Protein 7RLK (pdb70)

Solvent-accessible surface area: 30787 Å² total; per-residue (Å²): 88,1,0,73,1,63,0,22,0,1,34,73,0,123,22,0,55,84,0,70,1,90,0,33,55,64,32,168,133,134,74,66,104,106,56,14,62,24,112,3,43,120,79,0,72,9,128,70,24,14,73,76,147,62,10,30,111,19,38,0,30,0,32,0,44,5,35,58,11,4,125,88,76,74,45,85,15,17,5,40,50,0,14,3,2,0,47,0,23,89,85,44,93,61,46,13,32,0,24,3,35,2,9,2,38,6,6,17,2,6,1,24,13,55,133,78,0,1,70,1,59,0,25,1,0,39,70,0,131,26,0,61,96,0,43,1,82,0,32,54,73,35,173,133,156,74,65,112,96,22,13,62,22,121,4,57,126,73,0,52,16,142,148,15,10,73,78,146,122,1,34,125,18,54,0,30,0,34,0,43,6,35,55,16,3,124,88,75,71,46,82,16,16,9,42,48,6,10,0,3,0,52,0,96,28,123,57,52,5,30,0,24,2,34,2,7,2,43,7,7,23,1,9,0,27,11,54,140,74,1,2,72,1,64,0,23,0,1,41,125,0,95,22,0,59,93,0,13,1,45,0,35,52,59,33,178,107,147,66,63,94,26,21,5,26,14,87,2,59,120,80,0,60,15,136,120,16,8,67,73,135,86,5,31,111,19,40,0,30,0,35,1,25,5,34,39,18,5,128,90,71,73,49,87,17,16,7,44,47,4,11,4,2,0,46,0,22,88,83,44,93,70,49,13,30,0,22,5,35,1,8,2,43,6,6,18,2,7,1,28,29,65,146,80,2,0,67,1,64,0,23,1,0,37,86,0,94,24,0,58,83,0,64,2,94,0,34,65,63,35,164,132,123,76,67,116,99,55,15,64,23,121,2,54,119,82,0,68,9,102,145,15,14,69,70,145,162,5,35,111,17,37,0,30,0,35,0,45,6,32,52,19,3,125,89,72,72,44,89,18,16,9,42,46,5,8,1,2,0,47,0,22,88,85,44,80,73,34,12,30,0,24,3,34,2,8,2,46,7,6,21,1,9,1,26,25,60,73,65,180,69,1,0,67,1,63,0,70,2,52,92,84,69,129,38,0,40,83,0,51,0,72,0,34,62,61,38,163,117,134,68,61,108,105,53,12,62,21,121,3,61,117,81,0,66,10,112,141,15,9,64,72,144,154,6,33,111,20,37,0,30,0,35,0,42,5,31,58,14,4,126,89,75,72,46,88,17,16,9,43,49,4,15,3,2,0,48,0,22,90,86,43,97,70,50,13,26,0,28,3,78,2,33,28,95,28,6,29,2,55,7,101,52,64,146,63,1,1,49,1,60,0,73,2,51,96,110,63,146,36,0,53,80,0,35,1,61,0,34,53,70,35,108,129,74,74,66,78,27,45,5,28,17,78,2,65,119,80,0,55,14,109,115,16,15,58,71,134,104,4,32,106,10,37,0,30,0,37,0,38,5,29,51,14,5,128,88,83,72,50,90,18,17,9,42,45,6,14,2,3,0,44,0,20,100,80,42,82,72,48,14,31,0,27,4,80,1,32,29,100,29,8,28,2,57,8,107,55,63,126

Sequence (690 aa):
CPLMVKVLDAVRGRPAVNVDVKVFKKTEEQTWELFAAGKTNDNGEIHELTTDDKFGEGLYKVEFDTISYWKALGVSPFHEYADVVFTANDAGHRHYTIAALLSPYSFSTTAIVSNCPLMVKVLDAVRGRPAVNVDVKVFKKTEEQTWELFAAGKTNDNGEIHELTTDDKFGEGLYKVEFDTISYWKALGVSPFHEYADVVFTANDHRHYTIAALLSPYSFSTTAIVSNCPLMVKVLDAVRGRPAVNVDVKVFKKTEEQTWELFAAGKTNDNGEIHELTTDDKFGEGLYKVEFDTISYWKALGVSPFHEYADVVFTANDAGHRHYTIAALLSPYSFSTTAIVSNCPLMVKVLDAVRGRPAVNVDVKVFKKTEEQTWELFAAGKTNDNGEIHELTTDDKFGEGLYKVEFDTISYWKALGVSPFHEYADVVFTANDAGHRHYTIAALLSPYSFSTTAIVSNPTCPLMVKVLDAVRGRPAVNVDVKVFKKTEEQTWELFAAGKTNDNGEIHELTTDDKFGEGLYKVEFDTISYWKALGVSPFHHEYADVVFTANDAGHRHYTIAALLSPYSFSTTAIVSNCPLMVKVLDAVRGRPAVNVDVKVFKKTEEQTWELFAAGKTNDNGEIHELTTDDKFGEGLYKVEFDTISYWKALGVSPFHEYADVVFTANDAGHRHYTIAALLSPYSFSTTAIVSN

Organism: Notamacropus eugenii (NCBI:txid9315)

Secondary structure (DSSP, 8-state):
--EEEEEEETTTTEE--S-EEEEEEE-TTS-EEEEEEEE--TTSB-S-S--TTT--SEEEEEEE-HHHHHHTTT---SBS-EEEEEEESSSS--EEEEEEEEETTEEEEEEEEE-/--EEEEEEETTTTEE--S-EEEEEEE-TTS-EEEEEEEE--TTSB-S-S--TTT--SEEEEEEE-HHHHHHTTT---S-SBEEEEEEE----EEEEEEEEETTEEEEEEEEE-/--EEEEEEETTTTEE--S-EEEEEEE-TTS-EEEEEEEE--TTSEES-S--TTT--SEEEEEEE-HHHHHHTTT---SEEEEEEEEEESSSS--EEEEEEEEETTEEEEEEEEE-/--EEEEEEETTTTEE--S-EEEEEEE-TTS-EEEEEEEE--TTSEE--S--TTT--SEEEEEEE-HHHHHHTTT---SEEEEEEEEEESSSS--EEEEEEEEETTEEEEEEEEE---/--EEEEEEETTTTEE--S-EEEEEEE-TTS-EEEEEEEE--TTSEE--S--TTT--SEEEEEEE-HHHHHHTTT---SEEEEEEEEEESSSS--EEEEEEEEETTEEEEEEEEE-/--EEEEEEETTTTEE--S-EEEEEEE-TTS-EEEEEEEE--TTSEES-S--TTT--SEEEEEEE-HHHHHHTTT---SEEEEEEEEEESSSS--EEEEEEEEETTEEEEEEEEE-

CATH classification: 2.60.40.180

Foldseek 3Di:
DQEKEWEAEPVVRFTQWFWKKWKWFADPVRDTDTQFIDTQHRRNMGPDRDDLVSPDWGKMKIKTQVQVSQVVVVHHADDRIDIDIDTAQPPHHKGWYWYWYDDRDDIDIDIDIGD/DQEKEFEAEPVVRFTQWFWKKWKWFADPVRDTHTQFIDTQHRRNMDDPRDDPVSDAWGKMKIKTQVCVSQVVVVHHADDRIDIDIDTCHDVKGWYWYWYDDRDDIDIDIDIDD/DQEKEFEAEPVPRFTQWFWKKWKWFADPVGDTDTQFIDTQHRRNMDDPRDDQVSDEWGKMKIKTQVQVSQVVVVHHADDRIDIDIDTPQPVHHKGWYWYWYDDRDDIDIDIDIGD/DQEKEWEAEPVVRFTQWFWKKWKWFADPVRDTDTQFIDTQHRRNMDDPRDDPVSDEWGKMKIKTQVCVSQVVVVHHADDRIDIDIDTAQPPHHKGWYWYWYDDRDDIDIDIDIGDPD/DQEKEFEAEPVPRFTQWFWKKWKWFADPVRDTDTQFIDTQHRRNMDDPRDDLVSDEWGKMKMKTQVCVSQVVVVHHADDRIDIDIDTDQPVHHKGWYWYWYDDRDDIDIDIDIGD/DFEKEFEAEPVVRFTQWFWKKWKWFADPVRDTHTDFIDTQHRRNMDDPRDDQVSDEWGKMKIKTQVCVSQVVVVHHADDRIDIDIDTPQPVHRKGWYWYWYDDRDDIDIDIDIGD

Radius of gyration: 29.16 Å; Cα contacts (8 Å, |Δi|>4): 1873; chains: 6; bounding box: 82×69×70 Å

Nearest PDB structures (foldseek):
  7rlk-assembly2_E  TM=1.007E+00  e=9.568E-22  Notamacropus eugenii
  2qpf-assembly1_C  TM=9.992E-01  e=1.055E-18  Mus musculus
  1iii-assembly1_A-2  TM=1.001E+00  e=2.161E-18  Homo sapiens
  4tm9-assembly1_B-2  TM=9.997E-01  e=2.284E-18  Homo sapiens
  3do4-assembly2_B  TM=9.943E-01  e=2.550E-18  Homo sapiens

Structure (mmCIF, N/CA/C/O backbone):
data_7RLK
#
_entry.id   7RLK
#
_cell.length_a   66.516
_cell.length_b   112.152
_cell.length_c   245.281
_cell.angle_alpha   90.000
_cell.angle_beta   90.000
_cell.angle_gamma   90.000
#
_symmetry.space_group_name_H-M   'C 2 2 21'
#
loop_
_entity.id
_entity.type
_entity.pdbx_description
1 polymer Transthyretin
2 non-polymer 'ZINC ION'
3 water water
#
loop_
_atom_site.group_PDB
_atom_site.id
_atom_site.type_symbol
_atom_site.label_atom_id
_atom_site.label_alt_id
_atom_site.label_comp_id
_atom_site.label_asym_id
_atom_site.label_entity_id
_atom_site.label_seq_id
_atom_site.pdbx_PDB_ins_code
_atom_site.Cartn_x
_atom_site.Cartn_y
_atom_site.Cartn_z
_atom_site.occupancy
_atom_site.B_iso_or_equiv
_atom_site.auth_seq_id
_atom_site.auth_comp_id
_atom_site.auth_asym_id
_atom_site.auth_atom_id
_atom_site.pdbx_PDB_model_num
ATOM 1 N N . CYS A 1 1 ? 9.14900 16.89000 -38.87600 1.000 87.43074 10 CYS A N 1
ATOM 2 C CA . CYS A 1 1 ? 8.46000 15.95100 -39.85700 1.000 83.15426 10 CYS A CA 1
ATOM 3 C C . CYS A 1 1 ? 7.83000 14.73500 -39.17600 1.000 77.63157 10 CYS A C 1
ATOM 4 O O . CYS A 1 1 ? 8.52000 13.76300 -38.86300 1.000 75.71943 10 CYS A O 1
ATOM 7 N N . PRO A 1 2 ? 6.49100 14.74100 -38.95400 1.000 73.98837 11 PRO A N 1
ATOM 8 C CA . PRO A 1 2 ? 5.84800 13.78000 -38.06200 1.000 70.41728 11 PRO A CA 1
ATOM 9 C C . PRO A 1 2 ? 5.47700 12.42800 -38.68100 1.000 65.73196 11 PRO A C 1
ATOM 10 O O . PRO A 1 2 ? 5.05500 11.59800 -37.92800 1.000 63.59449 11 PRO A O 1
ATOM 14 N N . LEU A 1 3 ? 5.61500 12.25800 -40.00100 1.000 64.10108 12 LEU A N 1
ATOM 15 C CA . LEU A 1 3 ? 5.34100 10.97300 -40.63900 1.000 61.38919 12 LEU A CA 1
ATOM 16 C C . LEU A 1 3 ? 6.38300 10.70500 -41.73000 1.000 61.36782 12 LEU A C 1
ATOM 17 O O . LEU A 1 3 ? 6.37800 11.36400 -42.74500 1.000 63.13243 12 LEU A O 1
ATOM 22 N N . MET A 1 4 ? 7.29000 9.75100 -41.48700 1.000 60.85529 13 MET A N 1
ATOM 23 C CA . MET A 1 4 ? 8.36700 9.39500 -42.41800 1.000 60.01803 13 MET A CA 1
ATOM 24 C C . MET A 1 4 ? 8.23700 7.93300 -42.76800 1.000 55.01114 13 MET A C 1
ATOM 25 O O . MET A 1 4 ? 7.58700 7.18200 -42.06600 1.000 51.27989 13 MET A O 1
ATOM 30 N N . VAL A 1 5 ? 8.81000 7.54600 -43.90600 1.000 53.04736 14 VAL A N 1
ATOM 31 C CA . VAL A 1 5 ? 8.93800 6.16000 -44.27100 1.000 49.30232 14 VAL A CA 1
ATOM 32 C C . VAL A 1 5 ? 10.37500 5.87800 -44.66300 1.000 48.34762 14 VAL A C 1
ATOM 33 O O . VAL A 1 5 ? 11.10000 6.73500 -45.06300 1.000 50.96591 14 VAL A O 1
ATOM 37 N N . LYS A 1 6 ? 10.79200 4.63200 -44.50400 1.000 47.09086 15 LYS A N 1
ATOM 38 C CA . LYS A 1 6 ? 12.11600 4.18100 -44.85600 1.000 45.24124 15 LYS A CA 1
ATOM 39 C C . LYS A 1 6 ? 11.82600 2.79900 -45.47700 1.000 41.99810 15 LYS A C 1
ATOM 40 O O . LYS A 1 6 ? 11.22100 1.96500 -44.83000 1.000 39.65712 15 LYS A O 1
ATOM 46 N N . VAL A 1 7 ? 12.20700 2.59300 -46.74000 1.000 40.57652 16 VAL A N 1
ATOM 47 C CA . VAL A 1 7 ? 11.94800 1.34100 -47.42700 1.000 38.09830 16 VAL A CA 1
ATOM 48 C C . VAL A 1 7 ? 13.26100 0.72400 -47.90000 1.000 37.50002 16 VAL A C 1
ATOM 49 O O . VAL A 1 7 ? 14.03000 1.39700 -48.57200 1.000 38.95725 16 VAL A O 1
ATOM 53 N N . LEU A 1 8 ? 13.48300 -0.54200 -47.52100 1.000 35.65241 17 LEU A N 1
ATOM 54 C CA . LEU A 1 8 ? 14.66900 -1.29600 -47.89700 1.000 36.18714 17 LEU A CA 1
ATOM 55 C C . LEU A 1 8 ? 14.27700 -2.50300 -48.71300 1.000 34.10999 17 LEU A C 1
ATOM 56 O O . LEU A 1 8 ? 13.24500 -3.08000 -48.47200 1.000 30.18180 17 LEU A O 1
ATOM 61 N N . ASP A 1 9 ? 15.14900 -2.86300 -49.67700 1.000 35.08963 18 ASP A N 1
ATOM 62 C CA . ASP A 1 9 ? 14.99000 -3.99400 -50.60000 1.000 34.10336 18 ASP A CA 1
ATOM 63 C C . ASP A 1 9 ? 15.98000 -5.08100 -50.10800 1.000 33.04479 18 ASP A C 1
ATOM 64 O O . ASP A 1 9 ? 17.20300 -4.89500 -50.13700 1.000 31.57471 18 ASP A O 1
ATOM 69 N N . ALA A 1 10 ? 15.41300 -6.20500 -49.65100 1.000 31.23210 19 ALA A N 1
ATOM 70 C CA . ALA A 1 10 ? 16.16000 -7.29100 -49.05800 1.000 32.64139 19 ALA A CA 1
ATOM 71 C C . ALA A 1 10 ? 16.82400 -8.18200 -50.07900 1.000 32.41858 19 ALA A C 1
ATOM 72 O O . ALA A 1 10 ? 17.66000 -8.98900 -49.71100 1.000 33.36535 19 ALA A O 1
ATOM 74 N N . VAL A 1 11 ? 16.44100 -8.03900 -51.34600 1.000 31.66693 20 VAL A N 1
ATOM 75 C CA . VAL A 1 11 ? 17.09800 -8.74200 -52.41300 1.000 33.19239 20 VAL A CA 1
ATOM 76 C C . VAL A 1 11 ? 18.44200 -8.12700 -52.79600 1.000 36.08397 20 VAL A C 1
ATOM 77 O O . VAL A 1 11 ? 19.41000 -8.82400 -53.01100 1.000 36.77330 20 VAL A O 1
ATOM 81 N N . ARG A 1 12 ? 18.50200 -6.79600 -52.86500 1.000 39.55530 21 ARG A N 1
ATOM 82 C CA . ARG A 1 12 ? 19.69300 -6.05900 -53.38200 1.000 41.33493 21 ARG A CA 1
ATOM 83 C C . ARG A 1 12 ? 20.49300 -5.47000 -52.23200 1.000 40.80885 21 ARG A C 1
ATOM 84 O O . ARG A 1 12 ? 21.66000 -5.08700 -52.48200 1.000 43.72735 21 ARG A O 1
ATOM 92 N N . GLY A 1 13 ? 19.94000 -5.40100 -51.02600 1.000 37.61212 22 GLY A N 1
ATOM 93 C CA . GLY A 1 13 ? 20.66600 -4.76900 -49.93600 1.000 38.24943 22 GLY A CA 1
ATOM 94 C C . GLY A 1 13 ? 20.89000 -3.28200 -50.17200 1.000 38.22369 22 GLY A C 1
ATOM 95 O O . GLY A 1 13 ? 21.94900 -2.76400 -49.94500 1.000 37.73951 22 GLY A O 1
ATOM 96 N N . ARG A 1 14 ? 19.84900 -2.62000 -50.65800 1.000 39.15861 23 ARG A N 1
ATOM 97 C CA . ARG A 1 14 ? 19.84200 -1.19000 -51.05100 1.000 43.68902 23 ARG A CA 1
ATOM 98 C C . ARG A 1 14 ? 18.53000 -0.59600 -50.57500 1.000 38.98122 23 ARG A C 1
ATOM 99 O O . ARG A 1 14 ? 17.53200 -1.31000 -50.48200 1.000 38.09448 23 ARG A O 1
ATOM 107 N N . PRO A 1 15 ? 18.46800 0.72200 -50.31600 1.000 37.20730 24 PRO A N 1
ATOM 108 C CA . PRO A 1 15 ? 17.19600 1.40400 -50.14100 1.000 35.71063 24 PRO A CA 1
ATOM 109 C C . PRO A 1 15 ? 16.35100 1.15600 -51.40200 1.000 35.88832 24 PRO A C 1
ATOM 110 O O . PRO A 1 15 ? 16.93200 1.11200 -52.48400 1.000 36.28765 24 PRO A O 1
ATOM 114 N N . ALA A 1 16 ? 15.03000 0.99200 -51.25200 1.000 35.02016 25 ALA A N 1
ATOM 115 C CA . ALA A 1 16 ? 14.14000 0.87900 -52.37700 1.000 35.59583 25 ALA A CA 1
ATOM 116 C C . ALA A 1 16 ? 13.75500 2.25000 -52.90700 1.000 37.16277 25 ALA A C 1
ATOM 117 O O . ALA A 1 16 ? 13.02800 2.95700 -52.25000 1.000 38.40071 25 ALA A O 1
ATOM 119 N N . VAL A 1 17 ? 14.21800 2.57400 -54.10700 1.000 39.30408 26 VAL A N 1
ATOM 120 C CA . VAL A 1 17 ? 14.03400 3.86800 -54.74600 1.000 42.40899 26 VAL A CA 1
ATOM 121 C C . VAL A 1 17 ? 12.82500 3.80300 -55.64300 1.000 43.72446 26 VAL A C 1
ATOM 122 O O . VAL A 1 17 ? 12.55200 2.73800 -56.24000 1.000 42.30951 26 VAL A O 1
ATOM 126 N N . ASN A 1 18 ? 12.12000 4.93400 -55.75800 1.000 46.92209 27 ASN A N 1
ATOM 127 C CA . ASN A 1 18 ? 10.90100 5.01800 -56.55000 1.000 50.55374 27 ASN A CA 1
ATOM 128 C C . ASN A 1 18 ? 9.79900 4.07200 -56.21000 1.000 47.40420 27 ASN A C 1
ATOM 129 O O . ASN A 1 18 ? 9.19400 3.46500 -57.09700 1.000 46.98937 27 ASN A O 1
ATOM 134 N N . VAL A 1 19 ? 9.52600 3.97100 -54.91400 1.000 47.04106 28 VAL A N 1
ATOM 135 C CA . VAL A 1 19 ? 8.34600 3.19300 -54.46800 1.000 47.40286 28 VAL A CA 1
ATOM 136 C C . VAL A 1 19 ? 7.26800 4.25000 -54.26200 1.000 48.99198 28 VAL A C 1
ATOM 137 O O . VAL A 1 19 ? 7.49700 5.16800 -53.47100 1.000 50.43377 28 VAL A O 1
ATOM 141 N N . ASP A 1 20 ? 6.17100 4.15100 -55.00300 1.000 50.18870 29 ASP A N 1
ATOM 142 C CA . ASP A 1 20 ? 5.04800 5.09900 -54.83800 1.000 51.70463 29 ASP A CA 1
ATOM 143 C C . ASP A 1 20 ? 4.40600 4.85700 -53.47600 1.000 48.43088 29 ASP A C 1
ATOM 144 O O . ASP A 1 20 ? 4.11400 3.70300 -53.16000 1.000 45.77095 29 ASP A O 1
ATOM 149 N N . VAL A 1 21 ? 4.23500 5.91900 -52.69500 1.000 47.57888 30 VAL A N 1
ATOM 150 C CA . VAL A 1 21 ? 3.63800 5.79300 -51.34000 1.000 47.09326 30 VAL A CA 1
ATOM 151 C C . VAL A 1 21 ? 2.44900 6.73800 -51.20700 1.000 49.37166 30 VAL A C 1
ATOM 152 O O . VAL A 1 21 ? 2.63300 7.91900 -51.44400 1.000 54.48586 30 VAL A O 1
ATOM 156 N N . LYS A 1 22 ? 1.26900 6.21100 -50.90700 1.000 49.46461 31 LYS A N 1
ATOM 157 C CA . LYS A 1 22 ? 0.09000 7.00700 -50.63000 1.000 54.09041 31 LYS A CA 1
ATOM 158 C C . LYS A 1 22 ? -0.25900 6.88800 -49.16700 1.000 52.43652 31 LYS A C 1
ATOM 159 O O . LYS A 1 22 ? -0.18200 5.79600 -48.59000 1.000 51.10988 31 LYS A O 1
ATOM 165 N N . VAL A 1 23 ? -0.67000 8.01100 -48.57300 1.000 52.21381 32 VAL A N 1
ATOM 166 C CA . VAL A 1 23 ? -1.18800 8.01200 -47.23100 1.000 51.44830 32 VAL A CA 1
ATOM 167 C C . VAL A 1 23 ? -2.65400 8.38200 -47.32200 1.000 53.39739 32 VAL A C 1
ATOM 168 O O . VAL A 1 23 ? -3.00800 9.40500 -47.94200 1.000 58.24731 32 VAL A O 1
ATOM 172 N N . PHE A 1 24 ? -3.50400 7.55700 -46.70100 1.000 51.13125 33 PHE A N 1
ATOM 173 C CA . PHE A 1 24 ? -4.92000 7.86000 -46.59700 1.000 53.98317 33 PHE A CA 1
ATOM 174 C C . PHE A 1 24 ? -5.31900 8.13700 -45.16400 1.000 55.58948 33 PHE A C 1
ATOM 175 O O . PHE A 1 24 ? -4.64300 7.72600 -44.23300 1.000 53.07175 33 PHE A O 1
ATOM 183 N N . LYS A 1 25 ? -6.45500 8.82700 -45.01300 1.000 59.42503 34 LYS A N 1
ATOM 184 C CA . LYS A 1 25 ? -7.03700 9.07300 -43.71800 1.000 61.88087 34 LYS A CA 1
ATOM 185 C C . LYS A 1 25 ? -8.48100 8.71400 -43.73600 1.000 64.27303 34 LYS A C 1
ATOM 186 O O . LYS A 1 25 ? -9.17100 9.03300 -44.68300 1.000 63.80385 34 LYS A O 1
ATOM 192 N N . LYS A 1 26 ? -8.93200 8.04200 -42.67200 1.000 67.33704 35 LYS A N 1
ATOM 193 C CA . LYS A 1 26 ? -10.30800 7.59700 -42.55200 1.000 71.36683 35 LYS A CA 1
ATOM 194 C C . LYS A 1 26 ? -11.17700 8.77800 -42.25900 1.000 74.57439 35 LYS A C 1
ATOM 195 O O . LYS A 1 26 ? -10.79100 9.62100 -41.48700 1.000 75.50304 35 LYS A O 1
ATOM 201 N N . THR A 1 27 ? -12.35900 8.80400 -42.86800 1.000 78.16957 36 THR A N 1
ATOM 202 C CA . THR A 1 27 ? -13.32900 9.90400 -42.73100 1.000 83.59506 36 THR A CA 1
ATOM 203 C C . THR A 1 27 ? -14.50700 9.47800 -41.89000 1.000 85.78785 36 THR A C 1
ATOM 204 O O . THR A 1 27 ? -14.67200 8.29600 -41.60500 1.000 82.46681 36 THR A O 1
ATOM 208 N N . GLU A 1 28 ? -15.36800 10.44600 -41.55500 1.000 92.43121 37 GLU A N 1
ATOM 209 C CA . GLU A 1 28 ? -16.61500 10.18000 -40.84200 1.000 96.65822 37 GLU A CA 1
ATOM 210 C C . GLU A 1 28 ? -17.51600 9.20600 -41.64600 1.000 98.30236 37 GLU A C 1
ATOM 211 O O . GLU A 1 28 ? -18.21700 8.39300 -41.04900 1.000 100.85585 37 GLU A O 1
ATOM 217 N N . GLU A 1 29 ? -17.45100 9.25300 -42.98900 1.000 97.63691 38 GLU A N 1
ATOM 218 C CA . GLU A 1 29 ? -18.24000 8.38700 -43.85400 1.000 97.49437 38 GLU A CA 1
ATOM 219 C C . GLU A 1 29 ? -17.67500 6.98700 -43.95200 1.000 94.01677 38 GLU A C 1
ATOM 220 O O . GLU A 1 29 ? -18.16700 6.19300 -44.74300 1.000 92.96179 38 GLU A O 1
ATOM 226 N N . GLN A 1 30 ? -16.62100 6.69900 -43.18100 1.000 93.27059 39 GLN A N 1
ATOM 227 C CA . GLN A 1 30 ? -16.00100 5.36400 -43.13100 1.000 90.51087 39 GLN A CA 1
ATOM 228 C C . GLN A 1 30 ? -15.30600 4.97500 -44.44700 1.000 84.17149 39 GLN A C 1
ATOM 229 O O . GLN A 1 30 ? -15.34600 3.82700 -44.85400 1.000 80.02826 39 GLN A O 1
ATOM 235 N N . THR A 1 31 ? -14.68700 5.95200 -45.11100 1.000 82.17527 40 THR A N 1
ATOM 236 C CA . THR A 1 31 ? -13.97600 5.73700 -46.35500 1.000 77.63900 40 THR A CA 1
ATOM 237 C C . THR A 1 31 ? -12.58500 6.27300 -46.20100 1.000 73.51023 40 THR A C 1
ATOM 238 O O . THR A 1 31 ? -12.33500 7.10700 -45.33800 1.000 73.09659 40 THR A O 1
ATOM 242 N N . TRP A 1 32 ? -11.68500 5.80200 -47.06300 1.000 69.81812 41 TRP A N 1
ATOM 243 C CA . TRP A 1 32 ? -10.31200 6.26300 -47.07700 1.000 68.00570 41 TRP A CA 1
ATOM 244 C C . TRP A 1 32 ? -10.14000 7.42100 -48.03600 1.000 69.15229 41 TRP A C 1
ATOM 245 O O . TRP A 1 32 ? -10.31300 7.25000 -49.22100 1.000 71.24825 41 TRP A O 1
ATOM 256 N N . GLU A 1 33 ? -9.74300 8.58800 -47.53100 1.000 69.50406 42 GLU A N 1
ATOM 257 C CA . GLU A 1 33 ? -9.52400 9.75300 -48.38400 1.000 70.61790 42 GLU A CA 1
ATOM 258 C C . GLU A 1 33 ? -8.01500 10.01100 -48.47500 1.000 67.71669 42 GLU A C 1
ATOM 259 O O . GLU A 1 33 ? -7.30600 9.95800 -47.46400 1.000 67.93880 42 GLU A O 1
ATOM 265 N N . LEU A 1 34 ? -7.53100 10.27100 -49.69700 1.000 65.39798 43 LEU A N 1
ATOM 266 C CA . LEU A 1 34 ? -6.11200 10.48200 -49.96200 1.000 62.08847 43 LEU A CA 1
ATOM 267 C C . LEU A 1 34 ? -5.61400 11.70700 -49.18300 1.000 63.35766 43 LEU A C 1
ATOM 268 O O . LEU A 1 34 ? -6.18500 12.78300 -49.29700 1.000 64.68616 43 LEU A O 1
ATOM 273 N N . PHE A 1 35 ? -4.53900 11.52800 -48.40200 1.000 60.02966 44 PHE A N 1
ATOM 274 C CA . PHE A 1 35 ? -4.06400 12.55400 -47.49800 1.000 62.02354 44 PHE A CA 1
ATOM 275 C C . PHE A 1 35 ? -2.69900 13.13200 -47.93900 1.000 61.52312 44 PHE A C 1
ATOM 276 O O . PHE A 1 35 ? -2.42700 14.30900 -47.74300 1.000 63.13963 44 PHE A O 1
ATOM 284 N N . ALA A 1 36 ? -1.85400 12.27100 -48.52100 1.000 58.23470 45 ALA A N 1
ATOM 285 C CA . ALA A 1 36 ? -0.48800 12.59000 -48.88700 1.000 57.95126 45 ALA A CA 1
ATOM 286 C C . ALA A 1 36 ? 0.02900 11.52000 -49.82900 1.000 54.83799 45 ALA A C 1
ATOM 287 O O . ALA A 1 36 ? -0.50800 10.42300 -49.90400 1.000 52.84407 45 ALA A O 1
ATOM 289 N N . ALA A 1 37 ? 1.13400 11.82800 -50.51100 1.000 55.11366 46 ALA A N 1
ATOM 290 C CA . ALA A 1 37 ? 1.68400 10.98100 -51.53900 1.000 52.09874 46 ALA A CA 1
ATOM 291 C C . ALA A 1 37 ? 3.11100 11.34900 -51.82400 1.000 51.99265 46 ALA A C 1
ATOM 292 O O . ALA A 1 37 ? 3.48900 12.47000 -51.72500 1.000 53.91197 46 ALA A O 1
ATOM 294 N N . GLY A 1 38 ? 3.88700 10.36500 -52.26700 1.000 50.81174 47 GLY A N 1
ATOM 295 C CA . GLY A 1 38 ? 5.24500 10.62100 -52.69100 1.000 52.39502 47 GLY A CA 1
ATOM 296 C C . GLY A 1 38 ? 5.89800 9.41100 -53.28100 1.000 50.94185 47 GLY A C 1
ATOM 297 O O . GLY A 1 38 ? 5.29200 8.39700 -53.47200 1.000 48.99650 47 GLY A O 1
ATOM 298 N N . LYS A 1 39 ? 7.17400 9.55800 -53.60000 1.000 52.80281 48 LYS A N 1
ATOM 299 C CA . LYS A 1 39 ? 8.00000 8.51000 -54.12900 1.000 52.73245 48 LYS A CA 1
ATOM 300 C C . LYS A 1 39 ? 9.25400 8.47400 -53.29700 1.000 49.03834 48 LYS A C 1
ATOM 301 O O . LYS A 1 39 ? 9.84700 9.48100 -53.07000 1.000 50.07629 48 LYS A O 1
ATOM 307 N N . THR A 1 40 ? 9.67400 7.28000 -52.88300 1.000 44.42058 49 THR A N 1
ATOM 308 C CA . THR A 1 40 ? 10.92300 7.15800 -52.14000 1.000 42.63280 49 THR A CA 1
ATOM 309 C C . THR A 1 40 ? 12.09200 7.66900 -52.98900 1.000 44.06488 49 THR A C 1
ATOM 310 O O . THR A 1 40 ? 12.18500 7.39500 -54.19200 1.000 44.23153 49 THR A O 1
ATOM 314 N N . ASN A 1 41 ? 12.95600 8.44100 -52.33200 1.000 45.34110 50 ASN A N 1
ATOM 315 C CA . ASN A 1 41 ? 14.19000 8.93900 -52.90800 1.000 47.81834 50 ASN A CA 1
ATOM 316 C C . ASN A 1 41 ? 15.29600 7.87800 -52.90900 1.000 46.12149 50 ASN A C 1
ATOM 317 O O . ASN A 1 41 ? 15.04800 6.71500 -52.62200 1.000 42.82258 50 ASN A O 1
ATOM 322 N N . ASP A 1 42 ? 16.51700 8.30500 -53.20600 1.000 50.34282 51 ASP A N 1
ATOM 323 C CA . ASP A 1 42 ? 17.71600 7.46900 -53.28100 1.000 52.54502 51 ASP A CA 1
ATOM 324 C C . ASP A 1 42 ? 18.02500 6.68500 -52.01300 1.000 50.99657 51 ASP A C 1
ATOM 325 O O . ASP A 1 42 ? 18.71800 5.69200 -52.07800 1.000 50.33615 51 ASP A O 1
ATOM 330 N N . ASN A 1 43 ? 17.52700 7.16600 -50.86000 1.000 51.66753 52 ASN A N 1
ATOM 331 C CA . ASN A 1 43 ? 17.66800 6.52700 -49.56200 1.000 50.11091 52 ASN A CA 1
ATOM 332 C C . ASN A 1 43 ? 16.43900 5.80800 -49.10200 1.000 48.96500 52 ASN A C 1
ATOM 333 O O . ASN A 1 43 ? 16.34500 5.42200 -47.95000 1.000 51.54122 52 ASN A O 1
ATOM 338 N N . GLY A 1 44 ? 15.47700 5.62000 -49.99800 1.000 48.50323 53 GLY A N 1
ATOM 339 C CA . GLY A 1 44 ? 14.25600 4.92200 -49.66000 1.000 46.52659 53 GLY A CA 1
ATOM 340 C C . GLY A 1 44 ? 13.38700 5.67500 -48.67200 1.000 47.21413 53 GLY A C 1
ATOM 341 O O . GLY A 1 44 ? 12.56800 5.09500 -48.03000 1.000 46.10914 53 GLY A O 1
ATOM 342 N N . GLU A 1 45 ? 13.55300 6.98800 -48.58800 1.000 51.44441 54 GLU A N 1
ATOM 343 C CA . GLU A 1 45 ? 12.81100 7.83000 -47.66700 1.000 54.68660 54 GLU A CA 1
ATOM 344 C C . GLU A 1 45 ? 11.90500 8.77000 -48.41400 1.000 57.51900 54 GLU A C 1
ATOM 345 O O . GLU A 1 45 ? 12.20400 9.20000 -49.51500 1.000 57.93677 54 GLU A O 1
ATOM 351 N N . ILE A 1 46 ? 10.83500 9.20000 -47.75700 1.000 61.13389 55 ILE A N 1
ATOM 352 C CA . ILE A 1 46 ? 9.99200 10.25600 -48.38600 1.000 69.36234 55 ILE A CA 1
ATOM 353 C C . ILE A 1 46 ? 10.12600 11.53700 -47.56300 1.000 78.08688 55 ILE A C 1
ATOM 354 O O . ILE A 1 46 ? 9.71800 11.53200 -46.38700 1.000 79.64260 55 ILE A O 1
ATOM 359 N N . HIS A 1 47 ? 10.72000 12.57400 -48.15900 1.000 85.46204 56 HIS A N 1
ATOM 360 C CA . HIS A 1 47 ? 10.84800 13.88800 -47.48800 1.000 96.11197 56 HIS A CA 1
ATOM 361 C C . HIS A 1 47 ? 9.47900 14.56100 -47.51200 1.000 102.44631 56 HIS A C 1
ATOM 362 O O . HIS A 1 47 ? 8.73000 14.26900 -48.46100 1.000 98.81669 56 HIS A O 1
ATOM 369 N N . GLU A 1 48 ? 9.17500 15.39700 -46.51700 1.000 105.38599 57 GLU A N 1
ATOM 370 C CA . GLU A 1 48 ? 7.86800 16.09800 -46.40500 1.000 104.00196 57 GLU A CA 1
ATOM 371 C C . GLU A 1 48 ? 6.77100 15.13400 -45.97600 1.000 94.39663 57 GLU A C 1
ATOM 372 O O . GLU A 1 48 ? 6.77100 14.79400 -44.78100 1.000 96.68873 57 GLU A O 1
ATOM 374 N N . LEU A 1 49 ? 5.89600 14.74200 -46.90100 1.000 82.67052 58 LEU A N 1
ATOM 375 C CA . LEU A 1 49 ? 4.71600 13.88400 -46.60300 1.000 76.41961 58 LEU A CA 1
ATOM 376 C C . LEU A 1 49 ? 3.64700 14.74600 -45.93300 1.000 77.41096 58 LEU A C 1
ATOM 377 O O . LEU A 1 49 ? 2.66600 15.05900 -46.62000 1.000 78.88305 58 LEU A O 1
ATOM 382 N N . THR A 1 50 ? 3.83700 15.14500 -44.67300 1.000 77.76280 59 THR A N 1
ATOM 383 C CA . THR A 1 50 ? 2.86000 16.06200 -44.07200 1.000 80.12769 59 THR A CA 1
ATOM 384 C C . THR A 1 50 ? 3.59200 16.95500 -43.07300 1.000 80.77792 59 THR A C 1
ATOM 385 O O . THR A 1 50 ? 4.83400 17.02800 -43.08600 1.000 82.39700 59 THR A O 1
ATOM 389 N N . THR A 1 51 ? 2.81900 17.64100 -42.21300 1.000 80.88143 60 THR A N 1
ATOM 390 C CA . THR A 1 51 ? 3.34400 18.63600 -41.26800 1.000 82.58665 60 THR A CA 1
ATOM 391 C C . THR A 1 51 ? 2.61900 18.50800 -39.93400 1.000 81.67077 60 THR A C 1
ATOM 392 O O . THR A 1 51 ? 1.49100 18.04400 -39.89400 1.000 79.73764 60 THR A O 1
ATOM 396 N N . ASP A 1 52 ? 3.26100 18.92200 -38.83900 1.000 83.53890 61 ASP A N 1
ATOM 397 C CA . ASP A 1 52 ? 2.62800 18.86300 -37.51600 1.000 86.18073 61 ASP A CA 1
ATOM 398 C C . ASP A 1 52 ? 1.20800 19.48600 -37.54600 1.000 89.73961 61 ASP A C 1
ATOM 399 O O . ASP A 1 52 ? 0.26900 18.91900 -36.99900 1.000 89.37977 61 ASP A O 1
ATOM 404 N N . ASP A 1 53 ? 1.06100 20.62100 -38.24200 1.000 93.90176 62 ASP A N 1
ATOM 405 C CA . ASP A 1 53 ? -0.23800 21.29800 -38.39400 1.000 97.72365 62 ASP A CA 1
ATOM 406 C C . ASP A 1 53 ? -1.34200 20.52700 -39.10900 1.000 95.82688 62 ASP A C 1
ATOM 407 O O . ASP A 1 53 ? -2.45100 20.46300 -38.63000 1.000 96.04759 62 ASP A O 1
ATOM 412 N N . LYS A 1 54 ? -1.01900 20.02900 -40.30600 1.000 95.07375 63 LYS A N 1
ATOM 413 C CA . LYS A 1 54 ? -2.03400 19.37500 -41.17000 1.000 94.96897 63 LYS A CA 1
ATOM 414 C C . LYS A 1 54 ? -2.25800 17.91700 -40.78100 1.000 90.79160 63 LYS A C 1
ATOM 415 O O . LYS A 1 54 ? -3.18000 17.31600 -41.34700 1.000 87.32262 63 LYS A O 1
ATOM 417 N N . PHE A 1 55 ? -1.45000 17.38200 -39.86600 1.000 90.30934 64 PHE A N 1
ATOM 418 C CA . PHE A 1 55 ? -1.56700 15.95600 -39.47400 1.000 86.65722 64 PHE A CA 1
ATOM 419 C C . PHE A 1 55 ? -2.78300 15.79300 -38.57400 1.000 87.57366 64 PHE A C 1
ATOM 420 O O . PHE A 1 55 ? -3.92500 15.94800 -39.02900 1.000 90.09974 64 PHE A O 1
ATOM 428 N N . GLY A 1 56 ? -2.55000 15.42200 -37.32500 1.000 85.42057 65 GLY A N 1
ATOM 429 C CA . GLY A 1 56 ? -3.70100 15.39000 -36.41500 1.000 87.76739 65 GLY A CA 1
ATOM 430 C C . GLY A 1 56 ? -4.16500 14.01100 -36.03400 1.000 84.78214 65 GLY A C 1
ATOM 431 O O . GLY A 1 56 ? -3.61700 13.03400 -36.55200 1.000 83.32633 65 GLY A O 1
ATOM 432 N N . GLU A 1 57 ? -5.15600 13.95000 -35.15500 1.000 86.34980 66 GLU A N 1
ATOM 433 C CA . GLU A 1 57 ? -5.66000 12.68700 -34.66000 1.000 84.43450 66 GLU A CA 1
ATOM 434 C C . GLU A 1 57 ? -6.43800 12.00900 -35.76800 1.000 81.88658 66 GLU A C 1
ATOM 435 O O . GLU A 1 57 ? -7.07100 12.66900 -36.55500 1.000 85.20719 66 GLU A O 1
ATOM 441 N N . GLY A 1 58 ? -6.39100 10.68000 -35.80500 1.000 77.28849 67 GLY A N 1
ATOM 442 C CA . GLY A 1 58 ? -7.23200 9.91000 -36.69000 1.000 74.33619 67 GLY A CA 1
ATOM 443 C C . GLY A 1 58 ? -6.56500 8.58800 -37.03700 1.000 69.56076 67 GLY A C 1
ATOM 444 O O . GLY A 1 58 ? -5.48700 8.22900 -36.52500 1.000 65.94534 67 GLY A O 1
ATOM 445 N N . LEU A 1 59 ? -7.23400 7.87600 -37.94400 1.000 67.71021 68 LEU A N 1
ATOM 446 C CA . LEU A 1 59 ? -6.84000 6.59600 -38.45300 1.000 63.37796 68 LEU A CA 1
ATOM 447 C C . LEU A 1 59 ? -6.26400 6.77200 -39.86000 1.000 59.53588 68 LEU A C 1
ATOM 448 O O . LEU A 1 59 ? -6.91900 7.27200 -40.77200 1.000 58.51229 68 LEU A O 1
ATOM 453 N N . TYR A 1 60 ? -5.00900 6.34700 -40.02400 1.000 56.60195 69 TYR A N 1
ATOM 454 C CA . TYR A 1 60 ? -4.22600 6.53500 -41.26800 1.000 54.20440 69 TYR A CA 1
ATOM 455 C C . TYR A 1 60 ? -3.82300 5.17900 -41.85200 1.000 51.15405 69 TYR A C 1
ATOM 456 O O . TYR A 1 60 ? -3.69100 4.19700 -41.10700 1.000 50.17480 69 TYR A O 1
ATOM 465 N N . LYS A 1 61 ? -3.64500 5.15700 -43.17200 1.000 50.06429 70 LYS A N 1
ATOM 466 C CA . LYS A 1 61 ? -3.19200 4.01900 -43.90900 1.000 47.91520 70 LYS A CA 1
ATOM 467 C C . LYS A 1 61 ? -2.07800 4.48900 -44.81000 1.000 47.49630 70 LYS A C 1
ATOM 468 O O . LYS A 1 61 ? -2.30300 5.35900 -45.64600 1.000 50.64211 70 LYS A O 1
ATOM 474 N N . VAL A 1 62 ? -0.87900 3.92200 -44.61700 1.000 45.22180 71 VAL A N 1
ATOM 475 C CA . VAL A 1 62 ? 0.27100 4.16300 -45.46800 1.000 44.33859 71 VAL A CA 1
ATOM 476 C C . VAL A 1 62 ? 0.44000 2.98600 -46.39400 1.000 43.06391 71 VAL A C 1
ATOM 477 O O . VAL A 1 62 ? 0.64600 1.88000 -45.94000 1.000 43.93667 71 VAL A O 1
ATOM 481 N N . GLU A 1 63 ? 0.34200 3.22900 -47.70500 1.000 44.19365 72 GLU A N 1
ATOM 482 C CA . GLU A 1 63 ? 0.42300 2.18200 -48.70300 1.000 41.93794 72 GLU A CA 1
ATOM 483 C C . GLU A 1 63 ? 1.63300 2.30200 -49.58600 1.000 40.96283 72 GLU A C 1
ATOM 484 O O . GLU A 1 63 ? 1.85200 3.31800 -50.23500 1.000 43.04506 72 GLU A O 1
ATOM 490 N N . PHE A 1 64 ? 2.42400 1.23200 -49.63900 1.000 37.63990 73 PHE A N 1
ATOM 491 C CA . PHE A 1 64 ? 3.56000 1.12700 -50.53700 1.000 35.90365 73 PHE A CA 1
ATOM 492 C C . PHE A 1 64 ? 3.19000 0.33200 -51.75600 1.000 34.55885 73 PHE A C 1
ATOM 493 O O . PHE A 1 64 ? 2.70600 -0.73200 -51.64100 1.000 35.65640 73 PHE A O 1
ATOM 501 N N . ASP A 1 65 ? 3.43600 0.86800 -52.94100 1.000 36.93135 74 ASP A N 1
ATOM 502 C CA . ASP A 1 65 ? 3.14900 0.16300 -54.19300 1.000 37.46631 74 ASP A CA 1
ATOM 503 C C . ASP A 1 65 ? 4.30300 -0.81300 -54.53800 1.000 36.14751 74 ASP A C 1
ATOM 504 O O . ASP A 1 65 ? 5.15400 -0.52600 -55.39000 1.000 37.05346 74 ASP A O 1
ATOM 509 N N . THR A 1 66 ? 4.27300 -1.98300 -53.89900 1.000 34.02864 75 THR A N 1
ATOM 510 C CA . THR A 1 66 ? 5.31500 -2.95400 -54.01000 1.000 34.18819 75 THR A CA 1
ATOM 511 C C . THR A 1 66 ? 5.30800 -3.66300 -55.34700 1.000 33.31545 75 THR A C 1
ATOM 512 O O . THR A 1 66 ? 6.36300 -3.93100 -55.91400 1.000 34.17292 75 THR A O 1
ATOM 516 N N . ILE A 1 67 ? 4.12400 -3.91700 -55.88700 1.000 32.30431 76 ILE A N 1
ATOM 517 C CA . ILE A 1 67 ? 4.02800 -4.64800 -57.14700 1.000 31.21790 76 ILE A CA 1
ATOM 518 C C . ILE A 1 67 ? 4.71200 -3.90500 -58.30800 1.000 31.44766 76 ILE A C 1
ATOM 519 O O . ILE A 1 67 ? 5.37100 -4.51900 -59.12300 1.000 30.57680 76 ILE A O 1
ATOM 524 N N . SER A 1 68 ? 4.55300 -2.57800 -58.37700 1.000 32.78128 77 SER A N 1
ATOM 525 C CA . SER A 1 68 ? 5.20800 -1.79200 -59.42800 1.000 35.08128 77 SER A CA 1
ATOM 526 C C . SER A 1 68 ? 6.69300 -1.76300 -59.22300 1.000 35.14089 77 SER A C 1
ATOM 527 O O . SER A 1 68 ? 7.45300 -1.82900 -60.18600 1.000 36.51816 77 SER A O 1
ATOM 530 N N . TYR A 1 69 ? 7.11700 -1.67600 -57.96100 1.000 34.19131 78 TYR A N 1
ATOM 531 C CA . TYR A 1 69 ? 8.54600 -1.63900 -57.62200 1.000 34.14550 78 TYR A CA 1
ATOM 532 C C . TYR A 1 69 ? 9.20500 -2.88100 -58.21500 1.000 34.23040 78 TYR A C 1
ATOM 533 O O . TYR A 1 69 ? 10.15400 -2.69900 -59.03300 1.000 37.40454 78 TYR A O 1
ATOM 542 N N . TRP A 1 70 ? 8.68200 -4.06700 -57.88500 1.000 32.12811 79 TRP A N 1
ATOM 543 C CA . TRP A 1 70 ? 9.27100 -5.32300 -58.28000 1.000 32.59078 79 TRP A CA 1
ATOM 544 C C . TRP A 1 70 ? 9.15800 -5.56700 -59.78700 1.000 35.12363 79 TRP A C 1
ATOM 545 O O . TRP A 1 70 ? 10.15600 -5.93700 -60.45800 1.000 36.63210 79 TRP A O 1
ATOM 556 N N . LYS A 1 71 ? 7.95500 -5.36200 -60.33200 1.000 34.54313 80 LYS A N 1
ATOM 557 C CA . LYS A 1 71 ? 7.73400 -5.59100 -61.74300 1.000 35.99472 80 LYS A CA 1
ATOM 558 C C . LYS A 1 71 ? 8.73400 -4.80600 -62.60500 1.000 38.09028 80 LYS A C 1
ATOM 559 O O . LYS A 1 71 ? 9.26300 -5.33300 -63.59000 1.000 41.63117 80 LYS A O 1
ATOM 565 N N . ALA A 1 72 ? 8.99700 -3.55400 -62.22600 1.000 37.32104 81 ALA A N 1
ATOM 566 C CA . ALA A 1 72 ? 9.95500 -2.69700 -62.91500 1.000 38.92944 81 ALA A CA 1
ATOM 567 C C . ALA A 1 72 ? 11.38000 -3.25000 -62.87200 1.000 39.94107 81 ALA A C 1
ATOM 568 O O . ALA A 1 72 ? 12.18600 -2.87600 -63.71100 1.000 42.87471 81 ALA A O 1
ATOM 570 N N . LEU A 1 73 ? 11.68200 -4.13700 -61.90500 1.000 37.70452 82 LEU A N 1
ATOM 571 C CA . LEU A 1 73 ? 12.97200 -4.78400 -61.83000 1.000 37.98295 82 LEU A CA 1
ATOM 572 C C . LEU A 1 73 ? 12.91700 -6.18900 -62.40800 1.000 39.06694 82 LEU A C 1
ATOM 573 O O . LEU A 1 73 ? 13.80700 -7.00900 -62.18800 1.000 39.12863 82 LEU A O 1
ATOM 578 N N . GLY A 1 74 ? 11.84300 -6.47900 -63.15000 1.000 39.50343 83 GLY A N 1
ATOM 579 C CA . GLY A 1 74 ? 11.64000 -7.76800 -63.76900 1.000 39.04466 83 GLY A CA 1
ATOM 580 C C . GLY A 1 74 ? 11.32800 -8.89200 -62.79800 1.000 36.48961 83 GLY A C 1
ATOM 581 O O . GLY A 1 74 ? 11.51900 -10.03200 -63.11600 1.000 36.12097 83 GLY A O 1
ATOM 582 N N . VAL A 1 75 ? 10.82500 -8.56200 -61.62000 1.000 34.29983 84 VAL A N 1
ATOM 583 C CA . VAL A 1 75 ? 10.46200 -9.56800 -60.65700 1.000 35.42554 84 VAL A CA 1
ATOM 584 C C . VAL A 1 75 ? 8.94500 -9.61700 -60.55600 1.000 36.99387 84 VAL A C 1
ATOM 585 O O . VAL A 1 75 ? 8.23700 -8.60200 -60.63300 1.000 38.92057 84 VAL A O 1
ATOM 589 N N . SER A 1 76 ? 8.45500 -10.83900 -60.36700 1.000 37.42189 85 SER A N 1
ATOM 590 C CA . SER A 1 76 ? 7.07300 -11.13300 -60.27700 1.000 37.17895 85 SER A CA 1
ATOM 591 C C . SER A 1 76 ? 6.77700 -11.38400 -58.79900 1.000 34.70852 85 SER A C 1
ATOM 592 O O . SER A 1 76 ? 7.11200 -12.43400 -58.24000 1.000 36.44198 85 SER A O 1
ATOM 595 N N . PRO A 1 77 ? 6.18400 -10.38800 -58.10400 1.000 32.06640 86 PRO A N 1
ATOM 596 C CA . PRO A 1 77 ? 6.00200 -10.49600 -56.66500 1.000 31.47152 86 PRO A CA 1
ATOM 597 C C . PRO A 1 77 ? 4.65400 -11.12100 -56.32500 1.000 32.38776 86 PRO A C 1
ATOM 598 O O . PRO A 1 77 ? 3.87600 -11.32300 -57.18700 1.000 31.81446 86 PRO A O 1
ATOM 602 N N . PHE A 1 78 ? 4.41000 -11.31600 -55.04300 1.000 33.02336 87 PHE A N 1
ATOM 603 C CA . PHE A 1 78 ? 3.16300 -11.88000 -54.58100 1.000 32.43021 87 PHE A CA 1
ATOM 604 C C . PHE A 1 78 ? 2.09500 -10.84500 -54.27100 1.000 33.65315 87 PHE A C 1
ATOM 605 O O . PHE A 1 78 ? 0.97100 -10.98800 -54.68200 1.000 39.47354 87 PHE A O 1
ATOM 613 N N . HIS A 1 79 ? 2.45100 -9.82400 -53.47500 1.000 33.78978 88 HIS A N 1
ATOM 614 C CA . HIS A 1 79 ? 1.51900 -8.87500 -52.91900 1.000 33.76421 88 HIS A CA 1
ATOM 615 C C . HIS A 1 79 ? 1.18000 -7.81500 -53.92300 1.000 34.10672 88 HIS A C 1
ATOM 616 O O . HIS A 1 79 ? 2.05700 -7.37400 -54.68000 1.000 33.11154 88 HIS A O 1
ATOM 623 N N . GLU A 1 80 ? -0.07700 -7.35600 -53.88100 1.000 34.50101 89 GLU A N 1
ATOM 624 C CA . GLU A 1 80 ? -0.47900 -6.17700 -54.66200 1.000 35.49557 89 GLU A CA 1
ATOM 625 C C . GLU A 1 80 ? 0.23900 -4.94100 -54.16300 1.000 35.62275 89 GLU A C 1
ATOM 626 O O . GLU A 1 80 ? 0.66700 -4.09400 -54.92200 1.000 35.85017 89 GLU A O 1
ATOM 632 N N . TYR A 1 81 ? 0.28600 -4.81100 -52.84100 1.000 35.08772 90 TYR A N 1
ATOM 633 C CA . TYR A 1 81 ? 0.91700 -3.67000 -52.14200 1.000 34.13713 90 TYR A CA 1
ATOM 634 C C . TYR A 1 81 ? 1.17300 -4.05500 -50.68900 1.000 35.30789 90 TYR A C 1
ATOM 635 O O . TYR A 1 81 ? 0.85700 -5.19500 -50.32500 1.000 34.42036 90 TYR A O 1
ATOM 644 N N . ALA A 1 82 ? 1.77100 -3.14300 -49.91900 1.000 37.29592 91 ALA A N 1
ATOM 645 C CA . ALA A 1 82 ? 1.90000 -3.31200 -48.47600 1.000 39.46700 91 ALA A CA 1
ATOM 646 C C . ALA A 1 82 ? 1.31900 -2.09200 -47.74800 1.000 40.25855 91 ALA A C 1
ATOM 647 O O . ALA A 1 82 ? 1.71500 -1.01600 -48.03200 1.000 41.38781 91 ALA A O 1
ATOM 649 N N . ASP A 1 83 ? 0.34000 -2.32600 -46.87700 1.000 42.98663 92 ASP A N 1
ATOM 650 C CA . ASP A 1 83 ? -0.36700 -1.33500 -46.06300 1.000 47.00374 92 ASP A CA 1
ATOM 651 C C . ASP A 1 83 ? 0.18100 -1.30800 -44.66200 1.000 42.72041 92 ASP A C 1
ATOM 652 O O . ASP A 1 83 ? 0.49300 -2.31000 -44.12700 1.000 46.04670 92 ASP A O 1
ATOM 657 N N . VAL A 1 84 ? 0.13700 -0.15300 -44.04100 1.000 41.71940 93 VAL A N 1
ATOM 658 C CA . VAL A 1 84 ? 0.22600 -0.03100 -42.60200 1.000 42.02914 93 VAL A CA 1
ATOM 659 C C . VAL A 1 84 ? -0.92500 0.82800 -42.17000 1.000 43.79813 93 VAL A C 1
ATOM 660 O O . VAL A 1 84 ? -1.02700 1.96400 -42.59000 1.000 45.29048 93 VAL A O 1
ATOM 664 N N . VAL A 1 85 ? -1.79700 0.27200 -41.33500 1.000 44.30696 94 VAL A N 1
ATOM 665 C CA . VAL A 1 85 ? -2.91400 1.01000 -40.76500 1.000 46.08528 94 VAL A CA 1
ATOM 666 C C . VAL A 1 85 ? -2.73600 1.20500 -39.25300 1.000 48.12358 94 VAL A C 1
ATOM 667 O O . VAL A 1 85 ? -2.47700 0.27600 -38.50900 1.000 49.00447 94 VAL A O 1
ATOM 671 N N . PHE A 1 86 ? -2.93700 2.43400 -38.78500 1.000 51.14066 95 PHE A N 1
ATOM 672 C CA . PHE A 1 86 ? -2.73700 2.75900 -37.39100 1.000 52.40269 95 PHE A CA 1
ATOM 673 C C . PHE A 1 86 ? -3.45800 4.01900 -37.02800 1.000 55.27283 95 PHE A C 1
ATOM 674 O O . PHE A 1 86 ? -3.69400 4.85500 -37.88500 1.000 53.68116 95 PHE A O 1
ATOM 682 N N . THR A 1 87 ? -3.78500 4.13500 -35.73400 1.000 58.91943 96 THR A N 1
ATOM 683 C CA . THR A 1 87 ? -4.34400 5.34500 -35.15600 1.000 63.46476 96 THR A CA 1
ATOM 684 C C . THR A 1 87 ? -3.17600 6.19300 -34.71900 1.000 65.64695 96 THR A C 1
ATOM 685 O O . THR A 1 87 ? -2.22400 5.67000 -34.19100 1.000 66.57319 96 THR A O 1
ATOM 689 N N . ALA A 1 88 ? -3.24200 7.49900 -34.97900 1.000 70.39927 97 ALA A N 1
ATOM 690 C CA . ALA A 1 88 ? -2.15800 8.41200 -34.69900 1.000 73.26184 97 ALA A CA 1
ATOM 691 C C . ALA A 1 88 ? -2.64200 9.60400 -33.90600 1.000 79.46936 97 ALA A C 1
ATOM 692 O O . ALA A 1 88 ? -3.74200 10.14200 -34.15300 1.000 84.42670 97 ALA A O 1
ATOM 694 N N . ASN A 1 89 ? -1.77100 10.05100 -32.99100 1.000 80.02471 98 ASN A N 1
ATOM 695 C CA . ASN A 1 89 ? -1.90800 11.30300 -32.24900 1.000 85.36592 98 ASN A CA 1
ATOM 696 C C . ASN A 1 89 ? -3.16200 11.39200 -31.36800 1.000 87.95728 98 ASN A C 1
ATOM 697 O O . ASN A 1 89 ? -3.85700 12.40200 -31.35100 1.000 89.69087 98 ASN A O 1
ATOM 702 N N . ASP A 1 90 ? -3.43400 10.29700 -30.65500 1.000 87.57754 99 ASP A N 1
ATOM 703 C CA . ASP A 1 90 ? -4.60000 10.18000 -29.79300 1.000 91.30210 99 ASP A CA 1
ATOM 704 C C . ASP A 1 90 ? -4.25800 10.20400 -28.29100 1.000 95.71262 99 ASP A C 1
ATOM 705 O O . ASP A 1 90 ? -5.15400 10.30900 -27.45600 1.000 99.84445 99 ASP A O 1
ATOM 710 N N . ALA A 1 91 ? -2.96400 10.13900 -27.96900 1.000 95.67433 100 ALA A N 1
ATOM 711 C CA . ALA A 1 91 ? -2.47900 10.07500 -26.58500 1.000 97.01820 100 ALA A CA 1
ATOM 712 C C . ALA A 1 91 ? -1.26300 10.99200 -26.52300 1.000 97.20806 100 ALA A C 1
ATOM 713 O O . ALA A 1 91 ? -0.21500 10.64700 -25.93600 1.000 95.81845 100 ALA A O 1
ATOM 715 N N . GLY A 1 92 ? -1.38400 12.16600 -27.15100 1.000 98.28240 101 GLY A N 1
ATOM 716 C CA . GLY A 1 92 ? -0.27400 13.08500 -27.23800 1.000 97.84468 101 GLY A CA 1
ATOM 717 C C . GLY A 1 92 ? 0.51600 12.97500 -28.52800 1.000 93.82678 101 GLY A C 1
ATOM 718 O O . GLY A 1 92 ? 0.52100 11.91100 -29.26100 1.000 89.74410 101 GLY A O 1
ATOM 719 N N . HIS A 1 93 ? 1.21900 14.08300 -28.80300 1.000 93.11530 102 HIS A N 1
ATOM 720 C CA . HIS A 1 93 ? 1.87100 14.33000 -30.06100 1.000 90.10049 102 HIS A CA 1
ATOM 721 C C . HIS A 1 93 ? 3.08200 13.41800 -30.18400 1.000 86.43401 102 HIS A C 1
ATOM 722 O O . HIS A 1 93 ? 3.96800 13.43800 -29.33100 1.000 87.96163 102 HIS A O 1
ATOM 729 N N . ARG A 1 94 ? 3.11400 12.64000 -31.27000 1.000 82.01644 103 ARG A N 1
ATOM 730 C CA . ARG A 1 94 ? 4.23400 11.72400 -31.61100 1.000 77.40810 103 ARG A CA 1
ATOM 731 C C . ARG A 1 94 ? 4.72400 11.99900 -33.03700 1.000 73.22791 103 ARG A C 1
ATOM 732 O O . ARG A 1 94 ? 4.00700 12.66400 -33.81900 1.000 76.30619 103 ARG A O 1
ATOM 740 N N . HIS A 1 95 ? 5.93300 11.51400 -33.32600 1.000 68.01608 104 HIS A N 1
ATOM 741 C CA . HIS A 1 95 ? 6.43700 11.34200 -34.68600 1.000 63.91923 104 HIS A CA 1
ATOM 742 C C . HIS A 1 95 ? 6.51200 9.86200 -34.96500 1.000 58.02903 104 HIS A C 1
ATOM 743 O O . HIS A 1 95 ? 6.83100 9.05900 -34.09900 1.000 56.10438 104 HIS A O 1
ATOM 750 N N . TYR A 1 96 ? 6.18800 9.50200 -36.19900 1.000 55.13794 105 TYR A N 1
ATOM 751 C CA . TYR A 1 96 ? 6.07100 8.10100 -36.66800 1.000 50.67062 105 TYR A CA 1
ATOM 752 C C . TYR A 1 96 ? 7.01700 7.93100 -37.85100 1.000 47.60084 105 TYR A C 1
ATOM 753 O O . TYR A 1 96 ? 6.97900 8.73700 -38.78400 1.000 46.65913 105 TYR A O 1
ATOM 762 N N . THR A 1 97 ? 7.87100 6.92000 -37.76400 1.000 46.23797 106 THR A N 1
ATOM 763 C CA . THR A 1 97 ? 8.62300 6.43400 -38.90900 1.000 44.57157 106 THR A CA 1
ATOM 764 C C . THR A 1 97 ? 8.10500 5.02300 -39.18000 1.000 42.66883 106 THR A C 1
ATOM 765 O O . THR A 1 97 ? 8.08200 4.20600 -38.27000 1.000 42.88179 106 THR A O 1
ATOM 769 N N . ILE A 1 98 ? 7.66800 4.77200 -40.41300 1.000 41.94013 107 ILE A N 1
ATOM 770 C CA . ILE A 1 98 ? 7.25800 3.45200 -40.85400 1.000 41.85350 107 ILE A CA 1
ATOM 771 C C . ILE A 1 98 ? 8.39300 2.87000 -41.68400 1.000 40.05727 107 ILE A C 1
ATOM 772 O O . ILE A 1 98 ? 8.67100 3.36000 -42.77200 1.000 39.96867 107 ILE A O 1
ATOM 777 N N . ALA A 1 99 ? 9.04500 1.81500 -41.16400 1.000 38.77094 108 ALA A N 1
ATOM 778 C CA . ALA A 1 99 ? 10.09800 1.10400 -41.89900 1.000 38.31055 108 ALA A CA 1
ATOM 779 C C . ALA A 1 99 ? 9.50200 -0.12100 -42.56600 1.000 38.15998 108 ALA A C 1
ATOM 780 O O . ALA A 1 99 ? 8.67400 -0.80800 -41.98900 1.000 41.14339 108 ALA A O 1
ATOM 782 N N . ALA A 1 100 ? 9.81600 -0.33000 -43.84000 1.000 37.31472 109 ALA A N 1
ATOM 783 C CA . ALA A 1 100 ? 9.32200 -1.49800 -44.54700 1.000 35.64445 109 ALA A CA 1
ATOM 784 C C . ALA A 1 100 ? 10.49600 -2.21300 -45.18100 1.000 32.90956 109 ALA A C 1
ATOM 785 O O . ALA A 1 100 ? 11.35300 -1.56000 -45.80600 1.000 34.51348 109 ALA A O 1
ATOM 787 N N . LEU A 1 101 ? 10.54200 -3.53500 -44.99700 1.000 29.86584 110 LEU A N 1
ATOM 788 C CA . LEU A 1 101 ? 11.58900 -4.33500 -45.61300 1.000 30.32198 110 LEU A CA 1
ATOM 789 C C . LEU A 1 101 ? 10.90900 -5.21300 -46.65700 1.000 30.65057 110 LEU A C 1
ATOM 790 O O . LEU A 1 101 ? 9.96200 -5.94500 -46.32400 1.000 32.61228 110 LEU A O 1
ATOM 795 N N . LEU A 1 102 ? 11.33700 -5.09500 -47.92000 1.000 30.52213 111 LEU A N 1
ATOM 796 C CA . LEU A 1 102 ? 10.66500 -5.73800 -49.03600 1.000 29.80257 111 LEU A CA 1
ATOM 797 C C . LEU A 1 102 ? 11.42900 -6.91600 -49.59300 1.000 29.47042 111 LEU A C 1
ATOM 798 O O . LEU A 1 102 ? 12.61000 -6.83000 -49.84900 1.000 27.98635 111 LEU A O 1
ATOM 803 N N . SER A 1 103 ? 10.72300 -8.04500 -49.73600 1.000 30.78837 112 SER A N 1
ATOM 804 C CA . SER A 1 103 ? 11.14100 -9.18400 -50.55100 1.000 30.76999 112 SER A CA 1
ATOM 805 C C . SER A 1 103 ? 9.97100 -9.49700 -51.48000 1.000 30.94491 112 SER A C 1
ATOM 806 O O . SER A 1 103 ? 8.84100 -9.10900 -51.20700 1.000 31.32362 112 SER A O 1
ATOM 809 N N . PRO A 1 104 ? 10.20100 -10.18900 -52.61300 1.000 30.83210 113 PRO A N 1
ATOM 810 C CA . PRO A 1 104 ? 9.11900 -10.46400 -53.55500 1.000 31.15801 113 PRO A CA 1
ATOM 811 C C . PRO A 1 104 ? 7.88700 -11.15100 -52.94400 1.000 31.27882 113 PRO A C 1
ATOM 812 O O . PRO A 1 104 ? 6.75700 -10.83900 -53.30900 1.000 31.77156 113 PRO A O 1
ATOM 816 N N . TYR A 1 105 ? 8.10800 -12.07600 -52.02000 1.000 32.02413 114 TYR A N 1
ATOM 817 C CA . TYR A 1 105 ? 7.04300 -12.89900 -51.40200 1.000 33.23040 114 TYR A CA 1
ATOM 818 C C . TYR A 1 105 ? 6.95900 -12.63800 -49.89700 1.000 32.72727 114 TYR A C 1
ATOM 819 O O . TYR A 1 105 ? 6.30700 -13.43100 -49.21600 1.000 36.51595 114 TYR A O 1
ATOM 828 N N . SER A 1 106 ? 7.51900 -11.53800 -49.41000 1.000 32.24394 115 SER A N 1
ATOM 829 C CA . SER A 1 106 ? 7.49200 -11.27700 -48.00800 1.000 33.06401 115 SER A CA 1
ATOM 830 C C . SER A 1 106 ? 7.62800 -9.82500 -47.71700 1.000 32.02054 115 SER A C 1
ATOM 831 O O . SER A 1 106 ? 8.29600 -9.10600 -48.42200 1.000 33.37879 115 SER A O 1
ATOM 834 N N . PHE A 1 107 ? 6.98800 -9.38200 -46.65300 1.000 32.31913 116 PHE A N 1
ATOM 835 C CA . PHE A 1 107 ? 7.22000 -8.03300 -46.19900 1.000 32.03299 116 PHE A CA 1
ATOM 836 C C . PHE A 1 107 ? 7.11500 -7.87800 -44.73900 1.000 30.67562 116 PHE A C 1
ATOM 837 O O . PHE A 1 107 ? 6.41100 -8.57900 -44.03300 1.000 28.75238 116 PHE A O 1
ATOM 845 N N . SER A 1 108 ? 7.89000 -6.92500 -44.25400 1.000 30.32604 117 SER A N 1
ATOM 846 C CA . SER A 1 108 ? 7.80900 -6.59700 -42.86200 1.000 32.00319 117 SER A CA 1
ATOM 847 C C . SER A 1 108 ? 7.59800 -5.09200 -42.73600 1.000 32.06823 117 SER A C 1
ATOM 848 O O . SER A 1 108 ? 8.09400 -4.28900 -43.53000 1.000 32.70043 117 SER A O 1
ATOM 851 N N . THR A 1 109 ? 6.87100 -4.71400 -41.70100 1.000 33.05379 118 THR A N 1
ATOM 852 C CA . THR A 1 109 ? 6.73900 -3.31100 -41.41200 1.000 35.91560 118 THR A CA 1
ATOM 853 C C . THR A 1 109 ? 6.83100 -3.05100 -39.92500 1.000 38.37537 118 THR A C 1
ATOM 854 O O . THR A 1 109 ? 6.24500 -3.78600 -39.08300 1.000 40.26774 118 THR A O 1
ATOM 858 N N . THR A 1 110 ? 7.62100 -2.03500 -39.57100 1.000 37.60032 119 THR A N 1
ATOM 859 C CA . THR A 1 110 ? 7.92000 -1.71300 -38.18000 1.000 38.61772 119 THR A CA 1
ATOM 860 C C . THR A 1 110 ? 7.76100 -0.23500 -37.98100 1.000 39.17820 119 THR A C 1
ATOM 861 O O . THR A 1 110 ? 8.18200 0.56300 -38.82800 1.000 42.32969 119 THR A O 1
ATOM 865 N N . ALA A 1 111 ? 7.15500 0.13400 -36.86500 1.000 40.04365 120 ALA A N 1
ATOM 866 C CA . ALA A 1 111 ? 6.96000 1.53300 -36.51600 1.000 43.22403 120 ALA A CA 1
ATOM 867 C C . ALA A 1 111 ? 7.92700 1.94300 -35.42600 1.000 43.41942 120 ALA A C 1
ATOM 868 O O . ALA A 1 111 ? 8.06900 1.24500 -34.43500 1.000 40.39979 120 ALA A O 1
ATOM 870 N N . ILE A 1 112 ? 8.57700 3.09400 -35.64300 1.000 46.06694 121 ILE A N 1
ATOM 871 C CA . ILE A 1 112 ? 9.40800 3.77800 -34.65100 1.000 49.88263 121 ILE A CA 1
ATOM 872 C C . ILE A 1 112 ? 8.68600 5.04700 -34.25100 1.000 51.51147 121 ILE A C 1
ATOM 873 O O . ILE A 1 112 ? 8.34900 5.87400 -35.09300 1.000 52.28907 121 ILE A O 1
ATOM 878 N N . VAL A 1 113 ? 8.39000 5.16600 -32.95700 1.000 52.49875 122 VAL A N 1
ATOM 879 C CA . VAL A 1 113 ? 7.52100 6.22700 -32.49000 1.000 56.11349 122 VAL A CA 1
ATOM 880 C C . VAL A 1 113 ? 8.31400 6.98600 -31.47200 1.000 59.20306 122 VAL A C 1
ATOM 881 O O . VAL A 1 113 ? 8.86400 6.38700 -30.57300 1.000 60.80938 122 VAL A O 1
ATOM 885 N N . SER A 1 114 ? 8.43200 8.30100 -31.67300 1.000 62.41214 123 SER A N 1
ATOM 886 C CA . SER A 1 114 ? 9.21700 9.20800 -30.81100 1.000 66.65659 123 SER A CA 1
ATOM 887 C C . SER A 1 114 ? 8.40700 10.35500 -30.30100 1.000 70.97725 123 SER A C 1
ATOM 888 O O . SER A 1 114 ? 7.30000 10.59700 -30.77800 1.000 70.10314 123 SER A O 1
ATOM 891 N N . ASN A 1 115 ? 9.00800 11.07000 -29.34600 1.000 77.34573 124 ASN A N 1
ATOM 892 C CA . ASN A 1 115 ? 8.37800 12.13500 -28.60000 1.000 83.67276 124 ASN A CA 1
ATOM 893 C C . ASN A 1 115 ? 9.06000 13.51200 -28.68800 1.000 88.15925 124 ASN A C 1
ATOM 894 O O . ASN A 1 115 ? 8.84100 14.24300 -29.65800 1.000 84.23866 124 ASN A O 1
ATOM 899 N N . CYS B 1 1 ? -7.09700 -28.02000 -48.90400 1.000 76.61846 10 CYS B N 1
ATOM 900 C CA . CYS B 1 1 ? -7.31100 -26.66600 -48.29600 1.000 73.66206 10 CYS B CA 1
ATOM 901 C C . CYS B 1 1 ? -6.44500 -25.56900 -48.92300 1.000 69.39165 10 CYS B C 1
ATOM 902 O O . CYS B 1 1 ? -5.27100 -25.42400 -48.58200 1.000 75.16834 10 CYS B O 1
ATOM 905 N N . PRO B 1 2 ? -7.00600 -24.74000 -49.83300 1.000 64.09719 11 PRO B N 1
ATOM 906 C CA . PRO B 1 2 ? -6.21100 -23.88800 -50.70700 1.000 58.92371 11 PRO B CA 1
ATOM 907 C C . PRO B 1 2 ? -5.79800 -22.52300 -50.15300 1.000 54.66749 11 PRO B C 1
ATOM 908 O O . PRO B 1 2 ? -5.06900 -21.85400 -50.81900 1.000 51.13983 11 PRO B O 1
ATOM 912 N N . LEU B 1 3 ? -6.29800 -22.13600 -48.97800 1.000 55.21607 12 LEU B N 1
ATOM 913 C CA . LEU B 1 3 ? -5.90500 -20.90200 -48.33000 1.000 51.44600 12 LEU B CA 1
ATOM 914 C C . LEU B 1 3 ? -5.77400 -21.12100 -46.82900 1.000 52.33844 12 LEU B C 1
ATOM 915 O O . LEU B 1 3 ? -6.75900 -21.36200 -46.14900 1.000 54.51924 12 LEU B O 1
ATOM 920 N N . MET B 1 4 ? -4.53100 -21.06800 -46.32500 1.000 51.45930 13 MET B N 1
ATOM 921 C CA . MET B 1 4 ? -4.20600 -21.29200 -44.92200 1.000 51.15135 13 MET B CA 1
ATOM 922 C C . MET B 1 4 ? -3.53100 -20.06800 -44.38700 1.000 45.61544 13 MET B C 1
ATOM 923 O O . MET B 1 4 ? -3.03600 -19.25900 -45.12000 1.000 44.53848 13 MET B O 1
ATOM 928 N N . VAL B 1 5 ? -3.55000 -19.91200 -43.06900 1.000 43.87587 14 VAL B N 1
ATOM 929 C CA . VAL B 1 5 ? -2.79300 -18.95100 -42.36100 1.000 40.35050 14 VAL B CA 1
ATOM 930 C C . VAL B 1 5 ? -2.04900 -19.66500 -41.25300 1.000 41.46885 14 VAL B C 1
ATOM 931 O O . VAL B 1 5 ? -2.48100 -20.68300 -40.72500 1.000 40.93943 14 VAL B O 1
ATOM 935 N N . LYS B 1 6 ? -0.88900 -19.10600 -40.90300 1.000 41.70468 15 LYS B N 1
ATOM 936 C CA . LYS B 1 6 ? -0.08300 -19.59800 -39.81700 1.000 42.88842 15 LYS B CA 1
ATOM 937 C C . LYS B 1 6 ? 0.37400 -18.32200 -39.12000 1.000 41.29093 15 LYS B C 1
ATOM 938 O O . LYS B 1 6 ? 0.94500 -17.47000 -39.75400 1.000 40.08861 15 LYS B O 1
ATOM 944 N N . VAL B 1 7 ? 0.03500 -18.14100 -37.84100 1.000 41.43625 16 VAL B N 1
ATOM 945 C CA . VAL B 1 7 ? 0.34600 -16.90000 -37.12200 1.000 40.36241 16 VAL B CA 1
ATOM 946 C C . VAL B 1 7 ? 1.18500 -17.22500 -35.90500 1.000 42.10781 16 VAL B C 1
ATOM 947 O O . VAL B 1 7 ? 0.82600 -18.06000 -35.12400 1.000 45.04787 16 VAL B O 1
ATOM 951 N N . LEU B 1 8 ? 2.33200 -16.54700 -35.77900 1.000 40.83102 17 LEU B N 1
ATOM 952 C CA . LEU B 1 8 ? 3.29500 -16.74500 -34.70700 1.000 42.28673 17 LEU B CA 1
ATOM 953 C C . LEU B 1 8 ? 3.44200 -15.46500 -33.92600 1.000 41.27477 17 LEU B C 1
ATOM 954 O O . LEU B 1 8 ? 3.35900 -14.40200 -34.50300 1.000 40.45611 17 LEU B O 1
ATOM 959 N N . ASP B 1 9 ? 3.68700 -15.60100 -32.61400 1.000 40.44699 18 ASP B N 1
ATOM 960 C CA . ASP B 1 9 ? 3.89800 -14.50800 -31.67100 1.000 40.37373 18 ASP B CA 1
ATOM 961 C C . ASP B 1 9 ? 5.38200 -14.49500 -31.32800 1.000 38.30891 18 ASP B C 1
ATOM 962 O O . ASP B 1 9 ? 5.87900 -15.42000 -30.71600 1.000 38.74811 18 ASP B O 1
ATOM 967 N N . ALA B 1 10 ? 6.07500 -13.42800 -31.72900 1.000 37.64730 19 ALA B N 1
ATOM 968 C CA . ALA B 1 10 ? 7.51000 -13.27700 -31.59300 1.000 37.32045 19 ALA B CA 1
ATOM 969 C C . ALA B 1 10 ? 7.93300 -12.88000 -30.22200 1.000 40.29518 19 ALA B C 1
ATOM 970 O O . ALA B 1 10 ? 9.12700 -12.98000 -29.89800 1.000 42.57578 19 ALA B O 1
ATOM 972 N N . VAL B 1 11 ? 6.98200 -12.43800 -29.39100 1.000 41.95800 20 VAL B N 1
ATOM 973 C CA . VAL B 1 11 ? 7.25900 -12.18300 -28.00500 1.000 45.58507 20 VAL B CA 1
ATOM 974 C C . VAL B 1 11 ? 7.32700 -13.47000 -27.18900 1.000 49.29628 20 VAL B C 1
ATOM 975 O O . VAL B 1 11 ? 8.19000 -13.59800 -26.34500 1.000 51.73295 20 VAL B O 1
ATOM 979 N N . ARG B 1 12 ? 6.42600 -14.42400 -27.43600 1.000 52.06356 21 ARG B N 1
ATOM 980 C CA . ARG B 1 12 ? 6.29100 -15.65400 -26.60300 1.000 54.44823 21 ARG B CA 1
ATOM 981 C C . ARG B 1 12 ? 7.01800 -16.85000 -27.24100 1.000 51.42829 21 ARG B C 1
ATOM 982 O O . ARG B 1 12 ? 7.29000 -17.83000 -26.55000 1.000 49.83217 21 ARG B O 1
ATOM 990 N N . GLY B 1 13 ? 7.30000 -16.78300 -28.54600 1.000 47.04509 22 GLY B N 1
ATOM 991 C CA . GLY B 1 13 ? 7.79300 -17.93100 -29.25800 1.000 46.14914 22 GLY B CA 1
ATOM 992 C C . GLY B 1 13 ? 6.82600 -19.08100 -29.27300 1.000 45.42973 22 GLY B C 1
ATOM 993 O O . GLY B 1 13 ? 7.22100 -20.19800 -29.12000 1.000 43.76041 22 GLY B O 1
ATOM 994 N N . ARG B 1 14 ? 5.55500 -18.75800 -29.49200 1.000 47.18209 23 ARG B N 1
ATOM 995 C CA . ARG B 1 14 ? 4.40400 -19.70000 -29.55300 1.000 50.64835 23 ARG B CA 1
ATOM 996 C C . ARG B 1 14 ? 3.54400 -19.29300 -30.73700 1.000 46.67650 23 ARG B C 1
ATOM 997 O O . ARG B 1 14 ? 3.53400 -18.14000 -31.12800 1.000 42.86540 23 ARG B O 1
ATOM 1005 N N . PRO B 1 15 ? 2.76300 -20.22300 -31.30100 1.000 48.11096 24 PRO B N 1
ATOM 1006 C CA . PRO B 1 15 ? 1.70000 -19.85800 -32.23500 1.000 47.03928 24 PRO B CA 1
ATOM 1007 C C . PRO B 1 15 ? 0.75400 -18.86200 -31.55100 1.000 46.06129 24 PRO B C 1
ATOM 1008 O O . PRO B 1 15 ? 0.56500 -18.99800 -30.40200 1.000 48.54748 24 PRO B O 1
ATOM 1012 N N . ALA B 1 16 ? 0.24200 -17.88500 -32.29100 1.000 45.11585 25 ALA B N 1
ATOM 1013 C CA . ALA B 1 16 ? -0.68200 -16.87100 -31.79700 1.000 46.59064 25 ALA B CA 1
ATOM 1014 C C . ALA B 1 16 ? -2.09300 -17.42400 -31.89500 1.000 50.37489 25 ALA B C 1
ATOM 1015 O O . ALA B 1 16 ? -2.62000 -17.61500 -33.02100 1.000 50.12686 25 ALA B O 1
ATOM 1017 N N . VAL B 1 17 ? -2.70600 -17.65800 -30.71500 1.000 54.54410 26 VAL B N 1
ATOM 1018 C CA . VAL B 1 17 ? -4.03400 -18.22900 -30.61800 1.000 58.59469 26 VAL B CA 1
ATOM 1019 C C . VAL B 1 17 ? -5.07600 -17.13700 -30.55500 1.000 59.06448 26 VAL B C 1
ATOM 1020 O O . VAL B 1 17 ? -4.81900 -16.09100 -30.02500 1.000 59.22310 26 VAL B O 1
ATOM 1024 N N . ASN B 1 18 ? -6.26700 -17.42900 -31.07800 1.000 59.92836 27 ASN B N 1
ATOM 1025 C CA . ASN B 1 18 ? -7.39400 -16.50000 -31.13500 1.000 61.20057 27 ASN B CA 1
ATOM 1026 C C . ASN B 1 18 ? -7.14300 -15.18100 -31.79100 1.000 57.32269 27 ASN B C 1
ATOM 1027 O O . ASN B 1 18 ? -7.56200 -14.15600 -31.26900 1.000 56.92807 27 ASN B O 1
ATOM 1032 N N . VAL B 1 19 ? -6.52700 -15.23800 -32.97100 1.000 54.57399 28 VAL B N 1
ATOM 1033 C CA . VAL B 1 19 ? -6.37400 -14.01000 -33.79200 1.000 52.36638 28 VAL B CA 1
ATOM 1034 C C . VAL B 1 19 ? -7.54800 -14.05600 -34.76000 1.000 52.31506 28 VAL B C 1
ATOM 1035 O O . VAL B 1 19 ? -7.70900 -15.07200 -35.43700 1.000 49.35685 28 VAL B O 1
ATOM 1039 N N . ASP B 1 20 ? -8.36600 -13.01400 -34.75100 1.000 54.23504 29 ASP B N 1
ATOM 1040 C CA . ASP B 1 20 ? -9.51300 -12.94200 -35.67800 1.000 55.02602 29 ASP B CA 1
ATOM 1041 C C . ASP B 1 20 ? -8.97400 -12.76000 -37.09100 1.000 50.08792 29 ASP B C 1
ATOM 1042 O O . ASP B 1 20 ? -8.19000 -11.83600 -37.30200 1.000 44.51973 29 ASP B O 1
ATOM 1047 N N . VAL B 1 21 ? -9.37200 -13.64400 -38.00100 1.000 50.24314 30 VAL B N 1
ATOM 1048 C CA . VAL B 1 21 ? -8.91900 -13.54900 -39.41300 1.000 49.43360 30 VAL B CA 1
ATOM 1049 C C . VAL B 1 21 ? -10.11300 -13.49200 -40.36100 1.000 49.32583 30 VAL B C 1
ATOM 1050 O O . VAL B 1 21 ? -10.90400 -14.41900 -40.33400 1.000 50.68594 30 VAL B O 1
ATOM 1054 N N . LYS B 1 22 ? -10.24600 -12.41400 -41.12600 1.000 48.99694 31 LYS B N 1
ATOM 1055 C CA . LYS B 1 22 ? -11.25400 -12.26200 -42.16300 1.000 49.69711 31 LYS B CA 1
ATOM 1056 C C . LYS B 1 22 ? -10.55700 -12.31300 -43.51300 1.000 45.71655 31 LYS B C 1
ATOM 1057 O O . LYS B 1 22 ? -9.51500 -11.72000 -43.70100 1.000 42.15104 31 LYS B O 1
ATOM 1063 N N . VAL B 1 23 ? -11.17300 -13.01000 -44.45900 1.000 45.42741 32 VAL B N 1
ATOM 1064 C CA . VAL B 1 23 ? -10.74100 -12.98900 -45.83300 1.000 43.31832 32 VAL B CA 1
ATOM 1065 C C . VAL B 1 23 ? -11.81900 -12.30100 -46.64900 1.000 43.59562 32 VAL B C 1
ATOM 1066 O O . VAL B 1 23 ? -12.99500 -12.66900 -46.56700 1.000 44.82953 32 VAL B O 1
ATOM 1070 N N . PHE B 1 24 ? -11.41000 -11.29700 -47.42100 1.000 41.83526 33 PHE B N 1
ATOM 1071 C CA . PHE B 1 24 ? -12.30900 -10.62200 -48.34600 1.000 43.25346 33 PHE B CA 1
ATOM 1072 C C . PHE B 1 24 ? -11.91400 -10.91500 -49.80400 1.000 43.03141 33 PHE B C 1
ATOM 1073 O O . PHE B 1 24 ? -10.77900 -11.29800 -50.10200 1.000 42.18568 33 PHE B O 1
ATOM 1081 N N . LYS B 1 25 ? -12.87900 -10.72000 -50.69800 1.000 44.20537 34 LYS B N 1
ATOM 1082 C CA . LYS B 1 25 ? -12.67200 -10.84200 -52.10900 1.000 44.47538 34 LYS B CA 1
ATOM 1083 C C . LYS B 1 25 ? -13.21200 -9.62900 -52.82100 1.000 46.23945 34 LYS B C 1
ATOM 1084 O O . LYS B 1 25 ? -14.26100 -9.17100 -52.49600 1.000 47.36699 34 LYS B O 1
ATOM 1090 N N . LYS B 1 26 ? -12.44900 -9.10800 -53.78800 1.000 47.26555 35 LYS B N 1
ATOM 1091 C CA . LYS B 1 26 ? -12.80900 -7.88700 -54.50600 1.000 49.47851 35 LYS B CA 1
ATOM 1092 C C . LYS B 1 26 ? -13.90000 -8.23000 -55.49000 1.000 52.76071 35 LYS B C 1
ATOM 1093 O O . LYS B 1 26 ? -13.83800 -9.30300 -56.10100 1.000 53.30766 35 LYS B O 1
ATOM 1099 N N . THR B 1 27 ? -14.88600 -7.33300 -55.62300 1.000 54.23871 36 THR B N 1
ATOM 1100 C CA . THR B 1 27 ? -16.02000 -7.50100 -56.49700 1.000 56.81616 36 THR B CA 1
ATOM 1101 C C . THR B 1 27 ? -15.96000 -6.55800 -57.68000 1.000 57.80589 36 THR B C 1
ATOM 1102 O O . THR B 1 27 ? -15.17100 -5.63000 -57.71200 1.000 53.43299 36 THR B O 1
ATOM 1106 N N . GLU B 1 28 ? -16.88500 -6.77300 -58.63700 1.000 63.54558 37 GLU B N 1
ATOM 1107 C CA . GLU B 1 28 ? -17.03400 -5.88800 -59.79700 1.000 66.14728 37 GLU B CA 1
ATOM 1108 C C . GLU B 1 28 ? -17.40900 -4.46900 -59.38200 1.000 67.44778 37 GLU B C 1
ATOM 110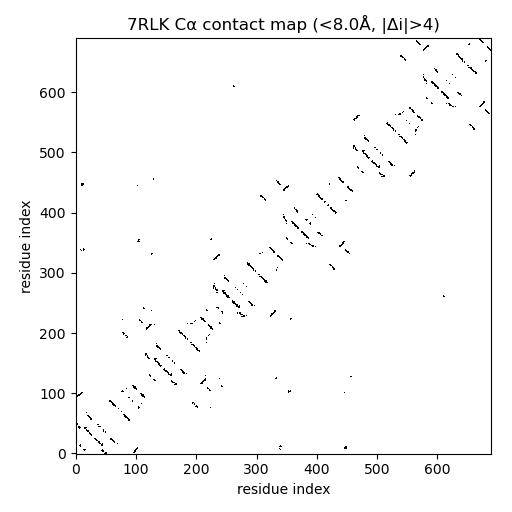9 O O . GLU B 1 28 ? -17.09600 -3.54000 -60.05900 1.000 67.98550 37 GLU B O 1
ATOM 1115 N N . GLU B 1 29 ? -18.09100 -4.30900 -58.24300 1.000 68.78273 38 GLU B N 1
ATOM 1116 C CA . GLU B 1 29 ? -18.46700 -2.98200 -57.70400 1.000 69.95815 38 GLU B CA 1
ATOM 1117 C C . GLU B 1 29 ? -17.31100 -2.28700 -57.03900 1.000 68.79608 38 GLU B C 1
ATOM 1118 O O . GLU B 1 29 ? -17.48900 -1.24500 -56.46600 1.000 69.36132 38 GLU B O 1
ATOM 1124 N N . GLN B 1 30 ? -16.11700 -2.89000 -57.09900 1.000 68.37250 39 GLN B N 1
ATOM 1125 C CA . GLN B 1 30 ? -14.88300 -2.29800 -56.54700 1.000 66.39552 39 GLN B CA 1
ATOM 1126 C C . GLN B 1 30 ? -14.89400 -2.22300 -55.01900 1.000 64.36351 39 GLN B C 1
ATOM 1127 O O . GLN B 1 30 ? -14.36100 -1.29800 -54.46400 1.000 64.77028 39 GLN B O 1
ATOM 1133 N N . THR B 1 31 ? -15.51000 -3.20600 -54.35500 1.000 62.92596 40 THR B N 1
ATOM 1134 C CA . THR B 1 31 ? -15.60500 -3.24700 -52.91700 1.000 60.70889 40 THR B CA 1
ATOM 1135 C C . THR B 1 31 ? -15.07300 -4.57000 -52.45600 1.000 58.70750 40 THR B C 1
ATOM 1136 O O . THR B 1 31 ? -15.03100 -5.53600 -53.21900 1.000 60.24190 40 THR B O 1
ATOM 1140 N N . TRP B 1 32 ? -14.71200 -4.62500 -51.17200 1.000 55.89033 41 TRP B N 1
ATOM 1141 C CA . TRP B 1 32 ? -14.28500 -5.86100 -50.54200 1.000 53.99956 41 TRP B CA 1
ATOM 1142 C C . TRP B 1 32 ? -15.45600 -6.58100 -49.90800 1.000 55.43531 41 TRP B C 1
ATOM 1143 O O . TRP B 1 32 ? -16.03100 -6.07300 -48.99800 1.000 57.44953 41 TRP B O 1
ATOM 1154 N N . GLU B 1 33 ? -15.78200 -7.78500 -50.37600 1.000 55.41416 42 GLU B N 1
ATOM 1155 C CA . GLU B 1 33 ? -16.88400 -8.55800 -49.83900 1.000 57.54714 42 GLU B CA 1
ATOM 1156 C C . GLU B 1 33 ? -16.31900 -9.70900 -49.00000 1.000 56.43526 42 GLU B C 1
ATOM 1157 O O . GLU B 1 33 ? -15.38100 -10.37200 -49.40400 1.000 56.19131 42 GLU B O 1
ATOM 1163 N N . LEU B 1 34 ? -16.86900 -9.88600 -47.78400 1.000 56.64019 43 LEU B N 1
ATOM 1164 C CA . LEU B 1 34 ? -16.40100 -10.88500 -46.83100 1.000 54.15369 43 LEU B CA 1
ATOM 1165 C C . LEU B 1 34 ? -16.57400 -12.27100 -47.40800 1.000 54.01135 43 LEU B C 1
ATOM 1166 O O . LEU B 1 34 ? -17.62100 -12.62300 -47.80700 1.000 56.38728 43 LEU B O 1
ATOM 1171 N N . PHE B 1 35 ? -15.50400 -13.06000 -47.42400 1.000 52.61958 44 PHE B N 1
ATOM 1172 C CA . PHE B 1 35 ? -15.45900 -14.33000 -48.14500 1.000 54.23462 44 PHE B CA 1
ATOM 1173 C C . PHE B 1 35 ? -15.31300 -15.52200 -47.19700 1.000 54.36224 44 PHE B C 1
ATOM 1174 O O . PHE B 1 35 ? -15.78000 -16.60600 -47.49200 1.000 57.66703 44 PHE B O 1
ATOM 1182 N N . ALA B 1 36 ? -14.61100 -15.30900 -46.07000 1.000 52.59334 45 ALA B N 1
ATOM 1183 C CA . ALA B 1 36 ? -14.29600 -16.33600 -45.08300 1.000 52.22443 45 ALA B CA 1
ATOM 1184 C C . ALA B 1 36 ? -13.85400 -15.65100 -43.80800 1.000 51.17527 45 ALA B C 1
ATOM 1185 O O . ALA B 1 36 ? -13.42700 -14.49100 -43.82700 1.000 49.36481 45 ALA B O 1
ATOM 1187 N N . ALA B 1 37 ? -13.92200 -16.39600 -42.69600 1.000 52.63480 46 ALA B N 1
ATOM 1188 C CA . ALA B 1 37 ? -13.58000 -15.84600 -41.38500 1.000 52.53545 46 ALA B CA 1
ATOM 1189 C C . ALA B 1 37 ? -13.30500 -16.94000 -40.41000 1.000 55.48530 46 ALA B C 1
ATOM 1190 O O . ALA B 1 37 ? -13.82600 -18.02000 -40.53300 1.000 58.25062 46 ALA B O 1
ATOM 1192 N N . GLY B 1 38 ? -12.44300 -16.66400 -39.43000 1.000 56.46006 47 GLY B N 1
ATOM 1193 C CA . GLY B 1 38 ? -12.12900 -17.62500 -38.39900 1.000 59.01341 47 GLY B CA 1
ATOM 1194 C C . GLY B 1 38 ? -11.28800 -17.04600 -37.30400 1.000 58.82072 47 GLY B C 1
ATOM 1195 O O . GLY B 1 38 ? -11.00600 -15.86900 -37.27900 1.000 57.03261 47 GLY B O 1
ATOM 1196 N N . LYS B 1 39 ? -10.89500 -17.91200 -36.37300 1.000 62.44839 48 LYS B N 1
ATOM 1197 C CA . LYS B 1 39 ? -9.99200 -17.56600 -35.29800 1.000 62.99467 48 LYS B CA 1
ATOM 1198 C C . LYS B 1 39 ? -8.89300 -18.60600 -35.28100 1.000 59.59843 48 LYS B C 1
ATOM 1199 O O . LYS B 1 39 ? -9.16400 -19.77700 -35.36900 1.000 64.14404 48 LYS B O 1
ATOM 1205 N N . THR B 1 40 ? -7.65200 -18.17100 -35.13800 1.000 54.53653 49 THR B N 1
ATOM 1206 C CA . THR B 1 40 ? -6.53900 -19.11600 -35.06300 1.000 52.58211 49 THR B CA 1
ATOM 1207 C C . THR B 1 40 ? -6.68300 -20.05500 -33.87600 1.000 54.11594 49 THR B C 1
ATOM 1208 O O . THR B 1 40 ? -7.05100 -19.64400 -32.80800 1.000 55.03008 49 THR B O 1
ATOM 1212 N N . ASN B 1 41 ? -6.41100 -21.33500 -34.11900 1.000 54.50431 50 ASN B N 1
ATOM 1213 C CA . ASN B 1 41 ? -6.36300 -22.36200 -33.10500 1.000 57.89515 50 ASN B CA 1
ATOM 1214 C C . ASN B 1 41 ? -5.04800 -22.34400 -32.32700 1.000 58.94147 50 ASN B C 1
ATOM 1215 O O . ASN B 1 41 ? -4.24900 -21.44500 -32.46900 1.000 57.48545 50 ASN B O 1
ATOM 1220 N N . ASP B 1 42 ? -4.83500 -23.37300 -31.49800 1.000 66.04092 51 ASP B N 1
ATOM 1221 C CA . ASP B 1 42 ? -3.63900 -23.55100 -30.67200 1.000 67.74434 51 ASP B CA 1
ATOM 1222 C C . ASP B 1 42 ? -2.32900 -23.58300 -31.42400 1.000 65.57482 51 ASP B C 1
ATOM 1223 O O . ASP B 1 42 ? -1.30900 -23.35600 -30.81000 1.000 64.33502 51 ASP B O 1
ATOM 1228 N N . ASN B 1 43 ? -2.38400 -23.88700 -32.72600 1.000 65.36503 52 ASN B N 1
ATOM 1229 C CA . ASN B 1 43 ? -1.22300 -23.87400 -33.62400 1.000 63.83079 52 ASN B CA 1
ATOM 1230 C C . ASN B 1 43 ? -1.13400 -22.65800 -34.48900 1.000 58.71512 52 ASN B C 1
ATOM 1231 O O . ASN B 1 43 ? -0.35100 -22.62400 -35.41500 1.000 57.14312 52 ASN B O 1
ATOM 1236 N N . GLY B 1 44 ? -1.95700 -21.65400 -34.20000 1.000 56.48268 53 GLY B N 1
ATOM 1237 C CA . GLY B 1 44 ? -1.97200 -20.43200 -34.96300 1.000 52.94162 53 GLY B CA 1
ATOM 1238 C C . GLY B 1 44 ? -2.46100 -20.61400 -36.37300 1.000 51.39148 53 GLY B C 1
ATOM 1239 O O . GLY B 1 44 ? -2.16400 -19.81800 -37.19500 1.000 51.27808 53 GLY B O 1
ATOM 1240 N N . GLU B 1 45 ? -3.23500 -21.65600 -36.63600 1.000 54.38622 54 GLU B N 1
ATOM 1241 C CA . GLU B 1 45 ? -3.76000 -21.97600 -37.95600 1.000 55.18639 54 GLU B CA 1
ATOM 1242 C C . GLU B 1 45 ? -5.25400 -21.85900 -37.99200 1.000 57.31443 54 GLU B C 1
ATOM 1243 O O . GLU B 1 45 ? -5.92200 -22.06600 -36.98600 1.000 57.25483 54 GLU B O 1
ATOM 1249 N N . ILE B 1 46 ? -5.81400 -21.50300 -39.15100 1.000 59.55982 55 ILE B N 1
ATOM 1250 C CA . ILE B 1 46 ? -7.22800 -21.68400 -39.34700 1.000 66.08696 55 ILE B CA 1
ATOM 1251 C C . ILE B 1 46 ? -7.44600 -22.81000 -40.33900 1.000 72.37969 55 ILE B C 1
ATOM 1252 O O . ILE B 1 46 ? -6.79200 -22.83900 -41.39100 1.000 74.93019 55 ILE B O 1
ATO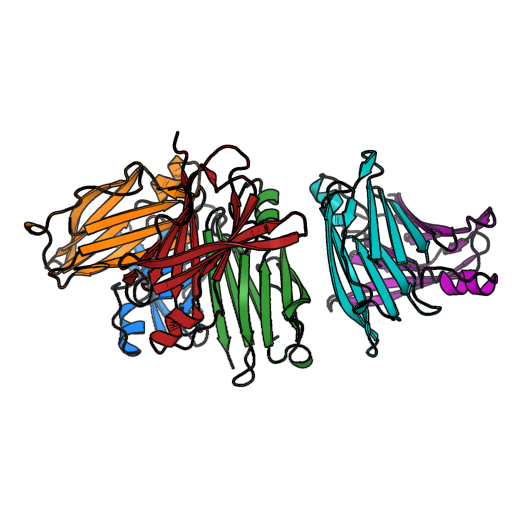M 1257 N N . HIS B 1 47 ? -8.37700 -23.67800 -39.94400 1.000 77.88998 56 HIS B N 1
ATOM 1258 C CA . HIS B 1 47 ? -8.53700 -25.03900 -40.38600 1.000 82.87280 56 HIS B CA 1
ATOM 1259 C C . HIS B 1 47 ? -9.86400 -25.01500 -41.08900 1.000 80.75237 56 HIS B C 1
ATOM 1260 O O . HIS B 1 47 ? -10.85700 -24.80700 -40.43600 1.000 79.58389 56 HIS B O 1
ATOM 1267 N N . GLU B 1 48 ? -9.81900 -25.07600 -42.42800 1.000 77.09188 57 GLU B N 1
ATOM 1268 C CA . GLU B 1 48 ? -10.93800 -24.98600 -43.37700 1.000 76.13687 57 GLU B CA 1
ATOM 1269 C C . GLU B 1 48 ? -11.45200 -23.55300 -43.52700 1.000 71.75173 57 GLU B C 1
ATOM 1270 O O . GLU B 1 48 ? -12.55900 -23.23600 -43.19200 1.000 72.89528 57 GLU B O 1
ATOM 1276 N N . LEU B 1 49 ? -10.60600 -22.68200 -44.05100 1.000 68.47052 58 LEU B N 1
ATOM 1277 C CA . LEU B 1 49 ? -10.94400 -21.28300 -44.25800 1.000 68.03701 58 LEU B CA 1
ATOM 1278 C C . LEU B 1 49 ? -11.80400 -21.15700 -45.52900 1.000 69.57820 58 LEU B C 1
ATOM 1279 O O . LEU B 1 49 ? -12.80200 -20.45400 -45.51600 1.000 71.85594 58 LEU B O 1
ATOM 1284 N N . THR B 1 50 ? -11.43800 -21.88100 -46.59100 1.000 69.35956 59 THR B N 1
ATOM 1285 C CA . THR B 1 50 ? -12.30800 -22.04900 -47.76100 1.000 70.43946 59 THR B CA 1
ATOM 1286 C C . THR B 1 50 ? -12.08400 -23.43100 -48.40600 1.000 71.96500 59 THR B C 1
ATOM 1287 O O . THR B 1 50 ? -11.52200 -24.29700 -47.76300 1.000 71.47680 59 THR B O 1
ATOM 1291 N N . THR B 1 51 ? -12.49100 -23.60500 -49.67200 1.000 72.79057 60 THR B N 1
ATOM 1292 C CA . THR B 1 51 ? -12.49200 -24.88900 -50.38400 1.000 74.98707 60 THR B CA 1
ATOM 1293 C C . THR B 1 51 ? -12.09900 -24.66800 -51.85800 1.000 73.63010 60 THR B C 1
ATOM 1294 O O . THR B 1 51 ? -12.35400 -23.59000 -52.37900 1.000 69.01988 60 THR B O 1
ATOM 1298 N N . ASP B 1 52 ? -11.45400 -25.65700 -52.51300 1.000 77.34767 61 ASP B N 1
ATOM 1299 C CA . ASP B 1 52 ? -11.05900 -25.50400 -53.91400 1.000 80.08877 61 ASP B CA 1
ATOM 1300 C C . ASP B 1 52 ? -12.23400 -24.98100 -54.79100 1.000 82.40308 61 ASP B C 1
ATOM 1301 O O . ASP B 1 52 ? -12.04900 -24.10700 -55.61400 1.000 77.77180 61 ASP B O 1
ATOM 1306 N N . ASP B 1 53 ? -13.44600 -25.50500 -54.55700 1.000 88.10460 62 ASP B N 1
ATOM 1307 C CA . ASP B 1 53 ? -14.64600 -25.05500 -55.25700 1.000 91.99910 62 ASP B CA 1
ATOM 1308 C C . ASP B 1 53 ? -15.05800 -23.60000 -55.09500 1.000 89.40732 62 ASP B C 1
ATOM 1309 O O . ASP B 1 53 ? -15.34500 -22.93700 -56.08400 1.000 90.79333 62 ASP B O 1
ATOM 1314 N N . LYS B 1 54 ? -15.09300 -23.11800 -53.85300 1.000 87.98045 63 LYS B N 1
ATOM 1315 C CA . LYS B 1 54 ? -15.49600 -21.73600 -53.57500 1.000 87.11781 63 LYS B CA 1
ATOM 1316 C C . LYS B 1 54 ? -14.40000 -20.67900 -53.87000 1.000 79.74790 63 LYS B C 1
ATOM 1317 O O . LYS B 1 54 ? -14.71000 -19.50500 -54.00200 1.000 78.79673 63 LYS B O 1
ATOM 1323 N N . PHE B 1 55 ? -13.13600 -21.12000 -53.96900 1.000 73.70241 64 PHE B N 1
ATOM 1324 C CA . PHE B 1 55 ? -11.94600 -20.24700 -54.07900 1.000 66.37588 64 PHE B CA 1
ATOM 1325 C C . PHE B 1 55 ? -11.42700 -20.10300 -55.52200 1.000 63.82521 64 PHE B C 1
ATOM 1326 O O . PHE B 1 55 ? -10.52100 -20.83200 -55.96500 1.000 63.08593 64 PHE B O 1
ATOM 1334 N N . GLY B 1 56 ? -11.98800 -19.14000 -56.25300 1.000 60.22698 65 GLY B N 1
ATOM 1335 C CA . GLY B 1 56 ? -11.67600 -18.95200 -57.65100 1.000 58.27056 65 GLY B CA 1
ATOM 1336 C C . GLY B 1 56 ? -10.63500 -17.87900 -57.84300 1.000 54.95891 65 GLY B C 1
ATOM 1337 O O . GLY B 1 56 ? -10.09000 -17.36200 -56.89600 1.000 51.18528 65 GLY B O 1
ATOM 1338 N N . GLU B 1 57 ? -10.37000 -17.53800 -59.10600 1.000 55.49788 66 GLU B N 1
ATOM 1339 C CA . GLU B 1 57 ? -9.41800 -16.50700 -59.47000 1.000 53.24200 66 GLU B CA 1
ATOM 1340 C C . GLU B 1 57 ? -9.97000 -15.17800 -58.93600 1.000 49.95000 66 GLU B C 1
ATOM 1341 O O . GLU B 1 57 ? -11.17400 -14.98500 -58.89000 1.000 51.63631 66 GLU B O 1
ATOM 1347 N N . GLY B 1 58 ? -9.08100 -14.27900 -58.53200 1.000 45.34342 67 GLY B N 1
ATOM 1348 C CA . GLY B 1 58 ? -9.44000 -12.93200 -58.21800 1.000 43.86236 67 GLY B CA 1
ATOM 1349 C C . GLY B 1 58 ? -8.52000 -12.30000 -57.23100 1.000 41.74975 67 GLY B C 1
ATOM 1350 O O . GLY B 1 58 ? -7.36900 -12.68900 -57.15700 1.000 41.39005 67 GLY B O 1
ATOM 1351 N N . LEU B 1 59 ? -8.98100 -11.22600 -56.60100 1.000 41.36006 68 LEU B N 1
ATOM 1352 C CA . LEU B 1 59 ? -8.16600 -10.42300 -55.72000 1.000 40.31149 68 LEU B CA 1
ATOM 1353 C C . LEU B 1 59 ? -8.68500 -10.62900 -54.31400 1.000 40.54265 68 LEU B C 1
ATOM 1354 O O . LEU B 1 59 ? -9.85700 -10.34500 -54.02200 1.000 39.92517 68 LEU B O 1
ATOM 1359 N N . TYR B 1 60 ? -7.80200 -11.07000 -53.41300 1.000 39.13789 69 TYR B N 1
ATOM 1360 C CA . TYR B 1 60 ? -8.15300 -11.40900 -52.01300 1.000 39.96956 69 TYR B CA 1
ATOM 1361 C C . TYR B 1 60 ? -7.38400 -10.54700 -51.02400 1.000 40.78547 69 TYR B C 1
ATOM 1362 O O . TYR B 1 60 ? -6.28100 -10.08000 -51.33300 1.000 41.25110 69 TYR B O 1
ATOM 1371 N N . LYS B 1 61 ? -7.99600 -10.33600 -49.85800 1.000 43.53034 70 LYS B N 1
ATOM 1372 C CA . LYS B 1 61 ? -7.40800 -9.61400 -48.75100 1.000 43.97500 70 LYS B CA 1
ATOM 1373 C C . LYS B 1 61 ? -7.62100 -10.46400 -47.53100 1.000 43.74438 70 LYS B C 1
ATOM 1374 O O . LYS B 1 61 ? -8.75100 -10.73700 -47.16400 1.000 45.67786 70 LYS B O 1
ATOM 1380 N N . VAL B 1 62 ? -6.51800 -10.86300 -46.89400 1.000 43.53729 71 VAL B N 1
ATOM 1381 C CA . VAL B 1 62 ? -6.52000 -11.54900 -45.60100 1.000 44.34520 71 VAL B CA 1
ATOM 1382 C C . VAL B 1 62 ? -6.21400 -10.52600 -44.51600 1.000 42.83310 71 VAL B C 1
ATOM 1383 O O . VAL B 1 62 ? -5.18800 -9.91600 -44.54000 1.000 41.99544 71 VAL B O 1
ATOM 1387 N N . GLU B 1 63 ? -7.13500 -10.34400 -43.57800 1.000 44.65565 72 GLU B N 1
ATOM 1388 C CA . GLU B 1 63 ? -7.00100 -9.40500 -42.47600 1.000 45.59336 72 GLU B CA 1
ATOM 1389 C C . GLU B 1 63 ? -6.84200 -10.07400 -41.12600 1.000 46.02291 72 GLU B C 1
ATOM 1390 O O . GLU B 1 63 ? -7.70400 -10.82900 -40.71700 1.000 47.30549 72 GLU B O 1
ATOM 1396 N N . PHE B 1 64 ? -5.74700 -9.75800 -40.43400 1.000 45.20181 73 PHE B N 1
ATOM 1397 C CA . PHE B 1 64 ? -5.53600 -10.21200 -39.06800 1.000 44.64042 73 PHE B CA 1
ATOM 1398 C C . PHE B 1 64 ? -5.88600 -9.10400 -38.10000 1.000 43.52712 73 PHE B C 1
ATOM 1399 O O . PHE B 1 64 ? -5.34000 -8.03600 -38.19200 1.000 43.19152 73 PHE B O 1
ATOM 1407 N N . ASP B 1 65 ? -6.73400 -9.39000 -37.12000 1.000 45.92702 74 ASP B N 1
ATOM 1408 C CA . ASP B 1 65 ? -7.09000 -8.38500 -36.10900 1.000 47.88210 74 ASP B CA 1
ATOM 1409 C C . ASP B 1 65 ? -6.07100 -8.37700 -34.97000 1.000 47.71304 74 ASP B C 1
ATOM 1410 O O . ASP B 1 65 ? -6.27400 -8.95600 -33.90700 1.000 51.39541 74 ASP B O 1
ATOM 1415 N N . THR B 1 66 ? -4.95600 -7.70200 -35.21300 1.000 47.57871 75 THR B N 1
ATOM 1416 C CA . THR B 1 66 ? -3.80000 -7.73700 -34.31700 1.000 47.66837 75 THR B CA 1
ATOM 1417 C C . THR B 1 66 ? -4.04000 -6.88400 -33.09300 1.000 48.76279 75 THR B C 1
ATOM 1418 O O . THR B 1 66 ? -3.60100 -7.26500 -32.01200 1.000 52.03751 75 THR B O 1
ATOM 1422 N N . ILE B 1 67 ? -4.78600 -5.78400 -33.22900 1.000 46.93552 76 ILE B N 1
ATOM 1423 C CA . ILE B 1 67 ? -5.00900 -4.92400 -32.06900 1.000 48.38138 76 ILE B CA 1
ATOM 1424 C C . ILE B 1 67 ? -5.78800 -5.61300 -30.95100 1.000 50.22661 76 ILE B C 1
ATOM 1425 O O . ILE B 1 67 ? -5.46100 -5.44100 -29.79100 1.000 52.52762 76 ILE B O 1
ATOM 1430 N N . SER B 1 68 ? -6.79900 -6.42100 -31.29700 1.000 49.73212 77 SER B N 1
ATOM 1431 C CA . SER B 1 68 ? -7.50400 -7.21700 -30.31100 1.000 52.03204 77 SER B CA 1
ATOM 1432 C C . SER B 1 68 ? -6.64100 -8.25900 -29.70100 1.000 51.49015 77 SER B C 1
ATOM 1433 O O . SER B 1 68 ? -6.71200 -8.51000 -28.49900 1.000 56.16561 77 SER B O 1
ATOM 1436 N N . TYR B 1 69 ? -5.79700 -8.88600 -30.51000 1.000 49.36466 78 TYR B N 1
ATOM 1437 C CA . TYR B 1 69 ? -4.89400 -9.96800 -30.04400 1.000 48.92468 78 TYR B CA 1
ATOM 1438 C C . TYR B 1 69 ? -4.06400 -9.40600 -28.88800 1.000 50.27739 78 TYR B C 1
ATOM 1439 O O . TYR B 1 69 ? -4.14600 -9.97700 -27.76800 1.000 53.02170 78 TYR B O 1
ATOM 1448 N N . TRP B 1 70 ? -3.37700 -8.28500 -29.14100 1.000 48.32483 79 TRP B N 1
ATOM 1449 C CA . TRP B 1 70 ? -2.45900 -7.70800 -28.20400 1.000 48.50086 79 TRP B CA 1
ATOM 1450 C C . TRP B 1 70 ? -3.15700 -7.09800 -27.00100 1.000 51.99531 79 TRP B C 1
ATOM 1451 O O . TRP B 1 70 ? -2.74900 -7.33100 -25.85400 1.000 54.32813 79 TRP B O 1
ATOM 1462 N N . LYS B 1 71 ? -4.20100 -6.30900 -27.24500 1.000 52.97220 80 LYS B N 1
ATOM 1463 C CA . LYS B 1 71 ? -4.93200 -5.66300 -26.15800 1.000 56.47262 80 LYS B CA 1
ATOM 1464 C C . LYS B 1 71 ? -5.41300 -6.67600 -25.12700 1.000 58.92293 80 LYS B C 1
ATOM 1465 O O . LYS B 1 71 ? -5.28500 -6.44300 -23.91100 1.000 61.61081 80 LYS B O 1
ATOM 1471 N N . ALA B 1 72 ? -5.89900 -7.82300 -25.60900 1.000 57.97928 81 ALA B N 1
ATOM 1472 C CA . ALA B 1 72 ? -6.32200 -8.93300 -24.74200 1.000 60.08754 81 ALA B CA 1
ATOM 1473 C C . ALA B 1 72 ? -5.20600 -9.50800 -23.90400 1.000 58.98306 81 ALA B C 1
ATOM 1474 O O . ALA B 1 72 ? -5.48100 -10.15400 -22.93900 1.000 59.91779 81 ALA B O 1
ATOM 1476 N N . LEU B 1 73 ? -3.94400 -9.31000 -24.31600 1.000 56.84679 82 LEU B N 1
ATOM 1477 C CA . LEU B 1 73 ? -2.78700 -9.72000 -23.54700 1.000 58.63361 82 LEU B CA 1
ATOM 1478 C C . LEU B 1 73 ? -2.18500 -8.57200 -22.77000 1.000 60.28184 82 LEU B C 1
ATOM 1479 O O . LEU B 1 73 ? -1.02300 -8.64100 -22.32300 1.000 60.76960 82 LEU B O 1
ATOM 1484 N N . GLY B 1 74 ? -2.94700 -7.48200 -22.66100 1.000 61.43322 83 GLY B N 1
ATOM 1485 C CA . GLY B 1 74 ? -2.50800 -6.30200 -21.96500 1.000 63.47310 83 GLY B CA 1
ATOM 1486 C C . GLY B 1 74 ? -1.40800 -5.51000 -22.63000 1.000 61.20347 83 GLY B C 1
ATOM 1487 O O . GLY B 1 74 ? -0.73800 -4.75700 -21.99500 1.000 62.13018 83 GLY B O 1
ATOM 1488 N N . VAL B 1 75 ? -1.26000 -5.65900 -23.94400 1.000 59.46666 84 VAL B N 1
ATOM 1489 C CA . VAL B 1 75 ? -0.28100 -4.89300 -24.68900 1.000 57.44164 84 VAL B CA 1
ATOM 1490 C C . VAL B 1 75 ? -0.99400 -3.88400 -25.54500 1.000 58.10377 84 VAL B C 1
ATOM 1491 O O . VAL B 1 75 ? -2.05100 -4.15300 -26.10200 1.000 58.33812 84 VAL B O 1
ATOM 1495 N N . SER B 1 76 ? -0.38500 -2.70900 -25.64700 1.000 59.03981 85 SER B N 1
ATOM 1496 C CA . SER B 1 76 ? -0.92200 -1.62900 -26.42500 1.000 59.37332 85 SER B CA 1
ATOM 1497 C C . SER B 1 76 ? -0.10600 -1.51300 -27.70900 1.000 56.52248 85 SER B C 1
ATOM 1498 O O . SER B 1 76 ? 0.95100 -0.92000 -27.69600 1.000 56.13679 85 SER B O 1
ATOM 1501 N N . PRO B 1 77 ? -0.54700 -2.11300 -28.83000 1.000 53.64845 86 PRO B N 1
ATOM 1502 C CA . PRO B 1 77 ? 0.29200 -2.27600 -30.01500 1.000 50.06481 86 PRO B CA 1
ATOM 1503 C C . PRO B 1 77 ? 0.18100 -1.09900 -30.98300 1.000 49.20179 86 PRO B C 1
ATOM 1504 O O . PRO B 1 77 ? -0.58100 -0.24500 -30.73900 1.000 53.72717 86 PRO B O 1
ATOM 1508 N N . PHE B 1 78 ? 0.88600 -1.14600 -32.09500 1.000 46.83549 87 PHE B N 1
ATOM 1509 C CA . PHE B 1 78 ? 0.86600 -0.09500 -33.08100 1.000 46.58948 87 PHE B CA 1
ATOM 1510 C C . PHE B 1 78 ? -0.21200 -0.22900 -34.14400 1.000 46.05648 87 PHE B C 1
ATOM 1511 O O . PHE B 1 78 ? -0.89300 0.75900 -34.41700 1.000 45.78713 87 PHE B O 1
ATOM 1519 N N . HIS B 1 79 ? -0.33300 -1.40500 -34.77400 1.000 46.26659 88 HIS B N 1
ATOM 1520 C CA . HIS B 1 79 ? -1.22800 -1.54300 -35.94800 1.000 48.95520 88 HIS B CA 1
ATOM 1521 C C . HIS B 1 79 ? -2.64600 -1.73800 -35.51700 1.000 49.24273 88 HIS B C 1
ATOM 1522 O O . HIS B 1 79 ? -2.85600 -2.45100 -34.56300 1.000 49.54403 88 HIS B O 1
ATOM 1529 N N . GLU B 1 80 ? -3.60700 -1.12900 -36.22500 1.000 52.07483 89 GLU B N 1
ATOM 1530 C CA . GLU B 1 80 ? -5.03300 -1.45300 -36.03000 1.000 54.82701 89 GLU B CA 1
ATOM 1531 C C . GLU B 1 80 ? -5.28600 -2.87600 -36.41600 1.000 52.30230 89 GLU B C 1
ATOM 1532 O O . GLU B 1 80 ? -6.00900 -3.57700 -35.75300 1.000 54.61025 89 GLU B O 1
ATOM 1538 N N . TYR B 1 81 ? -4.74500 -3.25400 -37.56900 1.000 49.14576 90 TYR B N 1
ATOM 1539 C CA . TYR B 1 81 ? -4.80300 -4.62800 -38.11200 1.000 47.05446 90 TYR B CA 1
ATOM 1540 C C . TYR B 1 81 ? -3.68500 -4.76700 -39.14500 1.000 43.04727 90 TYR B C 1
ATOM 1541 O O . TYR B 1 81 ? -2.98400 -3.78200 -39.40900 1.000 44.07818 90 TYR B O 1
ATOM 1550 N N . ALA B 1 82 ? -3.54900 -5.95700 -39.71000 1.000 40.53826 91 ALA B N 1
ATOM 1551 C CA . ALA B 1 82 ? -2.55400 -6.24700 -40.72100 1.000 38.97770 91 ALA B CA 1
ATOM 1552 C C . ALA B 1 82 ? -3.23700 -6.97100 -41.89000 1.000 40.08441 91 ALA B C 1
ATOM 1553 O O . ALA B 1 82 ? -3.91100 -7.98300 -41.66400 1.000 42.40123 91 ALA B O 1
ATOM 1555 N N . ASP B 1 83 ? -3.16600 -6.36800 -43.08900 1.000 41.78891 92 ASP B N 1
ATOM 1556 C CA . ASP B 1 83 ? -3.80000 -6.85600 -44.32600 1.000 43.41344 92 ASP B CA 1
ATOM 1557 C C . ASP B 1 83 ? -2.73000 -7.52500 -45.16900 1.000 42.60689 92 ASP B C 1
ATOM 1558 O O . ASP B 1 83 ? -1.57400 -7.05900 -45.26500 1.000 39.42569 92 ASP B O 1
ATOM 1563 N N . VAL B 1 84 ? -3.09200 -8.59500 -45.87000 1.000 43.32530 93 VAL B N 1
ATOM 1564 C CA . VAL B 1 84 ? -2.28500 -9.13700 -46.93600 1.000 39.88309 93 VAL B CA 1
ATOM 1565 C C . VAL B 1 84 ? -3.17600 -9.21600 -48.16300 1.000 38.23474 93 VAL B C 1
ATOM 1566 O O . VAL B 1 84 ? -4.17300 -9.90600 -48.15100 1.000 40.04792 93 VAL B O 1
ATOM 1570 N N . VAL B 1 85 ? -2.81900 -8.46800 -49.20600 1.000 35.82425 94 VAL B N 1
ATOM 1571 C CA . VAL B 1 85 ? -3.59200 -8.40500 -50.41800 1.000 36.66789 94 VAL B CA 1
ATOM 1572 C C . VAL B 1 85 ? -2.79500 -9.00000 -51.59200 1.000 36.14968 94 VAL B C 1
ATOM 1573 O O . VAL B 1 85 ? -1.65200 -8.63600 -51.84800 1.000 34.11475 94 VAL B O 1
ATOM 1577 N N . PHE B 1 86 ? -3.45600 -9.85700 -52.37100 1.000 36.35064 95 PHE B N 1
ATOM 1578 C CA . PHE B 1 86 ? -2.82500 -10.52000 -53.46700 1.000 35.25143 95 PHE B CA 1
ATOM 1579 C C . PHE B 1 86 ? -3.85200 -11.00100 -54.46700 1.000 36.19634 95 PHE B C 1
ATOM 1580 O O . PHE B 1 86 ? -4.97400 -11.23700 -54.12500 1.000 37.45699 95 PHE B O 1
ATOM 1588 N N . THR B 1 87 ? -3.38000 -11.23100 -55.69700 1.000 37.34128 96 THR B N 1
ATOM 1589 C CA . THR B 1 87 ? -4.25600 -11.76500 -56.77000 1.000 40.23307 96 THR B CA 1
ATOM 1590 C C . THR B 1 87 ? -4.00900 -13.26800 -56.90400 1.000 42.45696 96 THR B C 1
ATOM 1591 O O . THR B 1 87 ? -2.84000 -13.65000 -57.10300 1.000 41.97358 96 THR B O 1
ATOM 1595 N N . ALA B 1 88 ? -5.05200 -14.09000 -56.76800 1.000 45.99325 97 ALA B N 1
ATOM 1596 C CA . ALA B 1 88 ? -4.90100 -15.54300 -57.00700 1.000 48.25938 97 ALA B CA 1
ATOM 1597 C C . ALA B 1 88 ? -5.24700 -15.80500 -58.47500 1.000 51.54099 97 ALA B C 1
ATOM 1598 O O . ALA B 1 88 ? -6.37400 -15.47500 -58.87100 1.000 53.12708 97 ALA B O 1
ATOM 1600 N N . ASN B 1 89 ? -4.29300 -16.23600 -59.30000 1.000 55.04480 98 ASN B N 1
ATOM 1601 C CA . ASN B 1 89 ? -4.55300 -16.52500 -60.73600 1.000 59.57775 98 ASN B CA 1
ATOM 1602 C C . ASN B 1 89 ? -4.58100 -18.03600 -60.91700 1.000 63.09865 98 ASN B C 1
ATOM 1603 O O . ASN B 1 89 ? -4.51900 -18.47800 -62.06600 1.000 65.00636 98 ASN B O 1
ATOM 1608 N N . ASP B 1 90 ? -4.71300 -18.77100 -59.81600 1.000 67.75271 99 ASP B N 1
ATOM 1609 C CA . ASP B 1 90 ? -4.66600 -20.25600 -59.82000 1.000 72.44899 99 ASP B CA 1
ATOM 1610 C C . ASP B 1 90 ? -5.41100 -20.84900 -61.01500 1.000 75.57054 99 ASP B C 1
ATOM 1611 O O . ASP B 1 90 ? -4.89300 -21.84900 -61.54800 1.000 72.62937 99 ASP B O 1
ATOM 1616 N N . HIS B 1 93 ? -3.54300 -25.58000 -60.52600 1.000 83.38861 102 HIS B N 1
ATOM 1617 C CA . HIS B 1 93 ? -4.16100 -24.91900 -59.36200 1.000 81.21625 102 HIS B CA 1
ATOM 1618 C C . HIS B 1 93 ? -3.20000 -24.84000 -58.13400 1.000 79.32786 102 HIS B C 1
ATOM 1619 O O . HIS B 1 93 ? -2.32400 -25.71300 -57.93900 1.000 79.56482 102 HIS B O 1
ATOM 1626 N N . ARG B 1 94 ? -3.25400 -23.74000 -57.37300 1.000 76.82801 103 ARG B N 1
ATOM 1627 C CA . ARG B 1 94 ? -2.23200 -23.43900 -56.33400 1.000 72.48330 103 ARG B CA 1
ATOM 1628 C C . ARG B 1 94 ? -2.86500 -23.26500 -54.96100 1.000 66.01836 103 ARG B C 1
ATOM 1629 O O . ARG B 1 94 ? -4.09000 -23.02200 -54.89400 1.000 65.71856 103 ARG B O 1
ATOM 1637 N N . HIS B 1 95 ? -2.06500 -23.59900 -53.94100 1.000 60.15121 104 HIS B N 1
ATOM 1638 C CA . HIS B 1 95 ? -2.43700 -23.45300 -52.54100 1.000 57.04123 104 HIS B CA 1
ATOM 1639 C C . HIS B 1 95 ? -1.56300 -22.34900 -51.97100 1.000 50.16788 104 HIS B C 1
ATOM 1640 O O . HIS B 1 95 ? -0.40500 -22.20600 -52.31100 1.000 48.39937 104 HIS B O 1
ATOM 1647 N N . TYR B 1 96 ? -2.14500 -21.53900 -51.11000 1.000 45.92981 105 TYR B N 1
ATOM 1648 C CA . TYR B 1 96 ? -1.52700 -20.31800 -50.53800 1.000 42.80630 105 TYR B CA 1
ATOM 1649 C C . TYR B 1 96 ? -1.54600 -20.44500 -49.01200 1.000 42.98619 105 TYR B C 1
ATOM 1650 O O . TYR B 1 96 ? -2.60500 -20.76700 -48.45800 1.000 45.73920 105 TYR B O 1
ATOM 1659 N N . THR B 1 97 ? -0.38900 -20.30900 -48.37800 1.000 41.32240 106 THR B N 1
ATOM 1660 C CA . THR B 1 97 ? -0.29300 -20.15100 -46.96000 1.000 40.88017 106 THR B CA 1
ATOM 1661 C C . THR B 1 97 ? 0.21200 -18.72900 -46.71400 1.000 39.18943 106 THR B C 1
ATOM 1662 O O . THR B 1 97 ? 1.23300 -18.32900 -47.28900 1.000 39.90397 106 THR B O 1
ATOM 1666 N N . ILE B 1 98 ? -0.50500 -17.97400 -45.87900 1.000 37.52396 107 ILE B N 1
ATOM 1667 C CA . ILE B 1 98 ? -0.08200 -16.65300 -45.42600 1.000 35.86681 107 ILE B CA 1
ATOM 1668 C C . ILE B 1 98 ? 0.44500 -16.81000 -44.02900 1.000 35.83759 107 ILE B C 1
ATOM 1669 O O . ILE B 1 98 ? -0.30600 -17.13000 -43.11000 1.000 38.24619 107 ILE B O 1
ATOM 1674 N N . ALA B 1 99 ? 1.76900 -16.62400 -43.85000 1.000 35.91897 108 ALA B N 1
ATOM 1675 C CA . ALA B 1 99 ? 2.41000 -16.70400 -42.52100 1.000 33.60004 108 ALA B CA 1
ATOM 1676 C C . ALA B 1 99 ? 2.56700 -15.30000 -41.99800 1.000 32.89510 108 ALA B C 1
ATOM 1677 O O . ALA B 1 99 ? 2.94400 -14.39900 -42.73300 1.000 36.07469 108 ALA B O 1
ATOM 1679 N N . ALA B 1 100 ? 2.18400 -15.06500 -40.74900 1.000 33.81843 109 ALA B N 1
ATOM 1680 C CA . ALA B 1 100 ? 2.39100 -13.76500 -40.12600 1.000 33.00412 109 ALA B CA 1
ATOM 1681 C C . ALA B 1 100 ? 3.11400 -13.93400 -38.83100 1.000 33.84901 109 ALA B C 1
ATOM 1682 O O . ALA B 1 100 ? 2.80700 -14.81700 -38.06500 1.000 34.42917 109 ALA B O 1
ATOM 1684 N N . LEU B 1 101 ? 4.15100 -13.10600 -38.60200 1.000 32.56754 110 LEU B N 1
ATOM 1685 C CA . LEU B 1 101 ? 4.87600 -13.03300 -37.35000 1.000 31.44234 110 LEU B CA 1
ATOM 1686 C C . LEU B 1 101 ? 4.48000 -11.74100 -36.67500 1.000 31.91352 110 LEU B C 1
ATOM 1687 O O . LEU B 1 101 ? 4.60400 -10.66200 -37.26800 1.000 34.38495 110 LEU B O 1
ATOM 1692 N N . LEU B 1 102 ? 3.97200 -11.83500 -35.44600 1.000 33.52891 111 LEU B N 1
ATOM 1693 C CA . LEU B 1 102 ? 3.44500 -10.67400 -34.69900 1.000 34.36033 111 LEU B CA 1
ATOM 1694 C C . LEU B 1 102 ? 4.37300 -10.22700 -33.58500 1.000 34.82020 111 LEU B C 1
ATOM 1695 O O . LEU B 1 102 ? 4.82600 -11.02400 -32.78000 1.000 34.27412 111 LEU B O 1
ATOM 1700 N N . SER B 1 103 ? 4.69800 -8.92800 -33.60400 1.000 35.93543 112 SER B N 1
ATOM 1701 C CA . SER B 1 103 ? 5.28400 -8.21600 -32.48000 1.000 37.18437 112 SER B CA 1
ATOM 1702 C C . SER B 1 103 ? 4.43200 -6.97200 -32.27200 1.000 38.32540 112 SER B C 1
ATOM 1703 O O . SER B 1 103 ? 3.73400 -6.53800 -33.17800 1.000 36.56132 112 SER B O 1
ATOM 1706 N N . PRO B 1 104 ? 4.42800 -6.35900 -31.07400 1.000 41.61990 113 PRO B N 1
ATOM 1707 C CA . PRO B 1 104 ? 3.57500 -5.19100 -30.82300 1.000 43.88915 113 PRO B CA 1
ATOM 1708 C C . PRO B 1 104 ? 3.73600 -4.05100 -31.84200 1.000 43.74819 113 PRO B C 1
ATOM 1709 O O . PRO B 1 104 ? 2.73800 -3.44300 -32.21200 1.000 44.11305 113 PRO B O 1
ATOM 1713 N N . TYR B 1 105 ? 4.96800 -3.78500 -32.28200 1.000 42.18814 114 TYR B N 1
ATOM 1714 C CA . TYR B 1 105 ? 5.24600 -2.66600 -33.21200 1.000 42.78246 114 TYR B CA 1
ATOM 1715 C C . TYR B 1 105 ? 5.80900 -3.17100 -34.54700 1.000 39.39996 114 TYR B C 1
ATOM 1716 O O . TYR B 1 105 ? 6.34300 -2.37400 -35.30300 1.000 40.08388 114 TYR B O 1
ATOM 1725 N N . SER B 1 106 ? 5.66500 -4.44800 -34.83500 1.000 37.60552 115 SER B N 1
ATOM 1726 C CA . SER B 1 106 ? 6.16600 -4.98300 -36.07300 1.000 36.51843 115 SER B CA 1
ATOM 1727 C C . SER B 1 106 ? 5.33300 -6.13700 -36.52600 1.000 35.36992 115 SER B C 1
ATOM 1728 O O . SER B 1 106 ? 4.80900 -6.89700 -35.76600 1.000 36.31271 115 SER B O 1
ATOM 1731 N N . PHE B 1 107 ? 5.17300 -6.20900 -37.82800 1.000 37.04168 116 PHE B N 1
ATOM 1732 C CA . PHE B 1 107 ? 4.40100 -7.25200 -38.42900 1.000 36.62647 116 PHE B CA 1
ATOM 1733 C C . PHE B 1 107 ? 5.12900 -7.73400 -39.67700 1.000 33.51351 116 PHE B C 1
ATOM 1734 O O . PHE B 1 107 ? 5.65500 -6.96100 -40.48600 1.000 32.61263 116 PHE B O 1
ATOM 1742 N N . SER B 1 108 ? 5.21800 -9.03900 -39.78600 1.000 33.22192 117 SER B N 1
ATOM 1743 C CA . SER B 1 108 ? 6.00800 -9.59900 -40.86100 1.000 32.94100 117 SER B CA 1
ATOM 1744 C C . SER B 1 108 ? 5.17300 -10.64600 -41.54300 1.000 32.22931 117 SER B C 1
ATOM 1745 O O . SER B 1 108 ? 4.40100 -11.36300 -40.90100 1.000 30.89025 117 SER B O 1
ATOM 1748 N N . THR B 1 109 ? 5.21700 -10.67800 -42.86700 1.000 32.50292 118 THR B N 1
ATOM 1749 C CA . THR B 1 109 ? 4.39800 -11.64200 -43.55800 1.000 32.35626 118 THR B CA 1
ATOM 1750 C C . THR B 1 109 ? 5.08900 -12.28600 -44.70300 1.000 31.87464 118 THR B C 1
ATOM 1751 O O . THR B 1 109 ? 5.76100 -11.63500 -45.45200 1.000 29.84199 118 THR B O 1
ATOM 1755 N N . THR B 1 110 ? 4.88600 -13.59900 -44.82300 1.000 36.30591 119 THR B N 1
ATOM 1756 C CA . THR B 1 110 ? 5.42500 -14.38600 -45.92600 1.000 37.82494 119 THR B CA 1
ATOM 1757 C C . THR B 1 110 ? 4.33000 -15.20200 -46.56600 1.000 37.55692 119 THR B C 1
ATOM 1758 O O . THR B 1 110 ? 3.48100 -15.76500 -45.87800 1.000 38.15735 119 THR B O 1
ATOM 1762 N N . ALA B 1 111 ? 4.36800 -15.27200 -47.89500 1.000 35.80833 120 ALA B N 1
ATOM 1763 C CA . ALA B 1 111 ? 3.49500 -16.16700 -48.64300 1.000 36.89751 120 ALA B CA 1
ATOM 1764 C C . ALA B 1 111 ? 4.23600 -17.39300 -49.10200 1.000 36.85606 120 ALA B C 1
ATOM 1765 O O . ALA B 1 111 ? 5.31800 -17.27500 -49.66100 1.000 36.83718 120 ALA B O 1
ATOM 1767 N N . ILE B 1 112 ? 3.64700 -18.56400 -48.84600 1.000 37.88366 121 ILE B N 1
ATOM 1768 C CA . ILE B 1 112 ? 4.13800 -19.85700 -49.35200 1.000 41.29510 121 ILE B CA 1
ATOM 1769 C C . ILE B 1 112 ? 3.13700 -20.36700 -50.37000 1.000 41.25395 121 ILE B C 1
ATOM 1770 O O . ILE B 1 112 ? 1.99100 -20.51100 -50.05900 1.000 41.80730 121 ILE B O 1
ATOM 1775 N N . VAL B 1 113 ? 3.58500 -20.61400 -51.59500 1.000 42.56132 122 VAL B N 1
ATOM 1776 C CA . VAL B 1 113 ? 2.70400 -21.06800 -52.64600 1.000 46.29744 122 VAL B CA 1
ATOM 1777 C C . VAL B 1 113 ? 3.18600 -22.42300 -53.07600 1.000 49.62690 122 VAL B C 1
ATOM 1778 O O . VAL B 1 113 ? 4.39200 -22.62300 -53.28300 1.000 53.07138 122 VAL B O 1
ATOM 1782 N N . SER B 1 114 ? 2.26400 -23.39100 -53.09600 1.000 51.85191 123 SER B N 1
ATOM 1783 C CA . SER B 1 114 ? 2.53700 -24.78500 -53.52400 1.000 54.27350 123 SER B CA 1
ATOM 1784 C C . SER B 1 114 ? 1.62600 -25.23100 -54.61500 1.000 55.53187 123 SER B C 1
ATOM 1785 O O . SER B 1 114 ? 0.64000 -24.56200 -54.92300 1.000 52.14174 123 SER B O 1
ATOM 1788 N N . ASN B 1 115 ? 1.90100 -26.43400 -55.14200 1.000 60.98120 124 ASN B N 1
ATOM 1789 C CA . ASN B 1 115 ? 1.00500 -27.14300 -56.08500 1.000 64.14264 124 ASN B CA 1
ATOM 1790 C C . ASN B 1 115 ? 0.19700 -28.36200 -55.59300 1.000 65.71046 124 ASN B C 1
ATOM 1791 O O . ASN B 1 115 ? 0.31000 -29.50600 -56.05100 1.000 67.15039 124 ASN B O 1
ATOM 1796 N N . CYS C 1 1 ? 32.42900 6.73700 -42.60100 1.000 86.42277 10 CYS C N 1
ATOM 1797 C CA . CYS C 1 1 ? 32.18900 5.61500 -41.57200 1.000 80.99024 10 CYS C CA 1
ATOM 1798 C C . CYS C 1 1 ? 31.68400 4.33200 -42.22400 1.000 74.56620 10 CYS C C 1
ATOM 1799 O O . CYS C 1 1 ? 30.49900 4.21200 -42.52700 1.000 75.73832 10 CYS C O 1
ATOM 1802 N N . PRO C 1 2 ? 32.57000 3.33400 -42.45500 1.000 69.70149 11 PRO C N 1
ATOM 1803 C CA . PRO C 1 2 ? 32.28600 2.22400 -43.36200 1.000 64.68082 11 PRO C CA 1
ATOM 1804 C C . PRO C 1 2 ? 31.52300 1.04600 -42.75600 1.000 58.04727 11 PRO C C 1
ATOM 1805 O O . PRO C 1 2 ? 31.22300 0.16000 -43.51800 1.000 55.85812 11 PRO C O 1
ATOM 1809 N N . LEU C 1 3 ? 31.30300 1.03100 -41.43700 1.000 56.08495 12 LEU C N 1
ATOM 1810 C CA . LEU C 1 3 ? 30.55300 -0.03700 -40.79200 1.000 53.98437 12 LEU C CA 1
ATOM 1811 C C . LEU C 1 3 ? 29.64300 0.54300 -39.72000 1.000 53.64671 12 LEU C C 1
ATOM 1812 O O . LEU C 1 3 ? 30.11200 0.99300 -38.66900 1.000 55.77163 12 LEU C O 1
ATOM 1817 N N . MET C 1 4 ? 28.33400 0.54800 -39.99600 1.000 52.76993 13 MET C N 1
ATOM 1818 C CA . MET C 1 4 ? 27.31500 1.09300 -39.09600 1.000 53.87346 13 MET C CA 1
ATOM 1819 C C . MET C 1 4 ? 26.35500 0.00600 -38.70100 1.000 50.10247 13 MET C C 1
ATOM 1820 O O . MET C 1 4 ? 26.27000 -0.99200 -39.36500 1.000 49.94152 13 MET C O 1
ATOM 1825 N N . VAL C 1 5 ? 25.69800 0.17400 -37.56500 1.000 49.18899 14 VAL C N 1
ATOM 1826 C CA . VAL C 1 5 ? 24.63000 -0.68600 -37.14900 1.000 47.11460 14 VAL C CA 1
ATOM 1827 C C . VAL C 1 5 ? 23.44000 0.16800 -36.76600 1.000 46.66560 14 VAL C C 1
ATOM 1828 O O . VAL C 1 5 ? 23.57500 1.29400 -36.37600 1.000 49.32714 14 VAL C O 1
ATOM 1832 N N . LYS C 1 6 ? 22.24700 -0.39400 -36.91400 1.000 45.47148 15 LYS C N 1
ATOM 1833 C CA . LYS C 1 6 ? 21.01800 0.28100 -36.57800 1.000 47.00233 15 LYS C CA 1
ATOM 1834 C C . LYS C 1 6 ? 20.19100 -0.82500 -35.94200 1.000 45.06270 15 LYS C C 1
ATOM 1835 O O . LYS C 1 6 ? 19.98700 -1.85100 -36.56700 1.000 45.46947 15 LYS C O 1
ATOM 1841 N N . VAL C 1 7 ? 19.80800 -0.67900 -34.66900 1.000 44.09859 16 VAL C N 1
ATOM 1842 C CA . VAL C 1 7 ? 19.07600 -1.72600 -33.95900 1.000 41.41923 16 VAL C CA 1
ATOM 1843 C C . VAL C 1 7 ? 17.75400 -1.17700 -33.47000 1.000 41.35304 16 VAL C C 1
ATOM 1844 O O . VAL C 1 7 ? 17.71400 -0.14600 -32.82200 1.000 43.26334 16 VAL C O 1
ATOM 1848 N N . LEU C 1 8 ? 16.66600 -1.87800 -33.81800 1.000 39.71508 17 LEU C N 1
ATOM 1849 C CA . LEU C 1 8 ? 15.30600 -1.51500 -33.42000 1.000 38.83823 17 LEU C CA 1
ATOM 1850 C C . LEU C 1 8 ? 14.71800 -2.61200 -32.54600 1.000 36.02790 17 LEU C C 1
ATOM 1851 O O . LEU C 1 8 ? 15.03500 -3.78500 -32.73600 1.000 31.46163 17 LEU C O 1
ATOM 1856 N N . ASP C 1 9 ? 13.86300 -2.19200 -31.60600 1.000 38.03067 18 ASP C N 1
ATOM 1857 C CA . ASP C 1 9 ? 13.13900 -3.06700 -30.69200 1.000 39.36449 18 ASP C CA 1
ATOM 1858 C C . ASP C 1 9 ? 11.66200 -3.10000 -31.15800 1.000 40.33764 18 ASP C C 1
ATOM 1859 O O . ASP C 1 9 ? 10.94500 -2.07700 -31.11100 1.000 41.20435 18 ASP C O 1
ATOM 1864 N N . ALA C 1 10 ? 11.22800 -4.28700 -31.60100 1.000 39.83076 19 ALA C N 1
ATOM 1865 C CA . ALA C 1 10 ? 9.91300 -4.50600 -32.17900 1.000 39.69114 19 ALA C CA 1
ATOM 1866 C C . ALA C 1 10 ? 8.82400 -4.60800 -31.14000 1.000 42.30148 19 ALA C C 1
ATOM 1867 O O . ALA C 1 10 ? 7.66300 -4.57800 -31.46800 1.000 44.84194 19 ALA C O 1
ATOM 1869 N N . VAL C 1 11 ? 9.20800 -4.78600 -29.87200 1.000 44.34383 20 VAL C N 1
ATOM 1870 C CA . VAL C 1 11 ? 8.25800 -4.75400 -28.78400 1.000 46.64263 20 VAL C CA 1
ATOM 1871 C C . VAL C 1 11 ? 7.84200 -3.31600 -28.41800 1.000 50.28422 20 VAL C C 1
ATOM 1872 O O . VAL C 1 11 ? 6.68300 -3.05000 -28.19900 1.000 52.22228 20 VAL C O 1
ATOM 1876 N N . ARG C 1 12 ? 8.80200 -2.39800 -28.37000 1.000 51.88077 21 ARG C N 1
ATOM 1877 C CA . ARG C 1 12 ? 8.59800 -1.01800 -27.84800 1.000 55.79025 21 ARG C CA 1
ATOM 1878 C C . ARG C 1 12 ? 8.38200 -0.00300 -28.98400 1.000 52.81455 21 ARG C C 1
ATOM 1879 O O . ARG C 1 12 ? 7.89600 1.09900 -28.71400 1.000 53.75817 21 ARG C O 1
ATOM 1887 N N . GLY C 1 13 ? 8.75400 -0.34400 -30.21100 1.000 49.50412 22 GLY C N 1
ATOM 1888 C CA . GLY C 1 13 ? 8.69900 0.60500 -31.28700 1.000 48.37415 22 GLY C CA 1
ATOM 1889 C C . GLY C 1 13 ? 9.63900 1.76100 -31.09000 1.000 48.88294 22 GLY C C 1
ATOM 1890 O O . GLY C 1 13 ? 9.28700 2.89500 -31.35100 1.000 50.19109 22 GLY C O 1
ATOM 1891 N N . ARG C 1 14 ? 10.84900 1.45500 -30.63000 1.000 48.36994 23 ARG C N 1
ATOM 1892 C CA . ARG C 1 14 ? 11.89900 2.45300 -30.28300 1.000 50.62378 23 ARG C CA 1
ATOM 1893 C C . ARG C 1 14 ? 13.21300 1.86100 -30.76500 1.000 47.94795 23 ARG C C 1
ATOM 1894 O O . ARG C 1 14 ? 13.36400 0.62400 -30.85400 1.000 44.89185 23 ARG C O 1
ATOM 1902 N N . PRO C 1 15 ? 14.21700 2.72000 -31.08600 1.000 46.97555 24 PRO C N 1
ATOM 1903 C CA . PRO C 1 15 ? 15.57400 2.22700 -31.28900 1.000 44.85988 24 PRO C CA 1
ATOM 1904 C C . PRO C 1 15 ? 16.01700 1.49600 -30.01600 1.000 44.11862 24 PRO C C 1
ATOM 1905 O O . PRO C 1 15 ? 15.60500 1.92000 -28.96000 1.000 44.41480 24 PRO C O 1
ATOM 1909 N N . ALA C 1 16 ? 16.78200 0.41000 -30.15500 1.000 43.33647 25 ALA C N 1
ATOM 1910 C CA . ALA C 1 16 ? 17.26800 -0.36500 -29.01200 1.000 45.18052 25 ALA C CA 1
ATOM 1911 C C . ALA C 1 16 ? 18.55300 0.26400 -28.49200 1.000 49.04848 25 ALA C C 1
ATOM 1912 O O . ALA C 1 16 ? 19.57400 0.23500 -29.17800 1.000 48.86497 25 ALA C O 1
ATOM 1914 N N . VAL C 1 17 ? 18.48300 0.82900 -27.27900 1.000 51.76544 26 VAL C N 1
ATOM 1915 C CA . VAL C 1 17 ? 19.57200 1.56300 -26.66500 1.000 54.34445 26 VAL C CA 1
ATOM 1916 C C . VAL C 1 17 ? 20.36800 0.63800 -25.78000 1.000 54.51662 26 VAL C C 1
ATOM 1917 O O . VAL C 1 17 ? 19.80700 -0.29200 -25.19000 1.000 53.45194 26 VAL C O 1
ATOM 1921 N N . ASN C 1 18 ? 21.67200 0.89400 -25.68400 1.000 56.42236 27 ASN C N 1
ATOM 1922 C CA . ASN C 1 18 ? 22.60500 0.06300 -24.91400 1.000 57.98873 27 ASN C CA 1
ATOM 1923 C C . ASN C 1 18 ? 22.64100 -1.40100 -25.24300 1.000 53.56693 27 ASN C C 1
ATOM 1924 O O . ASN C 1 18 ? 22.62500 -2.23900 -24.33500 1.000 55.38306 27 ASN C O 1
ATOM 1929 N N . VAL C 1 19 ? 22.76300 -1.69900 -26.53300 1.000 49.68194 28 VAL C N 1
ATOM 1930 C CA . VAL C 1 19 ? 22.99100 -3.10600 -26.94300 1.000 46.47202 28 VAL C CA 1
ATOM 1931 C C . VAL C 1 19 ? 24.49900 -3.18800 -27.16600 1.000 47.50205 28 VAL C C 1
ATOM 1932 O O . VAL C 1 19 ? 25.01900 -2.37300 -27.92500 1.000 45.12248 28 VAL C O 1
ATOM 1936 N N . ASP C 1 20 ? 25.16300 -4.10500 -26.47700 1.000 50.50137 29 ASP C N 1
ATOM 1937 C CA . ASP C 1 20 ? 26.61600 -4.29100 -26.66900 1.000 55.38438 29 ASP C CA 1
ATOM 1938 C C . ASP C 1 20 ? 26.86100 -4.87600 -28.05400 1.000 50.45517 29 ASP C C 1
ATOM 1939 O O . ASP C 1 20 ? 26.24800 -5.89400 -28.37400 1.000 49.79846 29 ASP C O 1
ATOM 1941 N N . VAL C 1 21 ? 27.73400 -4.24100 -28.83000 1.000 48.91478 30 VAL C N 1
ATOM 1942 C CA . VAL C 1 21 ? 28.07500 -4.76800 -30.17600 1.000 46.90421 30 VAL C CA 1
ATOM 1943 C C . VAL C 1 21 ? 29.57700 -4.98400 -30.28000 1.000 48.57074 30 VAL C C 1
ATOM 1944 O O . VAL C 1 21 ? 30.30600 -4.02600 -30.10100 1.000 53.18068 30 VAL C O 1
ATOM 1948 N N . LYS C 1 22 ? 30.00100 -6.21800 -30.49200 1.000 48.69899 31 LYS C N 1
ATOM 1949 C CA . LYS C 1 22 ? 31.38600 -6.54700 -30.74600 1.000 50.65959 31 LYS C CA 1
ATOM 1950 C C . LYS C 1 22 ? 31.53700 -6.93200 -32.21600 1.000 49.70356 31 LYS C C 1
ATOM 1951 O O . LYS C 1 22 ? 30.66000 -7.60600 -32.78700 1.000 47.19056 31 LYS C O 1
ATOM 1957 N N . VAL C 1 23 ? 32.63800 -6.48600 -32.82500 1.000 47.53843 32 VAL C N 1
ATOM 1958 C CA . VAL C 1 23 ? 32.96400 -6.84800 -34.15900 1.000 45.22609 32 VAL C CA 1
ATOM 1959 C C . VAL C 1 23 ? 34.23800 -7.64600 -34.12100 1.000 45.65552 32 VAL C C 1
ATOM 1960 O O . VAL C 1 23 ? 35.22900 -7.20700 -33.52800 1.000 48.75436 32 VAL C O 1
ATOM 1964 N N . PHE C 1 24 ? 34.21800 -8.82900 -34.74100 1.000 44.15576 33 PHE C N 1
ATOM 1965 C CA . PHE C 1 24 ? 35.39400 -9.67000 -34.86800 1.000 46.26031 33 PHE C CA 1
ATOM 1966 C C . PHE C 1 24 ? 35.83800 -9.78200 -36.31900 1.000 47.28332 33 PHE C C 1
ATOM 1967 O O . PHE C 1 24 ? 35.05300 -9.56500 -37.23800 1.000 43.65212 33 PHE C O 1
ATOM 1975 N N . LYS C 1 25 ? 37.11300 -10.14200 -36.50000 1.000 50.32469 34 LYS C N 1
ATOM 1976 C CA . LYS C 1 25 ? 37.65800 -10.39800 -37.81700 1.000 53.26777 34 LYS C CA 1
ATOM 1977 C C . LYS C 1 25 ? 38.39900 -11.69600 -37.83200 1.000 55.14022 34 LYS C C 1
ATOM 1978 O O . LYS C 1 25 ? 39.12200 -11.98400 -36.91600 1.000 56.41114 34 LYS C O 1
ATOM 1984 N N . LYS C 1 26 ? 38.19600 -12.49000 -38.88100 1.000 57.28509 35 LYS C N 1
ATOM 1985 C CA . LYS C 1 26 ? 38.83100 -13.79500 -39.01400 1.000 61.87907 35 LYS C CA 1
ATOM 1986 C C . LYS C 1 26 ? 40.27600 -13.61600 -39.35800 1.000 64.91272 35 LYS C C 1
ATOM 1987 O O . LYS C 1 26 ? 40.60200 -12.76300 -40.13000 1.000 65.03068 35 LYS C O 1
ATOM 1993 N N . THR C 1 27 ? 41.12100 -14.45900 -38.77000 1.000 70.25658 36 THR C N 1
ATOM 1994 C CA . THR C 1 27 ? 42.56800 -14.44300 -38.94400 1.000 77.15577 36 THR C CA 1
ATOM 1995 C C . THR C 1 27 ? 43.02600 -15.60200 -39.80500 1.000 81.92197 36 THR C C 1
ATOM 1996 O O . THR C 1 27 ? 42.24000 -16.52500 -40.07900 1.000 80.57633 36 THR C O 1
ATOM 2000 N N . GLU C 1 28 ? 44.31500 -15.58200 -40.17700 1.000 87.97985 37 GLU C N 1
ATOM 2001 C CA . GLU C 1 28 ? 44.94800 -16.68400 -40.90200 1.000 92.26834 37 GLU C CA 1
ATOM 2002 C C . GLU C 1 28 ? 44.80900 -18.02800 -40.16100 1.000 90.61747 37 GLU C C 1
ATOM 2003 O O . GLU C 1 28 ? 44.64900 -19.07300 -40.77100 1.000 88.94635 37 GLU C O 1
ATOM 2009 N N . GLU C 1 29 ? 44.84900 -17.96300 -38.82700 1.000 90.85518 38 GLU C N 1
ATOM 2010 C CA . GLU C 1 29 ? 44.80300 -19.13900 -37.96600 1.000 92.99423 38 GLU C CA 1
ATOM 2011 C C . GLU C 1 29 ? 43.38300 -19.66100 -37.81400 1.000 90.82822 38 GLU C C 1
ATOM 2012 O O . GLU C 1 29 ? 43.15000 -20.57300 -37.01300 1.000 90.46956 38 GLU C O 1
ATOM 2018 N N . GLN C 1 30 ? 42.42200 -19.06300 -38.54000 1.000 88.83778 39 GLN C N 1
ATOM 2019 C CA . GLN C 1 30 ? 41.02700 -19.48200 -38.52600 1.000 86.27233 39 GLN C CA 1
ATOM 2020 C C . GLN C 1 30 ? 40.33100 -19.27100 -37.17600 1.000 82.77859 39 GLN C C 1
ATOM 2021 O O . GLN C 1 30 ? 39.53200 -20.09500 -36.74000 1.000 84.22632 39 GLN C O 1
ATOM 2027 N N . THR C 1 31 ? 40.65200 -18.15500 -36.52300 1.000 78.55150 40 THR C N 1
ATOM 2028 C CA . THR C 1 31 ? 40.04200 -17.78200 -35.25800 1.000 74.41455 40 THR C CA 1
ATOM 2029 C C . THR C 1 31 ? 39.47200 -16.38900 -35.41800 1.000 69.24345 40 THR C C 1
ATOM 2030 O O . THR C 1 31 ? 39.89200 -15.64000 -36.28600 1.000 69.36601 40 THR C O 1
ATOM 2034 N N . TRP C 1 32 ? 38.55000 -16.04200 -34.52700 1.000 64.11582 41 TRP C N 1
ATOM 2035 C CA . TRP C 1 32 ? 37.97100 -14.72300 -34.48500 1.000 61.34444 41 TRP C CA 1
ATOM 2036 C C . TRP C 1 32 ? 38.72900 -13.81500 -33.55200 1.000 62.00258 41 TRP C C 1
ATOM 2037 O O . TRP C 1 32 ? 38.76300 -14.06500 -32.38700 1.000 63.40375 41 TRP C O 1
ATOM 2048 N N . GLU C 1 33 ? 39.27800 -12.71900 -34.06900 1.000 62.70462 42 GLU C N 1
ATOM 2049 C CA . GLU C 1 33 ? 39.97600 -11.75000 -33.24100 1.000 64.24828 42 GLU C CA 1
ATOM 2050 C C . GLU C 1 33 ? 39.12900 -10.48900 -33.11600 1.000 59.27903 42 GLU C C 1
ATOM 2051 O O . GLU C 1 33 ? 38.55900 -10.01600 -34.08300 1.000 58.24924 42 GLU C O 1
ATOM 2057 N N . LEU C 1 34 ? 39.01500 -9.97500 -31.89300 1.000 57.97988 43 LEU C N 1
ATOM 2058 C CA . LEU C 1 34 ? 38.20700 -8.79000 -31.58100 1.000 56.35243 43 LEU C CA 1
ATOM 2059 C C . LEU C 1 34 ? 38.71700 -7.58500 -32.33600 1.000 57.25207 43 LEU C C 1
ATOM 2060 O O . LEU C 1 34 ? 39.84000 -7.27400 -32.25300 1.000 58.16598 43 LEU C O 1
ATOM 2065 N N . PHE C 1 35 ? 37.84100 -6.90200 -33.07300 1.000 57.50925 44 PHE C N 1
ATOM 2066 C CA . PHE C 1 35 ? 38.24400 -5.83400 -33.99300 1.000 59.88390 44 PHE C CA 1
ATOM 2067 C C . PHE C 1 35 ? 37.73700 -4.45600 -33.55300 1.000 59.89979 44 PHE C C 1
ATOM 2068 O O . PHE C 1 35 ? 38.39300 -3.46500 -33.77700 1.000 62.37024 44 PHE C O 1
ATOM 2076 N N . ALA C 1 36 ? 36.55100 -4.42800 -32.93300 1.000 57.63174 45 ALA C N 1
ATOM 2077 C CA . ALA C 1 36 ? 35.84700 -3.20000 -32.54600 1.000 56.16570 45 ALA C CA 1
ATOM 2078 C C . ALA C 1 36 ? 34.72400 -3.55500 -31.58700 1.000 52.20473 45 ALA C C 1
ATOM 2079 O O . ALA C 1 36 ? 34.29400 -4.70400 -31.51000 1.000 47.27979 45 ALA C O 1
ATOM 2081 N N . ALA C 1 37 ? 34.25000 -2.54100 -30.86200 1.000 52.71055 46 ALA C N 1
ATOM 2082 C CA . ALA C 1 37 ? 33.20500 -2.72100 -29.87900 1.000 52.24731 46 ALA C CA 1
ATOM 2083 C C . ALA C 1 37 ? 32.52100 -1.42100 -29.55500 1.000 53.69366 46 ALA C C 1
ATOM 2084 O O . ALA C 1 37 ? 33.12700 -0.38900 -29.62700 1.000 56.30888 46 ALA C O 1
ATOM 2086 N N . GLY C 1 38 ? 31.24900 -1.49200 -29.17100 1.000 52.25491 47 GLY C N 1
ATOM 2087 C CA . GLY C 1 38 ? 30.48700 -0.31100 -28.84500 1.000 53.84427 47 GLY C CA 1
ATOM 2088 C C . GLY C 1 38 ? 29.15600 -0.64100 -28.20700 1.000 53.11592 47 GLY C C 1
ATOM 2089 O O . GLY C 1 38 ? 28.82900 -1.79000 -27.95400 1.000 48.73531 47 GLY C O 1
ATOM 2090 N N . LYS C 1 39 ? 28.40200 0.40800 -27.90100 1.000 57.66014 48 LYS C N 1
ATOM 2091 C CA . LYS C 1 39 ? 27.06800 0.28600 -27.34900 1.000 59.12735 48 LYS C CA 1
ATOM 2092 C C . LYS C 1 39 ? 26.17300 1.18200 -28.17400 1.000 56.77336 48 LYS C C 1
ATOM 2093 O O . LYS C 1 39 ? 26.52500 2.33300 -28.44500 1.000 58.74908 48 LYS C O 1
ATOM 2099 N N . THR C 1 40 ? 25.00500 0.68300 -28.57300 1.000 51.27316 49 THR C N 1
ATOM 2100 C CA . THR C 1 40 ? 24.06500 1.52000 -29.31000 1.000 49.82751 49 THR C CA 1
ATOM 2101 C C . THR C 1 40 ? 23.64500 2.73300 -28.46900 1.000 51.54811 49 THR C C 1
ATOM 2102 O O . THR C 1 40 ? 23.40400 2.62800 -27.27700 1.000 50.31155 49 THR C O 1
ATOM 2106 N N . ASN C 1 41 ? 23.60700 3.88700 -29.12700 1.000 53.05492 50 ASN C N 1
ATOM 2107 C CA . ASN C 1 41 ? 23.12000 5.12900 -28.56300 1.000 56.98500 50 ASN C CA 1
ATOM 2108 C C . ASN C 1 41 ? 21.56400 5.18900 -28.57500 1.000 57.66616 50 ASN C C 1
ATOM 2109 O O . ASN C 1 41 ? 20.89400 4.20900 -28.86100 1.000 54.90117 50 ASN C O 1
ATOM 2114 N N . ASP C 1 42 ? 21.02800 6.38000 -28.27900 1.000 62.56108 51 ASP C N 1
ATOM 2115 C CA . ASP C 1 42 ? 19.61400 6.69500 -28.24500 1.000 64.41529 51 ASP C CA 1
ATOM 2116 C C . ASP C 1 42 ? 18.84700 6.38800 -29.52800 1.000 61.63772 51 ASP C C 1
ATOM 2117 O O . ASP C 1 42 ? 17.63800 6.20400 -29.46600 1.000 60.34627 51 ASP C O 1
ATOM 2122 N N . ASN C 1 43 ? 19.55500 6.33200 -30.66300 1.000 61.17422 52 ASN C N 1
ATOM 2123 C CA . ASN C 1 43 ? 18.99700 5.97100 -31.97000 1.000 59.58875 52 ASN C CA 1
ATOM 2124 C C . ASN C 1 43 ? 19.29500 4.58300 -32.40300 1.000 54.32765 52 ASN C C 1
ATOM 2125 O O . ASN C 1 43 ? 19.08800 4.24000 -33.57000 1.000 54.13033 52 ASN C O 1
ATOM 2130 N N . GLY C 1 44 ? 19.80600 3.76700 -31.48700 1.000 52.22337 53 GLY C N 1
ATOM 2131 C CA . GLY C 1 44 ? 20.14100 2.40200 -31.81600 1.000 49.69179 53 GLY C CA 1
ATOM 2132 C C . GLY C 1 44 ? 21.29400 2.27800 -32.78600 1.000 48.65918 53 GLY C C 1
ATOM 2133 O O . GLY C 1 44 ? 21.41500 1.28400 -33.41600 1.000 44.26135 53 GLY C O 1
ATOM 2134 N N . GLU C 1 45 ? 22.14100 3.30800 -32.87300 1.000 55.26254 54 GLU C N 1
ATOM 2135 C CA . GLU C 1 45 ? 23.26400 3.33800 -33.79200 1.000 58.56806 54 GLU C CA 1
ATOM 2136 C C . GLU C 1 45 ? 24.56700 3.32600 -33.05300 1.000 61.01085 54 GLU C C 1
ATOM 2137 O O . GLU C 1 45 ? 24.67100 3.85100 -31.94200 1.000 59.74749 54 GLU C O 1
ATOM 2143 N N . ILE C 1 46 ? 25.57600 2.70500 -33.68300 1.000 63.88640 55 ILE C N 1
ATOM 2144 C CA . ILE C 1 46 ? 26.93100 2.93600 -33.24700 1.000 69.56233 55 ILE C CA 1
ATOM 2145 C C . ILE C 1 46 ? 27.62500 3.73100 -34.32600 1.000 75.07926 55 ILE C C 1
ATOM 2146 O O . ILE C 1 46 ? 27.54200 3.39700 -35.50300 1.000 71.77624 55 ILE C O 1
ATOM 2151 N N . HIS C 1 47 ? 28.28900 4.78500 -33.82400 1.000 83.75142 56 HIS C N 1
ATOM 2152 C CA . HIS C 1 47 ? 28.73100 5.97000 -34.45600 1.000 89.36968 56 HIS C CA 1
ATOM 2153 C C . HIS C 1 47 ? 30.22900 5.84000 -34.29900 1.000 88.66934 56 HIS C C 1
ATOM 2154 O O . HIS C 1 47 ? 30.68900 5.99200 -33.19500 1.000 84.25673 56 HIS C O 1
ATOM 2161 N N . GLU C 1 48 ? 30.91700 5.49000 -35.39400 1.000 88.25585 57 GLU C N 1
ATOM 2162 C CA . GLU C 1 48 ? 32.37400 5.33000 -35.51100 1.000 89.16523 57 GLU C CA 1
ATOM 2163 C C . GLU C 1 48 ? 32.86800 4.02400 -34.90600 1.000 83.73776 57 GLU C C 1
ATOM 2164 O O . GLU C 1 48 ? 33.63800 4.01800 -33.97800 1.000 87.53971 57 GLU C O 1
ATOM 2170 N N . LEU C 1 49 ? 32.43600 2.92000 -35.50000 1.000 75.34393 58 LEU C N 1
ATOM 2171 C CA . LEU C 1 49 ? 32.81100 1.60100 -35.04400 1.000 70.87229 58 LEU C CA 1
ATOM 2172 C C . LEU C 1 49 ? 34.20200 1.26300 -35.53700 1.000 73.24196 58 LEU C C 1
ATOM 2173 O O . LEU C 1 49 ? 35.01400 0.72200 -34.77700 1.000 76.20168 58 LEU C O 1
ATOM 2178 N N . THR C 1 50 ? 34.50400 1.62300 -36.79600 1.000 73.93819 59 THR C N 1
ATOM 2179 C CA . THR C 1 50 ? 35.87700 1.54400 -37.33100 1.000 72.89036 59 THR C CA 1
ATOM 2180 C C . THR C 1 50 ? 36.08800 2.69000 -38.34100 1.000 75.11336 59 THR C C 1
ATOM 2181 O O . THR C 1 50 ? 35.35400 3.66200 -38.31700 1.000 76.92929 59 THR C O 1
ATOM 2185 N N . THR C 1 51 ? 37.09900 2.56700 -39.20800 1.000 76.92044 60 THR C N 1
ATOM 2186 C CA . THR C 1 51 ? 37.55000 3.63500 -40.10900 1.000 80.15970 60 THR C CA 1
ATOM 2187 C C . THR C 1 51 ? 37.96200 2.99900 -41.45000 1.000 82.28809 60 THR C C 1
ATOM 2188 O O . THR C 1 51 ? 38.37600 1.83000 -41.48900 1.000 80.92353 60 THR C O 1
ATOM 2192 N N . ASP C 1 52 ? 37.84600 3.76400 -42.54900 1.000 86.47597 61 ASP C N 1
ATOM 2193 C CA . ASP C 1 52 ? 38.21400 3.24600 -43.85800 1.000 90.31127 61 ASP C CA 1
ATOM 2194 C C . ASP C 1 52 ? 39.63000 2.61400 -43.84200 1.000 94.08486 61 ASP C C 1
ATOM 2195 O O . ASP C 1 52 ? 39.82000 1.53400 -44.41700 1.000 93.83647 61 ASP C O 1
ATOM 2200 N N . ASP C 1 53 ? 40.57500 3.24400 -43.13100 1.000 100.89080 62 ASP C N 1
ATOM 2201 C CA . ASP C 1 53 ? 41.94300 2.71200 -43.05500 1.000 104.87869 62 ASP C CA 1
ATOM 2202 C C . ASP C 1 53 ? 42.11100 1.36000 -42.34100 1.000 102.19432 62 ASP C C 1
ATOM 2203 O O . ASP C 1 53 ? 42.79600 0.48600 -42.87200 1.000 102.44652 62 ASP C O 1
ATOM 2208 N N . LYS C 1 54 ? 41.45600 1.18800 -41.18700 1.000 97.74208 63 LYS C N 1
ATOM 2209 C CA . LYS C 1 54 ? 41.56100 -0.04800 -40.41600 1.000 92.12384 63 LYS C CA 1
ATOM 2210 C C . LYS C 1 54 ? 40.70300 -1.20700 -40.96500 1.000 84.62699 63 LYS C C 1
ATOM 2211 O O . LYS C 1 54 ? 40.95500 -2.36900 -40.62900 1.000 81.06395 63 LYS C O 1
ATOM 2217 N N . PHE C 1 55 ? 39.68500 -0.87700 -41.77900 1.000 79.23514 64 PHE C N 1
ATOM 2218 C CA . PHE C 1 55 ? 38.64600 -1.82300 -42.23000 1.000 70.98248 64 PHE C CA 1
ATOM 2219 C C . PHE C 1 55 ? 38.89700 -2.35700 -43.65900 1.000 69.07034 64 PHE C C 1
ATOM 2220 O O . PHE C 1 55 ? 38.37900 -1.84900 -44.65500 1.000 67.49063 64 PHE C O 1
ATOM 2228 N N . GLY C 1 56 ? 39.68700 -3.42100 -43.73700 1.000 67.52343 65 GLY C N 1
ATOM 2229 C CA . GLY C 1 56 ? 40.13200 -3.95500 -44.98500 1.000 68.63895 65 GLY C CA 1
ATOM 2230 C C . GLY C 1 56 ? 39.32900 -5.15300 -45.37100 1.000 64.73641 65 GLY C C 1
ATOM 2231 O O . GLY C 1 56 ? 38.33400 -5.46300 -44.76900 1.000 60.95495 65 GLY C O 1
ATOM 2232 N N . GLU C 1 57 ? 39.82800 -5.85500 -46.39400 1.000 67.09660 66 GLU C N 1
ATOM 2233 C CA . GLU C 1 57 ? 39.23100 -7.06000 -46.89100 1.000 65.74197 66 GLU C CA 1
ATOM 2234 C C . GLU C 1 57 ? 39.27800 -8.10200 -45.80000 1.000 62.64633 66 GLU C C 1
ATOM 2235 O O . GLU C 1 57 ? 40.22100 -8.14000 -45.02800 1.000 62.48087 66 GLU C O 1
ATOM 2241 N N . GLY C 1 58 ? 38.24300 -8.94800 -45.75500 1.000 59.32132 67 GLY C N 1
ATOM 2242 C CA . GLY C 1 58 ? 38.23900 -10.08900 -44.88700 1.000 57.58875 67 GLY C CA 1
ATOM 2243 C C . GLY C 1 58 ? 36.84800 -10.48000 -44.49000 1.000 53.86315 67 GLY C C 1
ATOM 2244 O O . GLY C 1 58 ? 35.84900 -9.92300 -44.96400 1.000 51.92978 67 GLY C O 1
ATOM 2245 N N . LEU C 1 59 ? 36.79900 -11.46200 -43.58600 1.000 52.31888 68 LEU C N 1
ATOM 2246 C CA . LEU C 1 59 ? 35.60400 -12.04500 -43.05200 1.000 49.79420 68 LEU C CA 1
ATOM 2247 C C . LEU C 1 59 ? 35.36900 -11.47800 -41.63500 1.000 49.42544 68 LEU C C 1
ATOM 2248 O O . LEU C 1 59 ? 36.22000 -11.60000 -40.74100 1.000 51.84318 68 LEU C O 1
ATOM 2253 N N . TYR C 1 60 ? 34.21900 -10.85300 -41.43500 1.000 47.10006 69 TYR C N 1
ATOM 2254 C CA . TYR C 1 60 ? 33.85700 -10.14400 -40.18800 1.000 46.73992 69 TYR C CA 1
ATOM 2255 C C . TYR C 1 60 ? 32.59100 -10.75900 -39.56800 1.000 44.60617 69 TYR C C 1
ATOM 2256 O O . TYR C 1 60 ? 31.76000 -11.32500 -40.28700 1.000 41.97419 69 TYR C O 1
ATOM 2265 N N . LYS C 1 61 ? 32.47500 -10.62000 -38.24800 1.000 44.26732 70 LYS C N 1
ATOM 2266 C CA . LYS C 1 61 ? 31.35800 -11.05200 -37.47600 1.000 43.14689 70 LYS C CA 1
ATOM 2267 C C . LYS C 1 61 ? 30.96600 -9.89600 -36.57300 1.000 43.08963 70 LYS C C 1
ATOM 2268 O O . LYS C 1 61 ? 31.75700 -9.46700 -35.75400 1.000 44.75335 70 LYS C O 1
ATOM 2274 N N . VAL C 1 62 ? 29.72800 -9.42700 -36.71700 1.000 42.80493 71 VAL C N 1
ATOM 2275 C CA . VAL C 1 62 ? 29.12400 -8.43200 -35.86800 1.000 42.29403 71 VAL C CA 1
ATOM 2276 C C . VAL C 1 62 ? 28.18300 -9.11700 -34.91100 1.000 41.90628 71 VAL C C 1
ATOM 2277 O O . VAL C 1 62 ? 27.23400 -9.74500 -35.34200 1.000 42.49557 71 VAL C O 1
ATOM 2281 N N . GLU C 1 63 ? 28.45500 -8.99800 -33.61100 1.000 43.10602 72 GLU C N 1
ATOM 2282 C CA . GLU C 1 63 ? 27.66500 -9.67300 -32.58400 1.000 43.73704 72 GLU C CA 1
ATOM 2283 C C . GLU C 1 63 ? 26.90300 -8.71800 -31.69400 1.000 43.08277 72 GLU C C 1
ATOM 2284 O O . GLU C 1 63 ? 27.50300 -7.84100 -31.06100 1.000 45.10692 72 GLU C O 1
ATOM 2290 N N . PHE C 1 64 ? 25.59000 -8.90300 -31.63000 1.000 40.43447 73 PHE C N 1
ATOM 2291 C CA . PHE C 1 64 ? 24.72400 -8.11300 -30.75700 1.000 40.90903 73 PHE C CA 1
ATOM 2292 C C . PHE C 1 64 ? 24.40400 -8.91500 -29.50800 1.000 41.92453 73 PHE C C 1
ATOM 2293 O O . PHE C 1 64 ? 23.94500 -10.04100 -29.60500 1.000 38.76395 73 PHE C O 1
ATOM 2301 N N . ASP C 1 65 ? 24.64600 -8.32900 -28.32700 1.000 44.64860 74 ASP C N 1
ATOM 2302 C CA . ASP C 1 65 ? 24.37700 -9.03300 -27.07200 1.000 47.74948 74 ASP C CA 1
ATOM 2303 C C . ASP C 1 65 ? 22.88700 -8.87200 -26.68200 1.000 47.23490 74 ASP C C 1
ATOM 2304 O O . ASP C 1 65 ? 22.53500 -8.02500 -25.84100 1.000 50.90914 74 ASP C O 1
ATOM 2309 N N . THR C 1 66 ? 22.04300 -9.70200 -27.29100 1.000 43.70028 75 THR C N 1
ATOM 2310 C CA . THR C 1 66 ? 20.60900 -9.54500 -27.17000 1.000 43.58844 75 THR C CA 1
ATOM 2311 C C . THR C 1 66 ? 20.10300 -10.02300 -25.81000 1.000 44.57993 75 THR C C 1
ATOM 2312 O O . THR C 1 66 ? 19.18900 -9.42500 -25.25500 1.000 45.36557 75 THR C O 1
ATOM 2316 N N . ILE C 1 67 ? 20.73700 -11.05800 -25.25900 1.000 42.87729 76 ILE C N 1
ATOM 2317 C CA . ILE C 1 67 ? 20.28400 -11.58400 -23.99400 1.000 44.23614 76 ILE C CA 1
ATOM 2318 C C . ILE C 1 67 ? 20.39300 -10.56600 -22.83600 1.000 46.64713 76 ILE C C 1
ATOM 2319 O O . ILE C 1 67 ? 19.48500 -10.47900 -22.00000 1.000 48.60863 76 ILE C O 1
ATOM 2324 N N . SER C 1 68 ? 21.47700 -9.77700 -22.80100 1.000 46.04810 77 SER C N 1
ATOM 2325 C CA . SER C 1 68 ? 21.61100 -8.73600 -21.79900 1.000 47.72592 77 SER C CA 1
ATOM 2326 C C . SER C 1 68 ? 20.60100 -7.63500 -22.02500 1.000 48.88821 77 SER C C 1
ATOM 2327 O O . SER C 1 68 ? 20.03400 -7.07700 -21.06000 1.000 54.72843 77 SER C O 1
ATOM 2330 N N . TYR C 1 69 ? 20.36500 -7.30200 -23.28800 1.000 44.99136 78 TYR C N 1
ATOM 2331 C CA . TYR C 1 69 ? 19.42500 -6.22000 -23.64600 1.000 44.87058 78 TYR C CA 1
ATOM 2332 C C . TYR C 1 69 ? 18.06300 -6.55300 -23.03700 1.000 46.85739 78 TYR C C 1
ATOM 2333 O O . TYR C 1 69 ? 17.53200 -5.71400 -22.26500 1.000 49.36970 78 TYR C O 1
ATOM 2342 N N . TRP C 1 70 ? 17.56400 -7.76000 -23.32600 1.000 46.05520 79 TRP C N 1
ATOM 2343 C CA . TRP C 1 70 ? 16.24300 -8.17600 -22.89300 1.000 48.06690 79 TRP C CA 1
ATOM 2344 C C . TRP C 1 70 ? 16.15700 -8.38700 -21.38100 1.000 50.93995 79 TRP C C 1
ATOM 2345 O O . TRP C 1 70 ? 15.21200 -7.92200 -20.73500 1.000 53.22883 79 TRP C O 1
ATOM 2356 N N . LYS C 1 71 ? 17.12500 -9.10100 -20.82000 1.000 51.31764 80 LYS C N 1
ATOM 2357 C CA . LYS C 1 71 ? 17.11500 -9.36500 -19.37400 1.000 55.80342 80 LYS C CA 1
ATOM 2358 C C . LYS C 1 71 ? 16.99100 -8.04700 -18.56900 1.000 56.83523 80 LYS C C 1
ATOM 2359 O O . LYS C 1 71 ? 16.22900 -7.96700 -17.61300 1.000 57.22152 80 LYS C O 1
ATOM 2365 N N . ALA C 1 72 ? 17.72400 -7.01400 -19.00600 1.000 56.35872 81 ALA C N 1
ATOM 2366 C CA . ALA C 1 72 ? 17.67000 -5.68700 -18.40400 1.000 57.17067 81 ALA C CA 1
ATOM 2367 C C . ALA C 1 72 ? 16.28900 -5.03600 -18.51300 1.000 58.12192 81 ALA C C 1
ATOM 2368 O O . ALA C 1 72 ? 16.02600 -4.12000 -17.82700 1.000 63.13580 81 ALA C O 1
ATOM 2370 N N . LEU C 1 73 ? 15.44800 -5.48200 -19.43800 1.000 56.42134 82 LEU C N 1
ATOM 2371 C CA . LEU C 1 73 ? 14.06800 -5.03000 -19.54900 1.000 57.69903 82 LEU C CA 1
ATOM 2372 C C . LEU C 1 73 ? 13.09500 -5.99800 -18.90400 1.000 59.24961 82 LEU C C 1
ATOM 2373 O O . LEU C 1 73 ? 11.90300 -5.93200 -19.13200 1.000 61.67043 82 LEU C O 1
ATOM 2378 N N . GLY C 1 74 ? 13.63100 -6.93200 -18.12800 1.000 59.47391 83 GLY C N 1
ATOM 2379 C CA . GLY C 1 74 ? 12.83600 -7.94200 -17.46500 1.000 59.84087 83 GLY C CA 1
ATOM 2380 C C . GLY C 1 74 ? 12.25500 -8.99400 -18.36500 1.000 58.39202 83 GLY C C 1
ATOM 2381 O O . GLY C 1 74 ? 11.32600 -9.63800 -17.98800 1.000 59.66698 83 GLY C O 1
ATOM 2382 N N . VAL C 1 75 ? 12.82200 -9.18400 -19.55900 1.000 56.67297 84 VAL C N 1
ATOM 2383 C CA . VAL C 1 75 ? 12.35100 -10.20400 -20.46600 1.000 55.57105 84 VAL C CA 1
ATOM 2384 C C . VAL C 1 75 ? 13.37200 -11.32400 -20.52500 1.000 57.60295 84 VAL C C 1
ATOM 2385 O O . VAL C 1 75 ? 14.60400 -11.12000 -20.46300 1.000 57.93543 84 VAL C O 1
ATOM 2389 N N . SER C 1 76 ? 12.84600 -12.53700 -20.64600 1.000 60.30908 85 SER C N 1
ATOM 2390 C CA . SER C 1 76 ? 13.65200 -13.73400 -20.71800 1.000 59.50366 85 SER C CA 1
ATOM 2391 C C . SER C 1 76 ? 13.61700 -14.21800 -22.16200 1.000 55.27072 85 SER C C 1
ATOM 2392 O O . SER C 1 76 ? 12.64100 -14.82500 -22.59900 1.000 54.85839 85 SER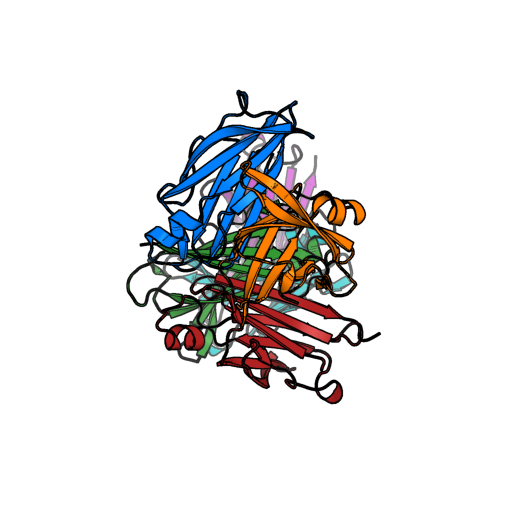 C O 1
ATOM 2395 N N . PRO C 1 77 ? 14.62900 -13.88000 -22.98000 1.000 51.42309 86 PRO C N 1
ATOM 2396 C CA . PRO C 1 77 ? 14.55900 -14.09300 -24.43000 1.000 46.76056 86 PRO C CA 1
ATOM 2397 C C . PRO C 1 77 ? 15.08000 -15.46800 -24.85100 1.000 44.27829 86 PRO C C 1
ATOM 2398 O O . PRO C 1 77 ? 15.52900 -16.16700 -24.02900 1.000 45.71508 86 PRO C O 1
ATOM 2402 N N . PHE C 1 78 ? 15.05600 -15.77300 -26.14200 1.000 41.52631 87 PHE C N 1
ATOM 2403 C CA . PHE C 1 78 ? 15.47800 -17.06800 -26.63500 1.000 40.50455 87 PHE C CA 1
ATOM 2404 C C . PHE C 1 78 ? 16.98200 -17.16100 -26.96500 1.000 41.32389 87 PHE C C 1
ATOM 2405 O O . PHE C 1 78 ? 17.63000 -18.10900 -26.57000 1.000 46.46242 87 PHE C O 1
ATOM 2413 N N . HIS C 1 79 ? 17.50900 -16.20200 -27.72000 1.000 39.44877 88 HIS C N 1
ATOM 2414 C CA . HIS C 1 79 ? 18.85700 -16.28000 -28.27100 1.000 40.40188 88 HIS C CA 1
ATOM 2415 C C . HIS C 1 79 ? 19.87300 -15.83200 -27.24800 1.000 40.88788 88 HIS C C 1
ATOM 2416 O O . HIS C 1 79 ? 19.60100 -14.88600 -26.51600 1.000 40.27915 88 HIS C O 1
ATOM 2423 N N . GLU C 1 80 ? 21.04100 -16.48600 -27.20400 1.000 41.71155 89 GLU C N 1
ATOM 2424 C CA . GLU C 1 80 ? 22.16400 -15.99100 -26.40200 1.000 44.16218 89 GLU C CA 1
ATOM 2425 C C . GLU C 1 80 ? 22.65200 -14.67000 -26.91400 1.000 41.94886 89 GLU C C 1
ATOM 2426 O O . GLU C 1 80 ? 22.97300 -13.76700 -26.15100 1.000 44.06653 89 GLU C O 1
ATOM 2432 N N . TYR C 1 81 ? 22.77200 -14.58600 -28.23500 1.000 40.01755 90 TYR C N 1
ATOM 2433 C CA . TYR C 1 81 ? 23.17400 -13.35600 -28.96300 1.000 38.81199 90 TYR C CA 1
ATOM 2434 C C . TYR C 1 81 ? 22.74500 -13.51900 -30.42100 1.000 37.41521 90 TYR C C 1
ATOM 2435 O O . TYR C 1 81 ? 22.18200 -14.55500 -30.74900 1.000 38.86080 90 TYR C O 1
ATOM 2444 N N . ALA C 1 82 ? 22.98800 -12.50800 -31.25000 1.000 38.23680 91 ALA C N 1
ATOM 2445 C CA . ALA C 1 82 ? 22.68600 -12.54600 -32.65200 1.000 38.36053 91 ALA C CA 1
ATOM 2446 C C . ALA C 1 82 ? 23.93900 -12.04100 -33.43500 1.000 40.26914 91 ALA C C 1
ATOM 2447 O O . ALA C 1 82 ? 24.44600 -10.99500 -33.17700 1.000 40.56667 91 ALA C O 1
ATOM 2449 N N . ASP C 1 83 ? 24.44300 -12.86500 -34.34600 1.000 43.16338 92 ASP C N 1
ATOM 2450 C CA . ASP C 1 83 ? 25.67100 -12.68200 -35.12600 1.000 43.33656 92 ASP C CA 1
ATOM 2451 C C . ASP C 1 83 ? 25.25700 -12.31900 -36.54600 1.000 41.50109 92 ASP C C 1
ATOM 2452 O O . ASP C 1 83 ? 24.27400 -12.80700 -37.08900 1.000 37.45332 92 ASP C O 1
ATOM 2457 N N . VAL C 1 84 ? 26.09400 -11.52800 -37.20500 1.000 42.12256 93 VAL C N 1
ATOM 2458 C CA . VAL C 1 84 ? 26.03800 -11.36400 -38.63400 1.000 40.12916 93 VAL C CA 1
ATOM 2459 C C . VAL C 1 84 ? 27.45700 -11.59300 -39.12500 1.000 40.16633 93 VAL C C 1
ATOM 2460 O O . VAL C 1 84 ? 28.36200 -10.88400 -38.74300 1.000 41.76987 93 VAL C O 1
ATOM 2464 N N . VAL C 1 85 ? 27.61600 -12.60500 -39.97900 1.000 38.35559 94 VAL C N 1
ATOM 2465 C CA . VAL C 1 85 ? 28.87100 -12.92600 -40.56800 1.000 39.95071 94 VAL C CA 1
ATOM 2466 C C . VAL C 1 85 ? 28.88000 -12.65600 -42.07800 1.000 40.90023 94 VAL C C 1
ATOM 2467 O O . VAL C 1 85 ? 28.02600 -13.11900 -42.80000 1.000 40.28993 94 VAL C O 1
ATOM 2471 N N . PHE C 1 86 ? 29.91700 -11.96000 -42.55800 1.000 42.25507 95 PHE C N 1
ATOM 2472 C CA . PHE C 1 86 ? 29.99000 -11.59300 -43.95000 1.000 42.51785 95 PHE C CA 1
ATOM 2473 C C . PHE C 1 86 ? 31.39300 -11.26200 -44.35600 1.000 43.47158 95 PHE C C 1
ATOM 2474 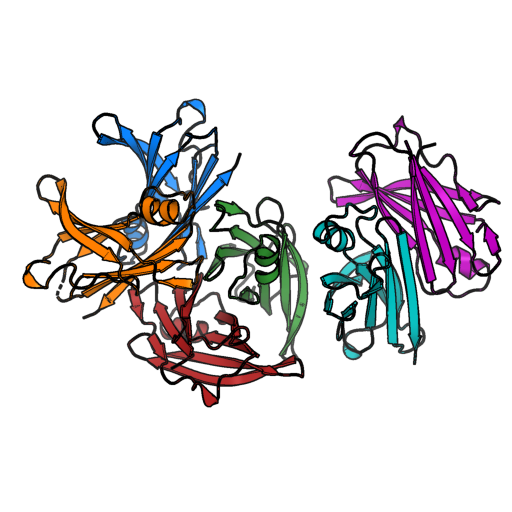O O . PHE C 1 86 ? 32.16700 -10.87100 -43.53800 1.000 44.37319 95 PHE C O 1
ATOM 2482 N N . THR C 1 87 ? 31.67800 -11.44000 -45.65100 1.000 45.86027 96 THR C N 1
ATOM 2483 C CA . THR C 1 87 ? 32.92300 -11.05600 -46.27000 1.000 49.16740 96 THR C CA 1
ATOM 2484 C C . THR C 1 87 ? 32.75000 -9.63800 -46.73200 1.000 51.04756 96 THR C C 1
ATOM 2485 O O . THR C 1 87 ? 31.70900 -9.31000 -47.24700 1.000 50.26733 96 THR C O 1
ATOM 2489 N N . ALA C 1 88 ? 33.78000 -8.80400 -46.52700 1.000 54.15289 97 ALA C N 1
ATOM 2490 C CA . ALA C 1 88 ? 33.71600 -7.38500 -46.81000 1.000 55.91733 97 ALA C CA 1
ATOM 2491 C C . ALA C 1 88 ? 34.90100 -6.94500 -47.58700 1.000 61.29346 97 ALA C C 1
ATOM 2492 O O . ALA C 1 88 ? 36.04600 -7.39800 -47.35800 1.000 64.84413 97 ALA C O 1
ATOM 2494 N N . ASN C 1 89 ? 34.64700 -6.00000 -48.49700 1.000 65.32563 98 ASN C N 1
ATOM 2495 C CA . ASN C 1 89 ? 35.67300 -5.25500 -49.24200 1.000 72.96721 98 ASN C CA 1
ATOM 2496 C C . ASN C 1 89 ? 36.54800 -6.11400 -50.13500 1.000 74.62141 98 ASN C C 1
ATOM 2497 O O . ASN C 1 89 ? 37.75800 -5.92100 -50.18100 1.000 78.48878 98 ASN C O 1
ATOM 2502 N N . ASP C 1 90 ? 35.93300 -7.08400 -50.82100 1.000 73.37081 99 ASP C N 1
ATOM 2503 C CA . ASP C 1 90 ? 36.66300 -8.01800 -51.69300 1.000 76.16771 99 ASP C CA 1
ATOM 2504 C C . ASP C 1 90 ? 36.40000 -7.77900 -53.19300 1.000 78.38892 99 ASP C C 1
ATOM 2505 O O . ASP C 1 90 ? 37.00000 -8.40000 -54.04100 1.000 81.23473 99 ASP C O 1
ATOM 2510 N N . ALA C 1 91 ? 35.47600 -6.86200 -53.49200 1.000 78.95952 100 ALA C N 1
ATOM 2511 C CA . ALA C 1 91 ? 35.07100 -6.51000 -54.84700 1.000 80.09816 100 ALA C CA 1
ATOM 2512 C C . ALA C 1 91 ? 35.06400 -4.98800 -54.95200 1.000 80.55344 100 ALA C C 1
ATOM 2513 O O . ALA C 1 91 ? 34.22200 -4.42300 -55.60200 1.000 81.01802 100 ALA C O 1
ATOM 2515 N N . GLY C 1 92 ? 36.02100 -4.33200 -54.29300 1.000 81.23956 101 GLY C N 1
ATOM 2516 C CA . GLY C 1 92 ? 36.03300 -2.89100 -54.20900 1.000 81.89100 101 GLY C CA 1
ATOM 2517 C C . GLY C 1 92 ? 35.38700 -2.34900 -52.95100 1.000 80.08678 101 GLY C C 1
ATOM 2518 O O . GLY C 1 92 ? 34.62200 -3.05800 -52.21300 1.000 75.36333 101 GLY C O 1
ATOM 2519 N N . HIS C 1 93 ? 35.70700 -1.07200 -52.70200 1.000 81.18692 102 HIS C N 1
ATOM 2520 C CA . HIS C 1 93 ? 35.45100 -0.42000 -51.43200 1.000 79.22384 102 HIS C CA 1
ATOM 2521 C C . HIS C 1 93 ? 33.95500 -0.15800 -51.30000 1.000 75.93133 102 HIS C C 1
ATOM 2522 O O . HIS C 1 93 ? 33.36400 0.49500 -52.15600 1.000 76.48218 102 HIS C O 1
ATOM 2529 N N . ARG C 1 94 ? 33.36600 -0.65300 -50.21000 1.000 71.56653 103 ARG C N 1
ATOM 2530 C CA . ARG C 1 94 ? 31.92000 -0.45500 -49.88700 1.000 70.02129 103 ARG C CA 1
ATOM 2531 C C . ARG C 1 94 ? 31.75800 0.10000 -48.46700 1.000 66.68720 103 ARG C C 1
ATOM 2532 O O . ARG C 1 94 ? 32.74200 0.03400 -47.68700 1.000 68.80655 103 ARG C O 1
ATOM 2540 N N . HIS C 1 95 ? 30.57800 0.65000 -48.17800 1.000 63.87127 104 HIS C N 1
ATOM 2541 C CA . HIS C 1 95 ? 30.12100 0.91800 -46.82000 1.000 61.22708 104 HIS C CA 1
ATOM 2542 C C . HIS C 1 95 ? 28.96600 -0.01100 -46.51200 1.000 55.13942 104 HIS C C 1
ATOM 2543 O O . HIS C 1 95 ? 28.15000 -0.32800 -47.37800 1.000 51.58152 104 HIS C O 1
ATOM 2550 N N . TYR C 1 96 ? 28.93500 -0.48300 -45.26600 1.000 51.68106 105 TYR C N 1
ATOM 2551 C CA . TYR C 1 96 ? 28.01900 -1.54700 -44.79400 1.000 47.05634 105 TYR C CA 1
ATOM 2552 C C . TYR C 1 96 ? 27.24500 -1.02400 -43.59600 1.000 45.95069 105 TYR C C 1
ATOM 2553 O O . TYR C 1 96 ? 27.85900 -0.49400 -42.66600 1.000 45.79864 105 TYR C O 1
ATOM 2562 N N . THR C 1 97 ? 25.91800 -1.10200 -43.66600 1.000 44.39493 106 THR C N 1
ATOM 2563 C CA . THR C 1 97 ? 25.07100 -0.85400 -42.53800 1.000 43.22020 106 THR C CA 1
ATOM 2564 C C . THR C 1 97 ? 24.38200 -2.18300 -42.23600 1.000 42.05285 106 THR C C 1
ATOM 2565 O O . THR C 1 97 ? 23.78300 -2.77000 -43.11800 1.000 43.85751 106 THR C O 1
ATOM 2569 N N . ILE C 1 98 ? 24.50500 -2.65100 -40.99400 1.000 41.54618 107 ILE C N 1
ATOM 2570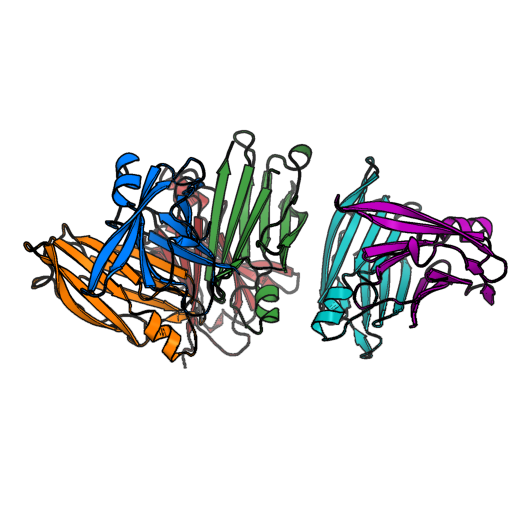 C CA . ILE C 1 98 ? 23.84000 -3.85100 -40.51000 1.000 39.96024 107 ILE C CA 1
ATOM 2571 C C . ILE C 1 98 ? 22.64000 -3.40000 -39.66500 1.000 38.62915 107 ILE C C 1
ATOM 2572 O O . ILE C 1 98 ? 22.78800 -2.81600 -38.63400 1.000 39.39299 107 ILE C O 1
ATOM 2577 N N . ALA C 1 99 ? 21.43200 -3.66800 -40.14600 1.000 38.27818 108 ALA C N 1
ATOM 2578 C CA . ALA C 1 99 ? 20.17200 -3.35500 -39.41900 1.000 36.43406 108 ALA C CA 1
ATOM 2579 C C . ALA C 1 99 ? 19.71500 -4.63700 -38.71100 1.000 34.38452 108 ALA C C 1
ATOM 2580 O O . ALA C 1 99 ? 19.73600 -5.69000 -39.28600 1.000 34.40115 108 ALA C O 1
ATOM 2582 N N . ALA C 1 100 ? 19.37700 -4.53000 -37.43000 1.000 34.90218 109 ALA C N 1
ATOM 2583 C CA . ALA C 1 100 ? 18.79000 -5.63500 -36.71900 1.000 34.46846 109 ALA C CA 1
ATOM 2584 C C . ALA C 1 100 ? 17.46700 -5.22900 -36.09900 1.000 35.29773 109 ALA C C 1
ATOM 2585 O O . ALA C 1 100 ? 17.34400 -4.14300 -35.52600 1.000 38.15036 109 ALA C O 1
ATOM 2587 N N . LEU C 1 101 ? 16.46900 -6.10000 -36.23300 1.000 35.15545 110 LEU C N 1
ATOM 2588 C CA . LEU C 1 101 ? 15.18000 -5.91500 -35.56000 1.000 36.80898 110 LEU C CA 1
ATOM 2589 C C . LEU C 1 101 ? 15.07800 -6.98300 -34.47600 1.000 35.05871 110 LEU C C 1
ATOM 2590 O O . LEU C 1 101 ? 15.21300 -8.17200 -34.79500 1.000 31.14461 110 LEU C O 1
ATOM 2595 N N . LEU C 1 102 ? 14.87300 -6.55500 -33.23000 1.000 36.01394 111 LEU C N 1
ATOM 2596 C CA . LEU C 1 102 ? 14.81200 -7.46800 -32.09000 1.000 37.13042 111 LEU C CA 1
ATOM 2597 C C . LEU C 1 102 ? 13.41500 -7.71700 -31.53900 1.000 38.53082 111 LEU C C 1
ATOM 2598 O O . LEU C 1 102 ? 12.68000 -6.77800 -31.27300 1.000 42.24262 111 LEU C O 1
ATOM 2603 N N . SER C 1 103 ? 13.05600 -8.99800 -31.41900 1.000 37.76796 112 SER C N 1
ATOM 2604 C CA . SER C 1 103 ? 11.95900 -9.47200 -30.59000 1.000 39.14113 112 SER C CA 1
ATOM 2605 C C . SER C 1 103 ? 12.50200 -10.53200 -29.64300 1.000 36.98095 112 SER C C 1
ATOM 2606 O O . SER C 1 103 ? 13.53700 -11.11000 -29.90100 1.000 35.53156 112 SER C O 1
ATOM 2609 N N . PRO C 1 104 ? 11.83200 -10.82400 -28.52200 1.000 38.41296 113 PRO C N 1
ATOM 2610 C CA . PRO C 1 104 ? 12.33400 -11.82300 -27.57500 1.000 39.52983 113 PRO C CA 1
ATOM 2611 C C . PRO C 1 104 ? 12.65000 -13.19300 -28.18800 1.000 37.43736 113 PRO C C 1
ATOM 2612 O O . PRO C 1 104 ? 13.63600 -13.80300 -27.79300 1.000 36.77285 113 PRO C O 1
ATOM 2616 N N . TYR C 1 105 ? 11.83500 -13.64700 -29.14000 1.000 35.77911 114 TYR C N 1
ATOM 2617 C CA . TYR C 1 105 ? 11.99100 -14.98300 -29.75700 1.000 35.63634 114 TYR C CA 1
ATOM 2618 C C . TYR C 1 105 ? 12.27700 -14.87600 -31.25500 1.000 35.45045 114 TYR C C 1
ATOM 2619 O O . TYR C 1 105 ? 12.12400 -15.87800 -31.96400 1.000 35.24539 114 TYR C O 1
ATOM 2628 N N . SER C 1 106 ? 12.69300 -13.71100 -31.72400 1.000 36.80747 115 SER C N 1
ATOM 2629 C CA . SER C 1 106 ? 12.89600 -13.52300 -33.13100 1.000 39.16130 115 SER C CA 1
ATOM 2630 C C . SER C 1 106 ? 13.90800 -12.46500 -33.38600 1.000 40.45670 115 SER C C 1
ATOM 2631 O O . SER C 1 106 ? 13.98400 -11.49600 -32.67000 1.000 42.13698 115 SER C O 1
ATOM 2634 N N . PHE C 1 107 ? 14.73100 -12.67700 -34.40700 1.000 40.27460 116 PHE C N 1
ATOM 2635 C CA . PHE C 1 107 ? 15.62000 -11.63400 -34.82000 1.000 41.23714 116 PHE C CA 1
ATOM 2636 C C . PHE C 1 107 ? 15.77800 -11.60300 -36.30900 1.000 40.54912 116 PHE C C 1
ATOM 2637 O O . PHE C 1 107 ? 15.67100 -12.58600 -37.03500 1.000 41.99551 116 PHE C O 1
ATOM 2645 N N . SER C 1 108 ? 15.91100 -10.39100 -36.80200 1.000 37.68078 117 SER C N 1
ATOM 2646 C CA . SER C 1 108 ? 15.96000 -10.18500 -38.20700 1.000 37.42390 117 SER C CA 1
ATOM 2647 C C . SER C 1 108 ? 17.13900 -9.31000 -38.51100 1.000 37.47116 117 SER C C 1
ATOM 2648 O O . SER C 1 108 ? 17.44600 -8.37400 -37.77900 1.000 40.16963 117 SER C O 1
ATOM 2651 N N . THR C 1 109 ? 17.84900 -9.60900 -39.58300 1.000 39.96837 118 THR C N 1
ATOM 2652 C CA . THR C 1 109 ? 18.94800 -8.74600 -39.96100 1.000 40.48030 118 THR C CA 1
ATOM 2653 C C . THR C 1 109 ? 19.02500 -8.46300 -41.44900 1.000 39.03459 118 THR C C 1
ATOM 2654 O O . THR C 1 109 ? 18.80500 -9.33300 -42.26400 1.000 37.86539 118 THR C O 1
ATOM 2658 N N . THR C 1 110 ? 19.31900 -7.20800 -41.77300 1.000 38.97349 119 THR C N 1
ATOM 2659 C CA . THR C 1 110 ? 19.41100 -6.72900 -43.14300 1.000 38.49062 119 THR C CA 1
ATOM 2660 C C . THR C 1 110 ? 20.68900 -5.94300 -43.32400 1.000 38.19176 119 THR C C 1
ATOM 2661 O O . THR C 1 110 ? 21.04800 -5.15300 -42.46300 1.000 35.17898 119 THR C O 1
ATOM 2665 N N . ALA C 1 111 ? 21.35900 -6.15000 -44.46200 1.000 37.31455 120 ALA C N 1
ATOM 2666 C CA . ALA C 1 111 ? 22.50000 -5.36400 -44.83700 1.000 37.94349 120 ALA C CA 1
ATOM 2667 C C . ALA C 1 111 ? 22.12900 -4.37100 -45.92300 1.000 38.79786 120 ALA C C 1
ATOM 2668 O O . ALA C 1 111 ? 21.55500 -4.76000 -46.92600 1.000 37.89318 120 ALA C O 1
ATOM 2670 N N . ILE C 1 112 ? 22.53100 -3.11000 -45.72100 1.000 40.77396 121 ILE C N 1
ATOM 2671 C CA . ILE C 1 112 ? 22.53200 -2.06200 -46.74200 1.000 43.66760 121 ILE C CA 1
ATOM 2672 C C . ILE C 1 112 ? 23.99100 -1.80000 -47.15800 1.000 44.72467 121 ILE C C 1
ATOM 2673 O O . ILE C 1 112 ? 24.83000 -1.51800 -46.33200 1.000 45.02034 121 ILE C O 1
ATOM 2678 N N . VAL C 1 113 ? 24.27200 -1.93200 -48.44500 1.000 43.89045 122 VAL C N 1
ATOM 2679 C CA . VAL C 1 113 ? 25.58800 -1.80600 -48.95300 1.000 46.80233 122 VAL C CA 1
ATOM 2680 C C . VAL C 1 113 ? 25.54900 -0.69200 -49.96100 1.000 51.45787 122 VAL C C 1
ATOM 2681 O O . VAL C 1 113 ? 24.71400 -0.70500 -50.84700 1.000 51.39875 122 VAL C O 1
ATOM 2685 N N . SER C 1 114 ? 26.45000 0.28500 -49.79800 1.000 57.21101 123 SER C N 1
ATOM 2686 C CA . SER C 1 114 ? 26.63200 1.39900 -50.75400 1.000 63.16190 123 SER C CA 1
ATOM 2687 C C . SER C 1 114 ? 28.05000 1.49200 -51.26600 1.000 65.44175 123 SER C C 1
ATOM 2688 O O . SER C 1 114 ? 28.93100 0.84400 -50.73600 1.000 65.32765 123 SER C O 1
ATOM 2691 N N . ASN C 1 115 ? 28.26400 2.37200 -52.25100 1.000 70.22751 124 ASN C N 1
ATOM 2692 C CA . ASN C 1 115 ? 29.58500 2.73000 -52.80000 1.000 72.67289 124 ASN C CA 1
ATOM 2693 C C . ASN C 1 115 ? 30.27900 4.05100 -52.29600 1.000 74.65985 124 ASN C C 1
ATOM 2694 O O . ASN C 1 115 ? 30.44200 5.05000 -52.91900 1.000 79.28885 124 ASN C O 1
ATOM 2699 N N . CYS D 1 1 ? 10.35200 -35.65300 -31.78700 1.000 76.04611 10 CYS D N 1
ATOM 2700 C CA . CYS D 1 1 ? 11.43400 -34.81200 -32.46200 1.000 73.79648 10 CYS D CA 1
ATOM 2701 C C . CYS D 1 1 ? 11.66200 -33.45300 -31.80400 1.000 68.91601 10 CYS D C 1
ATOM 2702 O O . CYS D 1 1 ? 10.90600 -32.50800 -32.02500 1.000 66.79880 10 CYS D O 1
ATOM 2705 N N . PRO D 1 2 ? 12.71800 -33.30200 -30.97600 1.000 68.49748 11 PRO D N 1
ATOM 2706 C CA . PRO D 1 2 ? 12.88600 -32.10700 -30.14900 1.000 66.68757 11 PRO D CA 1
ATOM 2707 C C . PRO D 1 2 ? 13.57500 -30.91500 -30.80800 1.000 62.79607 11 PRO D C 1
ATOM 2708 O O . PRO D 1 2 ? 13.60200 -29.90300 -30.16800 1.000 61.67208 11 PRO D O 1
ATOM 2712 N N . LEU D 1 3 ? 14.11500 -31.07700 -32.01900 1.000 61.61580 12 LEU D N 1
ATOM 2713 C CA . LEU D 1 3 ? 14.80700 -29.96800 -32.69300 1.000 58.19383 12 LEU D CA 1
ATOM 2714 C C . LEU D 1 3 ? 14.52600 -30.03100 -34.18200 1.000 57.32203 12 LEU D C 1
ATOM 2715 O O . LEU D 1 3 ? 15.00100 -30.92800 -34.86700 1.000 59.82730 12 LEU D O 1
ATOM 2720 N N . MET D 1 4 ? 13.72400 -29.08300 -34.67000 1.000 58.20593 13 MET D N 1
ATOM 2721 C CA . MET D 1 4 ? 13.35900 -28.98000 -36.08500 1.000 59.90563 13 MET D CA 1
ATOM 2722 C C . MET D 1 4 ? 13.85100 -27.66100 -36.62000 1.000 53.09661 13 MET D C 1
ATOM 2723 O O . MET D 1 4 ? 14.09300 -26.73500 -35.88100 1.000 50.29902 13 MET D O 1
ATOM 2728 N N . VAL D 1 5 ? 14.02400 -27.61900 -37.93700 1.000 50.73684 14 VAL D N 1
ATOM 2729 C CA . VAL D 1 5 ? 14.19000 -26.35500 -38.64000 1.000 46.39888 14 VAL D CA 1
ATOM 2730 C C . VAL D 1 5 ? 13.15900 -26.30100 -39.76000 1.000 45.93656 14 VAL D C 1
ATOM 2731 O O . VAL D 1 5 ? 12.67700 -27.30000 -40.25200 1.000 48.01389 14 VAL D O 1
ATOM 2735 N N . LYS D 1 6 ? 12.78600 -25.09100 -40.12600 1.000 45.96886 15 LYS D N 1
ATOM 2736 C CA . LYS D 1 6 ? 11.87300 -24.84100 -41.21900 1.000 45.29163 15 LYS D CA 1
ATOM 2737 C C . LYS D 1 6 ? 12.51500 -23.63800 -41.93100 1.000 40.57955 15 LYS D C 1
ATOM 2738 O O . LYS D 1 6 ? 12.74900 -22.62600 -41.30000 1.000 38.09990 15 LYS D O 1
ATOM 2744 N N . VAL D 1 7 ? 12.87900 -23.79400 -43.20200 1.000 38.71959 16 VAL D N 1
ATOM 2745 C CA . VAL D 1 7 ? 13.57600 -22.73300 -43.94200 1.000 36.35260 16 VAL D CA 1
ATOM 2746 C C . VAL D 1 7 ? 12.77400 -22.34500 -45.15900 1.000 34.83930 16 VAL D C 1
ATOM 2747 O O . VAL D 1 7 ? 12.39000 -23.20000 -45.94800 1.000 35.71354 16 VAL D O 1
ATOM 2751 N N . LEU D 1 8 ? 12.50800 -21.04800 -45.28000 1.000 33.26424 17 LEU D N 1
ATOM 2752 C CA . LEU D 1 8 ? 11.73100 -20.47400 -46.37500 1.000 34.07462 17 LEU D CA 1
ATOM 2753 C C . LEU D 1 8 ? 12.57700 -19.49900 -47.15600 1.000 32.99150 17 LEU D C 1
ATOM 2754 O O . LEU D 1 8 ? 13.43100 -18.83300 -46.59400 1.000 30.78813 17 LEU D O 1
ATOM 2759 N N . ASP D 1 9 ? 12.30000 -19.42500 -48.45700 1.000 33.18889 18 ASP D N 1
ATOM 2760 C CA . ASP D 1 9 ? 12.95400 -18.53100 -49.39600 1.000 33.60904 18 ASP D CA 1
ATOM 2761 C C . ASP D 1 9 ? 11.92600 -17.42400 -49.73500 1.000 34.23812 18 ASP D C 1
ATOM 2762 O O . ASP D 1 9 ? 10.87400 -17.70400 -50.33500 1.000 33.52840 18 ASP D O 1
ATOM 2767 N N . ALA D 1 10 ? 12.26900 -16.18000 -49.36200 1.000 31.36314 19 ALA D N 1
ATOM 2768 C CA . ALA D 1 10 ? 11.41100 -15.04000 -49.50500 1.000 30.86946 19 ALA D CA 1
ATOM 2769 C C . ALA D 1 10 ? 11.35500 -14.48800 -50.86800 1.000 32.18376 19 ALA D C 1
ATOM 2770 O O . ALA D 1 10 ? 10.45200 -13.68700 -51.17100 1.000 34.32990 19 ALA D O 1
ATOM 2772 N N . VAL D 1 11 ? 12.30500 -14.88900 -51.71400 1.000 32.98902 20 VAL D N 1
ATOM 2773 C CA . VAL D 1 11 ? 12.28000 -14.52400 -53.10800 1.000 35.44667 20 VAL D CA 1
ATOM 2774 C C . VAL D 1 11 ? 11.26500 -15.35700 -53.90300 1.000 38.91176 20 VAL D C 1
ATOM 2775 O O . VAL D 1 11 ? 10.55300 -14.81000 -54.71900 1.000 38.79657 20 VAL D O 1
ATOM 2779 N N . ARG D 1 12 ? 11.17100 -16.65900 -53.63200 1.000 42.40009 21 ARG D N 1
ATOM 2780 C CA . ARG D 1 12 ? 10.31100 -17.59900 -54.40200 1.000 45.84096 21 ARG D CA 1
ATOM 2781 C C . ARG D 1 12 ? 8.94600 -17.83200 -53.72700 1.000 42.71356 21 ARG D C 1
ATOM 2782 O O . ARG D 1 12 ? 8.02900 -18.29500 -54.37400 1.000 43.82160 21 ARG D O 1
ATOM 2790 N N . GLY D 1 13 ? 8.83500 -17.57000 -52.43200 1.000 40.71675 22 GLY D N 1
ATOM 2791 C CA . GLY D 1 13 ? 7.67200 -17.99800 -51.68400 1.000 40.45396 22 GLY D CA 1
ATOM 2792 C C . GLY D 1 13 ? 7.51000 -19.50100 -51.65100 1.000 40.94743 22 GLY D C 1
ATOM 2793 O O . GLY D 1 13 ? 6.43100 -20.01500 -51.79500 1.000 42.28003 22 GLY D O 1
ATOM 2794 N N . ARG D 1 14 ? 8.62400 -20.19400 -51.44600 1.000 40.21667 23 ARG D N 1
ATOM 2795 C CA . ARG D 1 14 ? 8.75100 -21.66700 -51.47600 1.000 43.62286 23 ARG D CA 1
ATOM 2796 C C . ARG D 1 14 ? 9.65400 -22.05800 -50.32100 1.000 41.42459 23 ARG D C 1
ATOM 2797 O O . ARG D 1 14 ? 10.51000 -21.27600 -49.90800 1.000 38.57413 23 ARG D O 1
ATOM 2805 N N . PRO D 1 15 ? 9.48600 -23.28500 -49.77900 1.000 42.07433 24 PRO D N 1
ATOM 2806 C CA . PRO D 1 15 ? 10.46300 -23.82900 -48.84700 1.000 41.70701 24 PRO D CA 1
ATOM 2807 C C . PRO D 1 15 ? 11.84100 -23.83900 -49.51600 1.000 41.68709 24 PRO D C 1
ATOM 2808 O O . PRO D 1 15 ? 11.87400 -24.07500 -50.69500 1.000 43.97095 24 PRO D O 1
ATOM 2812 N N . ALA D 1 16 ? 12.90400 -23.53700 -48.76800 1.000 40.64365 25 ALA D N 1
ATOM 2813 C CA . ALA D 1 16 ? 14.27600 -23.57600 -49.26900 1.000 41.37075 25 ALA D CA 1
ATOM 2814 C C . ALA D 1 16 ? 14.81300 -24.99900 -49.15300 1.000 43.98068 25 ALA D C 1
ATOM 2815 O O . ALA D 1 16 ? 15.03500 -25.49700 -48.06200 1.000 43.90198 25 ALA D O 1
ATOM 2817 N N . VAL D 1 17 ? 15.02000 -25.64200 -50.30000 1.000 47.89072 26 VAL D N 1
ATOM 2818 C CA . VAL D 1 17 ? 15.43600 -27.03000 -50.40500 1.000 51.15400 26 VAL D CA 1
ATOM 2819 C C . VAL D 1 17 ? 16.93700 -27.09600 -50.52000 1.000 53.15523 26 VAL D C 1
ATOM 2820 O O . VAL D 1 17 ? 17.55900 -26.18600 -51.10800 1.000 52.51943 26 VAL D O 1
ATOM 2824 N N . ASN D 1 18 ? 17.52600 -28.16500 -49.96700 1.000 54.44955 27 ASN D N 1
ATOM 2825 C CA . ASN D 1 18 ? 18.98000 -28.33900 -49.92600 1.000 56.20699 27 ASN D CA 1
ATOM 2826 C C . ASN D 1 18 ? 19.79400 -27.24600 -49.30200 1.000 54.17324 27 ASN D C 1
ATOM 2827 O O . ASN D 1 18 ? 20.80500 -26.86900 -49.84500 1.000 54.70073 27 ASN D O 1
ATOM 2832 N N . VAL D 1 19 ? 19.33200 -26.73000 -48.16700 1.000 52.52997 28 VAL D N 1
ATOM 2833 C CA . VAL D 1 19 ? 20.14300 -25.87000 -47.32500 1.000 50.68244 28 VAL D CA 1
ATOM 2834 C C . VAL D 1 19 ? 20.89600 -26.79600 -46.37700 1.000 52.63573 28 VAL D C 1
ATOM 2835 O O . VAL D 1 19 ? 20.28700 -27.63400 -45.71600 1.000 52.60454 28 VAL D O 1
ATOM 2839 N N . ASP D 1 20 ? 22.22200 -26.69200 -46.39900 1.000 53.57277 29 ASP D N 1
ATOM 2840 C CA . ASP D 1 20 ? 23.07000 -27.46900 -45.50500 1.000 56.60872 29 ASP D CA 1
ATOM 2841 C C . ASP D 1 20 ? 22.88700 -26.85600 -44.12800 1.000 51.24467 29 ASP D C 1
ATOM 2842 O O . ASP D 1 20 ? 22.91700 -25.65900 -43.97100 1.000 46.49827 29 ASP D O 1
ATOM 2847 N N . VAL D 1 21 ? 22.63200 -27.71000 -43.14200 1.000 51.60036 30 VAL D N 1
ATOM 2848 C CA . VAL D 1 21 ? 22.45200 -27.31700 -41.74800 1.000 49.90636 30 VAL D CA 1
ATOM 2849 C C . VAL D 1 21 ? 23.34600 -28.16000 -40.84800 1.000 51.48216 30 VAL D C 1
ATOM 2850 O O . VAL D 1 21 ? 23.39000 -29.38300 -40.94100 1.000 53.30750 30 VAL D O 1
ATOM 2854 N N . LYS D 1 22 ? 24.06000 -27.48100 -39.97000 1.000 51.08395 31 LYS D N 1
ATOM 2855 C CA . LYS D 1 22 ? 24.87700 -28.11200 -38.95000 1.000 54.52270 31 LYS D CA 1
ATOM 2856 C C . LYS D 1 22 ? 24.42000 -27.61600 -37.60200 1.000 53.31213 31 LYS D C 1
ATOM 2857 O O . LYS D 1 22 ? 24.13800 -26.40800 -37.44700 1.000 52.78356 31 LYS D O 1
ATOM 2863 N N . VAL D 1 23 ? 24.38300 -28.52200 -36.62400 1.000 54.00730 32 VAL D N 1
ATOM 2864 C CA . VAL D 1 23 ? 24.12500 -28.15300 -35.26200 1.000 52.89448 32 VAL D CA 1
ATOM 2865 C C . VAL D 1 23 ? 25.37300 -28.42900 -34.46300 1.000 54.07886 32 VAL D C 1
ATOM 2866 O O . VAL D 1 23 ? 25.90000 -29.54100 -34.50900 1.000 56.00906 32 VAL D O 1
ATOM 2870 N N . PHE D 1 24 ? 25.82800 -27.42000 -33.71600 1.000 52.15687 33 PHE D N 1
ATOM 2871 C CA . PHE D 1 24 ? 26.94700 -27.58000 -32.79600 1.000 55.05373 33 PHE D CA 1
ATOM 2872 C C . PHE D 1 24 ? 26.50300 -27.45500 -31.35000 1.000 55.58417 33 PHE D C 1
ATOM 2873 O O . PHE D 1 24 ? 25.47100 -26.87200 -31.06100 1.000 51.62068 33 PHE D O 1
ATOM 2881 N N . LYS D 1 25 ? 27.33300 -27.99100 -30.44900 1.000 60.68245 34 LYS D N 1
ATOM 2882 C CA . LYS D 1 25 ? 27.09200 -27.88200 -29.01900 1.000 62.81355 34 LYS D CA 1
ATOM 2883 C C . LYS D 1 25 ? 28.33700 -27.44400 -28.32900 1.000 64.56525 34 LYS D C 1
ATOM 2884 O O . LYS D 1 25 ? 29.39700 -27.92700 -28.63000 1.000 67.93328 34 LYS D O 1
ATOM 2890 N N . LYS D 1 26 ? 28.19400 -26.50700 -27.39400 1.000 65.29573 35 LYS D N 1
ATOM 2891 C CA . LYS D 1 26 ? 29.32700 -25.93700 -26.66800 1.000 68.33749 35 LYS D CA 1
ATOM 2892 C C . LYS D 1 26 ? 29.78300 -26.92200 -25.66100 1.000 72.43022 35 LYS D C 1
ATOM 2893 O O . LYS D 1 26 ? 28.96800 -27.55900 -25.04100 1.000 71.97797 35 LYS D O 1
ATOM 2899 N N . THR D 1 27 ? 31.10500 -27.02500 -25.49500 1.000 77.67483 36 THR D N 1
ATOM 2900 C CA . THR D 1 27 ? 31.75300 -27.95900 -24.57100 1.000 82.98359 36 THR D CA 1
ATOM 2901 C C . THR D 1 27 ? 32.31300 -27.22700 -23.36200 1.000 87.27741 36 THR D C 1
ATOM 2902 O O . THR D 1 27 ? 32.38200 -25.98700 -23.36600 1.000 83.00052 36 THR D O 1
ATOM 2906 N N . GLU D 1 28 ? 32.77300 -27.99600 -22.36200 1.000 95.06476 37 GLU D N 1
ATOM 2907 C CA . GLU D 1 28 ? 33.46300 -27.42400 -21.20300 1.000 100.45657 37 GLU D CA 1
ATOM 2908 C C . GLU D 1 28 ? 34.71100 -26.62500 -21.58900 1.000 99.66609 37 GLU D C 1
ATOM 2909 O O . GLU D 1 28 ? 35.03300 -25.64200 -20.94600 1.000 97.56868 37 GLU D O 1
ATOM 2915 N N . GLU D 1 29 ? 35.37700 -27.02800 -22.68200 1.000 100.76337 38 GLU D N 1
ATOM 2916 C CA . GLU D 1 29 ? 36.58400 -26.35300 -23.16600 1.000 102.96927 38 GLU D CA 1
ATOM 2917 C C . GLU D 1 29 ? 36.26900 -25.07500 -23.91100 1.000 99.16758 38 GLU D C 1
ATOM 2918 O O . GLU D 1 29 ? 37.18000 -24.46600 -24.47000 1.000 99.62233 38 GLU D O 1
ATOM 2924 N N . GLN D 1 30 ? 34.98500 -24.68300 -23.94400 1.000 94.37526 39 GLN D N 1
ATOM 2925 C CA . GLN D 1 30 ? 34.55400 -23.44200 -24.59000 1.000 90.93239 39 GLN D CA 1
ATOM 2926 C C . GLN D 1 30 ? 34.70200 -23.47100 -26.10900 1.000 87.20188 39 GLN D C 1
ATOM 2927 O O . GLN D 1 30 ? 35.02100 -22.46000 -26.70800 1.000 87.62247 39 GLN D O 1
ATOM 2933 N N . THR D 1 31 ? 34.47200 -24.63600 -26.72200 1.000 84.08233 40 THR D N 1
ATOM 2934 C CA . THR D 1 31 ? 34.57400 -24.79900 -28.16300 1.000 78.92750 40 THR D CA 1
ATOM 2935 C C . THR D 1 31 ? 33.30700 -25.39200 -28.66200 1.000 74.32250 40 THR D C 1
ATOM 2936 O O . THR D 1 31 ? 32.56200 -25.99300 -27.90700 1.000 72.32841 40 THR D O 1
ATOM 2940 N N . TRP D 1 32 ? 33.07000 -25.23900 -29.96500 1.000 72.43819 41 TRP D N 1
ATOM 2941 C CA . TRP D 1 32 ? 31.89500 -25.81000 -30.61900 1.000 69.23764 41 TRP D CA 1
ATOM 2942 C C . TRP D 1 32 ? 32.20500 -27.20000 -31.15200 1.000 70.16378 41 TRP D C 1
ATOM 2943 O O . TRP D 1 32 ? 33.04800 -27.34800 -31.98800 1.000 71.24281 41 TRP D O 1
ATOM 2954 N N . GLU D 1 33 ? 31.48800 -28.21400 -30.67900 1.000 70.55976 42 GLU D N 1
ATOM 2955 C CA . GLU D 1 33 ? 31.62800 -29.56100 -31.21900 1.000 74.05905 42 GLU D CA 1
ATOM 2956 C C . GLU D 1 33 ? 30.40100 -29.89600 -32.07900 1.000 70.42189 42 GLU D C 1
ATOM 2957 O O . GLU D 1 33 ? 29.26600 -29.62100 -31.68400 1.000 69.50424 42 GLU D O 1
ATOM 2963 N N . LEU D 1 34 ? 30.62900 -30.45600 -33.27000 1.000 68.89031 43 LEU D N 1
ATOM 2964 C CA . LEU D 1 34 ? 29.54400 -30.81200 -34.18800 1.000 66.33492 43 LEU D CA 1
ATOM 2965 C C . LEU D 1 34 ? 28.62400 -31.86300 -33.54700 1.000 66.95179 43 LEU D C 1
ATOM 2966 O O . LEU D 1 34 ? 29.06700 -32.85900 -33.12900 1.000 68.67080 43 LEU D O 1
ATOM 2971 N N . PHE D 1 35 ? 27.32000 -31.59600 -33.51900 1.000 64.95181 44 PHE D N 1
ATOM 2972 C CA . PHE D 1 35 ? 26.34700 -32.40600 -32.80500 1.000 64.67361 44 PHE D CA 1
ATOM 2973 C C . PHE D 1 35 ? 25.36800 -33.15200 -33.74900 1.000 63.21821 44 PHE D C 1
ATOM 2974 O O . PHE D 1 35 ? 24.90300 -34.21600 -33.44600 1.000 64.48320 44 PHE D O 1
ATOM 2982 N N . ALA D 1 36 ? 25.05400 -32.53600 -34.89500 1.000 60.32245 45 ALA D N 1
ATOM 2983 C CA . ALA D 1 36 ? 24.05800 -33.03400 -35.86000 1.000 59.18910 45 ALA D CA 1
ATOM 2984 C C . ALA D 1 36 ? 24.18200 -32.27000 -37.14700 1.000 56.48986 45 ALA D C 1
ATOM 2985 O O . ALA D 1 36 ? 24.77600 -31.19800 -37.18000 1.000 55.34700 45 ALA D O 1
ATOM 2987 N N . ALA D 1 37 ? 23.61200 -32.80800 -38.22800 1.000 56.69190 46 ALA D N 1
ATOM 2988 C CA . ALA D 1 37 ? 23.73600 -32.22900 -39.55300 1.000 55.25367 46 ALA D CA 1
ATOM 2989 C C . ALA D 1 37 ? 22.69700 -32.77000 -40.48300 1.000 56.69979 46 ALA D C 1
ATOM 2990 O O . ALA D 1 37 ? 22.27000 -33.89900 -40.32600 1.000 58.41246 46 ALA D O 1
ATOM 2992 N N . GLY D 1 38 ? 22.28500 -31.96400 -41.46300 1.000 56.30952 47 GLY D N 1
ATOM 2993 C CA . GLY D 1 38 ? 21.36600 -32.41500 -42.47900 1.000 58.56557 47 GLY D CA 1
ATOM 2994 C C . GLY D 1 38 ? 21.23300 -31.43800 -43.62900 1.000 58.81002 47 GLY D C 1
ATOM 2995 O O . GLY D 1 38 ? 21.92700 -30.44000 -43.70600 1.000 57.47447 47 GLY D O 1
ATOM 2996 N N . LYS D 1 39 ? 20.32400 -31.76400 -44.54600 1.000 61.35480 48 LYS D N 1
ATOM 2997 C CA . LYS D 1 39 ? 19.96800 -30.90400 -45.64900 1.000 61.05114 48 LYS D CA 1
ATOM 2998 C C . LYS D 1 39 ? 18.47200 -30.77800 -45.67200 1.000 56.83441 48 LYS D C 1
ATOM 2999 O O . LYS D 1 39 ? 17.78100 -31.78500 -45.55400 1.000 58.15720 48 LYS D O 1
ATOM 3005 N N . THR D 1 40 ? 17.95800 -29.55600 -45.83200 1.000 50.14597 49 THR D N 1
ATOM 3006 C CA . THR D 1 40 ? 16.51400 -29.38000 -45.88800 1.000 47.86552 49 THR D CA 1
ATOM 3007 C C . THR D 1 40 ? 15.91300 -30.15200 -47.05500 1.000 49.11116 49 THR D C 1
ATOM 3008 O O . THR D 1 40 ? 16.46400 -30.17300 -48.14500 1.000 49.11517 49 THR D O 1
ATOM 3012 N N . ASN D 1 41 ? 14.78800 -30.81100 -46.78500 1.000 50.00998 50 ASN D N 1
ATOM 3013 C CA . ASN D 1 41 ? 14.00400 -31.51900 -47.78400 1.000 52.63940 50 ASN D CA 1
ATOM 3014 C C . ASN D 1 41 ? 13.11600 -30.54500 -48.61700 1.000 52.24545 50 ASN D C 1
ATOM 3015 O O . ASN D 1 41 ? 13.25100 -29.33700 -48.51700 1.000 49.73634 50 ASN D O 1
ATOM 3020 N N . ASP D 1 42 ? 12.20700 -31.11500 -49.41300 1.000 56.35220 51 ASP D N 1
ATOM 3021 C CA . ASP D 1 42 ? 11.24300 -30.40400 -50.25600 1.000 56.02599 51 ASP D CA 1
ATOM 3022 C C . ASP D 1 42 ? 10.35600 -29.40200 -49.53100 1.000 53.34060 51 ASP D C 1
ATOM 3023 O O . ASP D 1 42 ? 9.84300 -28.52300 -50.17300 1.000 53.26247 51 ASP D O 1
ATOM 3028 N N . ASN D 1 43 ? 10.17900 -29.56700 -48.21500 1.000 53.28728 52 ASN D N 1
ATOM 3029 C CA . ASN D 1 43 ? 9.43700 -28.64600 -47.35500 1.000 52.36322 52 ASN D CA 1
ATOM 3030 C C . ASN D 1 43 ? 10.29100 -27.73800 -46.53800 1.000 48.91183 52 ASN D C 1
ATOM 3031 O O . ASN D 1 43 ? 9.79000 -27.08000 -45.62700 1.000 48.31621 52 ASN D O 1
ATOM 3036 N N . GLY D 1 44 ? 11.58900 -27.70300 -46.83300 1.000 47.64723 53 GLY D N 1
ATOM 3037 C CA . GLY D 1 44 ? 12.50500 -26.87000 -46.09600 1.000 45.22323 53 GLY D CA 1
ATOM 3038 C C . GLY D 1 44 ? 12.68600 -27.30600 -44.65100 1.000 44.45365 53 GLY D C 1
ATOM 3039 O O . GLY D 1 44 ? 13.08300 -26.54000 -43.83400 1.000 41.42188 53 GLY D O 1
ATOM 3040 N N . GLU D 1 45 ? 12.40800 -28.57200 -44.35800 1.000 48.83644 54 GLU D N 1
ATOM 3041 C CA . GLU D 1 45 ? 12.50300 -29.12000 -43.01300 1.000 50.52000 54 GLU D CA 1
ATOM 3042 C C . GLU D 1 45 ? 13.60200 -30.14900 -42.93800 1.000 52.91050 54 GLU D C 1
ATOM 3043 O O . GLU D 1 45 ? 13.90200 -30.84600 -43.90300 1.000 53.46718 54 GLU D O 1
ATOM 3049 N N . ILE D 1 46 ? 14.25800 -30.18300 -41.79900 1.000 54.20521 55 ILE D N 1
ATOM 3050 C CA . ILE D 1 46 ? 14.99100 -31.36700 -41.38900 1.000 60.08780 55 ILE D CA 1
ATOM 3051 C C . ILE D 1 46 ? 14.29700 -31.78900 -40.11700 1.000 63.59816 55 ILE D C 1
ATOM 3052 O O . ILE D 1 46 ? 13.99400 -30.95600 -39.20500 1.000 65.12499 55 ILE D O 1
ATOM 3057 N N . HIS D 1 47 ? 14.08200 -33.08800 -40.04000 1.000 70.17677 56 HIS D N 1
ATOM 3058 C CA . HIS D 1 47 ? 13.11900 -33.74300 -39.15400 1.000 76.68865 56 HIS D CA 1
ATOM 3059 C C . HIS D 1 47 ? 13.86500 -34.43000 -37.94900 1.000 77.79829 56 HIS D C 1
ATOM 3060 O O . HIS D 1 47 ? 13.95100 -33.83600 -36.79600 1.000 74.25399 56 HIS D O 1
ATOM 3067 N N . GLU D 1 48 ? 14.41900 -35.62400 -38.24200 1.000 77.78878 57 GLU D N 1
ATOM 3068 C CA . GLU D 1 48 ? 15.22600 -36.43100 -37.34700 1.000 79.86546 57 GLU D CA 1
ATOM 3069 C C . GLU D 1 48 ? 16.66200 -35.88000 -37.21600 1.000 75.05355 57 GLU D C 1
ATOM 3070 O O . GLU D 1 48 ? 17.63900 -36.50800 -37.57100 1.000 76.04294 57 GLU D O 1
ATOM 3076 N N . LEU D 1 49 ? 16.76900 -34.66600 -36.69500 1.000 70.30250 58 LEU D N 1
ATOM 3077 C CA . LEU D 1 49 ? 18.03900 -33.99400 -36.51700 1.000 68.91381 58 LEU D CA 1
ATOM 3078 C C . LEU D 1 49 ? 18.75000 -34.55900 -35.28400 1.000 69.27495 58 LEU D C 1
ATOM 3079 O O . LEU D 1 49 ? 19.94300 -34.82200 -35.31200 1.000 68.90102 58 LEU D O 1
ATOM 3084 N N . THR D 1 50 ? 17.98200 -34.73300 -34.20900 1.000 69.27799 59 THR D N 1
ATOM 3085 C CA . THR D 1 50 ? 18.44200 -35.41700 -33.00400 1.000 72.59984 59 THR D CA 1
ATOM 3086 C C . THR D 1 50 ? 17.24300 -36.10900 -32.33500 1.000 72.67354 59 THR D C 1
ATOM 3087 O O . THR D 1 50 ? 16.20500 -36.29200 -32.95800 1.000 73.40507 59 THR D O 1
ATOM 3091 N N . THR D 1 51 ? 17.41800 -36.50600 -31.07200 1.000 72.84114 60 THR D N 1
ATOM 3092 C CA . THR D 1 51 ? 16.45600 -37.32800 -30.32100 1.000 73.92997 60 THR D CA 1
ATOM 3093 C C . THR D 1 51 ? 16.42200 -36.82900 -28.86500 1.000 72.35462 60 THR D C 1
ATOM 3094 O O . THR D 1 51 ? 17.39900 -36.29300 -28.36500 1.000 71.40342 60 THR D O 1
ATOM 3098 N N . ASP D 1 52 ? 15.30000 -37.02200 -28.17500 1.000 71.89300 61 ASP D N 1
ATOM 3099 C CA . ASP D 1 52 ? 15.19800 -36.59900 -26.76300 1.000 71.23034 61 ASP D CA 1
ATOM 3100 C C . ASP D 1 52 ? 16.36800 -37.15600 -25.94200 1.000 74.95878 61 ASP D C 1
ATOM 3101 O O . ASP D 1 52 ? 16.93000 -36.44300 -25.12400 1.000 75.21005 61 ASP D O 1
ATOM 3106 N N . ASP D 1 53 ? 16.77900 -38.40700 -26.20400 1.000 80.01745 62 ASP D N 1
ATOM 3107 C CA . ASP D 1 53 ? 17.92300 -39.04000 -25.53300 1.000 84.42777 62 ASP D CA 1
ATOM 3108 C C . ASP D 1 53 ? 19.28200 -38.37200 -25.71800 1.000 83.60530 62 ASP D C 1
ATOM 3109 O O . ASP D 1 53 ? 19.99500 -38.18300 -24.76800 1.000 85.00032 62 ASP D O 1
ATOM 3114 N N . LYS D 1 54 ? 19.63500 -38.01800 -26.95100 1.000 82.47706 63 LYS D N 1
ATOM 3115 C CA . LYS D 1 54 ? 20.91100 -37.37500 -27.25200 1.000 82.16717 63 LYS D CA 1
ATOM 3116 C C . LYS D 1 54 ? 20.96500 -35.86700 -26.92900 1.000 77.51451 63 LYS D C 1
ATOM 3117 O O . LYS D 1 54 ? 22.05100 -35.29100 -26.82000 1.000 76.37863 63 LYS D O 1
ATOM 3123 N N . PHE D 1 55 ? 19.79500 -35.23400 -26.80900 1.000 74.22446 64 PHE D N 1
ATOM 3124 C CA . PHE D 1 55 ? 19.64300 -33.74800 -26.78600 1.000 70.52621 64 PHE D CA 1
ATOM 3125 C C . PHE D 1 55 ? 19.39600 -33.21600 -25.36800 1.000 70.87882 64 PHE D C 1
ATOM 3126 O O . PHE D 1 55 ? 18.23400 -33.01600 -24.92500 1.000 68.27306 64 PHE D O 1
ATOM 3134 N N . GLY D 1 56 ? 20.49600 -32.95200 -24.65800 1.000 72.43569 65 GLY D N 1
ATOM 3135 C CA . GLY D 1 56 ? 20.40200 -32.54100 -23.28300 1.000 74.57132 65 GLY D CA 1
ATOM 3136 C C . GLY D 1 56 ? 20.50700 -31.04600 -23.13600 1.000 72.59613 65 GLY D C 1
ATOM 3137 O O . GLY D 1 56 ? 20.49700 -30.31500 -24.11500 1.000 69.15627 65 GLY D O 1
ATOM 3138 N N . GLU D 1 57 ? 20.69600 -30.61900 -21.88600 1.000 74.74977 66 GLU D N 1
ATOM 3139 C CA . GLU D 1 57 ? 20.92300 -29.24600 -21.55200 1.000 74.30226 66 GLU D CA 1
ATOM 3140 C C . GLU D 1 57 ? 22.21100 -28.79000 -22.20400 1.000 74.67101 66 GLU D C 1
ATOM 3141 O O . GLU D 1 57 ? 23.16300 -29.56400 -22.31700 1.000 76.88889 66 GLU D O 1
ATOM 3147 N N . GLY D 1 58 ? 22.23100 -27.51900 -22.61900 1.000 69.64196 67 GLY D N 1
ATOM 3148 C CA . GLY D 1 58 ? 23.44800 -26.92100 -23.08900 1.000 67.52462 67 GLY D CA 1
ATOM 3149 C C . GLY D 1 58 ? 23.17100 -25.77400 -24.00000 1.000 62.28466 67 GLY D C 1
ATOM 3150 O O . GLY D 1 58 ? 22.01500 -25.41000 -24.26400 1.000 59.02889 67 GLY D O 1
ATOM 3151 N N . LEU D 1 59 ? 24.27900 -25.24100 -24.53300 1.000 60.66567 68 LEU D N 1
ATOM 3152 C CA . LEU D 1 59 ? 24.32400 -24.16300 -25.48500 1.000 56.64000 68 LEU D CA 1
ATOM 3153 C C . LEU D 1 59 ? 24.56100 -24.73400 -26.88500 1.000 55.46525 68 LEU D C 1
ATOM 3154 O O . LEU D 1 59 ? 25.56900 -25.41700 -27.13400 1.000 54.91131 68 LEU D O 1
ATOM 3159 N N . TYR D 1 60 ? 23.61500 -24.46600 -27.79400 1.000 53.08081 69 TYR D N 1
ATOM 3160 C CA . TYR D 1 60 ? 23.61300 -25.02700 -29.16400 1.000 52.54282 69 TYR D CA 1
ATOM 3161 C C . TYR D 1 60 ? 23.67800 -23.90100 -30.19200 1.000 51.18367 69 TYR D C 1
ATOM 3162 O O . TYR D 1 60 ? 23.17000 -22.79500 -29.92400 1.000 50.19898 69 TYR D O 1
ATOM 3171 N N . LYS D 1 61 ? 24.23700 -24.21800 -31.35900 1.000 52.05960 70 LYS D N 1
ATOM 3172 C CA . LYS D 1 61 ? 24.31000 -23.31700 -32.48300 1.000 50.09758 70 LYS D CA 1
ATOM 3173 C C . LYS D 1 61 ? 23.83100 -24.08100 -33.69900 1.000 48.99358 70 LYS D C 1
ATOM 3174 O O . LYS D 1 61 ? 24.42800 -25.10000 -34.05100 1.000 50.69233 70 LYS D O 1
ATOM 3180 N N . VAL D 1 62 ? 22.76300 -23.57500 -34.31600 1.000 45.94773 71 VAL D N 1
ATOM 3181 C CA . VAL D 1 62 ? 22.23400 -24.09300 -35.56600 1.000 46.54225 71 VAL D CA 1
ATOM 3182 C C . VAL D 1 62 ? 22.69100 -23.18800 -36.70300 1.000 45.56743 71 VAL D C 1
ATOM 3183 O O . VAL D 1 62 ? 22.39700 -22.01100 -36.70400 1.000 43.83252 71 VAL D O 1
ATOM 3187 N N . GLU D 1 63 ? 23.45200 -23.74900 -37.65000 1.000 47.12337 72 GLU D N 1
ATOM 3188 C CA . GLU D 1 63 ? 24.06600 -22.97200 -38.72200 1.000 45.69853 72 GLU D CA 1
ATOM 3189 C C . GLU D 1 63 ? 23.51000 -23.36500 -40.07600 1.000 44.30871 72 GLU D C 1
ATOM 3190 O O . GLU D 1 63 ? 23.57000 -24.53600 -40.47100 1.000 46.45427 72 GLU D O 1
ATOM 3196 N N . PHE D 1 64 ? 22.96700 -22.37900 -40.79400 1.000 41.56241 73 PHE D N 1
ATOM 3197 C CA . PHE D 1 64 ? 22.46700 -22.57100 -42.13500 1.000 41.19342 73 PHE D CA 1
ATOM 3198 C C . PHE D 1 64 ? 23.48800 -22.08200 -43.13400 1.000 40.65997 73 PHE D C 1
ATOM 3199 O O . PHE D 1 64 ? 23.91400 -20.93700 -43.05500 1.000 38.73434 73 PHE D O 1
ATOM 3207 N N . ASP D 1 65 ? 23.84900 -22.92800 -44.10400 1.000 42.28095 74 ASP D N 1
ATOM 3208 C CA . ASP D 1 65 ? 24.80700 -22.52100 -45.13000 1.000 44.20752 74 ASP D CA 1
ATOM 3209 C C . ASP D 1 65 ? 24.09500 -21.76700 -46.27000 1.000 41.66264 74 ASP D C 1
ATOM 3210 O O . ASP D 1 65 ? 23.77400 -22.33000 -47.33800 1.000 43.97401 74 ASP D O 1
ATOM 3215 N N . THR D 1 66 ? 23.86100 -20.48600 -46.04200 1.000 39.01338 75 THR D N 1
ATOM 3216 C CA . THR D 1 66 ? 23.04700 -19.67800 -46.93800 1.000 38.76440 75 THR D CA 1
ATOM 3217 C C . THR D 1 66 ? 23.80700 -19.31600 -48.18800 1.000 40.10754 75 THR D C 1
ATOM 3218 O O . THR D 1 66 ? 23.22600 -19.26000 -49.25300 1.000 39.41762 75 THR D O 1
ATOM 3222 N N . ILE D 1 67 ? 25.13100 -19.11900 -48.06500 1.000 43.21693 76 ILE D N 1
ATOM 3223 C CA . ILE D 1 67 ? 25.92200 -18.72500 -49.23200 1.000 43.55512 76 ILE D CA 1
ATOM 3224 C C . ILE D 1 67 ? 25.90300 -19.78400 -50.35300 1.000 45.34910 76 ILE D C 1
ATOM 3225 O O . ILE D 1 67 ? 25.79000 -19.43600 -51.52000 1.000 46.31763 76 ILE D O 1
ATOM 3230 N N . SER D 1 68 ? 25.97500 -21.06400 -49.99300 1.000 46.50990 77 SER D N 1
ATOM 3231 C CA . SER D 1 68 ? 25.87700 -22.13200 -50.99100 1.000 49.44507 77 SER D CA 1
ATOM 3232 C C . SER D 1 68 ? 24.49300 -22.19300 -51.57800 1.000 48.22906 77 SER D C 1
ATOM 3233 O O . SER D 1 68 ? 24.33300 -22.44600 -52.76100 1.000 51.49953 77 SER D O 1
ATOM 3236 N N . TYR D 1 69 ? 23.47900 -21.99400 -50.74300 1.000 45.85949 78 TYR D N 1
ATOM 3237 C CA . TYR D 1 69 ? 22.06900 -22.06500 -51.18900 1.000 45.05014 78 TYR D CA 1
ATOM 3238 C C . TYR D 1 69 ? 21.90300 -21.06500 -52.33200 1.000 45.00072 78 TYR D C 1
ATOM 3239 O O . TYR D 1 69 ? 21.49200 -21.49900 -53.44100 1.000 48.00040 78 TYR D O 1
ATOM 3248 N N . TRP D 1 70 ? 22.27800 -19.80400 -52.08700 1.000 42.55941 79 TRP D N 1
ATOM 3249 C CA . TRP D 1 70 ? 22.06800 -18.74600 -53.03700 1.000 43.06309 79 TRP D CA 1
ATOM 3250 C C . TRP D 1 70 ? 22.96600 -18.89500 -54.28100 1.000 45.23146 79 TRP D C 1
ATOM 3251 O O . TRP D 1 70 ? 22.49800 -18.75300 -55.40700 1.000 44.46742 79 TRP D O 1
ATOM 3262 N N . LYS D 1 71 ? 24.25900 -19.13600 -54.05700 1.000 46.63117 80 LYS D N 1
ATOM 3263 C CA . LYS D 1 71 ? 25.19300 -19.27900 -55.16100 1.000 49.50356 80 LYS D CA 1
ATOM 3264 C C . LYS D 1 71 ? 24.71600 -20.33100 -56.18600 1.000 51.41258 80 LYS D C 1
ATOM 3265 O O . LYS D 1 71 ? 24.77500 -20.10100 -57.40300 1.000 52.07938 80 LYS D O 1
ATOM 3271 N N . ALA D 1 72 ? 24.19500 -21.45200 -55.68300 1.000 50.51340 81 ALA D N 1
ATOM 3272 C CA . ALA D 1 72 ? 23.61000 -22.50200 -56.50900 1.000 52.00208 81 ALA D CA 1
ATOM 3273 C C . ALA D 1 72 ? 22.40200 -22.04400 -57.32000 1.000 51.64771 81 ALA D C 1
ATOM 3274 O O . ALA D 1 72 ? 22.07700 -22.67900 -58.27700 1.000 57.94918 81 ALA D O 1
ATOM 3276 N N . LEU D 1 73 ? 21.74000 -20.96300 -56.92200 1.000 48.47283 82 LEU D N 1
ATOM 3277 C CA . LEU D 1 73 ? 20.65700 -20.36800 -57.68400 1.000 47.26710 82 LEU D CA 1
ATOM 3278 C C . LEU D 1 73 ? 21.11200 -19.16200 -58.46700 1.000 46.65927 82 LEU D C 1
ATOM 3279 O O . LEU D 1 73 ? 20.29300 -18.33300 -58.91400 1.000 46.26693 82 LEU D O 1
ATOM 3284 N N . GLY D 1 74 ? 22.41700 -18.95500 -58.52300 1.000 47.14073 83 GLY D N 1
ATOM 3285 C CA . GLY D 1 74 ? 22.94500 -17.85300 -59.34000 1.000 48.09896 83 GLY D CA 1
ATOM 3286 C C . GLY D 1 74 ? 22.93900 -16.52700 -58.62600 1.000 46.59923 83 GLY D C 1
ATOM 3287 O O . GLY D 1 74 ? 23.07800 -15.50100 -59.29700 1.000 48.09413 83 GLY D O 1
ATOM 3288 N N . VAL D 1 75 ? 22.79600 -16.54500 -57.30700 1.000 45.36144 84 VAL D N 1
ATOM 3289 C CA . VAL D 1 75 ? 22.70700 -15.26900 -56.55100 1.000 44.04741 84 VAL D CA 1
ATOM 3290 C C . VAL D 1 75 ? 23.98300 -15.09200 -55.74000 1.000 44.12083 84 VAL D C 1
ATOM 3291 O O . VAL D 1 75 ? 24.44600 -16.07300 -55.17900 1.000 47.28463 84 VAL D O 1
ATOM 3295 N N . SER D 1 76 ? 24.55200 -13.89200 -55.75200 1.000 45.53449 85 SER D N 1
ATOM 3296 C CA . SER D 1 76 ? 25.72200 -13.60000 -54.89500 1.000 44.75975 85 SER D CA 1
ATOM 3297 C C . SER D 1 76 ? 25.19500 -12.96600 -53.61300 1.000 42.03719 85 SER D C 1
ATOM 3298 O O . SER D 1 76 ? 24.84400 -11.78400 -53.63700 1.000 42.40243 85 SER D O 1
ATOM 3301 N N . PRO D 1 77 ? 25.13500 -13.70800 -52.49300 1.000 40.49169 86 PRO D N 1
ATOM 3302 C CA . PRO D 1 77 ? 24.54800 -13.18200 -51.28100 1.000 38.96410 86 PRO D CA 1
ATOM 3303 C C . PRO D 1 77 ? 25.48700 -12.39000 -50.37000 1.000 38.76892 86 PRO D C 1
ATOM 3304 O O . PRO D 1 77 ? 26.64800 -12.28700 -50.66200 1.000 41.08094 86 PRO D O 1
ATOM 3308 N N . PHE D 1 78 ? 24.94100 -11.84200 -49.29200 1.000 40.38839 87 PHE D N 1
ATOM 3309 C CA . PHE D 1 78 ? 25.75000 -11.02700 -48.35600 1.000 39.83638 87 PHE D CA 1
ATOM 3310 C C . PHE D 1 78 ? 26.34700 -11.88400 -47.24900 1.000 40.28179 87 PHE D C 1
ATOM 3311 O O . PHE D 1 78 ? 27.55300 -11.77100 -47.00700 1.000 42.84237 87 PHE D O 1
ATOM 3319 N N . HIS D 1 79 ? 25.53400 -12.71800 -46.61200 1.000 39.73542 88 HIS D N 1
ATOM 3320 C CA . HIS D 1 79 ? 26.01000 -13.44600 -45.44500 1.000 41.51966 88 HIS D CA 1
ATOM 3321 C C . HIS D 1 79 ? 26.80400 -14.65700 -45.86600 1.000 42.55665 88 HIS D C 1
ATOM 3322 O O . HIS D 1 79 ? 26.40800 -15.30500 -46.81200 1.000 43.86648 88 HIS D O 1
ATOM 3329 N N . GLU D 1 80 ? 27.88900 -14.98300 -45.14300 1.000 43.87340 89 GLU D N 1
ATOM 3330 C CA . GLU D 1 80 ? 28.55400 -16.27400 -45.30900 1.000 46.76386 89 GLU D CA 1
ATOM 3331 C C . GLU D 1 80 ? 27.66300 -17.40100 -44.90300 1.000 45.63914 89 GLU D C 1
ATOM 3332 O O . GLU D 1 80 ? 27.62000 -18.43800 -45.54400 1.000 46.28933 89 GLU D O 1
ATOM 3338 N N . TYR D 1 81 ? 26.99500 -17.21400 -43.76700 1.000 44.91872 90 TYR D N 1
ATOM 3339 C CA . TYR D 1 81 ? 26.02700 -18.18600 -43.20300 1.000 44.73294 90 TYR D CA 1
ATOM 3340 C C . TYR D 1 81 ? 25.12200 -17.46000 -42.21600 1.000 43.79649 90 TYR D C 1
ATOM 3341 O O . TYR D 1 81 ? 25.30200 -16.27900 -42.05400 1.000 45.66466 90 TYR D O 1
ATOM 3350 N N . ALA D 1 82 ? 24.15800 -18.16600 -41.63400 1.000 44.78557 91 ALA D N 1
ATOM 3351 C CA . ALA D 1 82 ? 23.27500 -17.62800 -40.63000 1.000 44.29005 91 ALA D CA 1
ATOM 3352 C C . ALA D 1 82 ? 23.24600 -18.63100 -39.44700 1.000 47.38264 91 ALA D C 1
ATOM 3353 O O . ALA D 1 82 ? 22.93700 -19.78200 -39.62400 1.000 48.61304 91 ALA D O 1
ATOM 3355 N N . ASP D 1 83 ? 23.62100 -18.15000 -38.26300 1.000 50.11108 92 ASP D N 1
ATOM 3356 C CA . ASP D 1 83 ? 23.71300 -18.89100 -36.99400 1.000 49.11432 92 ASP D CA 1
ATOM 3357 C C . ASP D 1 83 ? 22.51100 -18.56300 -36.15200 1.000 45.71537 92 ASP D C 1
ATOM 3358 O O . ASP D 1 83 ? 22.04900 -17.43300 -36.11900 1.000 44.30295 92 ASP D O 1
ATOM 3363 N N . VAL D 1 84 ? 22.05400 -19.54000 -35.38400 1.000 45.40871 93 VAL D N 1
ATOM 3364 C CA . VAL D 1 84 ? 21.11400 -19.28700 -34.30400 1.000 42.14872 93 VAL D CA 1
ATOM 3365 C C . VAL D 1 84 ? 21.70700 -19.97300 -33.09100 1.000 42.21832 93 VAL D C 1
ATOM 3366 O O . VAL D 1 84 ? 21.89900 -21.16200 -33.09500 1.000 42.76459 93 VAL D O 1
ATOM 3370 N N . VAL D 1 85 ? 22.01700 -19.18500 -32.06700 1.000 40.91401 94 VAL D N 1
ATOM 3371 C CA . VAL D 1 85 ? 22.58700 -19.67800 -30.83800 1.000 42.43758 94 VAL D CA 1
ATOM 3372 C C . VAL D 1 85 ? 21.63500 -19.49200 -29.66000 1.000 41.95328 94 VAL D C 1
ATOM 3373 O O . VAL D 1 85 ? 21.11400 -18.42200 -29.42100 1.000 39.02808 94 VAL D O 1
ATOM 3377 N N . PHE D 1 86 ? 21.45600 -20.55500 -28.87500 1.000 44.89872 95 PHE D N 1
ATOM 3378 C CA . PHE D 1 86 ? 20.51900 -20.53700 -27.77000 1.000 46.28759 95 PHE D CA 1
ATOM 3379 C C . PHE D 1 86 ? 20.83700 -21.62600 -26.78200 1.000 48.53226 95 PHE D C 1
ATOM 3380 O O . PHE D 1 86 ? 21.42200 -22.63100 -27.15700 1.000 48.54147 95 PHE D O 1
ATOM 3388 N N . THR D 1 87 ? 20.42500 -21.40000 -25.52700 1.000 50.17894 96 THR D N 1
ATOM 3389 C CA . THR D 1 87 ? 20.51200 -22.38600 -24.46300 1.000 53.51457 96 THR D CA 1
ATOM 3390 C C . THR D 1 87 ? 19.23300 -23.18900 -24.51100 1.000 53.81083 96 THR D C 1
ATOM 3391 O O . THR D 1 87 ? 18.18900 -22.63000 -24.70600 1.000 52.39699 96 THR D O 1
ATOM 3395 N N . ALA D 1 88 ? 19.34000 -24.50800 -24.35300 1.000 56.58224 97 ALA D N 1
ATOM 3396 C CA . ALA D 1 88 ? 18.21300 -25.41900 -24.47400 1.000 57.43170 97 ALA D CA 1
ATOM 3397 C C . ALA D 1 88 ? 18.15600 -26.35900 -23.30000 1.000 62.39361 97 ALA D C 1
ATOM 3398 O O . ALA D 1 88 ? 19.18900 -26.83800 -22.79600 1.000 64.60118 97 ALA D O 1
ATOM 3400 N N . ASN D 1 89 ? 16.92000 -26.66600 -22.89100 1.000 64.24651 98 ASN D N 1
ATOM 3401 C CA . ASN D 1 89 ? 16.57700 -27.69200 -21.90100 1.000 68.17346 98 ASN D CA 1
ATOM 3402 C C . ASN D 1 89 ? 17.18400 -27.46000 -20.50900 1.000 70.56631 98 ASN D C 1
ATOM 3403 O O . ASN D 1 89 ? 17.69400 -28.38100 -19.88300 1.000 74.08407 98 ASN D O 1
ATOM 3408 N N . ASP D 1 90 ? 17.12500 -26.21000 -20.04300 1.000 68.56059 99 ASP D N 1
ATOM 3409 C CA . ASP D 1 90 ? 17.70500 -25.82500 -18.74700 1.000 69.57345 99 ASP D CA 1
ATOM 3410 C C . ASP D 1 90 ? 16.64700 -25.52000 -17.65900 1.000 69.13418 99 ASP D C 1
ATOM 3411 O O . ASP D 1 90 ? 16.96800 -25.34500 -16.51200 1.000 70.96409 99 ASP D O 1
ATOM 3416 N N . ALA D 1 91 ? 15.38000 -25.48700 -18.05500 1.000 66.32044 100 ALA D N 1
ATOM 3417 C CA . ALA D 1 91 ? 14.24800 -25.10400 -17.23000 1.000 65.43523 100 ALA D CA 1
ATOM 3418 C C . ALA D 1 91 ? 13.12000 -26.09900 -17.53500 1.000 64.54606 100 ALA D C 1
ATOM 3419 O O . ALA D 1 91 ? 11.92500 -25.69500 -17.74400 1.000 63.30246 100 ALA D O 1
ATOM 3421 N N . GLY D 1 92 ? 13.48900 -27.38000 -17.66600 1.000 64.02627 101 GLY D N 1
ATOM 3422 C CA . GLY D 1 92 ? 12.55000 -28.37800 -18.12600 1.000 64.45338 101 GLY D CA 1
ATOM 3423 C C . GLY D 1 92 ? 12.55600 -28.60600 -19.64900 1.000 61.47048 101 GLY D C 1
ATOM 3424 O O . GLY D 1 92 ? 12.94700 -27.75800 -20.46400 1.000 59.39892 101 GLY D O 1
ATOM 3425 N N . HIS D 1 93 ? 12.11500 -29.80700 -20.00700 1.000 62.62477 102 HIS D N 1
ATOM 3426 C CA . HIS D 1 93 ? 12.23100 -30.35700 -21.32800 1.000 60.61056 102 HIS D CA 1
ATOM 3427 C C . HIS D 1 93 ? 11.25700 -29.67500 -22.25000 1.000 57.69200 102 HIS D C 1
ATOM 3428 O O . HIS D 1 93 ? 10.07600 -29.65600 -22.01700 1.000 58.02319 102 HIS D O 1
ATOM 3435 N N . ARG D 1 94 ? 11.79200 -29.11200 -23.33700 1.000 55.83011 103 ARG D N 1
ATOM 3436 C CA . ARG D 1 94 ? 11.03300 -28.40100 -24.40900 1.000 53.34285 103 ARG D CA 1
ATOM 3437 C C . ARG D 1 94 ? 11.37500 -28.97800 -25.78400 1.000 51.83553 103 ARG D C 1
ATOM 3438 O O . ARG D 1 94 ? 12.36000 -29.70900 -25.90100 1.000 52.37750 103 ARG D O 1
ATOM 3446 N N . HIS D 1 95 ? 10.55400 -28.65600 -26.77900 1.000 51.57078 104 HIS D N 1
ATOM 3447 C CA . HIS D 1 95 ? 10.82600 -28.90200 -28.20200 1.000 50.27897 104 HIS D CA 1
ATOM 3448 C C . HIS D 1 95 ? 10.99700 -27.56800 -28.88000 1.000 46.73088 104 HIS D C 1
ATOM 3449 O O . HIS D 1 95 ? 10.33100 -26.61200 -28.55100 1.000 46.02506 104 HIS D O 1
ATOM 3456 N N . TYR D 1 96 ? 11.94500 -27.49900 -29.80600 1.000 45.00083 105 TYR D N 1
ATOM 3457 C CA . TYR D 1 96 ? 12.40900 -26.25200 -30.45600 1.000 41.50852 105 TYR D CA 1
ATOM 3458 C C . TYR D 1 96 ? 12.25500 -26.40400 -31.96900 1.000 41.06064 105 TYR D C 1
ATOM 3459 O O . TYR D 1 96 ? 12.69900 -27.41200 -32.52800 1.000 40.71212 105 TYR D O 1
ATOM 3468 N N . THR D 1 97 ? 11.59600 -25.43900 -32.59300 1.000 41.18215 106 THR D N 1
ATOM 3469 C CA . THR D 1 97 ? 11.61800 -25.28500 -34.02900 1.000 40.76982 106 THR D CA 1
ATOM 3470 C C . THR D 1 97 ? 12.31300 -23.95000 -34.29300 1.000 38.29399 106 THR D C 1
ATOM 3471 O O . THR D 1 97 ? 11.91500 -22.92700 -33.74400 1.000 37.04546 106 THR D O 1
ATOM 3475 N N . ILE D 1 98 ? 13.36200 -23.98600 -35.12000 1.000 37.65375 107 ILE D N 1
ATOM 3476 C CA . ILE D 1 98 ? 14.05200 -22.78900 -35.58600 1.000 36.70741 107 ILE D CA 1
ATOM 3477 C C . ILE D 1 98 ? 13.57800 -22.50800 -37.01400 1.000 36.32680 107 ILE D C 1
ATOM 3478 O O . ILE D 1 98 ? 13.82800 -23.29500 -37.92500 1.000 37.33385 107 ILE D O 1
ATOM 3483 N N . ALA D 1 99 ? 12.84300 -21.41100 -37.19500 1.000 34.50777 108 ALA D N 1
ATOM 3484 C CA . ALA D 1 99 ? 12.31500 -21.03400 -38.52700 1.000 33.14359 108 ALA D CA 1
ATOM 3485 C C . ALA D 1 99 ? 13.24300 -19.93000 -39.07700 1.000 31.74174 108 ALA D C 1
ATOM 3486 O O . ALA D 1 99 ? 13.62800 -19.01000 -38.36100 1.000 31.31274 108 ALA D O 1
ATOM 3488 N N . ALA D 1 100 ? 13.67900 -20.07700 -40.31800 1.000 30.53037 109 ALA D N 1
ATOM 3489 C CA . ALA D 1 100 ? 14.50900 -19.07000 -40.93300 1.000 29.24514 109 ALA D CA 1
ATOM 3490 C C . ALA D 1 100 ? 13.93400 -18.66500 -42.25800 1.000 28.63114 109 ALA D C 1
ATOM 3491 O O . ALA D 1 100 ? 13.52000 -19.49600 -43.03300 1.000 29.25787 109 ALA D O 1
ATOM 3493 N N . LEU D 1 101 ? 13.87300 -17.36300 -42.49800 1.000 28.90269 110 LEU D N 1
ATOM 3494 C CA . LEU D 1 101 ? 13.41100 -16.78900 -43.76100 1.000 28.81652 110 LEU D CA 1
ATOM 3495 C C . LEU D 1 101 ? 14.60000 -16.17300 -44.44300 1.000 28.74338 110 LEU D C 1
ATOM 3496 O O . LEU D 1 101 ? 15.27000 -15.31700 -43.87700 1.000 31.84905 110 LEU D O 1
ATOM 3501 N N . LEU D 1 102 ? 14.89400 -16.63600 -45.65400 1.000 29.02627 111 LEU D N 1
ATOM 3502 C CA . LEU D 1 102 ? 16.10200 -16.21300 -46.39100 1.000 29.92770 111 LEU D CA 1
ATOM 3503 C C . LEU D 1 102 ? 15.78200 -15.25300 -47.53400 1.000 30.32446 111 LEU D C 1
ATOM 3504 O O . LEU D 1 102 ? 14.87300 -15.46600 -48.32200 1.000 28.64377 111 LEU D O 1
ATOM 3509 N N . SER D 1 103 ? 16.52500 -14.14600 -47.56000 1.000 31.82109 112 SER D N 1
ATOM 3510 C CA . SER D 1 103 ? 16.65200 -13.26800 -48.71500 1.000 33.48250 112 SER D CA 1
ATOM 3511 C C . SER D 1 103 ? 18.14000 -13.07600 -48.96200 1.000 34.08116 112 SER D C 1
ATOM 3512 O O . SER D 1 103 ? 18.94200 -13.28200 -48.06600 1.000 36.61924 112 SER D O 1
ATOM 3515 N N . PRO D 1 104 ? 18.57700 -12.70500 -50.18400 1.000 33.65379 113 PRO D N 1
ATOM 3516 C CA . PRO D 1 104 ? 20.00300 -12.53900 -50.45600 1.000 33.66766 113 PRO D CA 1
ATOM 3517 C C . PRO D 1 104 ? 20.74900 -11.60800 -49.48500 1.000 33.29356 113 PRO D C 1
ATOM 3518 O O . PRO D 1 104 ? 21.88000 -11.89500 -49.15900 1.000 35.14693 113 PRO D O 1
ATOM 3522 N N . TYR D 1 105 ? 20.12300 -10.53400 -49.02700 1.000 32.31633 114 TYR D N 1
ATOM 3523 C CA . TYR D 1 105 ? 20.76100 -9.52400 -48.14800 1.000 32.04935 114 TYR D CA 1
ATOM 3524 C C . TYR D 1 105 ? 20.02900 -9.42500 -46.81100 1.000 31.20800 114 TYR D C 1
ATOM 3525 O O . TYR D 1 105 ? 20.20000 -8.41500 -46.09800 1.000 31.33256 114 TYR D O 1
ATOM 3534 N N . SER D 1 106 ? 19.22900 -10.42500 -46.46500 1.000 31.09271 115 SER D N 1
ATOM 3535 C CA . SER D 1 106 ? 18.47200 -10.36100 -45.24500 1.000 32.01886 115 SER D CA 1
ATOM 3536 C C . SER D 1 106 ? 18.16700 -11.70600 -44.74100 1.000 32.21120 115 SER D C 1
ATOM 3537 O O . SER D 1 106 ? 17.99500 -12.64400 -45.48200 1.000 32.44072 115 SER D O 1
ATOM 3540 N N . PHE D 1 107 ? 18.12400 -11.83200 -43.42400 1.000 34.03042 116 PHE D N 1
ATOM 3541 C CA . PHE D 1 107 ? 17.87900 -13.11500 -42.81600 1.000 35.00141 116 PHE D CA 1
ATOM 3542 C C . PHE D 1 107 ? 17.04900 -12.90000 -41.55600 1.000 32.46938 116 PHE D C 1
ATOM 3543 O O . PHE D 1 107 ? 17.23800 -11.96100 -40.77600 1.000 31.29958 116 PHE D O 1
ATOM 3551 N N . SER D 1 108 ? 16.07600 -13.76400 -41.37600 1.000 31.01421 117 SER D N 1
ATOM 3552 C CA . SER D 1 108 ? 15.17500 -13.60200 -40.28300 1.000 33.32315 117 SER D CA 1
ATOM 3553 C C . SER D 1 108 ? 15.03300 -14.92000 -39.59300 1.000 33.41205 117 SER D C 1
ATOM 3554 O O . SER D 1 108 ? 15.01700 -15.96400 -40.22000 1.000 32.14578 117 SER D O 1
ATOM 3557 N N . THR D 1 109 ? 15.00400 -14.89700 -38.26600 1.000 34.57130 118 THR D N 1
ATOM 3558 C CA . THR D 1 109 ? 14.84000 -16.13600 -37.56200 1.000 35.99764 118 THR D CA 1
ATOM 3559 C C . THR D 1 109 ? 13.89600 -16.04900 -36.39300 1.000 35.08156 118 THR D C 1
ATOM 3560 O O . THR D 1 109 ? 13.90400 -15.10200 -35.68200 1.000 34.51764 118 THR D O 1
ATOM 3564 N N . THR D 1 110 ? 13.09400 -17.08900 -36.22100 1.000 35.81230 119 THR D N 1
ATOM 3565 C CA . THR D 1 110 ? 12.11400 -17.18800 -35.15400 1.000 37.64451 119 THR D CA 1
ATOM 3566 C C . THR D 1 110 ? 12.20100 -18.53300 -34.50300 1.000 38.44583 119 THR D C 1
ATOM 3567 O O . THR D 1 110 ? 12.33700 -19.55100 -35.18700 1.000 42.12032 119 THR D O 1
ATOM 3571 N N . ALA D 1 111 ? 12.11300 -18.54900 -33.17200 1.000 39.42879 120 ALA D N 1
ATOM 3572 C CA . ALA D 1 111 ? 12.05300 -19.78900 -32.41800 1.000 39.99289 120 ALA D CA 1
ATOM 3573 C C . ALA D 1 111 ? 10.63100 -20.02800 -31.94300 1.000 41.34096 120 ALA D C 1
ATOM 3574 O O . ALA D 1 111 ? 9.99400 -19.12800 -31.38300 1.000 39.32730 120 ALA D O 1
ATOM 3576 N N . ILE D 1 112 ? 10.15200 -21.25700 -32.16300 1.000 44.09799 121 ILE D N 1
ATOM 3577 C CA . ILE D 1 112 ? 8.89100 -21.76400 -31.61100 1.000 47.02550 121 ILE D CA 1
ATOM 3578 C C . ILE D 1 112 ? 9.22800 -22.82600 -30.59400 1.000 46.42489 121 ILE D C 1
ATOM 3579 O O . ILE D 1 112 ? 9.88900 -23.78700 -30.90500 1.000 47.07289 121 ILE D O 1
ATOM 3584 N N . VAL D 1 113 ? 8.80000 -22.62800 -29.35600 1.000 46.84711 122 VAL D N 1
ATOM 3585 C CA . VAL D 1 113 ? 9.20400 -23.51300 -28.26000 1.000 48.16249 122 VAL D CA 1
ATOM 3586 C C . VAL D 1 113 ? 7.91900 -24.00800 -27.67800 1.000 47.65789 122 VAL D C 1
ATOM 3587 O O . VAL D 1 113 ? 7.03200 -23.19500 -27.35400 1.000 48.12232 122 VAL D O 1
ATOM 3591 N N . SER D 1 114 ? 7.79600 -25.33700 -27.59500 1.000 47.63867 123 SER D N 1
ATOM 3592 C CA . SER D 1 114 ? 6.59900 -26.01100 -27.04800 1.000 48.89933 123 SER D CA 1
A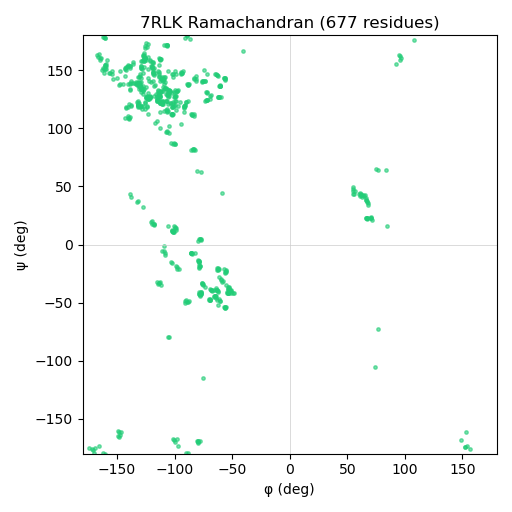TOM 3593 C C . SER D 1 114 ? 6.93800 -26.91700 -25.90700 1.000 49.42789 123 SER D C 1
ATOM 3594 O O . SER D 1 114 ? 8.11200 -27.24500 -25.68800 1.000 48.46597 123 SER D O 1
ATOM 3597 N N . ASN D 1 115 ? 5.89400 -27.22500 -25.14100 1.000 50.73575 124 ASN D N 1
ATOM 3598 C CA . ASN D 1 115 ? 6.03700 -28.04300 -23.96000 1.000 52.62471 124 ASN D CA 1
ATOM 3599 C C . ASN D 1 115 ? 5.30900 -29.33900 -24.26200 1.000 53.72627 124 ASN D C 1
ATOM 3600 O O . ASN D 1 115 ? 4.08800 -29.37100 -24.22500 1.000 54.76626 124 ASN D O 1
ATOM 3605 N N . PRO D 1 116 ? 6.04500 -30.41200 -24.62200 1.000 54.02506 125 PRO D N 1
ATOM 3606 C CA . PRO D 1 116 ? 5.41800 -31.69300 -24.94100 1.000 56.70862 125 PRO D CA 1
ATOM 3607 C C . PRO D 1 116 ? 4.60000 -32.21400 -23.75300 1.000 60.54483 125 PRO D C 1
ATOM 3608 O O . PRO D 1 116 ? 4.58100 -33.34600 -23.56300 1.000 63.81458 125 PRO D O 1
ATOM 3612 N N . THR D 1 117 ? 3.82500 -31.33200 -23.12000 1.000 61.52057 126 THR D N 1
ATOM 3613 C CA . THR D 1 117 ? 3.31000 -31.36700 -21.74900 1.000 64.04087 126 THR D CA 1
ATOM 3614 C C . THR D 1 117 ? 4.15800 -32.17100 -20.68400 1.000 66.81125 126 THR D C 1
ATOM 3615 O O . THR D 1 117 ? 4.57800 -31.57900 -19.65200 1.000 66.53256 126 THR D O 1
ATOM 3620 N N . CYS E 1 1 ? 36.55500 26.45100 -2.48600 1.000 93.65103 10 CYS E N 1
ATOM 3621 C CA . CYS E 1 1 ? 37.40300 25.56900 -3.37800 1.000 89.72227 10 CYS E CA 1
ATOM 3622 C C . CYS E 1 1 ? 36.75600 24.22300 -3.69900 1.000 82.07384 10 CYS E C 1
ATOM 3623 O O . CYS E 1 1 ? 36.80100 23.30600 -2.88200 1.000 80.71667 10 CYS E O 1
ATOM 3626 N N . PRO E 1 2 ? 36.15400 24.07500 -4.90200 1.000 78.26074 11 PRO E N 1
ATOM 3627 C CA . PRO E 1 2 ? 35.23100 22.97900 -5.18100 1.000 74.93727 11 PRO E CA 1
ATOM 3628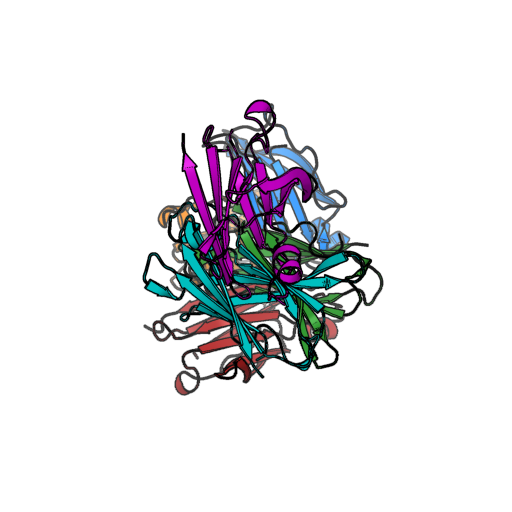 C C . PRO E 1 2 ? 35.85500 21.65200 -5.63200 1.000 69.17567 11 PRO E C 1
ATOM 3629 O O . PRO E 1 2 ? 35.11500 20.72000 -5.80700 1.000 64.64894 11 PRO E O 1
ATOM 3633 N N . LEU E 1 3 ? 37.16500 21.62200 -5.89200 1.000 67.89965 12 LEU E N 1
ATOM 3634 C CA . LEU E 1 3 ? 37.84400 20.38900 -6.28200 1.000 63.81063 12 LEU E CA 1
ATOM 3635 C C . LEU E 1 3 ? 39.20200 20.30000 -5.59600 1.000 64.25927 12 LEU E C 1
ATOM 3636 O O . LEU E 1 3 ? 40.11600 21.06600 -5.89800 1.000 65.68064 12 LEU E O 1
ATOM 3641 N N . MET E 1 4 ? 39.30300 19.38500 -4.62700 1.000 63.99361 13 MET E N 1
ATOM 3642 C CA . MET E 1 4 ? 40.51500 19.18100 -3.82600 1.000 64.49904 13 MET E CA 1
ATOM 3643 C C . MET E 1 4 ? 41.00000 17.78100 -4.03100 1.000 58.41314 13 MET E C 1
ATOM 3644 O O . MET E 1 4 ? 40.25300 16.92500 -4.44500 1.000 58.78605 13 MET E O 1
ATOM 3649 N N . VAL E 1 5 ? 42.29500 17.57400 -3.85200 1.000 55.76628 14 VAL E N 1
ATOM 3650 C CA . VAL E 1 5 ? 42.86600 16.25400 -3.85600 1.000 53.56387 14 VAL E CA 1
ATOM 3651 C C . VAL E 1 5 ? 43.72100 16.10800 -2.60200 1.000 54.73621 14 VAL E C 1
ATOM 3652 O O . VAL E 1 5 ? 44.20900 17.06100 -2.06300 1.000 57.97098 14 VAL E O 1
ATOM 3656 N N . LYS E 1 6 ? 43.85100 14.87600 -2.13100 1.000 52.59974 15 LYS E N 1
ATOM 3657 C CA . LYS E 1 6 ? 44.57600 14.58100 -0.91400 1.000 52.13735 15 LYS E CA 1
ATOM 3658 C C . LYS E 1 6 ? 45.26000 13.27700 -1.26600 1.000 49.18036 15 LYS E C 1
ATOM 3659 O O . LYS E 1 6 ? 44.59900 12.32800 -1.61200 1.000 48.41639 15 LYS E O 1
ATOM 3665 N N . VAL E 1 7 ? 46.59600 13.25700 -1.26000 1.000 49.30535 16 VAL E N 1
ATOM 3666 C CA . VAL E 1 7 ? 47.34600 12.06800 -1.67800 1.000 47.23939 16 VAL E CA 1
ATOM 3667 C C . VAL E 1 7 ? 48.23900 11.61200 -0.54400 1.000 46.43543 16 VAL E C 1
ATOM 3668 O O . VAL E 1 7 ? 48.98300 12.40600 0.01000 1.000 47.59379 16 VAL E O 1
ATOM 3672 N N . LEU E 1 8 ? 48.13300 10.32400 -0.19900 1.000 43.97780 17 LEU E N 1
ATOM 3673 C CA . LEU E 1 8 ? 48.89400 9.70200 0.86100 1.000 44.37638 17 LEU E CA 1
ATOM 3674 C C . LEU E 1 8 ? 49.74300 8.59300 0.30000 1.000 43.46822 17 LEU E C 1
ATOM 3675 O O . LEU E 1 8 ? 49.33100 7.92100 -0.63200 1.000 41.52919 17 LEU E O 1
ATOM 3680 N N . ASP E 1 9 ? 50.90400 8.38200 0.93600 1.000 44.55468 18 ASP E N 1
ATOM 3681 C CA . ASP E 1 9 ? 51.86700 7.33800 0.59900 1.000 44.50447 18 ASP E CA 1
ATOM 3682 C C . ASP E 1 9 ? 51.79800 6.27700 1.67600 1.000 43.22429 18 ASP E C 1
ATOM 3683 O O . ASP E 1 9 ? 52.13300 6.53600 2.82500 1.000 46.60908 18 ASP E O 1
ATOM 3688 N N . ALA E 1 10 ? 51.37600 5.07200 1.28100 1.000 41.07026 19 ALA E N 1
ATOM 3689 C CA . ALA E 1 10 ? 51.14800 3.95100 2.17700 1.000 41.38437 19 ALA E CA 1
ATOM 3690 C C . ALA E 1 10 ? 52.40300 3.24200 2.56500 1.000 43.79265 19 ALA E C 1
ATOM 3691 O O . ALA E 1 10 ? 52.37100 2.44300 3.51500 1.000 44.86698 19 ALA E O 1
ATOM 3693 N N . VAL E 1 11 ? 53.50700 3.51000 1.85400 1.000 44.29677 20 VAL E N 1
ATOM 3694 C CA . VAL E 1 11 ? 54.77900 2.97400 2.24100 1.000 47.44413 20 VAL E CA 1
ATOM 3695 C C . VAL E 1 11 ? 55.38800 3.74200 3.40200 1.000 50.75181 20 VAL E C 1
ATOM 3696 O O . VAL E 1 11 ? 55.95200 3.15000 4.29600 1.000 53.91331 20 VAL E O 1
ATOM 3700 N N . ARG E 1 12 ? 55.29700 5.07700 3.37900 1.000 53.37966 21 ARG E N 1
ATOM 3701 C CA . ARG E 1 12 ? 56.03600 5.96800 4.31100 1.000 58.10891 21 ARG E CA 1
ATOM 3702 C C . ARG E 1 12 ? 55.10300 6.47600 5.41400 1.000 57.15178 21 ARG E C 1
ATOM 3703 O O . ARG E 1 12 ? 55.61400 7.02600 6.41200 1.000 58.89203 21 ARG E O 1
ATOM 3711 N N . GLY E 1 13 ? 53.79800 6.35900 5.24500 1.000 53.99369 22 GLY E N 1
ATOM 3712 C CA . GLY E 1 13 ? 52.87900 6.88300 6.23200 1.000 54.85623 22 GLY E CA 1
ATOM 3713 C C . GLY E 1 13 ? 52.92900 8.38100 6.31800 1.000 56.58656 22 GLY E C 1
ATOM 3714 O O . GLY E 1 13 ? 52.88000 8.91700 7.40800 1.000 57.20466 22 GLY E O 1
ATOM 3715 N N . ARG E 1 14 ? 53.04500 9.04200 5.15500 1.000 57.84271 23 ARG E N 1
ATOM 3716 C CA . ARG E 1 14 ? 53.23900 10.50700 5.01200 1.000 60.42059 23 ARG E CA 1
ATOM 3717 C C . ARG E 1 14 ? 52.37100 10.95800 3.85600 1.000 54.37479 23 ARG E C 1
ATOM 3718 O O . ARG E 1 14 ? 52.08200 10.17400 2.95600 1.000 50.34636 23 ARG E O 1
ATOM 3726 N N . PRO E 1 15 ? 51.93700 12.23100 3.83400 1.000 53.06086 24 PRO E N 1
ATOM 3727 C CA . PRO E 1 15 ? 51.33200 12.80400 2.63500 1.000 51.67274 24 PRO E CA 1
ATOM 3728 C C . PRO E 1 15 ? 52.33700 12.66500 1.48100 1.000 51.50898 24 PRO E C 1
ATOM 3729 O O . PRO E 1 15 ? 53.52000 12.77600 1.75400 1.000 54.90981 24 PRO E O 1
ATOM 3733 N N . ALA E 1 16 ? 51.86600 12.39500 0.26300 1.000 49.06081 25 ALA E N 1
ATOM 3734 C CA . ALA E 1 16 ? 52.70700 12.30800 -0.91300 1.000 48.75556 25 ALA E CA 1
ATOM 3735 C C . ALA E 1 16 ? 52.93100 13.69200 -1.50300 1.000 51.22074 25 ALA E C 1
ATOM 3736 O O . ALA E 1 16 ? 52.00900 14.30100 -2.02500 1.000 50.25421 25 ALA E O 1
ATOM 3738 N N . VAL E 1 17 ? 54.16900 14.18000 -1.41000 1.000 54.12359 26 VAL E N 1
ATOM 3739 C CA . VAL E 1 17 ? 54.55100 15.52000 -1.81400 1.000 57.02085 26 VAL E CA 1
ATOM 3740 C C . VAL E 1 17 ? 55.07500 15.48000 -3.24000 1.000 58.04669 26 VAL E C 1
ATOM 3741 O O . VAL E 1 17 ? 55.68300 14.48700 -3.65200 1.000 57.06182 26 VAL E O 1
ATOM 3745 N N . ASN E 1 18 ? 54.85600 16.57100 -3.98300 1.000 60.25187 27 ASN E N 1
ATOM 3746 C CA . ASN E 1 18 ? 55.23500 16.66800 -5.39100 1.000 61.09433 27 ASN E CA 1
ATOM 3747 C C . ASN E 1 18 ? 54.71500 15.62100 -6.32600 1.000 57.12277 27 ASN E C 1
ATOM 3748 O O . ASN E 1 18 ? 55.46500 15.11100 -7.14100 1.000 55.73555 27 ASN E O 1
ATOM 3753 N N . VAL E 1 19 ? 53.43800 15.28700 -6.18400 1.000 55.20711 28 VAL E N 1
ATOM 3754 C CA . VAL E 1 19 ? 52.74800 14.45500 -7.15800 1.000 53.24726 28 VAL E CA 1
ATOM 3755 C C . VAL E 1 19 ? 52.16500 15.41000 -8.16400 1.000 55.25578 28 VAL E C 1
ATOM 3756 O O . VAL E 1 19 ? 51.45300 16.35400 -7.77700 1.000 55.83689 28 VAL E O 1
ATOM 3760 N N . ASP E 1 20 ? 52.53600 15.21300 -9.43900 1.000 57.24092 29 ASP E N 1
ATOM 3761 C CA . ASP E 1 20 ? 51.98100 16.03200 -10.52300 1.000 59.47527 29 ASP E CA 1
ATOM 3762 C C . ASP E 1 20 ? 50.54600 15.58200 -10.68100 1.000 54.63168 29 ASP E C 1
ATOM 3763 O O . ASP E 1 20 ? 50.26500 14.38400 -10.70200 1.000 51.14085 29 ASP E O 1
ATOM 3768 N N . VAL E 1 21 ? 49.63400 16.55900 -10.71600 1.000 54.57097 30 VAL E N 1
ATOM 3769 C CA . VAL E 1 21 ? 48.21700 16.32000 -10.93300 1.000 52.91488 30 VAL E CA 1
ATOM 3770 C C . VAL E 1 21 ? 47.71500 17.18600 -12.07900 1.000 55.02481 30 VAL E C 1
ATOM 3771 O O . VAL E 1 21 ? 47.94200 18.41100 -12.12500 1.000 59.02778 30 VAL E O 1
ATOM 3775 N N . LYS E 1 22 ? 47.03300 16.53600 -13.01300 1.000 53.98431 31 LYS E N 1
ATOM 3776 C CA . LYS E 1 22 ? 46.33600 17.20900 -14.08200 1.000 56.05301 31 LYS E CA 1
ATOM 3777 C C . LYS E 1 22 ? 44.87300 16.86500 -14.01500 1.000 53.57492 31 LYS E C 1
ATOM 3778 O O . LYS E 1 22 ? 44.51300 15.71000 -13.76800 1.000 51.54127 31 LYS E O 1
ATOM 3784 N N . VAL E 1 23 ? 44.02300 17.86500 -14.26100 1.000 54.51447 32 VAL E N 1
ATOM 3785 C CA . VAL E 1 23 ? 42.61100 17.64500 -14.39900 1.000 53.60484 32 VAL E CA 1
ATOM 3786 C C . VAL E 1 23 ? 42.24400 17.94500 -15.82700 1.000 55.03208 32 VAL E C 1
ATOM 3787 O O . VAL E 1 23 ? 42.56200 19.01600 -16.33100 1.000 58.06920 32 VAL E O 1
ATOM 3791 N N . PHE E 1 24 ? 41.54800 17.00700 -16.46900 1.000 53.14916 33 PHE E N 1
ATOM 3792 C CA . PHE E 1 24 ? 41.00300 17.20800 -17.80900 1.000 53.90816 33 PHE E CA 1
ATOM 3793 C C . PHE E 1 24 ? 39.47600 17.25200 -17.77600 1.000 55.48427 33 PHE E C 1
ATOM 3794 O O . PHE E 1 24 ? 38.84300 16.77500 -16.84200 1.000 52.30637 33 PHE E O 1
ATOM 3802 N N . LYS E 1 25 ? 38.89700 17.84100 -18.82300 1.000 58.61342 34 LYS E N 1
ATOM 3803 C CA . LYS E 1 25 ? 37.47000 17.88900 -18.99000 1.000 60.25225 34 LYS E CA 1
ATOM 3804 C C . LYS E 1 25 ? 37.11000 17.43700 -20.37600 1.000 61.66365 34 LYS E C 1
ATOM 3805 O O . LYS E 1 25 ? 37.75800 17.82800 -21.32500 1.000 62.28018 34 LYS E O 1
ATOM 3811 N N . LYS E 1 26 ? 36.06400 16.61300 -20.47200 1.000 62.25068 35 LYS E N 1
ATOM 3812 C CA . LYS E 1 26 ? 35.62000 16.05400 -21.73300 1.000 64.70314 35 LYS E CA 1
ATOM 3813 C C . LYS E 1 26 ? 34.90800 17.10800 -22.49600 1.000 67.08795 35 LYS E C 1
ATOM 3814 O O . LYS E 1 26 ? 34.15500 17.85400 -21.91400 1.000 70.96107 35 LYS E O 1
ATOM 3820 N N . THR E 1 27 ? 35.13200 17.14200 -23.81100 1.000 67.15411 36 THR E N 1
ATOM 3821 C CA . THR E 1 27 ? 34.55400 18.12300 -24.71800 1.000 70.86235 36 THR E CA 1
ATOM 3822 C C . THR E 1 27 ? 33.46000 17.49000 -25.57400 1.000 73.19527 36 THR E C 1
ATOM 3823 O O . THR E 1 27 ? 33.32000 16.25400 -25.60000 1.000 71.02907 36 THR E O 1
ATOM 3827 N N . GLU E 1 28 ? 32.72600 18.33100 -26.31500 1.000 77.27920 37 GLU E N 1
ATOM 3828 C CA . GLU E 1 28 ? 31.72700 17.84800 -27.25400 1.000 80.40782 37 GLU E CA 1
ATOM 3829 C C . GLU E 1 28 ? 32.34400 16.94300 -28.33700 1.000 81.72843 37 GLU E C 1
ATOM 3830 O O . GLU E 1 28 ? 31.69600 15.99900 -28.78300 1.000 83.36615 37 GLU E O 1
ATOM 3836 N N . GLU E 1 29 ? 33.61000 17.19000 -28.69800 1.000 83.65072 38 GLU E N 1
ATOM 3837 C CA . GLU E 1 29 ? 34.31000 16.37900 -29.69800 1.000 84.71965 38 GLU E CA 1
ATOM 3838 C C . GLU E 1 29 ? 34.78400 15.04000 -29.14500 1.000 82.32900 38 GLU E C 1
ATOM 3839 O O . GLU E 1 29 ? 35.48800 14.31700 -29.84100 1.000 82.60817 38 GLU E O 1
ATOM 3845 N N . GLN E 1 30 ? 34.44100 14.73900 -27.88600 1.000 79.96472 39 GLN E N 1
ATOM 3846 C CA . GLN E 1 30 ? 34.81900 13.48800 -27.24400 1.000 77.97699 39 GLN E CA 1
ATOM 3847 C C . GLN E 1 30 ? 36.32900 13.34800 -27.01100 1.000 74.40517 39 GLN E C 1
ATOM 3848 O O . GLN E 1 30 ? 36.88800 12.26400 -27.14800 1.000 75.59453 39 GLN E O 1
ATOM 3854 N N . THR E 1 31 ? 36.98200 14.45100 -26.64500 1.000 71.02846 40 THR E N 1
ATOM 3855 C CA . THR E 1 31 ? 38.40600 14.46000 -26.32700 1.000 66.37657 40 THR E CA 1
ATOM 3856 C C . THR E 1 31 ? 38.59200 15.05200 -24.95600 1.000 62.99141 40 THR E C 1
ATOM 3857 O O . THR E 1 31 ? 37.72400 15.76500 -24.46800 1.000 62.23725 40 THR E O 1
ATOM 3861 N N . TRP E 1 32 ? 39.74600 14.77200 -24.35300 1.000 60.80467 41 TRP E N 1
ATOM 3862 C CA . TRP E 1 32 ? 40.09500 15.33400 -23.06100 1.000 59.72911 41 TRP E CA 1
ATOM 3863 C C . TRP E 1 32 ? 40.87600 16.62100 -23.20400 1.000 60.37334 41 TRP E C 1
ATOM 3864 O O . TRP E 1 32 ? 41.95300 16.59600 -23.72700 1.000 61.29733 41 TRP E O 1
ATOM 3875 N N . GLU E 1 33 ? 40.35000 17.73000 -22.69500 1.000 60.19979 42 GLU E N 1
ATOM 3876 C CA . GLU E 1 33 ? 41.07200 19.00500 -22.72700 1.000 62.38864 42 GLU E CA 1
ATOM 3877 C C . GLU E 1 33 ? 41.54900 19.38200 -21.31900 1.000 61.09504 42 GLU E C 1
ATOM 3878 O O . GLU E 1 33 ? 40.81400 19.23400 -20.35400 1.000 59.32715 42 GLU E O 1
ATOM 3884 N N . LEU E 1 34 ? 42.80900 19.81800 -21.20000 1.000 61.30743 43 LEU E N 1
ATOM 3885 C CA . LEU E 1 34 ? 43.41500 20.14700 -19.90200 1.000 58.98407 43 LEU E CA 1
ATOM 3886 C C . LEU E 1 34 ? 42.67100 21.28900 -19.23300 1.000 60.35229 43 LEU E C 1
ATOM 3887 O O . LEU E 1 34 ? 42.52200 22.30800 -19.79000 1.000 63.83453 43 LEU E O 1
ATOM 3892 N N . PHE E 1 35 ? 42.25000 21.10000 -17.98800 1.000 58.86868 44 PHE E N 1
ATOM 3893 C CA . PHE E 1 35 ? 41.36600 22.01300 -17.27600 1.000 59.87174 44 PHE E CA 1
ATOM 3894 C C . PHE E 1 35 ? 42.07000 22.70600 -16.07600 1.000 60.88575 44 PHE E C 1
ATOM 3895 O O . PHE E 1 35 ? 41.77600 23.84900 -15.73500 1.000 63.21864 44 PHE E O 1
ATOM 3903 N N . ALA E 1 36 ? 42.99500 21.98600 -15.43300 1.000 58.38151 45 ALA E N 1
ATOM 3904 C CA . ALA E 1 36 ? 43.67700 22.42900 -14.21100 1.000 58.44372 45 ALA E CA 1
ATOM 3905 C C . ALA E 1 36 ? 44.88300 21.56300 -13.97100 1.000 55.93890 45 ALA E C 1
ATOM 3906 O O . ALA E 1 36 ? 44.97000 20.44900 -14.50800 1.000 52.67217 45 ALA E O 1
ATOM 3908 N N . ALA E 1 37 ? 45.82800 22.09200 -13.18700 1.000 57.84131 46 ALA E N 1
ATOM 3909 C CA . ALA E 1 37 ? 47.07100 21.37100 -12.91700 1.000 57.55039 46 ALA E CA 1
ATOM 3910 C C . ALA E 1 37 ? 47.74400 21.87300 -11.67700 1.000 59.14975 46 ALA E C 1
ATOM 3911 O O . ALA E 1 37 ? 47.59900 23.01800 -11.31900 1.000 61.17297 46 ALA E O 1
ATOM 3913 N N . GLY E 1 38 ? 48.48400 20.99100 -11.01500 1.000 58.80967 47 GLY E N 1
ATOM 3914 C CA . GLY E 1 38 ? 49.24100 21.38300 -9.83800 1.000 61.13312 47 GLY E CA 1
ATOM 3915 C C . GLY E 1 38 ? 50.17800 20.30100 -9.37400 1.000 59.83422 47 GLY E C 1
ATOM 3916 O O . GLY E 1 38 ? 50.32600 19.24900 -9.99200 1.000 55.93096 47 GLY E O 1
ATOM 3917 N N . LYS E 1 39 ? 50.83700 20.59500 -8.25700 1.000 63.31293 48 LYS E N 1
ATOM 3918 C CA . LYS E 1 39 ? 51.70400 19.63700 -7.58700 1.000 63.82199 48 LYS E CA 1
ATOM 3919 C C . LYS E 1 39 ? 51.28900 19.59600 -6.13800 1.000 62.34700 48 LYS E C 1
ATOM 3920 O O . LYS E 1 39 ? 51.09200 20.63700 -5.52900 1.000 64.67606 48 LYS E O 1
ATOM 3926 N N . THR E 1 40 ? 51.17200 18.39500 -5.57100 1.000 58.39689 49 THR E N 1
ATOM 3927 C CA . THR E 1 40 ? 50.81600 18.28900 -4.15300 1.000 57.55538 49 THR E CA 1
ATOM 3928 C C . THR E 1 40 ? 51.86700 18.95900 -3.28700 1.000 61.90817 49 THR E C 1
ATOM 3929 O O . THR E 1 40 ? 53.09000 18.85300 -3.53200 1.000 64.74187 49 THR E O 1
ATOM 3933 N N . ASN E 1 41 ? 51.38800 19.72300 -2.29800 1.000 63.33454 50 ASN E N 1
ATOM 3934 C CA . ASN E 1 41 ? 52.20500 20.34700 -1.28700 1.000 65.09399 50 ASN E CA 1
ATOM 3935 C C . ASN E 1 41 ? 52.63700 19.34900 -0.19200 1.000 63.95529 50 ASN E C 1
ATOM 3936 O O . ASN E 1 41 ? 52.44600 18.16700 -0.30600 1.000 60.02388 50 ASN E O 1
ATOM 3941 N N . ASP E 1 42 ? 53.20400 19.88400 0.88800 1.000 69.29735 51 ASP E N 1
ATOM 3942 C CA . ASP E 1 42 ? 53.69100 19.14900 2.06600 1.000 69.49004 51 ASP E CA 1
ATOM 3943 C C . ASP E 1 42 ? 52.65700 18.26800 2.73900 1.000 65.92297 51 ASP E C 1
ATOM 3944 O O . ASP E 1 42 ? 53.03000 17.33600 3.41300 1.000 65.01522 51 ASP E O 1
ATOM 3949 N N . ASN E 1 43 ? 51.36600 18.59200 2.56000 1.000 65.04967 52 ASN E N 1
ATOM 3950 C CA . ASN E 1 43 ? 50.23200 17.82300 3.06100 1.000 62.68836 52 ASN E CA 1
ATOM 3951 C C . ASN E 1 43 ? 49.55800 16.98400 2.05200 1.000 58.54077 52 ASN E C 1
ATOM 3952 O O . ASN E 1 43 ? 48.46500 16.47700 2.30400 1.000 56.92653 52 ASN E O 1
ATOM 3957 N N . GLY E 1 44 ? 50.18900 16.83000 0.88900 1.000 57.76382 53 GLY E N 1
ATOM 3958 C CA . GLY E 1 44 ? 49.62900 16.02100 -0.18200 1.000 54.25484 53 GLY E CA 1
ATOM 3959 C C . GLY E 1 44 ? 48.36300 16.59800 -0.76500 1.000 53.15506 53 GLY E C 1
ATOM 3960 O O . GLY E 1 44 ? 47.61200 15.89000 -1.34900 1.000 50.83174 53 GLY E O 1
ATOM 3961 N N . GLU E 1 45 ? 48.15900 17.90500 -0.62000 1.000 57.38037 54 GLU E N 1
ATOM 3962 C CA . GLU E 1 45 ? 46.98500 18.58900 -1.10800 1.000 59.27764 54 GLU E CA 1
ATOM 3963 C C . GLU E 1 45 ? 47.33500 19.55000 -2.21600 1.000 62.52479 54 GLU E C 1
ATOM 3964 O O . GLU E 1 45 ? 48.39000 20.12000 -2.25300 1.000 64.08191 54 GLU E O 1
ATOM 3970 N N . ILE E 1 46 ? 46.42900 19.64800 -3.16900 1.000 65.14346 55 ILE E N 1
ATOM 3971 C CA . ILE E 1 46 ? 46.35600 20.80600 -4.01600 1.000 71.43810 55 ILE E CA 1
ATOM 3972 C C . ILE E 1 46 ? 44.98500 21.38200 -3.69500 1.000 77.22093 55 ILE E C 1
ATOM 3973 O O . ILE E 1 46 ? 43.94700 20.65300 -3.61300 1.000 75.62287 55 ILE E O 1
ATOM 3978 N N . HIS E 1 47 ? 44.99400 22.70400 -3.57200 1.000 83.93559 56 HIS E N 1
ATOM 3979 C CA . HIS E 1 47 ? 43.96200 23.51100 -2.96200 1.000 88.18728 56 HIS E CA 1
ATOM 3980 C C . HIS E 1 47 ? 43.14400 24.25700 -4.07200 1.000 90.57848 56 HIS E C 1
ATOM 3981 O O . HIS E 1 47 ? 42.00300 23.81800 -4.45600 1.000 88.37380 56 HIS E O 1
ATOM 3988 N N . GLU E 1 48 ? 43.74500 25.36100 -4.56700 1.000 92.03651 57 GLU E N 1
ATOM 3989 C CA . GLU E 1 48 ? 43.17800 26.23700 -5.58500 1.000 92.10422 57 GLU E CA 1
ATOM 3990 C C . GLU E 1 48 ? 43.38000 25.66300 -6.98300 1.000 87.58759 57 GLU E C 1
ATOM 3991 O O . GLU E 1 48 ? 44.00800 26.24900 -7.82400 1.000 89.60185 57 GLU E O 1
ATOM 3997 N N . LEU E 1 49 ? 42.78000 24.50400 -7.21300 1.000 82.69377 58 LEU E N 1
ATOM 3998 C CA . LEU E 1 49 ? 42.88700 23.78600 -8.46100 1.000 79.98052 58 LEU E CA 1
ATOM 3999 C C . LEU E 1 49 ? 41.95400 24.43000 -9.49300 1.000 81.49829 58 LEU E C 1
ATOM 4000 O O . LEU E 1 49 ? 42.33500 24.63600 -10.63700 1.000 81.20019 58 LEU E O 1
ATOM 4005 N N . THR E 1 50 ? 40.73500 24.77200 -9.05400 1.000 81.12623 59 THR E N 1
ATOM 4006 C CA . THR E 1 50 ? 39.79200 25.53700 -9.85700 1.000 81.34139 59 THR E CA 1
ATOM 4007 C C . THR E 1 50 ? 38.94200 26.43000 -8.94500 1.000 83.61188 59 THR E C 1
ATOM 4008 O O . THR E 1 50 ? 39.30800 26.66000 -7.80700 1.000 85.27915 59 THR E O 1
ATOM 4012 N N . THR E 1 51 ? 37.82100 26.93300 -9.47100 1.000 84.98373 60 THR E N 1
ATOM 4013 C CA . THR E 1 51 ? 36.95400 27.90000 -8.79600 1.000 89.56937 60 THR E CA 1
ATOM 4014 C C . THR E 1 51 ? 35.49400 27.55000 -9.11500 1.000 89.86218 60 THR E C 1
ATOM 4015 O O . THR E 1 51 ? 35.19300 26.97200 -10.15700 1.000 88.07927 60 THR E O 1
ATOM 4019 N N . ASP E 1 52 ? 34.57400 27.90400 -8.21600 1.000 92.88962 61 ASP E N 1
ATOM 4020 C CA . ASP E 1 52 ? 33.14300 27.62200 -8.43800 1.000 94.27354 61 ASP E CA 1
ATOM 4021 C C . ASP E 1 52 ? 32.69200 28.13700 -9.83100 1.000 95.97806 61 ASP E C 1
ATOM 4022 O O . ASP E 1 52 ? 31.97500 27.44000 -10.54000 1.000 92.13799 61 ASP E O 1
ATOM 4027 N N . ASP E 1 53 ? 33.18500 29.31100 -10.23900 1.000 101.21074 62 ASP E N 1
ATOM 4028 C CA . ASP E 1 53 ? 32.86800 29.90600 -11.55100 1.000 105.19772 62 ASP E CA 1
ATOM 4029 C C . ASP E 1 53 ? 33.33500 29.09500 -12.77400 1.000 102.12784 62 ASP E C 1
ATOM 4030 O O . ASP E 1 53 ? 32.55400 28.88500 -13.69400 1.000 105.31472 62 ASP E O 1
ATOM 4035 N N . LYS E 1 54 ? 34.59600 28.64000 -12.77300 1.000 97.77156 63 LYS E N 1
ATOM 4036 C CA . LYS E 1 54 ? 35.16800 27.90200 -13.89100 1.000 93.52471 63 LYS E CA 1
ATOM 4037 C C . LYS E 1 54 ? 34.72800 26.41400 -13.95000 1.000 87.19942 63 LYS E C 1
ATOM 4038 O O . LYS E 1 54 ? 34.86000 25.76900 -14.98500 1.000 84.57848 63 LYS E O 1
ATOM 4044 N N . PHE E 1 55 ? 34.22200 25.87600 -12.82700 1.000 83.99211 64 PHE E N 1
ATOM 4045 C CA . PHE E 1 55 ? 33.95600 24.43000 -12.64200 1.000 77.58190 64 PHE E CA 1
ATOM 4046 C C . PHE E 1 55 ? 32.47500 24.06700 -12.79900 1.000 76.70997 64 PHE E C 1
ATOM 4047 O O . PHE E 1 55 ? 31.70800 23.99300 -11.83000 1.000 77.48159 64 PHE E O 1
ATOM 4055 N N . GLY E 1 56 ? 32.07600 23.81400 -14.04100 1.000 75.56918 65 GLY E N 1
ATOM 4056 C CA . GLY E 1 56 ? 30.68400 23.59000 -14.35800 1.000 76.11542 65 GLY E CA 1
ATOM 4057 C C . GLY E 1 56 ? 30.39400 22.12300 -14.47900 1.000 71.87092 65 GLY E C 1
ATOM 4058 O O . GLY E 1 56 ? 31.22700 21.27900 -14.17500 1.000 69.12162 65 GLY E O 1
ATOM 4059 N N . GLU E 1 57 ? 29.19200 21.82600 -14.97200 1.000 72.54368 66 GLU E N 1
ATOM 4060 C CA . GLU E 1 57 ? 28.74100 20.47800 -15.19600 1.000 70.24134 66 GLU E CA 1
ATOM 4061 C C . GLU E 1 57 ? 29.61800 19.83700 -16.23400 1.000 68.26063 66 GLU E C 1
ATOM 4062 O O . GLU E 1 57 ? 30.08300 20.50300 -17.15600 1.000 70.13715 66 GLU E O 1
ATOM 4068 N N . GLY E 1 58 ? 29.85200 18.53000 -16.08100 1.000 64.77648 67 GLY E N 1
ATOM 4069 C CA . GLY E 1 58 ? 30.49000 17.74400 -17.11200 1.000 62.80667 67 GLY E CA 1
ATOM 4070 C C . GLY E 1 58 ? 31.30400 16.61400 -16.57000 1.000 59.02634 67 GLY E C 1
ATOM 4071 O O . GLY E 1 58 ? 31.19100 16.30400 -15.37100 1.000 57.74923 67 GLY E O 1
ATOM 4072 N N . LEU E 1 59 ? 32.10200 16.02300 -17.46200 1.000 57.61888 68 LEU E N 1
ATOM 4073 C CA . LEU E 1 59 ? 32.89000 14.83500 -17.19100 1.000 54.24272 68 LEU E CA 1
ATOM 4074 C C . LEU E 1 59 ? 34.34900 15.21900 -17.04800 1.000 52.70119 68 LEU E C 1
ATOM 4075 O O . LEU E 1 59 ? 34.95100 15.76300 -17.96200 1.000 53.15602 68 LEU E O 1
ATOM 4080 N N . TYR E 1 60 ? 34.92400 14.92400 -15.88000 1.000 51.28608 69 TYR E N 1
ATOM 4081 C CA . TYR E 1 60 ? 36.31600 15.30700 -15.51500 1.000 50.37420 69 TYR E CA 1
ATOM 4082 C C . TYR E 1 60 ? 37.16300 14.06400 -15.26300 1.000 47.82664 69 TYR E C 1
ATOM 4083 O O . TYR E 1 60 ? 36.62600 13.03800 -14.82600 1.000 47.07729 69 TYR E O 1
ATOM 4092 N N . LYS E 1 61 ? 38.46100 14.19100 -15.50200 1.000 48.49873 70 LYS E N 1
ATOM 4093 C CA . LYS E 1 61 ? 39.44100 13.15500 -15.25500 1.000 46.93167 70 LYS E CA 1
ATOM 4094 C C . LYS E 1 61 ? 40.57600 13.80300 -14.49600 1.000 47.73187 70 LYS E C 1
ATOM 4095 O O . LYS E 1 61 ? 41.20500 14.74400 -14.99900 1.000 47.51784 70 LYS E O 1
ATOM 4101 N N . VAL E 1 62 ? 40.81600 13.29800 -13.27700 1.000 46.56768 71 VAL E N 1
ATOM 4102 C CA . VAL E 1 62 ? 41.91900 13.70700 -12.42700 1.000 46.55752 71 VAL E CA 1
ATOM 4103 C C . VAL E 1 62 ? 43.00800 12.67200 -12.53200 1.000 45.48407 71 VAL E C 1
ATOM 4104 O O . VAL E 1 62 ? 42.79100 11.53400 -12.19900 1.000 44.76992 71 VAL E O 1
ATOM 4108 N N . GLU E 1 63 ? 44.19200 13.08800 -12.99600 1.000 46.80587 72 GLU E N 1
ATOM 4109 C CA . GLU E 1 63 ? 45.30500 12.18500 -13.21900 1.000 46.07508 72 GLU E CA 1
ATOM 4110 C C . GLU E 1 63 ? 46.46900 12.47900 -12.30100 1.000 46.24645 72 GLU E C 1
ATOM 4111 O O . GLU E 1 63 ? 46.99600 13.60100 -12.26500 1.000 49.10250 72 GLU E O 1
ATOM 4117 N N . PHE E 1 64 ? 46.88100 11.45900 -11.53900 1.000 44.00248 73 PHE E N 1
ATOM 4118 C CA . PHE E 1 64 ? 48.03700 11.53200 -10.67800 1.000 44.20519 73 PHE E CA 1
ATOM 4119 C C . PHE E 1 64 ? 49.22000 10.88100 -11.36100 1.000 45.22281 73 PHE E C 1
ATOM 4120 O O . PHE E 1 64 ? 49.13100 9.75200 -11.79000 1.000 44.36936 73 PHE E O 1
ATOM 4128 N N . ASP E 1 65 ? 50.34900 11.59800 -11.46400 1.000 48.04438 74 ASP E N 1
ATOM 4129 C CA . ASP E 1 65 ? 51.54700 11.03300 -12.10200 1.000 49.18736 74 ASP E CA 1
ATOM 4130 C C . ASP E 1 65 ? 52.34000 10.20600 -11.07900 1.000 49.87769 74 ASP E C 1
ATOM 4131 O O . ASP E 1 65 ? 53.33700 10.67400 -10.49100 1.000 51.86172 74 ASP E O 1
ATOM 4136 N N . THR E 1 66 ? 51.90500 8.95500 -10.89000 1.000 49.71542 75 THR E N 1
ATOM 4137 C CA . THR E 1 66 ? 52.45100 8.11100 -9.84100 1.000 48.46967 75 THR E CA 1
ATOM 4138 C C . THR E 1 66 ? 53.81100 7.59800 -10.21500 1.000 49.30946 75 THR E C 1
ATOM 4139 O O . THR E 1 66 ? 54.66500 7.47000 -9.36200 1.000 51.12860 75 THR E O 1
ATOM 4143 N N . ILE E 1 67 ? 54.03800 7.32100 -11.49500 1.000 48.85190 76 ILE E N 1
ATOM 4144 C CA . ILE E 1 67 ? 55.31500 6.73100 -11.89600 1.000 50.35056 76 ILE E CA 1
ATOM 4145 C C . ILE E 1 67 ? 56.51300 7.68700 -11.63000 1.000 53.51172 76 ILE E C 1
ATOM 4146 O O . ILE E 1 67 ? 57.55200 7.23000 -11.19500 1.000 54.61921 76 ILE E O 1
ATOM 4151 N N . SER E 1 68 ? 56.34000 8.99200 -11.84000 1.000 54.48601 77 SER E N 1
ATOM 4152 C CA . SER E 1 68 ? 57.38200 9.95500 -11.49200 1.000 57.85901 77 SER E CA 1
ATOM 4153 C C . SER E 1 68 ? 57.58300 10.04300 -9.99200 1.000 57.08103 77 SER E C 1
ATOM 4154 O O . SER E 1 68 ? 58.71700 10.15000 -9.49800 1.000 59.24752 77 SER E O 1
ATOM 4157 N N . TYR E 1 69 ? 56.48100 10.01200 -9.26200 1.000 53.01979 78 TYR E N 1
ATOM 4158 C CA . TYR E 1 69 ? 56.52000 10.09700 -7.78300 1.000 53.84530 78 TYR E CA 1
ATOM 4159 C C . TYR E 1 69 ? 57.42800 8.97800 -7.26300 1.000 54.76284 78 TYR E C 1
ATOM 4160 O O . TYR E 1 69 ? 58.41100 9.29400 -6.57500 1.000 59.22992 78 TYR E O 1
ATOM 4169 N N . TRP E 1 70 ? 57.14800 7.74000 -7.66600 1.000 52.62795 79 TRP E N 1
ATOM 4170 C CA . TRP E 1 70 ? 57.85500 6.58100 -7.18000 1.000 53.32332 79 TRP E CA 1
ATOM 4171 C C . TRP E 1 70 ? 59.27800 6.51000 -7.68100 1.000 57.69228 79 TRP E C 1
ATOM 4172 O O . TRP E 1 70 ? 60.20400 6.26200 -6.90000 1.000 59.14198 79 TRP E O 1
ATOM 4183 N N . LYS E 1 71 ? 59.47200 6.71400 -8.99000 1.000 60.38710 80 LYS E N 1
ATOM 4184 C CA . LYS E 1 71 ? 60.81600 6.66000 -9.55600 1.000 65.29248 80 LYS E CA 1
ATOM 4185 C C . LYS E 1 71 ? 61.78200 7.60000 -8.81800 1.000 67.48439 80 LYS E C 1
ATOM 4186 O O . LYS E 1 71 ? 62.92400 7.22900 -8.51900 1.000 70.18638 80 LYS E O 1
ATOM 4192 N N . ALA E 1 72 ? 61.29700 8.80100 -8.48600 1.000 66.23210 81 ALA E N 1
ATOM 4193 C CA . ALA E 1 72 ? 62.07000 9.78400 -7.72100 1.000 67.61125 81 ALA E CA 1
ATOM 4194 C C . ALA E 1 72 ? 62.43000 9.30700 -6.31700 1.000 66.57183 81 ALA E C 1
ATOM 4195 O O . ALA E 1 72 ? 63.29300 9.85700 -5.71900 1.000 69.26779 81 ALA E O 1
ATOM 4197 N N . LEU E 1 73 ? 61.71000 8.32100 -5.78100 1.000 62.80381 82 LEU E N 1
ATOM 4198 C CA . LEU E 1 73 ? 62.03000 7.70800 -4.50800 1.000 63.01009 82 LEU E CA 1
ATOM 4199 C C . LEU E 1 73 ? 62.75500 6.39100 -4.67900 1.000 63.82687 82 LEU E C 1
ATOM 4200 O O . LEU E 1 73 ? 62.82500 5.58000 -3.75000 1.000 62.87779 82 LEU E O 1
ATOM 4205 N N . GLY E 1 74 ? 63.24600 6.15300 -5.89100 1.000 66.03352 83 GLY E N 1
ATOM 4206 C CA . GLY E 1 74 ? 63.96100 4.94300 -6.22100 1.000 68.94295 83 GLY E CA 1
ATOM 4207 C C . GLY E 1 74 ? 63.12300 3.68600 -6.28000 1.000 67.25376 83 GLY E C 1
ATOM 4208 O O . GLY E 1 74 ? 63.63800 2.59200 -6.10300 1.000 69.16085 83 GLY E O 1
ATOM 4209 N N . VAL E 1 75 ? 61.82400 3.83300 -6.51300 1.000 64.98263 84 VAL E N 1
ATOM 4210 C CA . VAL E 1 75 ? 60.95200 2.68600 -6.64300 1.000 62.06548 84 VAL E CA 1
ATOM 4211 C C . VAL E 1 75 ? 60.50800 2.57400 -8.07000 1.000 61.88670 84 VAL E C 1
ATOM 4212 O O . VAL E 1 75 ? 60.23000 3.56800 -8.76400 1.000 61.56861 84 VAL E O 1
ATOM 4216 N N . SER E 1 76 ? 60.40700 1.32700 -8.52100 1.000 62.63326 85 SER E N 1
ATOM 4217 C CA . SER E 1 76 ? 59.94600 1.01500 -9.86200 1.000 60.72780 85 SER E CA 1
ATOM 4218 C C . SER E 1 76 ? 58.53200 0.46000 -9.71900 1.000 55.35575 85 SER E C 1
ATOM 4219 O O . SER E 1 76 ? 58.33900 -0.70600 -9.36400 1.000 56.34077 85 SER E O 1
ATOM 4222 N N . PRO E 1 77 ? 57.49200 1.30000 -9.91400 1.000 49.86826 86 PRO E N 1
ATOM 4223 C CA . PRO E 1 77 ? 56.12000 0.92700 -9.59500 1.000 45.73385 86 PRO E CA 1
ATOM 4224 C C . PRO E 1 77 ? 55.42600 0.23300 -10.76200 1.000 45.52660 86 PRO E C 1
ATOM 4225 O O . PRO E 1 77 ? 56.00300 0.13300 -11.79900 1.000 47.46444 86 PRO E O 1
ATOM 4229 N N . PHE E 1 78 ? 54.16400 -0.13700 -10.58700 1.000 44.11333 87 PHE E N 1
ATOM 4230 C CA . PHE E 1 78 ? 53.42300 -0.85300 -11.62500 1.000 43.75201 87 PHE E CA 1
ATOM 4231 C C . PHE E 1 78 ? 52.67400 0.03200 -12.60800 1.000 42.53665 87 PHE E C 1
ATOM 4232 O O . PHE E 1 78 ? 52.73700 -0.17900 -13.77000 1.000 44.57270 87 PHE E O 1
ATOM 4240 N N . HIS E 1 79 ? 51.93800 1.00800 -12.09500 1.000 41.38818 88 HIS E N 1
ATOM 4241 C CA A HIS E 1 79 ? 51.02000 1.83800 -12.89100 0.780 41.08985 88 HIS E CA 1
ATOM 4242 C CA B HIS E 1 79 ? 51.00800 1.87300 -12.82200 0.220 40.90167 88 HIS E CA 1
ATOM 4243 C C . HIS E 1 79 ? 51.78700 2.94300 -13.54600 1.000 42.92978 88 HIS E C 1
ATOM 4244 O O . HIS E 1 79 ? 52.69100 3.50200 -12.93200 1.000 44.09475 88 HIS E O 1
ATOM 4257 N N . GLU E 1 80 ? 51.41100 3.26800 -14.80400 1.000 46.00323 89 GLU E N 1
ATOM 4258 C CA . GLU E 1 80 ? 51.94700 4.47700 -15.46100 1.000 50.15368 89 GLU E CA 1
ATOM 4259 C C . GLU E 1 80 ? 51.47600 5.70900 -14.71700 1.000 49.95929 89 GLU E C 1
ATOM 4260 O O . GLU E 1 80 ? 52.21800 6.66900 -14.52600 1.000 53.00737 89 GLU E O 1
ATOM 4266 N N . TYR E 1 81 ? 50.19700 5.71700 -14.36800 1.000 49.07668 90 TYR E N 1
ATOM 4267 C CA . TYR E 1 81 ? 49.55200 6.82000 -13.61400 1.000 49.32026 90 TYR E CA 1
ATOM 4268 C C . TYR E 1 81 ? 48.25100 6.29400 -13.01400 1.000 48.15419 90 TYR E C 1
ATOM 4269 O O . TYR E 1 81 ? 47.92200 5.10000 -13.24300 1.000 48.24081 90 TYR E O 1
ATOM 4278 N N . ALA E 1 82 ? 47.51700 7.15800 -12.30900 1.000 47.77935 91 ALA E N 1
ATOM 4279 C CA . ALA E 1 82 ? 46.23600 6.79400 -11.73000 1.000 46.20101 91 ALA E CA 1
ATOM 4280 C C . ALA E 1 82 ? 45.22600 7.88300 -12.09100 1.000 46.15191 91 ALA E C 1
ATOM 4281 O O . ALA E 1 82 ? 45.43600 9.01000 -11.77800 1.000 46.32430 91 ALA E O 1
ATOM 4283 N N . ASP E 1 83 ? 44.14500 7.47300 -12.77100 1.000 48.71687 92 ASP E N 1
ATOM 4284 C CA . ASP E 1 83 ? 43.01900 8.30000 -13.23600 1.000 50.25583 92 ASP E CA 1
ATOM 4285 C C . ASP E 1 83 ? 41.85500 8.19100 -12.29000 1.000 46.25680 92 ASP E C 1
ATOM 4286 O O . ASP E 1 83 ? 41.62200 7.15800 -11.75200 1.000 45.52745 92 ASP E O 1
ATOM 4291 N N . VAL E 1 84 ? 41.10200 9.26300 -12.13800 1.000 43.85323 93 VAL E N 1
ATOM 4292 C CA . VAL E 1 84 ? 39.79800 9.21600 -11.53800 1.000 43.19957 93 VAL E CA 1
ATOM 4293 C C . VAL E 1 84 ? 38.89100 9.97100 -12.44700 1.000 44.56677 93 VAL E C 1
ATOM 4294 O O . VAL E 1 84 ? 39.08400 11.13800 -12.67100 1.000 46.13683 93 VAL E O 1
ATOM 4298 N N . VAL E 1 85 ? 37.88400 9.29200 -12.99000 1.000 45.45891 94 VAL E N 1
ATOM 4299 C CA . VAL E 1 85 ? 36.92000 9.88300 -13.91500 1.000 45.21091 94 VAL E CA 1
ATOM 4300 C C . VAL E 1 85 ? 35.52800 9.91900 -13.31300 1.000 44.14609 94 VAL E C 1
ATOM 4301 O O . VAL E 1 85 ? 35.02500 8.92700 -12.82800 1.000 42.23024 94 VAL E O 1
ATOM 4305 N N . PHE E 1 86 ? 34.88800 11.08000 -13.38600 1.000 45.88688 95 PHE E N 1
ATOM 4306 C CA . PHE E 1 86 ? 33.57100 11.25400 -12.78000 1.000 47.27380 95 PHE E CA 1
ATOM 4307 C C . PHE E 1 86 ? 32.84800 12.41700 -13.38900 1.000 49.38300 95 PHE E C 1
ATOM 4308 O O . PHE E 1 86 ? 33.48100 13.32400 -13.89900 1.000 50.54520 95 PHE E O 1
ATOM 4316 N N . THR E 1 87 ? 31.51200 12.35100 -13.33200 1.000 51.10440 96 THR E N 1
ATOM 4317 C CA . THR E 1 87 ? 30.62700 13.41300 -13.73400 1.000 53.56693 96 THR E CA 1
ATOM 4318 C C . THR E 1 87 ? 30.43300 14.29500 -12.53100 1.000 55.53758 96 THR E C 1
ATOM 4319 O O . THR E 1 87 ? 30.28900 13.79000 -11.44100 1.000 55.97431 96 THR E O 1
ATOM 4323 N N . ALA E 1 88 ? 30.44800 15.61700 -12.74400 1.000 59.36020 97 ALA E N 1
ATOM 4324 C CA . ALA E 1 88 ? 30.33700 16.58600 -11.67500 1.000 62.00523 97 ALA E CA 1
ATOM 4325 C C . ALA E 1 88 ? 29.29100 17.61500 -11.96300 1.000 67.68259 97 ALA E C 1
ATOM 4326 O O . ALA E 1 88 ? 29.14300 18.07300 -13.08900 1.000 70.90134 97 ALA E O 1
ATOM 4328 N N . ASN E 1 89 ? 28.62500 18.04800 -10.88500 1.000 71.21225 98 ASN E N 1
ATOM 4329 C CA . ASN E 1 89 ? 27.74000 19.21900 -10.84600 1.000 76.45468 98 ASN E CA 1
ATOM 4330 C C . ASN E 1 89 ? 26.52500 19.13300 -11.77400 1.000 79.25647 98 ASN E C 1
ATOM 4331 O O . ASN E 1 89 ? 26.18000 20.09700 -12.44000 1.000 81.47145 98 ASN E O 1
ATOM 4336 N N . ASP E 1 90 ? 25.88600 17.96500 -11.79500 1.000 79.39868 99 ASP E N 1
ATOM 4337 C CA . ASP E 1 90 ? 24.71400 17.72900 -12.63800 1.000 83.91558 99 ASP E CA 1
ATOM 4338 C C . ASP E 1 90 ? 23.40800 17.57900 -11.85000 1.000 87.78864 99 ASP E C 1
ATOM 4339 O O . ASP E 1 90 ? 22.32700 17.50400 -12.44300 1.000 90.90575 99 ASP E O 1
ATOM 4344 N N . ALA E 1 91 ? 23.51000 17.57300 -10.51600 1.000 89.34028 100 ALA E N 1
ATOM 4345 C CA . ALA E 1 91 ? 22.35300 17.44400 -9.62500 1.000 92.61208 100 ALA E CA 1
ATOM 4346 C C . ALA E 1 91 ? 22.44300 18.52700 -8.54500 1.000 95.01331 100 ALA E C 1
ATOM 4347 O O . ALA E 1 91 ? 22.12300 18.30000 -7.38800 1.000 96.79029 100 ALA E O 1
ATOM 4349 N N . GLY E 1 92 ? 22.90700 19.71000 -8.93600 1.000 95.81400 101 GLY E N 1
ATOM 4350 C CA . GLY E 1 92 ? 23.19900 20.74500 -7.97900 1.000 97.46925 101 GLY E CA 1
ATOM 4351 C C . GLY E 1 92 ? 24.66100 20.81300 -7.57400 1.000 94.52398 101 GLY E C 1
ATOM 4352 O O . GLY E 1 92 ? 25.46400 19.84500 -7.73400 1.000 89.53060 101 GLY E O 1
ATOM 4353 N N . HIS E 1 93 ? 24.99900 21.99300 -7.03300 1.000 96.22319 102 HIS E N 1
ATOM 4354 C CA . HIS E 1 93 ? 26.34500 22.41600 -6.78700 1.000 94.42237 102 HIS E CA 1
ATOM 4355 C C . HIS E 1 93 ? 26.91900 21.60900 -5.62000 1.000 92.42801 102 HIS E C 1
ATOM 4356 O O . HIS E 1 93 ? 26.36000 21.61100 -4.52300 1.000 95.22484 102 HIS E O 1
ATOM 4363 N N . ARG E 1 94 ? 28.05100 20.94600 -5.87100 1.000 87.67085 103 ARG E N 1
ATOM 4364 C CA . ARG E 1 94 ? 28.79200 20.13000 -4.87100 1.000 82.12760 103 ARG E CA 1
ATOM 4365 C C . ARG E 1 94 ? 30.26300 20.55800 -4.82400 1.000 78.44877 103 ARG E C 1
ATOM 4366 O O . ARG E 1 94 ? 30.73100 21.24700 -5.76000 1.000 81.29767 103 ARG E O 1
ATOM 4374 N N . HIS E 1 95 ? 30.94300 20.17300 -3.74300 1.000 73.68131 104 HIS E N 1
ATOM 4375 C CA . HIS E 1 95 ? 32.39400 20.19000 -3.63100 1.000 68.44440 104 HIS E CA 1
ATOM 4376 C C . HIS E 1 95 ? 32.86000 18.75500 -3.58300 1.000 60.23673 104 HIS E C 1
ATOM 4377 O O . HIS E 1 95 ? 32.22500 17.88400 -3.01600 1.000 58.87488 104 HIS E O 1
ATOM 4384 N N . TYR E 1 96 ? 34.00000 18.50500 -4.20800 1.000 56.29658 105 TYR E N 1
ATOM 4385 C CA . TYR E 1 96 ? 34.58000 17.16000 -4.43500 1.000 51.18930 105 TYR E CA 1
ATOM 4386 C C . TYR E 1 96 ? 35.99000 17.14800 -3.86100 1.000 49.00813 105 TYR E C 1
ATOM 4387 O O . TYR E 1 96 ? 36.76500 18.05200 -4.17400 1.000 49.74252 105 TYR E O 1
ATOM 4396 N N . THR E 1 97 ? 36.27600 16.16800 -3.00800 1.000 46.79913 106 THR E N 1
ATOM 4397 C CA . THR E 1 97 ? 37.60600 15.86400 -2.60700 1.000 45.28057 106 THR E CA 1
ATOM 4398 C C . THR E 1 97 ? 37.91800 14.46800 -3.13300 1.000 43.04149 106 THR E C 1
ATOM 4399 O O . THR E 1 97 ? 37.15800 13.53500 -2.87000 1.000 40.68872 106 THR E O 1
ATOM 4403 N N . ILE E 1 98 ? 39.00800 14.35000 -3.90800 1.000 42.65490 107 ILE E N 1
ATOM 4404 C CA . ILE E 1 98 ? 39.49800 13.06500 -4.40500 1.000 41.16043 107 ILE E CA 1
ATOM 4405 C C . ILE E 1 98 ? 40.70000 12.66400 -3.56700 1.000 40.43559 107 ILE E C 1
ATOM 4406 O O . ILE E 1 98 ? 41.72600 13.30200 -3.59300 1.000 39.54108 107 ILE E O 1
ATOM 4411 N N . ALA E 1 99 ? 40.54700 11.60200 -2.78100 1.000 40.80569 108 ALA E N 1
ATOM 4412 C CA . ALA E 1 99 ? 41.63400 11.08200 -1.90300 1.000 39.56651 108 ALA E CA 1
ATOM 4413 C C . ALA E 1 99 ? 42.26100 9.88900 -2.61600 1.000 38.23405 108 ALA E C 1
ATOM 4414 O O . ALA E 1 99 ? 41.57000 9.05900 -3.17700 1.000 38.77693 108 ALA E O 1
ATOM 4416 N N . ALA E 1 100 ? 43.58600 9.84500 -2.66300 1.000 38.31793 109 ALA E N 1
ATOM 4417 C CA . ALA E 1 100 ? 44.27500 8.73100 -3.26200 1.000 37.71384 109 ALA E CA 1
ATOM 4418 C C . ALA E 1 100 ? 45.31700 8.20700 -2.31200 1.000 38.40723 109 ALA E C 1
ATOM 4419 O O . ALA E 1 100 ? 46.03100 8.96000 -1.70600 1.000 40.79241 109 ALA E O 1
ATOM 4421 N N . LEU E 1 101 ? 45.38300 6.89000 -2.17300 1.000 39.19906 110 LEU E N 1
ATOM 4422 C CA . LEU E 1 101 ? 46.36400 6.21400 -1.34500 1.000 39.33068 110 LEU E CA 1
ATOM 4423 C C . LEU E 1 101 ? 47.27800 5.44700 -2.30000 1.000 39.69374 110 LEU E C 1
ATOM 4424 O O . LEU E 1 101 ? 46.80300 4.62400 -3.09000 1.000 38.91303 110 LEU E O 1
ATOM 4429 N N . LEU E 1 102 ? 48.57900 5.74600 -2.24900 1.000 41.16754 111 LEU E N 1
ATOM 4430 C CA . LEU E 1 102 ? 49.54900 5.16800 -3.18500 1.000 41.82677 111 LEU E CA 1
ATOM 4431 C C . LEU E 1 102 ? 50.43600 4.09500 -2.55300 1.000 43.13460 111 LEU E C 1
ATOM 4432 O O . LEU E 1 102 ? 51.00900 4.29600 -1.48300 1.000 43.75289 111 LEU E O 1
ATOM 4437 N N . SER E 1 103 ? 50.50500 2.94700 -3.22100 1.000 43.33485 112 SER E N 1
ATOM 4438 C CA . SER E 1 103 ? 51.54200 1.94400 -3.01600 1.000 44.40374 112 SER E CA 1
ATOM 4439 C C . SER E 1 103 ? 52.15200 1.65100 -4.38400 1.000 43.23455 112 SER E C 1
ATOM 4440 O O . SER E 1 103 ? 51.52900 1.89300 -5.40900 1.000 41.40492 112 SER E O 1
ATOM 4443 N N . PRO E 1 104 ? 53.38500 1.12200 -4.44300 1.000 43.41129 113 PRO E N 1
ATOM 4444 C CA . PRO E 1 104 ? 54.01100 0.81400 -5.72900 1.000 44.69293 113 PRO E CA 1
ATOM 4445 C C . PRO E 1 104 ? 53.16000 -0.08000 -6.65800 1.000 43.44650 113 PRO E C 1
ATOM 4446 O O . PRO E 1 104 ? 53.17300 0.16800 -7.85400 1.000 44.85218 113 PRO E O 1
ATOM 4450 N N . TYR E 1 105 ? 52.41900 -1.05400 -6.12300 1.000 41.54443 114 TYR E N 1
ATOM 4451 C CA . TYR E 1 105 ? 51.63100 -1.99600 -6.95300 1.000 40.92524 114 TYR E CA 1
ATOM 4452 C C . TYR E 1 105 ? 50.12900 -1.89900 -6.63300 1.000 38.60596 114 TYR E C 1
ATOM 4453 O O . TYR E 1 105 ? 49.36500 -2.82900 -6.96500 1.000 37.58305 114 TYR E O 1
ATOM 4462 N N . SER E 1 106 ? 49.70200 -0.79800 -6.03200 1.000 37.40423 115 SER E N 1
ATOM 4463 C CA . SER E 1 106 ? 48.33100 -0.68300 -5.63100 1.000 37.11829 115 SER E CA 1
ATOM 4464 C C . SER E 1 106 ? 47.94200 0.73400 -5.50000 1.000 37.18747 115 SER E C 1
ATOM 4465 O O . SER E 1 106 ? 48.72700 1.58800 -5.17500 1.000 39.34273 115 SER E O 1
ATOM 4468 N N . PHE E 1 107 ? 46.68300 1.01700 -5.79500 1.000 37.51890 116 PHE E N 1
ATOM 4469 C CA . PHE E 1 107 ? 46.20900 2.35800 -5.80400 1.000 39.14140 116 PHE E CA 1
ATOM 4470 C C . PHE E 1 107 ? 44.75100 2.35500 -5.36000 1.000 37.07671 116 PHE E C 1
ATOM 4471 O O . PHE E 1 107 ? 43.94700 1.50200 -5.70700 1.000 35.94331 116 PHE E O 1
ATOM 4479 N N . SER E 1 108 ? 44.40900 3.31300 -4.52800 1.000 37.07579 117 SER E N 1
ATOM 4480 C CA . SER E 1 108 ? 43.10900 3.34200 -3.96000 1.000 37.95695 117 SER E CA 1
ATOM 4481 C C . SER E 1 108 ? 42.58700 4.74600 -4.08300 1.000 38.27467 117 SER E C 1
ATOM 4482 O O . SER E 1 108 ? 43.33200 5.72000 -3.90700 1.000 35.98223 117 SER E O 1
ATOM 4485 N N . THR E 1 109 ? 41.30000 4.87000 -4.41800 1.000 39.77243 118 THR E N 1
ATOM 4486 C CA . THR E 1 109 ? 40.75900 6.21100 -4.47500 1.000 42.70187 118 THR E CA 1
ATOM 4487 C C . THR E 1 109 ? 39.38000 6.32000 -3.89000 1.000 43.48783 118 THR E C 1
ATOM 4488 O O . THR E 1 109 ? 38.54700 5.46700 -4.12300 1.000 47.34270 118 THR E O 1
ATOM 4492 N N . THR E 1 110 ? 39.14600 7.40500 -3.14900 1.000 42.81105 119 THR E N 1
ATOM 4493 C CA . THR E 1 110 ? 37.86600 7.70100 -2.54600 1.000 42.57194 119 THR E CA 1
ATOM 4494 C C . THR E 1 110 ? 37.44600 9.09500 -2.83800 1.000 41.84772 119 THR E C 1
ATOM 4495 O O . THR E 1 110 ? 38.25900 10.01000 -2.78800 1.000 42.20716 119 THR E O 1
ATOM 4499 N N . ALA E 1 111 ? 36.16100 9.26000 -3.13600 1.000 41.65798 120 ALA E N 1
ATOM 4500 C CA . ALA E 1 111 ? 35.58300 10.58000 -3.32500 1.000 43.85017 120 ALA E CA 1
ATOM 4501 C C . ALA E 1 111 ? 34.73100 10.94100 -2.12700 1.000 44.96030 120 ALA E C 1
ATOM 4502 O O . ALA E 1 111 ? 33.90800 10.15100 -1.70200 1.000 44.46827 120 ALA E O 1
ATOM 4504 N N . ILE E 1 112 ? 34.93700 12.15600 -1.62200 1.000 47.79210 121 ILE E N 1
ATOM 4505 C CA . ILE E 1 112 ? 34.08900 12.79100 -0.60200 1.000 50.75456 121 ILE E CA 1
ATOM 4506 C C . ILE E 1 112 ? 33.36900 13.94700 -1.23400 1.000 52.07954 121 ILE E C 1
ATOM 4507 O O . ILE E 1 112 ? 33.97200 14.83900 -1.81500 1.000 52.79009 121 ILE E O 1
ATOM 4512 N N . VAL E 1 113 ? 32.04300 13.91600 -1.17800 1.000 54.15122 122 VAL E N 1
ATOM 4513 C CA . VAL E 1 113 ? 31.22900 14.89400 -1.89100 1.000 56.06824 122 VAL E CA 1
ATOM 4514 C C . VAL E 1 113 ? 30.38500 15.55800 -0.85000 1.000 59.39810 122 VAL E C 1
ATOM 4515 O O . VAL E 1 113 ? 29.74600 14.87400 -0.06000 1.000 59.63257 122 VAL E O 1
ATOM 4519 N N . SER E 1 114 ? 30.45400 16.89300 -0.80100 1.000 63.14968 123 SER E N 1
ATOM 4520 C CA . SER E 1 114 ? 29.72500 17.72400 0.17600 1.000 67.51630 123 SER E CA 1
ATOM 4521 C C . SER E 1 114 ? 28.88700 18.77800 -0.50400 1.000 71.85366 123 SER E C 1
ATOM 4522 O O . SER E 1 114 ? 29.02500 19.01700 -1.69500 1.000 71.52262 123 SER E O 1
ATOM 4525 N N . ASN E 1 115 ? 28.04500 19.45000 0.28900 1.000 76.78529 124 ASN E N 1
ATOM 4526 C CA . ASN E 1 115 ? 27.14300 20.51100 -0.16100 1.000 79.71396 124 ASN E CA 1
ATOM 4527 C C . ASN E 1 115 ? 27.52500 21.99100 0.19600 1.000 82.37701 124 ASN E C 1
ATOM 4528 O O . ASN E 1 115 ? 26.93600 22.72300 0.99200 1.000 85.70964 124 ASN E O 1
ATOM 4533 N N . CYS F 1 1 ? 47.44100 -18.44800 -19.27300 1.000 87.47680 10 CYS F N 1
ATOM 4534 C CA . CYS F 1 1 ? 46.55400 -17.20500 -19.34600 1.000 84.03995 10 CYS F CA 1
ATOM 4535 C C . CYS F 1 1 ? 47.16800 -15.96400 -18.69500 1.000 76.98878 10 CYS F C 1
ATOM 4536 O O . CYS F 1 1 ? 47.10900 -15.81800 -17.48200 1.000 72.61679 10 CYS F O 1
ATOM 4539 N N . PRO F 1 2 ? 47.77800 -15.05800 -19.49700 1.000 73.40368 11 PRO F N 1
ATOM 4540 C CA . PRO F 1 2 ? 48.70000 -14.05500 -18.98000 1.000 69.50247 11 PRO F CA 1
ATOM 4541 C C . PRO F 1 2 ? 48.08000 -12.75800 -18.46700 1.000 63.73561 11 PRO F C 1
ATOM 4542 O O . PRO F 1 2 ? 48.83200 -11.95100 -17.96300 1.000 62.24597 11 PRO F O 1
ATOM 4546 N N . LEU F 1 3 ? 46.77400 -12.55800 -18.64600 1.000 61.00314 12 LEU F N 1
ATOM 4547 C CA . LEU F 1 3 ? 46.10500 -11.35500 -18.11400 1.000 57.66652 12 LEU F CA 1
ATOM 4548 C C . LEU F 1 3 ? 44.75400 -11.73600 -17.53400 1.000 55.75778 12 LEU F C 1
ATOM 4549 O O . LEU F 1 3 ? 43.87100 -12.08200 -18.25700 1.000 56.35930 12 LEU F O 1
ATOM 4554 N N . MET F 1 4 ? 44.63100 -11.67800 -16.20300 1.000 56.38112 13 MET F N 1
ATOM 4555 C CA . MET F 1 4 ? 43.38900 -12.01700 -15.47900 1.000 55.70003 13 MET F CA 1
ATOM 4556 C C . MET F 1 4 ? 42.94300 -10.79900 -14.71300 1.000 50.26780 13 MET F C 1
ATOM 4557 O O . MET F 1 4 ? 43.69900 -9.86300 -14.49000 1.000 46.48821 13 MET F O 1
ATOM 4562 N N . VAL F 1 5 ? 41.64800 -10.77000 -14.41900 1.000 49.07782 14 VAL F N 1
ATOM 4563 C CA . VAL F 1 5 ? 41.09400 -9.76200 -13.54800 1.000 45.66132 14 VAL F CA 1
ATOM 4564 C C . VAL F 1 5 ? 40.27300 -10.48700 -12.48800 1.000 46.20900 14 VAL F C 1
ATOM 4565 O O . VAL F 1 5 ? 39.78300 -11.59400 -12.69400 1.000 47.12197 14 VAL F O 1
ATOM 4569 N N . LYS F 1 6 ? 40.14500 -9.85400 -11.33100 1.000 44.80000 15 LYS F N 1
ATOM 4570 C CA . LYS F 1 6 ? 39.42500 -10.42400 -10.22000 1.000 45.49866 15 LYS F CA 1
ATOM 4571 C C . LYS F 1 6 ? 38.74200 -9.21800 -9.62100 1.000 41.69403 15 LYS F C 1
ATOM 4572 O O . LYS F 1 6 ? 39.40700 -8.27800 -9.26300 1.000 40.93367 15 LYS F O 1
ATOM 4578 N N . VAL F 1 7 ? 37.40700 -9.19800 -9.60300 1.000 42.07990 16 VAL F N 1
ATOM 4579 C CA . VAL F 1 7 ? 36.65000 -8.02300 -9.17100 1.000 39.79304 16 VAL F CA 1
ATOM 4580 C C . VAL F 1 7 ? 35.74400 -8.40600 -8.02800 1.000 40.66752 16 VAL F C 1
ATOM 4581 O O . VAL F 1 7 ? 34.99900 -9.36500 -8.13700 1.000 39.76323 16 VAL F O 1
ATOM 4585 N N . LEU F 1 8 ? 35.84400 -7.65000 -6.91600 1.000 40.33553 17 LEU F N 1
ATOM 4586 C CA . LEU F 1 8 ? 35.08800 -7.86100 -5.70800 1.000 39.83955 17 LEU F CA 1
ATOM 4587 C C . LEU F 1 8 ? 34.23300 -6.65400 -5.41900 1.000 38.45479 17 LEU F C 1
ATOM 4588 O O . LEU F 1 8 ? 34.64300 -5.55300 -5.69400 1.000 36.10745 17 LEU F O 1
ATOM 4593 N N . ASP F 1 9 ? 33.06600 -6.90300 -4.79900 1.000 39.51337 18 ASP F N 1
ATOM 4594 C CA . ASP F 1 9 ? 32.09600 -5.90700 -4.39700 1.000 38.98157 18 ASP F CA 1
ATOM 4595 C C . ASP F 1 9 ? 32.13700 -5.81700 -2.87400 1.000 37.92413 18 ASP F C 1
ATOM 4596 O O . ASP F 1 9 ? 31.78100 -6.77400 -2.17800 1.000 37.05601 18 ASP F O 1
ATOM 4601 N N . ALA F 1 10 ? 32.56900 -4.65300 -2.36900 1.000 35.55308 19 ALA F N 1
ATOM 4602 C CA . ALA F 1 10 ? 32.79900 -4.42600 -0.96000 1.000 34.39987 19 ALA F CA 1
ATOM 4603 C C . ALA F 1 10 ? 31.53800 -4.16000 -0.18100 1.000 35.71940 19 ALA F C 1
ATOM 4604 O O . ALA F 1 10 ? 31.55500 -4.20800 1.05200 1.000 35.59710 19 ALA F O 1
ATOM 4606 N N . VAL F 1 11 ? 30.44900 -3.85600 -0.89500 1.000 36.35826 20 VAL F N 1
ATOM 4607 C CA . VAL F 1 11 ? 29.16600 -3.71000 -0.26300 1.000 38.22505 20 VAL F CA 1
ATOM 4608 C C . VAL F 1 11 ? 28.53600 -5.07400 0.07800 1.000 42.04501 20 VAL F C 1
ATOM 4609 O O . VAL F 1 11 ? 27.96400 -5.23600 1.13700 1.000 42.89555 20 VAL F O 1
ATOM 4613 N N . ARG F 1 12 ? 28.65600 -6.05600 -0.81800 1.000 45.54441 21 ARG F N 1
ATOM 4614 C CA . ARG F 1 12 ? 27.97000 -7.36900 -0.70200 1.000 50.26056 21 ARG F CA 1
ATOM 4615 C C . ARG F 1 12 ? 28.90900 -8.43800 -0.11200 1.000 47.20222 21 ARG F C 1
ATOM 4616 O O . ARG F 1 12 ? 28.43400 -9.44600 0.37600 1.000 49.94710 21 ARG F O 1
ATOM 4624 N N . GLY F 1 13 ? 30.20800 -8.23500 -0.17800 1.000 43.34687 22 GLY F N 1
ATOM 4625 C CA . GLY F 1 13 ? 31.15100 -9.26400 0.17900 1.000 44.16882 22 GLY F CA 1
ATOM 4626 C C . GLY F 1 13 ? 31.04900 -10.47100 -0.73800 1.000 45.88731 22 GLY F C 1
ATOM 4627 O O . GLY F 1 13 ? 31.07400 -11.61300 -0.28300 1.000 48.19229 22 GLY F O 1
ATOM 4628 N N . ARG F 1 14 ? 30.91900 -10.20500 -2.04200 1.000 44.62943 23 ARG F N 1
ATOM 4629 C CA . ARG F 1 14 ? 30.75300 -11.21000 -3.11800 1.000 45.98139 23 ARG F CA 1
ATOM 4630 C C . ARG F 1 14 ? 31.65900 -10.78700 -4.27000 1.000 42.59375 23 ARG F C 1
ATOM 4631 O O . ARG F 1 14 ? 31.96500 -9.60800 -4.42000 1.000 38.45873 23 ARG F O 1
ATOM 4639 N N . PRO F 1 15 ? 32.05200 -11.72900 -5.15000 1.000 42.87433 24 PRO F N 1
ATOM 4640 C CA . PRO F 1 15 ? 32.62300 -11.37300 -6.44300 1.000 40.98104 24 PRO F CA 1
ATOM 4641 C C . PRO F 1 15 ? 31.63000 -10.47000 -7.18700 1.000 40.26401 24 PRO F C 1
ATOM 4642 O O . PRO F 1 15 ? 30.47300 -10.70200 -7.04800 1.000 42.08426 24 PRO F O 1
ATOM 4646 N N . ALA F 1 16 ? 32.11400 -9.46300 -7.92200 1.000 38.53506 25 ALA F N 1
ATOM 4647 C CA . ALA F 1 16 ? 31.31100 -8.62900 -8.78300 1.000 38.53900 25 ALA F CA 1
ATOM 4648 C C . ALA F 1 16 ? 31.09600 -9.28600 -10.11500 1.000 41.47219 25 ALA F C 1
ATOM 4649 O O . ALA F 1 16 ? 32.02000 -9.38800 -10.90600 1.000 43.29966 25 ALA F O 1
ATOM 4651 N N . VAL F 1 17 ? 29.85300 -9.70500 -10.37300 1.000 44.42780 26 VAL F N 1
ATOM 4652 C CA . VAL F 1 17 ? 29.46400 -10.42600 -11.57700 1.000 47.31947 26 VAL F CA 1
ATOM 4653 C C . VAL F 1 17 ? 28.96400 -9.44200 -12.60800 1.000 47.67570 26 VAL F C 1
ATOM 4654 O O . VAL F 1 17 ? 28.37400 -8.43600 -12.27700 1.000 45.47268 26 VAL F O 1
ATOM 4658 N N . ASN F 1 18 ? 29.19400 -9.76800 -13.88100 1.000 50.52503 27 ASN F N 1
ATOM 4659 C CA . ASN F 1 18 ? 28.81700 -8.93500 -15.03600 1.000 50.49563 27 ASN F CA 1
ATOM 4660 C C . ASN F 1 18 ? 29.33100 -7.53000 -15.02500 1.000 46.24922 27 ASN F C 1
ATOM 4661 O O . ASN F 1 18 ? 28.57100 -6.59100 -15.28300 1.000 45.52733 27 ASN F O 1
ATOM 4666 N N . VAL F 1 19 ? 30.62100 -7.37500 -14.70800 1.000 42.86744 28 VAL F N 1
ATOM 4667 C CA . VAL F 1 19 ? 31.31100 -6.12800 -14.91500 1.000 40.60080 28 VAL F CA 1
ATOM 4668 C C . VAL F 1 19 ? 31.87700 -6.20100 -16.29400 1.000 41.72811 28 VAL F C 1
ATOM 4669 O O . VAL F 1 19 ? 32.56100 -7.16800 -16.62500 1.000 41.39808 28 VAL F O 1
ATOM 4673 N N . ASP F 1 20 ? 31.51500 -5.22600 -17.14200 1.000 43.33447 29 ASP F N 1
ATOM 4674 C CA . ASP F 1 20 ? 32.06900 -5.13900 -18.49300 1.000 45.79458 29 ASP F CA 1
ATOM 4675 C C . ASP F 1 20 ? 33.53200 -4.69000 -18.29800 1.000 41.60764 29 ASP F C 1
ATOM 4676 O O . ASP F 1 20 ? 33.81400 -3.78400 -17.52700 1.000 36.88109 29 ASP F O 1
ATOM 4681 N N . VAL F 1 21 ? 34.44900 -5.41300 -18.94400 1.000 42.37372 30 VAL F N 1
ATOM 4682 C CA . VAL F 1 21 ? 35.83700 -5.03500 -18.99600 1.000 42.61918 30 VAL F CA 1
ATOM 4683 C C . VAL F 1 21 ? 36.34300 -4.99000 -20.42400 1.000 43.49559 30 VAL F C 1
ATOM 4684 O O . VAL F 1 21 ? 36.17200 -5.91900 -21.20300 1.000 42.64587 30 VAL F O 1
ATOM 4688 N N . LYS F 1 22 ? 37.01800 -3.88200 -20.73000 1.000 44.12959 31 LYS F N 1
ATOM 4689 C CA . LYS F 1 22 ? 37.72200 -3.71600 -21.98100 1.000 47.44134 31 LYS F CA 1
ATOM 4690 C C . LYS F 1 22 ? 39.20200 -3.51200 -21.74200 1.000 45.43144 31 LYS F C 1
ATOM 4691 O O . LYS F 1 22 ? 39.57100 -2.83000 -20.77700 1.000 48.89609 31 LYS F O 1
ATOM 4697 N N . VAL F 1 23 ? 40.02100 -4.11200 -22.59000 1.000 44.08753 32 VAL F N 1
ATOM 4698 C CA . VAL F 1 23 ? 41.44000 -3.91700 -22.52000 1.000 44.58258 32 VAL F CA 1
ATOM 4699 C C . VAL F 1 23 ? 41.87100 -3.22700 -23.80800 1.000 45.53358 32 VAL F C 1
ATOM 4700 O O . VAL F 1 23 ? 41.51700 -3.68000 -24.92400 1.000 45.93857 32 VAL F O 1
ATOM 4704 N N . PHE F 1 24 ? 42.62200 -2.13200 -23.65200 1.000 43.67342 33 PHE F N 1
ATOM 4705 C CA . PHE F 1 24 ? 43.20100 -1.42400 -24.78200 1.000 46.42375 33 PHE F CA 1
ATOM 4706 C C . PHE F 1 24 ? 44.71500 -1.51100 -24.77500 1.000 47.19387 33 PHE F C 1
ATOM 4707 O O . PHE F 1 24 ? 45.33000 -1.77800 -23.74600 1.000 46.53677 33 PHE F O 1
ATOM 4715 N N . LYS F 1 25 ? 45.32100 -1.27200 -25.93400 1.000 49.39968 34 LYS F N 1
ATOM 4716 C CA . LYS F 1 25 ? 46.76000 -1.20500 -26.06800 1.000 52.28581 34 LYS F CA 1
ATOM 4717 C C . LYS F 1 25 ? 47.16000 0.02500 -26.82300 1.000 54.89478 34 LYS F C 1
ATOM 4718 O O . LYS F 1 25 ? 46.54600 0.37000 -27.78500 1.000 56.56866 34 LYS F O 1
ATOM 4724 N N . LYS F 1 26 ? 48.19700 0.70500 -26.35100 1.000 58.36405 35 LYS F N 1
ATOM 4725 C CA . LYS F 1 26 ? 48.65800 1.97200 -26.94600 1.000 62.84921 35 LYS F CA 1
ATOM 4726 C C . LYS F 1 26 ? 49.38000 1.66600 -28.21900 1.000 65.66426 35 LYS F C 1
ATOM 4727 O O . LYS F 1 26 ? 50.11000 0.69700 -28.27500 1.000 68.41816 35 LYS F O 1
ATOM 4733 N N . THR F 1 27 ? 49.17100 2.50400 -29.22900 1.000 67.34006 36 THR F N 1
ATOM 4734 C CA . THR F 1 27 ? 49.76900 2.35800 -30.55400 1.000 71.57700 36 THR F CA 1
ATOM 4735 C C . THR F 1 27 ? 50.86400 3.38400 -30.77400 1.000 77.18231 36 THR F C 1
ATOM 4736 O O . THR F 1 27 ? 51.00500 4.33100 -29.98400 1.000 77.95089 36 THR F O 1
ATOM 4740 N N . GLU F 1 28 ? 51.59700 3.23100 -31.88600 1.000 82.92897 37 GLU F N 1
ATOM 4741 C CA . GLU F 1 28 ? 52.60600 4.21900 -32.28000 1.000 88.35506 37 GLU F CA 1
ATOM 4742 C C . GLU F 1 28 ? 52.01700 5.61000 -32.50800 1.000 86.98273 37 GLU F C 1
ATOM 4743 O O . GLU F 1 28 ? 52.66400 6.59800 -32.24900 1.000 88.43727 37 GLU F O 1
ATOM 4745 N N . GLU F 1 29 ? 50.76100 5.67300 -32.91800 1.000 85.09710 38 GLU F N 1
ATOM 4746 C CA . GLU F 1 29 ? 50.05800 6.92900 -33.19300 1.000 86.44164 38 GLU F CA 1
ATOM 4747 C C . GLU F 1 29 ? 49.58100 7.58400 -31.89700 1.000 83.73656 38 GLU F C 1
ATOM 4748 O O . GLU F 1 29 ? 48.89900 8.59800 -31.95400 1.000 84.61011 38 GLU F O 1
ATOM 4754 N N . GLN F 1 30 ? 49.90800 6.99000 -30.74100 1.000 80.45947 39 GLN F N 1
ATOM 4755 C CA . GLN F 1 30 ? 49.52400 7.53100 -29.43700 1.000 78.82921 39 GLN F CA 1
ATOM 4756 C C . GLN F 1 30 ? 48.00900 7.49300 -29.17800 1.000 74.29927 39 GLN F C 1
ATOM 4757 O O . GLN F 1 30 ? 47.45100 8.39600 -28.57800 1.000 73.05244 39 GLN F O 1
ATOM 4759 N N . THR F 1 31 ? 47.35400 6.42900 -29.63700 1.000 70.59319 40 THR F N 1
ATOM 4760 C CA . THR F 1 31 ? 45.92300 6.23300 -29.42900 1.000 66.61466 40 THR F CA 1
ATOM 4761 C C . THR F 1 31 ? 45.72800 4.87900 -28.77900 1.000 61.99810 40 THR F C 1
ATOM 4762 O O . THR F 1 31 ? 46.59800 4.00700 -28.87600 1.000 60.65861 40 THR F O 1
ATOM 4766 N N . TRP F 1 32 ? 44.57500 4.69800 -28.14200 1.000 57.73322 41 TRP F N 1
ATOM 4767 C CA . TRP F 1 32 ? 44.23000 3.42300 -27.54900 1.000 55.49036 41 TRP F CA 1
ATOM 4768 C C . TRP F 1 32 ? 43.46300 2.54900 -28.52000 1.000 56.08835 41 TRP F C 1
ATOM 4769 O O . TRP F 1 32 ? 42.38800 2.90500 -28.92200 1.000 56.16922 41 TRP F O 1
ATOM 4780 N N . GLU F 1 33 ? 44.00500 1.37800 -28.86100 1.000 57.12760 42 GLU F N 1
ATOM 4781 C CA . GLU F 1 33 ? 43.31900 0.43800 -29.72400 1.000 58.49224 42 GLU F CA 1
ATOM 4782 C C . GLU F 1 33 ? 42.77300 -0.73600 -28.89200 1.000 54.82335 42 GLU F C 1
ATOM 4783 O O . GLU F 1 33 ? 43.45000 -1.26100 -28.04600 1.000 53.43487 42 GLU F O 1
ATOM 4789 N N . LEU F 1 34 ? 41.51400 -1.09800 -29.12600 1.000 54.01376 43 LEU F N 1
ATOM 4790 C CA . LEU F 1 34 ? 40.83600 -2.17100 -28.42300 1.000 52.88742 43 LEU F CA 1
ATOM 4791 C C . LEU F 1 34 ? 41.55900 -3.49500 -28.62800 1.000 53.69759 43 LEU F C 1
ATOM 4792 O O . LEU F 1 34 ? 41.80200 -3.88200 -29.73600 1.000 55.48765 43 LEU F O 1
ATOM 4797 N N . PHE F 1 35 ? 41.88300 -4.18000 -27.53300 1.000 53.24179 44 PHE F N 1
ATOM 4798 C CA . PHE F 1 35 ? 42.70300 -5.37000 -27.57500 1.000 55.00120 44 PHE F CA 1
ATOM 4799 C C . PHE F 1 35 ? 41.94700 -6.63600 -27.14700 1.000 55.04127 44 PHE F C 1
ATOM 4800 O O . PHE F 1 35 ? 42.22800 -7.73500 -27.63000 1.000 55.29867 44 PHE F O 1
ATOM 4808 N N . ALA F 1 36 ? 41.02000 -6.48300 -26.18800 1.000 53.19791 45 ALA F N 1
ATOM 4809 C CA . ALA F 1 36 ? 40.29800 -7.60000 -25.56600 1.000 52.66389 45 ALA F CA 1
ATOM 4810 C C . ALA F 1 36 ? 39.09300 -7.06900 -24.82200 1.000 49.48269 45 ALA F C 1
ATOM 4811 O O . ALA F 1 36 ? 39.04300 -5.85600 -24.48600 1.000 47.79703 45 ALA F O 1
ATOM 4813 N N . ALA F 1 37 ? 38.13800 -7.96600 -24.54800 1.000 48.36475 46 ALA F N 1
ATOM 4814 C CA . ALA F 1 37 ? 36.91900 -7.57300 -23.83300 1.000 46.44510 46 ALA F CA 1
ATOM 4815 C C . ALA F 1 37 ? 36.23600 -8.76700 -23.24500 1.000 47.33688 46 ALA F C 1
ATOM 4816 O O . ALA F 1 37 ? 36.28600 -9.83200 -23.78500 1.000 48.60942 46 ALA F O 1
ATOM 4818 N N . GLY F 1 38 ? 35.58400 -8.57300 -22.09400 1.000 47.69223 47 GLY F N 1
ATOM 4819 C CA . GLY F 1 38 ? 34.76000 -9.60100 -21.50100 1.000 48.74806 47 GLY F CA 1
ATOM 4820 C C . GLY F 1 38 ? 33.86500 -9.08800 -20.42000 1.000 48.28715 47 GLY F C 1
ATOM 4821 O O . GLY F 1 38 ? 33.74900 -7.90200 -20.19300 1.000 45.57799 47 GLY F O 1
ATOM 4822 N N . LYS F 1 39 ? 33.18700 -10.02500 -19.75800 1.000 51.73300 48 LYS F N 1
ATOM 4823 C CA . LYS F 1 39 ? 32.32000 -9.74900 -18.63800 1.000 51.10848 48 LYS F CA 1
ATOM 4824 C C . LYS F 1 39 ? 32.71300 -10.68300 -17.52300 1.000 49.72658 48 LYS F C 1
ATOM 4825 O O . LYS F 1 39 ? 32.87700 -11.86100 -17.75600 1.000 49.85603 48 LYS F O 1
ATOM 4831 N N . THR F 1 40 ? 32.84100 -10.15400 -16.30500 1.000 47.04626 49 THR F N 1
ATOM 4832 C CA . THR F 1 40 ? 33.18300 -11.00700 -15.16300 1.000 46.45107 49 THR F CA 1
ATOM 4833 C C . THR F 1 40 ? 32.11800 -12.06900 -14.94800 1.000 49.34718 49 THR F C 1
ATOM 4834 O O . THR F 1 40 ? 30.93600 -11.79800 -15.04700 1.000 49.69726 49 THR F O 1
ATOM 4838 N N . ASN F 1 41 ? 32.57800 -13.29500 -14.69700 1.000 52.01093 50 ASN F N 1
ATOM 4839 C CA . ASN F 1 41 ? 31.73600 -14.43400 -14.37400 1.000 55.98284 50 ASN F CA 1
ATOM 4840 C C . ASN F 1 41 ? 31.31100 -14.41100 -12.89100 1.000 57.35763 50 ASN F C 1
ATOM 4841 O O . ASN F 1 41 ? 31.52300 -13.43200 -12.18900 1.000 54.83489 50 ASN F O 1
ATOM 4846 N N . ASP F 1 42 ? 30.72200 -15.52300 -12.43500 1.000 63.03898 51 ASP F N 1
ATOM 4847 C CA . ASP F 1 42 ? 30.24900 -15.73300 -11.07000 1.000 65.17326 51 ASP F CA 1
ATOM 4848 C C . ASP F 1 42 ? 31.28800 -15.54000 -9.97800 1.000 62.76757 51 ASP F C 1
ATOM 4849 O O . ASP F 1 42 ? 30.92300 -15.31200 -8.85200 1.000 61.25830 51 ASP F O 1
ATOM 4854 N N . ASN F 1 43 ? 32.57400 -15.65600 -10.33100 1.000 62.59333 52 ASN F N 1
ATOM 4855 C CA . ASN F 1 43 ? 33.71400 -15.41800 -9.43100 1.000 60.13662 52 ASN F CA 1
ATOM 4856 C C . ASN F 1 43 ? 34.39200 -14.11200 -9.63300 1.000 55.14037 52 ASN F C 1
ATOM 4857 O O . ASN F 1 43 ? 35.49000 -13.88400 -9.09900 1.000 54.47665 52 ASN F O 1
ATOM 4862 N N . GLY F 1 44 ? 33.76600 -13.22700 -10.40600 1.000 52.83795 53 GLY F N 1
ATOM 4863 C CA . GLY F 1 44 ? 34.34300 -11.93300 -10.67800 1.000 50.38187 53 GLY F CA 1
ATOM 4864 C C . GLY F 1 44 ? 35.62100 -11.99900 -11.50300 1.000 50.19275 53 GLY F C 1
ATOM 4865 O O . GLY F 1 44 ? 36.38600 -11.08700 -11.48500 1.000 46.12410 53 GLY F O 1
ATOM 4866 N N . GLU F 1 45 ? 35.80600 -13.08700 -12.24900 1.000 53.85000 54 GLU F N 1
ATOM 4867 C CA . GLU F 1 45 ? 36.98700 -13.31200 -13.05100 1.000 56.55139 54 GLU F CA 1
ATOM 4868 C C . GLU F 1 45 ? 36.63900 -13.29100 -14.51900 1.000 58.63288 54 GLU F C 1
ATOM 4869 O O . GLU F 1 45 ? 35.56200 -13.67900 -14.92200 1.000 61.89470 54 GLU F O 1
ATOM 4875 N N . ILE F 1 46 ? 37.57700 -12.80500 -15.32000 1.000 61.61018 55 ILE F N 1
ATOM 4876 C CA . ILE F 1 46 ? 37.58400 -13.11100 -16.72000 1.000 67.34811 55 ILE F CA 1
ATOM 4877 C C . ILE F 1 46 ? 38.79900 -13.96400 -16.95600 1.000 74.72219 55 ILE F C 1
ATOM 4878 O O . ILE F 1 46 ? 39.92800 -13.64900 -16.49900 1.000 72.20365 55 ILE F O 1
ATOM 4883 N N . HIS F 1 47 ? 38.50600 -15.06400 -17.66700 1.000 86.66053 56 HIS F N 1
ATOM 4884 C CA . HIS F 1 47 ? 39.32300 -16.23000 -17.82600 1.000 94.83822 56 HIS F CA 1
ATOM 4885 C C . HIS F 1 47 ? 39.38700 -16.20700 -19.34500 1.000 93.77276 56 HIS F C 1
ATOM 4886 O O . HIS F 1 47 ? 38.33300 -16.36200 -20.04800 1.000 91.00286 56 HIS F O 1
ATOM 4893 N N . GLU F 1 48 ? 40.60500 -15.94000 -19.82000 1.000 88.73861 57 GLU F N 1
ATOM 4894 C CA . GLU F 1 48 ? 4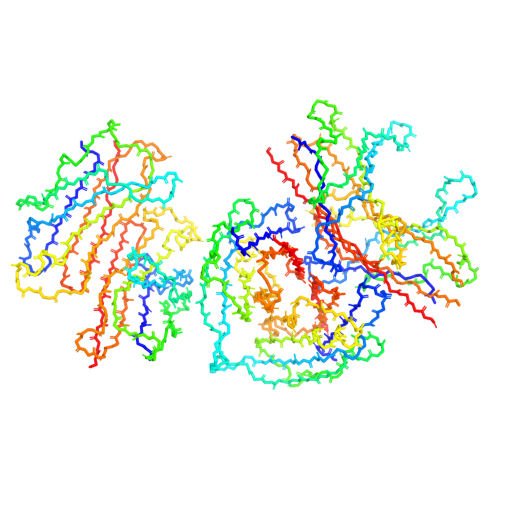0.98400 -15.92900 -21.25300 1.000 86.51423 57 GLU F CA 1
ATOM 4895 C C . GLU F 1 48 ? 40.63100 -14.57000 -21.86600 1.000 78.73211 57 GLU F C 1
ATOM 4896 O O . GLU F 1 48 ? 39.88400 -14.46300 -22.81900 1.000 75.32499 57 GLU F O 1
ATOM 4902 N N . LEU F 1 49 ? 41.30700 -13.53700 -21.36200 1.000 70.56298 58 LEU F N 1
ATOM 4903 C CA . LEU F 1 49 ? 41.21800 -12.20600 -21.90300 1.000 65.94460 58 LEU F CA 1
ATOM 4904 C C . LEU F 1 49 ? 42.06700 -12.13100 -23.16000 1.000 67.12134 58 LEU F C 1
ATOM 4905 O O . LEU F 1 49 ? 41.66400 -11.55200 -24.16100 1.000 65.21505 58 LEU F O 1
ATOM 4910 N N . THR F 1 50 ? 43.27000 -12.71500 -23.09600 1.000 68.96120 59 THR F N 1
ATOM 4911 C CA . THR F 1 50 ? 44.17900 -12.81400 -24.24000 1.000 70.35094 59 THR F CA 1
ATOM 4912 C C . THR F 1 50 ? 45.02000 -14.10100 -24.10700 1.000 74.63972 59 THR F C 1
ATOM 4913 O O . THR F 1 50 ? 44.64700 -15.00800 -23.36800 1.000 76.05819 59 THR F O 1
ATOM 4917 N N . THR F 1 51 ? 46.15000 -14.16500 -24.81900 1.000 77.81151 60 THR F N 1
ATOM 4918 C CA . THR F 1 51 ? 46.97200 -15.37900 -24.97300 1.000 79.40687 60 THR F CA 1
ATOM 4919 C C . THR F 1 51 ? 48.45900 -14.96500 -24.97800 1.000 78.76187 60 THR F C 1
ATOM 4920 O O . THR F 1 51 ? 48.78500 -13.86500 -25.38200 1.000 77.01169 60 THR F O 1
ATOM 4924 N N . ASP F 1 52 ? 49.33800 -15.84700 -24.52200 1.000 80.45968 61 ASP F N 1
ATOM 4925 C CA . ASP F 1 52 ? 50.77700 -15.53900 -24.47900 1.000 82.64928 61 ASP F CA 1
ATOM 4926 C C . ASP F 1 52 ? 51.29000 -15.01000 -25.84200 1.000 85.14938 61 ASP F C 1
ATOM 4927 O O . ASP F 1 52 ? 52.02600 -14.02700 -25.88400 1.000 83.06431 61 ASP F O 1
ATOM 4932 N N . ASP F 1 53 ? 50.82800 -15.62300 -26.94100 1.000 88.18380 62 ASP F N 1
ATOM 4933 C CA . ASP F 1 53 ? 51.15900 -15.17900 -28.29500 1.000 91.80212 62 ASP F CA 1
ATOM 4934 C C . ASP F 1 53 ? 50.74000 -13.76700 -28.69100 1.000 88.78874 62 ASP F C 1
ATOM 4935 O O . ASP F 1 53 ? 51.54400 -13.02000 -29.22700 1.000 89.50603 62 ASP F O 1
ATOM 4940 N N . LYS F 1 54 ? 49.48600 -13.40400 -28.42500 1.000 85.43145 63 LYS F N 1
ATOM 4941 C CA . LYS F 1 54 ? 48.96200 -12.08300 -28.78100 1.000 82.70252 63 LYS F CA 1
ATOM 4942 C C . LYS F 1 54 ? 49.37900 -10.94800 -27.82300 1.000 77.67912 63 LYS F C 1
ATOM 4943 O O . LYS F 1 54 ? 49.27700 -9.77600 -28.18900 1.000 76.55512 63 LYS F O 1
ATOM 4949 N N . PHE F 1 55 ? 49.83300 -11.30400 -26.61000 1.000 74.05500 64 PHE F N 1
ATOM 4950 C CA . PHE F 1 55 ? 50.08800 -10.34300 -25.50900 1.000 69.50306 64 PHE F CA 1
ATOM 4951 C C . PHE F 1 55 ? 51.57400 -10.00000 -25.35900 1.000 70.31615 64 PHE F C 1
ATOM 4952 O O . PHE F 1 55 ? 52.31500 -10.59900 -24.56100 1.000 74.50865 64 PHE F O 1
ATOM 4960 N N . GLY F 1 56 ? 52.01400 -8.99500 -26.10800 1.000 67.57278 65 GLY F N 1
ATOM 4961 C CA . GLY F 1 56 ? 53.41800 -8.64800 -26.13900 1.000 66.46968 65 GLY F CA 1
ATOM 4962 C C . GLY F 1 56 ? 53.70100 -7.45900 -25.29600 1.000 62.02542 65 GLY F C 1
ATOM 4963 O O . GLY F 1 56 ? 52.84800 -7.01000 -24.53400 1.000 58.40562 65 GLY F O 1
ATOM 4964 N N . GLU F 1 57 ? 54.90400 -6.90700 -25.47200 1.000 62.04289 66 GLU F N 1
ATOM 4965 C CA . GLU F 1 57 ? 55.33300 -5.71800 -24.76700 1.000 60.27649 66 GLU F CA 1
ATOM 4966 C C . GLU F 1 57 ? 54.44800 -4.57700 -25.17900 1.000 57.03779 66 GLU F C 1
ATOM 4967 O O . GLU F 1 57 ? 53.99100 -4.51100 -26.31000 1.000 57.55066 66 GLU F O 1
ATOM 4973 N N . GLY F 1 58 ? 54.19400 -3.66400 -24.24500 1.000 54.19779 67 GLY F N 1
ATOM 4974 C CA . GLY F 1 58 ? 53.57200 -2.40400 -24.56700 1.000 52.29050 67 GLY F CA 1
ATOM 4975 C C . GLY F 1 58 ? 52.83800 -1.86800 -23.37000 1.000 49.73497 67 GLY F C 1
ATOM 4976 O O . GLY F 1 58 ? 52.91500 -2.42600 -22.24000 1.000 47.72448 67 GLY F O 1
ATOM 4977 N N . LEU F 1 59 ? 52.11000 -0.77100 -23.64100 1.000 48.56815 68 LEU F N 1
ATOM 4978 C CA . LEU F 1 59 ? 51.33300 -0.05700 -22.67200 1.000 46.91683 68 LEU F CA 1
ATOM 4979 C C . LEU F 1 59 ? 49.83900 -0.44900 -22.82400 1.000 46.09087 68 LEU F C 1
ATOM 4980 O O . LEU F 1 59 ? 49.26100 -0.27400 -23.88900 1.000 46.29135 68 LEU F O 1
ATOM 4985 N N . TYR F 1 60 ? 49.24400 -0.95700 -21.74500 1.000 44.35396 69 TYR F N 1
ATOM 4986 C CA . TYR F 1 60 ? 47.85700 -1.48200 -21.73300 1.000 44.06153 69 TYR F CA 1
ATOM 4987 C C . TYR F 1 60 ? 46.99000 -0.69100 -20.75800 1.000 42.62840 69 TYR F C 1
ATOM 4988 O O . TYR F 1 60 ? 47.51500 -0.16200 -19.77200 1.000 41.63741 69 TYR F O 1
ATOM 4997 N N . LYS F 1 61 ? 45.68800 -0.64000 -21.07000 1.000 43.71881 70 LYS F N 1
ATOM 4998 C CA . LYS F 1 61 ? 44.68300 0.01100 -20.19500 1.000 44.09215 70 LYS F CA 1
ATOM 4999 C C . LYS F 1 61 ? 43.54000 -0.97800 -19.97000 1.000 42.93334 70 LYS F C 1
ATOM 5000 O O . LYS F 1 61 ? 42.90100 -1.34400 -20.95000 1.000 42.57054 70 LYS F O 1
ATOM 5006 N N . VAL F 1 62 ? 43.32500 -1.41200 -18.72800 1.000 42.00439 71 VAL F N 1
ATOM 5007 C CA . VAL F 1 62 ? 42.16900 -2.28800 -18.39500 1.000 41.68745 71 VAL F CA 1
ATOM 5008 C C . VAL F 1 62 ? 41.07000 -1.40100 -17.81900 1.000 40.96230 71 VAL F C 1
ATOM 5009 O O . VAL F 1 62 ? 41.29200 -0.80100 -16.77200 1.000 39.57795 71 VAL F O 1
ATOM 5013 N N . GLU F 1 63 ? 39.93600 -1.31800 -18.50900 1.000 43.34049 72 GLU F N 1
ATOM 5014 C CA . GLU F 1 63 ? 38.82000 -0.45000 -18.06700 1.000 44.14647 72 GLU F CA 1
ATOM 5015 C C . GLU F 1 63 ? 37.67600 -1.28700 -17.50100 1.000 43.10296 72 GLU F C 1
ATOM 5016 O O . GLU F 1 63 ? 37.24400 -2.21100 -18.17600 1.000 44.44449 72 GLU F O 1
ATOM 5022 N N . PHE F 1 64 ? 37.21500 -0.94900 -16.30200 1.000 40.95406 73 PHE F N 1
ATOM 5023 C CA . PHE F 1 64 ? 36.08200 -1.65100 -15.66200 1.000 40.19736 73 PHE F CA 1
ATOM 5024 C C . PHE F 1 64 ? 34.87600 -0.71700 -15.70600 1.000 39.09853 73 PHE F C 1
ATOM 5025 O O . PHE F 1 64 ? 35.00100 0.39600 -15.21800 1.000 39.64412 73 PHE F O 1
ATOM 5033 N N . ASP F 1 65 ? 33.76300 -1.16000 -16.29100 1.000 41.50328 74 ASP F N 1
ATOM 5034 C CA . ASP F 1 65 ? 32.56700 -0.30500 -16.43000 1.000 42.59130 74 ASP F CA 1
ATOM 5035 C C . ASP F 1 65 ? 31.75800 -0.35500 -15.10400 1.000 44.03716 74 ASP F C 1
ATOM 5036 O O . ASP F 1 65 ? 30.74500 -1.09200 -14.97200 1.000 45.26162 74 ASP F O 1
ATOM 5041 N N . THR F 1 66 ? 32.19800 0.45200 -14.13900 1.000 42.59206 75 THR F N 1
ATOM 5042 C CA . THR F 1 66 ? 31.65500 0.38900 -12.79400 1.000 42.87864 75 THR F CA 1
ATOM 5043 C C . THR F 1 66 ? 30.29100 1.05000 -12.72000 1.000 43.42799 75 THR F C 1
ATOM 5044 O O . THR F 1 66 ? 29.42600 0.59100 -11.98800 1.000 43.23690 75 THR F O 1
ATOM 5048 N N . ILE F 1 67 ? 30.07900 2.09300 -13.51400 1.000 43.80974 76 ILE F N 1
ATOM 5049 C CA . ILE F 1 67 ? 28.80000 2.79600 -13.44800 1.000 45.97422 76 ILE F CA 1
ATOM 5050 C C . ILE F 1 67 ? 27.59300 1.90400 -13.86600 1.000 46.23009 76 ILE F C 1
ATOM 5051 O O . ILE F 1 67 ? 26.55400 1.96400 -13.23900 1.000 47.71657 76 ILE F O 1
ATOM 5056 N N . SER F 1 68 ? 27.76200 1.06600 -14.88700 1.000 45.17982 77 SER F N 1
ATOM 5057 C CA . SER F 1 68 ? 26.71900 0.12100 -15.25900 1.000 46.68196 77 SER F CA 1
ATOM 5058 C C . SER F 1 68 ? 26.52400 -0.93200 -14.19700 1.000 45.62284 77 SER F C 1
ATOM 5059 O O . SER F 1 68 ? 25.39500 -1.34700 -13.92000 1.000 47.64507 77 SER F O 1
ATOM 5062 N N . TYR F 1 69 ? 27.62000 -1.38500 -13.60000 1.000 42.08582 78 TYR F N 1
ATOM 5063 C CA . TYR F 1 69 ? 27.57500 -2.43200 -12.55700 1.000 42.00412 78 TYR F CA 1
ATOM 5064 C C . TYR F 1 69 ? 26.64500 -1.94200 -11.45000 1.000 43.64638 78 TYR F C 1
ATOM 5065 O O . TYR F 1 69 ? 25.64700 -2.65500 -11.16300 1.000 47.54475 78 TYR F O 1
ATOM 5074 N N . TRP F 1 70 ? 26.91800 -0.74400 -10.92400 1.000 42.32712 79 TRP F N 1
ATOM 5075 C CA . TRP F 1 70 ? 26.18800 -0.20300 -9.80700 1.000 44.13549 79 TRP F CA 1
ATOM 5076 C C . TRP F 1 70 ? 24.76600 0.17300 -10.15800 1.000 47.70863 79 TRP F C 1
ATOM 5077 O O . TRP F 1 70 ? 23.83200 -0.16300 -9.42600 1.000 48.02164 79 TRP F O 1
ATOM 5088 N N . LYS F 1 71 ? 24.59300 0.88700 -11.28000 1.000 50.12092 80 LYS F N 1
ATOM 5089 C CA . LYS F 1 71 ? 23.25400 1.30100 -11.70600 1.000 52.57917 80 LYS F CA 1
ATOM 5090 C C . LYS F 1 71 ? 22.28300 0.11100 -11.78800 1.000 53.70161 80 LYS F C 1
ATOM 5091 O O . LYS F 1 71 ? 21.15000 0.18900 -11.34100 1.000 53.61543 80 LYS F O 1
ATOM 5097 N N . ALA F 1 72 ? 22.77500 -1.01000 -12.32000 1.000 54.39544 81 ALA F N 1
ATOM 5098 C CA . ALA F 1 72 ? 22.01100 -2.25100 -12.42100 1.000 56.15705 81 ALA F CA 1
ATOM 5099 C C . ALA F 1 72 ? 21.62500 -2.81200 -11.05800 1.000 57.26074 81 ALA F C 1
ATOM 5100 O O . ALA F 1 72 ? 20.71400 -3.60500 -10.98900 1.000 61.97805 81 ALA F O 1
ATOM 5102 N N . LEU F 1 73 ? 22.33900 -2.43700 -9.99300 1.000 54.17058 82 LEU F N 1
ATOM 5103 C CA . LEU F 1 73 ? 21.98600 -2.83400 -8.63000 1.000 54.89171 82 LEU F CA 1
ATOM 5104 C C . LEU F 1 73 ? 21.26500 -1.72000 -7.90100 1.000 56.28939 82 LEU F C 1
ATOM 5105 O O . LEU F 1 73 ? 21.15800 -1.73200 -6.69300 1.000 58.58311 82 LEU F O 1
ATOM 5110 N N . GLY F 1 74 ? 20.78300 -0.73300 -8.65900 1.000 57.92367 83 GLY F N 1
ATOM 5111 C CA . GLY F 1 74 ? 20.04500 0.38600 -8.13400 1.000 58.76925 83 GLY F CA 1
ATOM 5112 C C . GLY F 1 74 ? 20.85700 1.36800 -7.33800 1.000 57.35164 83 GLY F C 1
ATOM 5113 O O . GLY F 1 74 ? 20.30000 2.06700 -6.49800 1.000 57.48578 83 GLY F O 1
ATOM 5114 N N . VAL F 1 75 ? 22.17200 1.41200 -7.56400 1.000 54.69495 84 VAL F N 1
ATOM 5115 C CA . VAL F 1 75 ? 23.02400 2.34600 -6.85800 1.000 52.53386 84 VAL F CA 1
ATOM 5116 C C . VAL F 1 75 ? 23.51100 3.37700 -7.84700 1.000 52.92739 84 VAL F C 1
ATOM 5117 O O . VAL F 1 75 ? 23.79300 3.09800 -9.03400 1.000 54.24275 84 VAL F O 1
ATOM 5121 N N . SER F 1 76 ? 23.62900 4.60000 -7.34900 1.000 53.11875 85 SER F N 1
ATOM 5122 C CA . SER F 1 76 ? 24.06400 5.73000 -8.14300 1.000 52.79243 85 SER F CA 1
ATOM 5123 C C . SER F 1 76 ? 25.47600 6.07200 -7.69300 1.000 47.73932 85 SER F C 1
ATOM 5124 O O . SER F 1 76 ? 25.67200 6.71200 -6.65700 1.000 47.92933 85 SER F O 1
ATOM 5127 N N . PRO F 1 77 ? 26.51100 5.58400 -8.39700 1.000 44.11936 86 PRO F N 1
ATOM 5128 C CA . PRO F 1 77 ? 27.88400 5.63900 -7.89700 1.000 41.62390 86 PRO F CA 1
ATOM 5129 C C . PRO F 1 77 ? 28.59100 6.93400 -8.30000 1.000 41.34528 86 PRO F C 1
ATOM 5130 O O . PRO F 1 77 ? 28.03300 7.68300 -9.01800 1.000 43.41547 86 PRO F O 1
ATOM 5134 N N . PHE F 1 78 ? 29.84000 7.09800 -7.90200 1.000 39.93631 87 PHE F N 1
ATOM 5135 C CA . PHE F 1 78 ? 30.60500 8.28000 -8.22900 1.000 40.63373 87 PHE F CA 1
ATOM 5136 C C . PHE F 1 78 ? 31.36500 8.22200 -9.57000 1.000 41.68788 87 PHE F C 1
ATOM 5137 O O . PHE F 1 78 ? 31.30300 9.14200 -10.32300 1.000 43.00321 87 PHE F O 1
ATOM 5145 N N . HIS F 1 79 ? 32.10000 7.14400 -9.81300 1.000 43.28507 88 HIS F N 1
ATOM 5146 C CA . HIS F 1 79 ? 33.01400 7.05100 -10.95100 1.000 44.23238 88 HIS F CA 1
ATOM 5147 C C . HIS F 1 79 ? 32.27300 6.64700 -12.20500 1.000 44.35725 88 HIS F C 1
ATOM 5148 O O . HIS F 1 79 ? 31.40300 5.80100 -12.12400 1.000 42.51678 88 HIS F O 1
ATOM 5155 N N . GLU F 1 80 ? 32.67000 7.21000 -13.35200 1.000 44.71264 89 GLU F N 1
ATOM 5156 C CA . GLU F 1 80 ? 32.18400 6.73300 -14.64200 1.000 46.54935 89 GLU F CA 1
ATOM 5157 C C . GLU F 1 80 ? 32.64600 5.35800 -14.91900 1.000 44.12109 89 GLU F C 1
ATOM 5158 O O . GLU F 1 80 ? 31.90500 4.52300 -15.43600 1.000 45.92532 89 GLU F O 1
ATOM 5164 N N . TYR F 1 81 ? 33.92400 5.13900 -14.66000 1.000 42.85841 90 TYR F N 1
ATOM 5165 C CA . TYR F 1 81 ? 34.59100 3.82200 -14.81200 1.000 43.03848 90 TYR F CA 1
ATOM 5166 C C . TYR F 1 81 ? 35.87800 3.84000 -13.98600 1.000 42.13144 90 TYR F C 1
ATOM 5167 O O . TYR F 1 81 ? 36.15400 4.86900 -13.35200 1.000 40.96212 90 TYR F O 1
ATOM 5176 N N . ALA F 1 82 ? 36.61400 2.73200 -14.00300 1.000 43.20153 91 ALA F N 1
ATOM 5177 C CA . ALA F 1 82 ? 37.89000 2.63600 -13.32100 1.000 43.67574 91 ALA F CA 1
ATOM 5178 C C . ALA F 1 82 ? 38.90100 2.00200 -14.29600 1.000 43.36660 91 ALA F C 1
ATOM 5179 O O . ALA F 1 82 ? 38.66900 0.94500 -14.83300 1.000 43.88581 91 ALA F O 1
ATOM 5181 N N . ASP F 1 83 ? 39.99500 2.72500 -14.55400 1.000 46.15069 92 ASP F N 1
ATOM 5182 C CA . ASP F 1 83 ? 41.07700 2.37200 -15.47700 1.000 47.60312 92 ASP F CA 1
ATOM 5183 C C . ASP F 1 83 ? 42.25400 1.83900 -14.66100 1.000 45.63690 92 ASP F C 1
ATOM 5184 O O . ASP F 1 83 ? 42.54100 2.31800 -13.61200 1.000 42.57585 92 ASP F O 1
ATOM 5189 N N . VAL F 1 84 ? 42.98100 0.89100 -15.22600 1.000 43.70980 93 VAL F N 1
ATOM 5190 C CA . VAL F 1 84 ? 44.30400 0.56500 -14.77300 1.000 42.65042 93 VAL F CA 1
ATOM 5191 C C . VAL F 1 84 ? 45.20200 0.61300 -16.00100 1.000 41.69644 93 VAL F C 1
ATOM 5192 O O . VAL F 1 84 ? 44.99400 -0.11000 -16.94200 1.000 40.30334 93 VAL F O 1
ATOM 5196 N N . VAL F 1 85 ? 46.19200 1.49900 -15.96400 1.000 41.12183 94 VAL F N 1
ATOM 5197 C CA . VAL F 1 85 ? 47.16400 1.63300 -17.00800 1.000 42.68519 94 VAL F CA 1
ATOM 5198 C C . VAL F 1 85 ? 48.55700 1.20700 -16.53900 1.000 44.34404 94 VAL F C 1
ATOM 5199 O O . VAL F 1 85 ? 49.05900 1.65100 -15.52900 1.000 44.62538 94 VAL F O 1
ATOM 5203 N N . PHE F 1 86 ? 49.22200 0.37600 -17.33900 1.000 45.80963 95 PHE F N 1
ATOM 5204 C CA . PHE F 1 86 ? 50.52800 -0.14300 -17.00100 1.000 46.08990 95 PHE F CA 1
ATOM 5205 C C . PHE F 1 86 ? 51.25600 -0.63500 -18.21600 1.000 47.17249 95 PHE F C 1
ATOM 5206 O O . PHE F 1 86 ? 50.64300 -0.97600 -19.18700 1.000 46.64246 95 PHE F O 1
ATOM 5214 N N . THR F 1 87 ? 52.58600 -0.65500 -18.13900 1.000 49.84786 96 THR F N 1
ATOM 5215 C CA . THR F 1 87 ? 53.45900 -1.23300 -19.12500 1.000 52.69678 96 THR F CA 1
ATOM 5216 C C . THR F 1 87 ? 53.62600 -2.68300 -18.76200 1.000 54.63777 96 THR F C 1
ATOM 5217 O O . THR F 1 87 ? 53.77400 -2.99300 -17.60500 1.000 56.65903 96 THR F O 1
ATOM 5221 N N . ALA F 1 88 ? 53.58400 -3.57000 -19.76200 1.000 57.71415 97 ALA F N 1
ATOM 5222 C CA . ALA F 1 88 ? 53.68000 -4.99900 -19.55000 1.000 59.60569 97 ALA F CA 1
ATOM 5223 C C . ALA F 1 88 ? 54.71700 -5.61800 -20.45200 1.000 64.20054 97 ALA F C 1
ATOM 5224 O O . ALA F 1 88 ? 54.86900 -5.24000 -21.61300 1.000 67.29002 97 ALA F O 1
ATOM 5226 N N . ASN F 1 89 ? 55.35600 -6.65300 -19.92400 1.000 67.64582 98 ASN F N 1
ATOM 5227 C CA . ASN F 1 89 ? 56.24800 -7.55000 -20.64100 1.000 73.28248 98 ASN F CA 1
ATOM 5228 C C . ASN F 1 89 ? 57.48800 -6.88900 -21.25700 1.000 76.10266 98 ASN F C 1
ATOM 5229 O O . ASN F 1 89 ? 57.86500 -7.20400 -22.37500 1.000 78.60890 98 ASN F O 1
ATOM 5234 N N . ASP F 1 90 ? 58.10700 -5.98100 -20.50200 1.000 77.41696 99 ASP F N 1
ATOM 5235 C CA . ASP F 1 90 ? 59.28300 -5.23900 -20.94300 1.000 82.15341 99 ASP F CA 1
ATOM 5236 C C . ASP F 1 90 ? 60.59700 -5.63600 -20.22200 1.000 84.48590 99 ASP F C 1
ATOM 5237 O O . ASP F 1 90 ? 61.66100 -5.09400 -20.46600 1.000 87.55800 99 ASP F O 1
ATOM 5242 N N . ALA F 1 91 ? 60.48600 -6.56400 -19.28100 1.000 85.20854 100 ALA F N 1
ATOM 5243 C CA . ALA F 1 91 ? 61.60600 -7.14800 -18.56100 1.000 89.59348 100 ALA F CA 1
ATOM 5244 C C . ALA F 1 91 ? 61.52000 -8.67600 -18.65000 1.000 91.96000 100 ALA F C 1
ATOM 5245 O O . ALA F 1 91 ? 61.87500 -9.34900 -17.73000 1.000 95.33299 100 ALA F O 1
ATOM 5247 N N . GLY F 1 92 ? 60.99400 -9.20200 -19.75400 1.000 92.36768 101 GLY F N 1
ATOM 5248 C CA . GLY F 1 92 ? 60.65300 -10.60500 -19.80200 1.000 95.08290 101 GLY F CA 1
ATOM 5249 C C . GLY F 1 92 ? 59.20000 -10.91000 -19.48500 1.000 92.88275 101 GLY F C 1
ATOM 5250 O O . GLY F 1 92 ? 58.46400 -10.10400 -18.90100 1.000 89.66012 101 GLY F O 1
ATOM 5251 N N . HIS F 1 93 ? 58.81400 -12.12400 -19.88300 1.000 93.52072 102 HIS F N 1
ATOM 5252 C CA . HIS F 1 93 ? 57.45100 -12.56800 -19.92900 1.000 89.02495 102 HIS F CA 1
ATOM 5253 C C . HIS F 1 93 ? 56.93700 -12.78500 -18.50900 1.000 85.72032 102 HIS F C 1
ATOM 5254 O O . HIS F 1 93 ? 57.50200 -13.54200 -17.72800 1.000 84.85356 102 HIS F O 1
ATOM 5261 N N . ARG F 1 94 ? 55.83100 -12.10300 -18.19900 1.000 81.37694 103 ARG F N 1
ATOM 5262 C CA . ARG F 1 94 ? 55.13300 -12.16100 -16.88100 1.000 78.48038 103 ARG F CA 1
ATOM 5263 C C . ARG F 1 94 ? 53.65100 -12.50100 -17.08800 1.000 75.06453 103 ARG F C 1
ATOM 5264 O O . ARG F 1 94 ? 53.14700 -12.37500 -18.24900 1.000 77.44755 103 ARG F O 1
ATOM 5272 N N . HIS F 1 95 ? 52.99200 -12.92600 -16.00900 1.000 72.17136 104 HIS F N 1
ATOM 5273 C CA . HIS F 1 95 ? 51.54300 -13.01100 -15.93900 1.000 69.00174 104 HIS F CA 1
ATOM 5274 C C . HIS F 1 95 ? 51.05000 -11.96900 -14.97000 1.000 64.82965 104 HIS F C 1
ATOM 5275 O O . HIS F 1 95 ? 51.68800 -11.71100 -13.96900 1.000 67.26036 104 HIS F O 1
ATOM 5282 N N . TYR F 1 96 ? 49.91300 -11.35400 -15.29600 1.000 57.93854 105 TYR F N 1
ATOM 5283 C CA . TYR F 1 96 ? 49.35100 -10.20700 -14.56300 1.000 53.46489 105 TYR F CA 1
ATOM 5284 C C . TYR F 1 96 ? 47.93800 -10.57300 -14.11700 1.000 53.42085 105 TYR F C 1
ATOM 5285 O O . TYR F 1 96 ? 47.15900 -11.04600 -14.96200 1.000 57.54721 105 TYR F O 1
ATOM 5294 N N . THR F 1 97 ? 47.63800 -10.36500 -12.83400 1.000 50.93718 106 THR F N 1
ATOM 5295 C CA . THR F 1 97 ? 46.30600 -10.30800 -12.36300 1.000 48.30865 106 THR F CA 1
ATOM 5296 C C . THR F 1 97 ? 46.05600 -8.86300 -11.89800 1.000 45.50741 106 THR F C 1
ATOM 5297 O O . THR F 1 97 ? 46.82700 -8.33600 -11.09400 1.000 47.42576 106 THR F O 1
ATOM 5301 N N . ILE F 1 98 ? 44.98100 -8.25200 -12.39900 1.000 42.19755 107 ILE F N 1
ATOM 5302 C CA . ILE F 1 98 ? 44.50300 -6.97100 -11.91700 1.000 40.03681 107 ILE F CA 1
ATOM 5303 C C . ILE F 1 98 ? 43.29800 -7.23200 -10.99900 1.000 38.86542 107 ILE F C 1
ATOM 5304 O O . ILE F 1 98 ? 42.24900 -7.68300 -11.44400 1.000 36.43445 107 ILE F O 1
ATOM 5309 N N . ALA F 1 99 ? 43.47200 -6.96000 -9.70500 1.000 39.87713 108 ALA F N 1
ATOM 5310 C CA . ALA F 1 99 ? 42.39500 -7.12600 -8.70200 1.000 39.37079 108 ALA F CA 1
ATOM 5311 C C . ALA F 1 99 ? 41.75300 -5.76100 -8.44500 1.000 37.18855 108 ALA F C 1
ATOM 5312 O O . ALA F 1 99 ? 42.44700 -4.77700 -8.31300 1.000 36.26201 108 ALA F O 1
ATOM 5314 N N . ALA F 1 100 ? 40.42600 -5.69500 -8.48300 1.000 35.98054 109 ALA F N 1
ATOM 5315 C CA . ALA F 1 100 ? 39.73700 -4.46000 -8.18700 1.000 35.82850 109 ALA F CA 1
ATOM 5316 C C . ALA F 1 100 ? 38.67300 -4.67900 -7.12600 1.000 35.31417 109 ALA F C 1
ATOM 5317 O O . ALA F 1 100 ? 37.97600 -5.66400 -7.13900 1.000 35.42770 109 ALA F O 1
ATOM 5319 N N . LEU F 1 101 ? 38.60100 -3.76100 -6.16700 1.000 34.61795 110 LEU F N 1
ATOM 5320 C CA . LEU F 1 101 ? 37.60000 -3.77600 -5.10000 1.000 33.13564 110 LEU F CA 1
ATOM 5321 C C . LEU F 1 101 ? 36.70100 -2.58900 -5.33000 1.000 31.66022 110 LEU F C 1
ATOM 5322 O O . LEU F 1 101 ? 37.16700 -1.45000 -5.42300 1.000 29.80353 110 LEU F O 1
ATOM 5327 N N . LEU F 1 102 ? 35.40200 -2.84800 -5.48800 1.000 32.23967 111 LEU F N 1
ATOM 5328 C CA . LEU F 1 102 ? 34.41600 -1.79900 -5.83100 1.000 32.22652 111 LEU F CA 1
ATOM 5329 C C . LEU F 1 102 ? 33.53900 -1.41800 -4.64700 1.000 32.60152 111 LEU F C 1
ATOM 5330 O O . LEU F 1 102 ? 32.97300 -2.27100 -3.97300 1.000 35.33659 111 LEU F O 1
ATOM 5335 N N . SER F 1 103 ? 33.46400 -0.11900 -4.37700 1.000 32.50050 112 SER F N 1
ATOM 5336 C CA . SER F 1 103 ? 32.43500 0.49900 -3.55200 1.000 33.37301 112 SER F CA 1
ATOM 5337 C C . SER F 1 103 ? 31.82300 1.63400 -4.37300 1.000 33.57934 112 SER F C 1
ATOM 5338 O O . SER F 1 103 ? 32.43700 2.12400 -5.31100 1.000 32.97438 112 SER F O 1
ATOM 5341 N N . PRO F 1 104 ? 30.59400 2.07900 -4.06200 1.000 35.45721 113 PRO F N 1
ATOM 5342 C CA . PRO F 1 104 ? 29.95800 3.15000 -4.82700 1.000 37.75240 113 PRO F CA 1
ATOM 5343 C C . PRO F 1 104 ? 30.79600 4.43400 -4.97900 1.000 37.57237 113 PRO F C 1
ATOM 5344 O O . PRO F 1 104 ? 30.78000 5.02700 -6.03100 1.000 39.16884 113 PRO F O 1
ATOM 5348 N N . TYR F 1 105 ? 31.53600 4.82500 -3.95400 1.000 37.34398 114 TYR F N 1
ATOM 5349 C CA . TYR F 1 105 ? 32.33000 6.07700 -3.94900 1.000 36.99731 114 TYR F CA 1
ATOM 5350 C C . TYR F 1 105 ? 33.81300 5.77200 -3.73400 1.000 36.09126 114 TYR F C 1
ATOM 5351 O O . TYR F 1 105 ? 34.56500 6.67200 -3.38700 1.000 38.21470 114 TYR F O 1
ATOM 5360 N N . SER F 1 106 ? 34.24300 4.54900 -3.98100 1.000 36.50488 115 SER F N 1
ATOM 5361 C CA . SER F 1 106 ? 35.62000 4.18100 -3.76500 1.000 36.98067 115 SER F CA 1
ATOM 5362 C C . SER F 1 106 ? 36.01500 3.04300 -4.62800 1.000 36.34990 115 SER F C 1
ATOM 5363 O O . SER F 1 106 ? 35.23200 2.19800 -4.97600 1.000 39.61835 115 SER F O 1
ATOM 5366 N N . PHE F 1 107 ? 37.26700 3.01100 -5.00700 1.000 37.71895 116 PHE F N 1
ATOM 5367 C CA . PHE F 1 107 ? 37.73600 2.02600 -5.92200 1.000 39.91441 116 PHE F CA 1
ATOM 5368 C C . PHE F 1 107 ? 39.21200 1.73600 -5.56700 1.000 37.91456 116 PHE F C 1
ATOM 5369 O O . PHE F 1 107 ? 40.02500 2.63700 -5.30300 1.000 38.73667 116 PHE F O 1
ATOM 5377 N N . SER F 1 108 ? 39.55700 0.46200 -5.58800 1.000 34.99256 117 SER F N 1
ATOM 5378 C CA . SER F 1 108 ? 40.85100 0.08800 -5.19800 1.000 37.23951 117 SER F CA 1
ATOM 5379 C C . SER F 1 108 ? 41.39200 -0.90800 -6.17600 1.000 37.61095 117 SER F C 1
ATOM 5380 O O . SER F 1 108 ? 40.66700 -1.76900 -6.64400 1.000 36.08018 117 SER F O 1
ATOM 5383 N N . THR F 1 109 ? 42.66600 -0.79800 -6.53800 1.000 38.84272 118 THR F N 1
ATOM 5384 C CA . THR F 1 109 ? 43.21000 -1.76000 -7.47200 1.000 39.78521 118 THR F CA 1
ATOM 5385 C C . THR F 1 109 ? 44.61900 -2.19700 -7.14400 1.000 38.85708 118 THR F C 1
ATOM 5386 O O . THR F 1 109 ? 45.43900 -1.41100 -6.77800 1.000 40.93683 118 THR F O 1
ATOM 5390 N N . THR F 1 110 ? 44.87700 -3.49300 -7.29300 1.000 37.76963 119 THR F N 1
ATOM 5391 C CA . THR F 1 110 ? 46.14400 -4.11900 -6.98600 1.000 38.52702 119 THR F CA 1
ATOM 5392 C C . THR F 1 110 ? 46.57900 -5.00300 -8.12500 1.000 38.26118 119 THR F C 1
ATOM 5393 O O . THR F 1 110 ? 45.76400 -5.69600 -8.73100 1.000 37.65294 119 THR F O 1
ATOM 5397 N N . ALA F 1 111 ? 47.87500 -4.96800 -8.42000 1.000 39.56921 120 ALA F N 1
ATOM 5398 C CA . ALA F 1 111 ? 48.46400 -5.85000 -9.41900 1.000 41.81745 120 ALA F CA 1
ATOM 5399 C C . ALA F 1 111 ? 49.25000 -6.94400 -8.76200 1.000 43.18075 120 ALA F C 1
ATOM 5400 O O . ALA F 1 111 ? 50.06700 -6.65700 -7.89400 1.000 44.96930 120 ALA F O 1
ATOM 5402 N N . ILE F 1 112 ? 48.99700 -8.18900 -9.17800 1.000 44.65759 121 ILE F N 1
ATOM 5403 C CA . ILE F 1 112 ? 49.80200 -9.35300 -8.82100 1.000 48.89401 121 ILE F CA 1
ATOM 5404 C C . ILE F 1 112 ? 50.55500 -9.82100 -10.05800 1.000 50.27569 121 ILE F C 1
ATOM 5405 O O . ILE F 1 112 ? 49.93900 -10.12700 -11.07200 1.000 49.41945 121 ILE F O 1
ATOM 5410 N N . VAL F 1 113 ? 51.87500 -9.85700 -9.99200 1.000 52.29629 122 VAL F N 1
ATOM 5411 C CA . VAL F 1 113 ? 52.66100 -10.16300 -11.18900 1.000 55.75633 122 VAL F CA 1
ATOM 5412 C C . VAL F 1 113 ? 53.53600 -11.31500 -10.86800 1.000 59.41798 122 VAL F C 1
ATOM 5413 O O . VAL F 1 113 ? 54.22100 -11.22300 -9.91000 1.000 62.18597 122 VAL F O 1
ATOM 5417 N N . SER F 1 114 ? 53.50200 -12.37100 -11.68200 1.000 63.05285 123 SER F N 1
ATOM 5418 C CA . SER F 1 114 ? 54.30200 -13.59500 -11.49200 1.000 69.03721 123 SER F CA 1
ATOM 5419 C C . SER F 1 114 ? 55.15800 -13.94600 -12.68600 1.000 71.54161 123 SER F C 1
ATOM 5420 O O . SER F 1 114 ? 54.99400 -13.36600 -13.73600 1.000 72.03728 123 SER F O 1
ATOM 5423 N N . ASN F 1 115 ? 56.05500 -14.91900 -12.48200 1.000 76.54624 124 ASN F N 1
ATOM 5424 C CA . ASN F 1 115 ? 56.76200 -15.70100 -13.51500 1.000 79.53067 124 ASN F CA 1
ATOM 5425 C C . ASN F 1 115 ? 58.26700 -15.43300 -13.65100 1.000 81.84026 124 ASN F C 1
ATOM 5426 O O . ASN F 1 115 ? 58.89000 -14.95800 -14.63400 1.000 81.94618 124 ASN F O 1
#

B-factor: mean 56.52, std 17.4, range [27.56, 121.76]

InterPro domains:
  IPR000895 Transthyretin/hydroxyisourate hydrolase [PR00189] (33-53)
  IPR000895 Transthyretin/hydroxyisourate hydrolase [PR00189] (66-91)
  IPR000895 Transthyretin/hydroxyisourate hydrolase [PR00189] (92-121)
  IPR023416 Transthyretin/hydroxyisourate hydrolase domain [PF00576] (36-140)
  IPR023416 Transthyretin/hydroxyisourate hydrolase domain [PTHR10395] (21-142)
  IPR023416 Transthyretin/hydroxyisourate hydrolase domain [SM00095] (29-149)
  IPR023418 Transthyretin, thyroxine binding site [PS00768] (37-52)
  IPR023419 Transthyretin, conserved site [PS00769] (127-139)
  IPR036817 Transthyretin/hydroxyisourate hydrolase domain superfamily [G3DSA:2.60.40.180] (21-149)
  IPR036817 Transthyretin/hydroxyisourate hydrolase domain superfamily [SSF49472] (25-147)